Protein 6MRV (pdb70)

Secondary structure (DSSP, 8-state):
--EEEEEE--S-EETT-S--EEEEEEEE-SS--EEEEEEEEE-TT--GGGEEEEEEEE-----GGGTTS--S-SS-SS-SSSTT--SS--TTT-EEEEEEES--SEEEEEEEEEPPSSEEEEEEEEEE-TT--TT-EE-EEEEEEEETTEEPEEEE-SPSS--EEEEEEEE-TTGGG-SEEEEEEEEE-TTS-EEEEEEEESS-SPPSSSSEEEEEEEESSTTSS-PPPEEEE--TTGGGS-GGGS-EEEEEEEE-TTT--EEEEEEE----TTS-HHHH--SSSSTTTS-EEEEEEESSTTSS-PPPEE-HHHH--TT-SEEEEPSEE-EE-TTS-EEEEEEEE-TTS-EEEEEEEESSTTSS-EE---SEESEEEEEEEEEETTEEEEEEEETT-EE-EEEEESSTTSS-EE-TTTTTSSEESS---EEEEE-GGGSTT-S-EEEEEEE-SSSSSEEEEEEEESSTTS---TTSEEEEEEEE----EEEEEEETTEEEEEE--SS-SEEEEEEEHHHH--/--EEEEEE--S-EETT-S--EEEEEEEE-SS--EEEEEEEEE-TT--GGGEEEEEEEE-----GGGTTS--S-SS-SS-SSSTT--SS--TTT-EEEEEEES--SEEEEEEEEEPPSSEEEEEEEEEE-TT--TT-EE-EEEEEEEETTEEPEEEE-SPSS--EEEEEEEE-TTGGG-SEEEEEEEEE-TT--EEEEEEEESSSSPPSSSSEEEEEEEESSTTSS-PPPEEEE--TTGGGS-GGGS-EEEEEEEE-TTT--EEEEEEE----TTS-HHHH--SSSSTTTS-EEEEEEESSTTSS-PSPEE-HHHH--TT-SEEEEPSEE-EE-TTS-EEEEEEEE-TTS-EEEEEEEESSTTS--EE---SEESEEEEEEEEEETTEEEEEEEETT-SB-EEEEESSTTSS-EE-TTTTTTSB-SS---EEEEE-GGGSTT-S-EEEEEEE-SSSSS--EEEEEESSTTS---GGGEEEEE-S-----EEEEEEETTEEEEEE--SS-SEEEEEEEHHHH--

Foldseek 3Di:
DKAKEKEAFFAAAAQQAPWDFGMKIKIFPQPFWWWFKWKKAKDPPAPLQFWFKKWKKWQAFEDPVCPPVPDRARDDFADQQDAPGRRYGDCVRIPTQFMDGSDDRMDMGTRRDTHDNTMIMMTMITHTHLPHDQAGWIGMDTDFIATPNHTHHYDYPYDPPRTHGHWHQPFGQNPPQARFWAFWAWEAFPLLKIKIKTWRQRPYDDAPQFLIFIKIWIDPPLRSDTDDIDTQGAQACPPNHHNSQFHKGLKAKEAQNVQRKIKIKIWTAHHQPNDHLLPRFAAAQDNVHHIWIWMWIDNPNPPDIDYIDTQRVQEPDRLWRYKGFQHYYWYQAPLRKTKTKIWIQGNVRWIFIFIWIDPPNPPGIYAAAGADTRWGHWYWECLDHLKIKIWTQHPVFFAIWIWIDNPRHNDIGGDPPGPPAATALRAAKEKYWDALVWAPNSATKIWMWWQRDRHAAAQIKIWMDRPSNPHTDPQQMDGHTRDGWRIHKYWYASGRFKIWMWRTHSSHRTIIHIDGNVVRVD/DKEKEKEAFFAAAEQQAPWDFGMKIKIFPQPFFWWWKWKKAKDPPADLLFWFKKWKKWQAFEDPVCPPVPDRARDDQAAQQDAPGRRYGDCVRIPTQAMDGSDDRMDIGTHRDGHDNTMIMMTMITHTHLQDDLAGWIGMDTPFIATPNHTHHYHYPYDPPRTHGHWHQPFGQNPPQARFWAFWAWEAFPLLKIKIKIWRHRPYDDAPQFLIFIKIWIDPPLRSDTDDIDTQGAQACPPNRHNSQWHKGQKAKEAQRVQRKIKIKTKTAHHQPNDHLLPRQAAAQDNVHHIWIWMWIDNPNPPDIDYIDTQSVQEPDRLWRYKTFQHYYWYQAPLRKTKTKIWTQGNVRWIFIFIKIDPPNPPGIYTAAGADIRWGHWYWECLDHQKIKIWTQHPVFFFIWIWIDNPRGNDIGTDPPGPPAATALRAAKEKYWAALVFADNSAIKMKMWWQRDRHAQAQIKIWMDRPSPPHTDPQLMDRRARDGWRIHKYWYASGRFKIWMWRCHSSHRTIIHIDGNVNRVD

Radius of gyration: 32.29 Å; Cα contacts (8 Å, |Δi|>4): 3304; chains: 2; bounding box: 74×82×86 Å

Nearest PDB structures (foldseek):
  6myv-assembly2_B  TM=1.001E+00  e=0.000E+00  bacterium
  4q6k-assembly1_A  TM=1.001E+00  e=0.000E+00  Bacteroides caccae ATCC 43185
  4bbw-assembly1_A  TM=9.927E-01  e=1.266E-97  Bacteroides thetaiotaomicron
  7qyp-assembly1_A  TM=9.904E-01  e=1.173E-89  Tannerella forsythia
  4fj6-assembly2_C  TM=9.882E-01  e=6.069E-89  Parabacteroides distasonis ATCC 8503

CATH classification: 2.60.40.1290 (+1 more: 2.120.10.10)

Structure (mmCIF, N/CA/C/O backbone):
data_6MRV
#
_entry.id   6MRV
#
_cell.length_a   92.040
_cell.length_b   116.700
_cell.length_c   113.636
_cell.angle_alpha   90.000
_cell.angle_beta   106.338
_cell.angle_gamma   90.000
#
_symmetry.space_group_name_H-M   'I 1 2 1'
#
loop_
_entity.id
_entity.type
_entity.pdbx_description
1 polymer Sialidase26
2 non-polymer '2-DEOXY-2,3-DEHYDRO-N-ACETYL-NEURAMINIC ACID'
3 water water
#
loop_
_atom_site.group_PDB
_atom_site.id
_atom_site.type_symbol
_atom_site.label_atom_id
_atom_site.label_alt_id
_atom_site.label_comp_id
_atom_site.label_asym_id
_atom_site.label_entity_id
_atom_site.label_seq_id
_atom_site.pdbx_PDB_ins_code
_atom_site.Cartn_x
_atom_site.Cartn_y
_atom_site.Cartn_z
_atom_site.occupancy
_atom_site.B_iso_or_equiv
_atom_site.auth_seq_id
_atom_site.auth_comp_id
_atom_site.auth_asym_id
_atom_site.auth_atom_id
_atom_site.pdbx_PDB_model_num
ATOM 1 N N . SER A 1 22 ? -53.32831 -21.92853 -5.75108 1.000 44.62560 22 SER B N 1
ATOM 2 C CA . SER A 1 22 ? -52.26446 -22.27895 -6.68427 1.000 45.31318 22 SER B CA 1
ATOM 3 C C . SER A 1 22 ? -52.06536 -21.15981 -7.70975 1.000 37.85363 22 SER B C 1
ATOM 4 O O . SER A 1 22 ? -53.01195 -20.45794 -8.06971 1.000 35.09579 22 SER B O 1
ATOM 11 N N . ASP A 1 23 ? -50.82672 -21.00485 -8.17424 1.000 33.22092 23 ASP B N 1
ATOM 12 C CA . ASP A 1 23 ? -50.49040 -19.93744 -9.10610 1.000 30.92278 23 ASP B CA 1
ATOM 13 C C . ASP A 1 23 ? -51.00887 -20.25346 -10.50481 1.000 28.54001 23 ASP B C 1
ATOM 14 O O . ASP A 1 23 ? -51.11502 -21.41444 -10.90690 1.000 30.05246 23 ASP B O 1
ATOM 23 N N . THR A 1 24 ? -51.32632 -19.19677 -11.25236 1.000 25.08568 24 THR B N 1
ATOM 24 C CA . THR A 1 24 ? -51.80680 -19.31508 -12.62204 1.000 23.44623 24 THR B CA 1
ATOM 25 C C . THR A 1 24 ? -50.97654 -18.42471 -13.53397 1.000 21.37083 24 THR B C 1
ATOM 26 O O . THR A 1 24 ? -50.69541 -17.27160 -13.19491 1.000 19.91554 24 THR B O 1
ATOM 37 N N . VAL A 1 25 ? -50.58997 -18.96026 -14.68926 1.000 20.44903 25 VAL B N 1
ATOM 38 C CA . VAL A 1 25 ? -49.89716 -18.18323 -15.71129 1.000 20.24473 25 VAL B CA 1
ATOM 39 C C . VAL A 1 25 ? -50.94124 -17.58971 -16.64704 1.000 20.10359 25 VAL B C 1
ATOM 40 O O . VAL A 1 25 ? -51.64623 -18.32314 -17.34888 1.000 21.55871 25 VAL B O 1
ATOM 53 N N . PHE A 1 26 ? -51.03693 -16.26754 -16.67122 1.000 17.39909 26 PHE B N 1
ATOM 54 C CA . PHE A 1 26 ? -51.93833 -15.59423 -17.59077 1.000 18.08182 26 PHE B CA 1
ATOM 55 C C . PHE A 1 26 ? -51.21644 -15.27704 -18.89057 1.000 18.05090 26 PHE B C 1
ATOM 56 O O . PHE A 1 26 ? -50.04553 -14.88751 -18.88823 1.000 16.77886 26 PHE B O 1
ATOM 73 N N . VAL A 1 27 ? -51.92937 -15.45016 -20.00132 1.000 18.59015 27 VAL B N 1
ATOM 74 C CA . VAL A 1 27 ? -51.36132 -15.34335 -21.33879 1.000 18.30105 27 VAL B CA 1
ATOM 75 C C . VAL A 1 27 ? -52.15850 -14.31713 -22.12833 1.000 19.80707 27 VAL B C 1
ATOM 76 O O . VAL A 1 27 ? -53.39525 -14.35584 -22.13628 1.000 18.83451 27 VAL B O 1
ATOM 89 N N . ARG A 1 28 ? -51.44863 -13.40539 -22.79303 1.000 16.45126 28 ARG B N 1
ATOM 90 C CA . ARG A 1 28 ? -52.06009 -12.45737 -23.71779 1.000 15.71677 28 ARG B CA 1
ATOM 91 C C . ARG A 1 28 ? -51.34110 -12.56770 -25.05577 1.000 16.39358 28 ARG B C 1
ATOM 92 O O . ARG A 1 28 ? -50.15508 -12.23917 -25.15913 1.000 16.75263 28 ARG B O 1
ATOM 113 N N . GLU A 1 29 ? -52.05570 -13.04502 -26.06786 1.000 16.76547 29 GLU B N 1
ATOM 114 C CA . GLU A 1 29 ? -51.53849 -13.09814 -27.42687 1.000 16.95598 29 GLU B CA 1
ATOM 115 C C . GLU A 1 29 ? -51.63280 -11.71859 -28.06450 1.000 16.44378 29 GLU B C 1
ATOM 116 O O . GLU A 1 29 ? -52.62346 -11.00544 -27.88032 1.000 18.20119 29 GLU B O 1
ATOM 128 N N . THR A 1 30 ? -50.59261 -11.34017 -28.80929 1.000 16.30753 30 THR B N 1
ATOM 129 C CA . THR A 1 30 ? -50.56541 -10.03666 -29.45356 1.000 16.61892 30 THR B CA 1
ATOM 130 C C . THR A 1 30 ? -51.30154 -10.07328 -30.78864 1.000 16.99069 30 THR B C 1
ATOM 131 O O . THR A 1 30 ? -51.49608 -11.12942 -31.39617 1.000 17.29279 30 THR B O 1
ATOM 142 N N . GLN A 1 31 ? -51.68871 -8.88560 -31.25540 1.000 16.65413 31 GLN B N 1
ATOM 143 C CA . GLN A 1 31 ? -52.27193 -8.70254 -32.58736 1.000 17.92858 31 GLN B CA 1
ATOM 144 C C . GLN A 1 31 ? -51.56547 -7.50448 -33.22277 1.000 17.90140 31 GLN B C 1
ATOM 145 O O . GLN A 1 31 ? -52.10859 -6.39888 -33.28586 1.000 17.25325 31 GLN B O 1
ATOM 159 N N . ILE A 1 32 ? -50.33704 -7.73448 -33.67486 1.000 17.66436 32 ILE B N 1
ATOM 160 C CA . ILE A 1 32 ? -49.52481 -6.70748 -34.32519 1.000 17.50086 32 ILE B CA 1
ATOM 161 C C . ILE A 1 32 ? -48.75960 -7.35149 -35.46871 1.000 17.72399 32 ILE B C 1
ATOM 162 O O . ILE A 1 32 ? -48.59408 -8.57808 -35.51324 1.000 18.47424 32 ILE B O 1
ATOM 178 N N . PRO A 1 33 ? -48.28187 -6.54736 -36.41590 1.000 18.40903 33 PRO B N 1
ATOM 179 C CA . PRO A 1 33 ? -47.58719 -7.12935 -37.56933 1.000 16.38552 33 PRO B CA 1
ATOM 180 C C . PRO A 1 33 ? -46.28926 -7.80541 -37.15671 1.000 17.70714 33 PRO B C 1
ATOM 181 O O . PRO A 1 33 ? -45.53655 -7.29446 -36.32202 1.000 18.13645 33 PRO B O 1
ATOM 192 N N . VAL A 1 34 ? -46.04031 -8.96541 -37.76341 1.000 17.33742 34 VAL B N 1
ATOM 193 C CA . VAL A 1 34 ? -44.77918 -9.68952 -37.63178 1.000 16.23832 34 VAL B CA 1
ATOM 194 C C . VAL A 1 34 ? -43.87891 -9.24072 -38.78061 1.000 17.76084 34 VAL B C 1
ATOM 195 O O . VAL A 1 34 ? -44.03718 -9.68623 -39.91823 1.000 16.59757 34 VAL B O 1
ATOM 208 N N . LEU A 1 35 ? -42.92100 -8.36354 -38.48983 1.000 16.87751 35 LEU B N 1
ATOM 209 C CA . LEU A 1 35 ? -42.05415 -7.85204 -39.54480 1.000 17.92345 35 LEU B CA 1
ATOM 210 C C . LEU A 1 35 ? -41.05370 -8.91958 -39.97039 1.000 18.08035 35 LEU B C 1
ATOM 211 O O . LEU A 1 35 ? -40.34995 -9.50041 -39.13772 1.000 17.83972 35 LEU B O 1
ATOM 227 N N . ILE A 1 36 ? -40.98325 -9.16101 -41.28038 1.000 17.68018 36 ILE B N 1
ATOM 228 C CA . ILE A 1 36 ? -40.16519 -10.25079 -41.80316 1.000 18.25187 36 ILE B CA 1
ATOM 229 C C . ILE A 1 36 ? -38.68614 -10.00726 -41.51817 1.000 17.01379 36 ILE B C 1
ATOM 230 O O . ILE A 1 36 ? -37.95077 -10.93798 -41.16711 1.000 18.22626 36 ILE B O 1
ATOM 246 N N . GLU A 1 37 ? -38.23072 -8.75800 -41.63188 1.000 17.08367 37 GLU B N 1
ATOM 247 C CA . GLU A 1 37 ? -36.81786 -8.43330 -41.45131 1.000 17.16601 37 GLU B CA 1
ATOM 248 C C . GLU A 1 37 ? -36.41725 -8.23280 -39.99244 1.000 17.75123 37 GLU B C 1
ATOM 249 O O . GLU A 1 37 ? -35.22845 -8.02905 -39.71704 1.000 18.46499 37 GLU B O 1
ATOM 261 N N . ARG A 1 38 ? -37.36272 -8.27306 -39.05925 1.000 16.89179 38 ARG B N 1
ATOM 262 C CA . ARG A 1 38 ? -37.02799 -8.13069 -37.65088 1.000 16.91864 38 ARG B CA 1
ATOM 263 C C . ARG A 1 38 ? -36.36404 -9.39185 -37.10605 1.000 16.99892 38 ARG B C 1
ATOM 264 O O . ARG A 1 38 ? -36.64617 -10.51494 -37.53168 1.000 17.16607 38 ARG B O 1
ATOM 285 N N . GLN A 1 39 ? -35.45887 -9.18996 -36.15289 1.000 16.22147 39 GLN B N 1
ATOM 286 C CA . GLN A 1 39 ? -34.88163 -10.30772 -35.42478 1.000 17.13346 39 GLN B CA 1
ATOM 287 C C . GLN A 1 39 ? -35.80174 -10.80432 -34.32010 1.000 15.58970 39 GLN B C 1
ATOM 288 O O . GLN A 1 39 ? -35.63997 -11.94028 -33.86654 1.000 16.35452 39 GLN B O 1
ATOM 302 N N . ASP A 1 40 ? -36.74840 -9.97636 -33.87512 1.000 15.54496 40 ASP B N 1
ATOM 303 C CA . ASP A 1 40 ? -37.72397 -10.35541 -32.86251 1.000 14.96754 40 ASP B CA 1
ATOM 304 C C . ASP A 1 40 ? -39.08496 -9.76874 -33.21134 1.000 15.03181 40 ASP B C 1
ATOM 305 O O . ASP A 1 40 ? -39.17945 -8.69988 -33.81773 1.000 15.70252 40 ASP B O 1
ATOM 314 N N . ASN A 1 41 ? -40.13950 -10.48860 -32.82654 1.000 14.32440 41 ASN B N 1
ATOM 315 C CA . ASN A 1 41 ? -41.51128 -9.99497 -32.89411 1.000 14.37753 41 ASN B CA 1
ATOM 316 C C . ASN A 1 41 ? -42.25978 -10.57836 -31.70279 1.000 14.23934 41 ASN B C 1
ATOM 317 O O . ASN A 1 41 ? -42.18441 -11.78535 -31.46265 1.000 14.14618 41 ASN B O 1
ATOM 328 N N . VAL A 1 42 ? -42.97067 -9.73147 -30.95681 1.000 13.60191 42 VAL B N 1
ATOM 329 C CA . VAL A 1 42 ? -43.67997 -10.20833 -29.77329 1.000 14.81280 42 VAL B CA 1
ATOM 330 C C . VAL A 1 42 ? -44.91720 -10.97623 -30.21708 1.000 13.51539 42 VAL B C 1
ATOM 331 O O . VAL A 1 42 ? -45.82628 -10.40821 -30.83395 1.000 14.07154 42 VAL B O 1
ATOM 344 N N . LEU A 1 43 ? -44.97278 -12.26674 -29.88199 1.000 14.80415 43 LEU B N 1
ATOM 345 C CA . LEU A 1 43 ? -46.08965 -13.14391 -30.21636 1.000 15.03338 43 LEU B CA 1
ATOM 346 C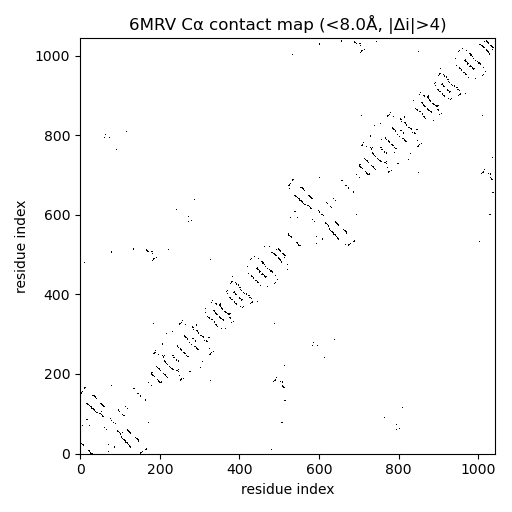 C . LEU A 1 43 ? -47.03050 -13.37243 -29.03710 1.000 15.62849 43 LEU B C 1
ATOM 347 O O . LEU A 1 43 ? -48.24946 -13.22135 -29.17613 1.000 15.71888 43 LEU B O 1
ATOM 363 N N . PHE A 1 44 ? -46.48361 -13.74332 -27.87669 1.000 16.70170 44 PHE B N 1
ATOM 364 C CA . PHE A 1 44 ? -47.24834 -13.91985 -26.65134 1.000 15.65402 44 PHE B CA 1
ATOM 365 C C . PHE A 1 44 ? -46.56317 -13.18827 -25.50304 1.000 15.32707 44 PHE B C 1
ATOM 366 O O . PHE A 1 44 ? -45.33413 -13.08019 -25.46044 1.000 14.74715 44 PHE B O 1
ATOM 383 N N . MET A 1 45 ? -47.36648 -12.70956 -24.55726 1.000 15.06094 45 MET B N 1
ATOM 384 C CA . MET A 1 45 ? -46.87480 -12.23516 -23.27195 1.000 14.84689 45 MET B CA 1
ATOM 385 C C . MET A 1 45 ? -47.44720 -13.11850 -22.17078 1.000 15.37418 45 MET B C 1
ATOM 386 O O . MET A 1 45 ? -48.59633 -13.56534 -22.25663 1.000 15.96793 45 MET B O 1
ATOM 400 N N . LEU A 1 46 ? -46.63334 -13.38017 -21.14677 1.000 15.92416 46 LEU B N 1
ATOM 401 C CA . LEU A 1 46 ? -47.00814 -14.23646 -20.02967 1.000 15.78331 46 LEU B CA 1
ATOM 402 C C . LEU A 1 46 ? -46.76086 -13.50353 -18.71957 1.000 16.01907 46 LEU B C 1
ATOM 403 O O . LEU A 1 46 ? -45.70442 -12.89367 -18.53934 1.000 15.59274 46 LEU B O 1
ATOM 419 N N . ARG A 1 47 ? -47.72401 -13.58765 -17.80151 1.000 16.89876 47 ARG B N 1
ATOM 420 C CA . ARG A 1 47 ? -47.60718 -13.01643 -16.46518 1.000 16.50177 47 ARG B CA 1
ATOM 421 C C . ARG A 1 47 ? -47.85893 -14.10084 -15.42511 1.000 17.55989 47 ARG B C 1
ATOM 422 O O . ARG A 1 47 ? -48.89698 -14.76772 -15.45889 1.000 17.20302 47 ARG B O 1
ATOM 443 N N . LEU A 1 48 ? -46.91663 -14.26981 -14.49957 1.000 17.71625 48 LEU B N 1
ATOM 444 C CA . LEU A 1 48 ? -47.04251 -15.24004 -13.41495 1.000 19.28459 48 LEU B CA 1
ATOM 445 C C . LEU A 1 48 ? -46.73523 -14.53447 -12.10318 1.000 18.94811 48 LEU B C 1
ATOM 446 O O . LEU A 1 48 ? -45.59114 -14.13310 -11.87131 1.000 16.88710 48 LEU B O 1
ATOM 462 N N . ASN A 1 49 ? -47.74477 -14.37961 -11.24863 1.000 17.87535 49 ASN B N 1
ATOM 463 C CA . ASN A 1 49 ? -47.51760 -13.89539 -9.89011 1.000 19.38437 49 ASN B CA 1
ATOM 464 C C . ASN A 1 49 ? -47.13052 -15.09373 -9.03187 1.000 20.63156 49 ASN B C 1
ATOM 465 O O . ASN A 1 49 ? -47.97658 -15.93484 -8.70874 1.000 21.81356 49 ASN B O 1
ATOM 476 N N . ALA A 1 50 ? -45.85071 -15.17385 -8.66534 1.000 19.35729 50 ALA B N 1
ATOM 477 C CA . ALA A 1 50 ? -45.29176 -16.37667 -8.04993 1.000 22.41406 50 ALA B CA 1
ATOM 478 C C . ALA A 1 50 ? -45.43540 -16.29596 -6.53306 1.000 23.64378 50 ALA B C 1
ATOM 479 O O . ALA A 1 50 ? -44.48286 -16.04731 -5.79130 1.000 24.04439 50 ALA B O 1
ATOM 486 N N . LYS A 1 51 ? -46.66342 -16.53337 -6.06680 1.000 24.15264 51 LYS B N 1
ATOM 487 C CA . LYS A 1 51 ? -46.89967 -16.65472 -4.63258 1.000 27.81815 51 LYS B CA 1
ATOM 488 C C . LYS A 1 51 ? -46.33295 -17.95718 -4.08034 1.000 28.42914 51 LYS B C 1
ATOM 489 O O . LYS A 1 51 ? -45.89760 -18.00092 -2.92435 1.000 29.59927 51 LYS B O 1
ATOM 508 N N . GLU A 1 52 ? -46.32856 -19.02013 -4.88474 1.000 28.84472 52 GLU B N 1
ATOM 509 C CA . GLU A 1 52 ? -45.78757 -20.30970 -4.47205 1.000 32.51938 52 GLU B CA 1
ATOM 510 C C . GLU A 1 52 ? -44.75254 -20.88040 -5.42838 1.000 30.24307 52 GLU B C 1
ATOM 511 O O . GLU A 1 52 ? -43.97093 -21.74534 -5.01409 1.000 31.73920 52 GLU B O 1
ATOM 523 N N . SER A 1 53 ? -44.70798 -20.42443 -6.67364 1.000 28.17755 53 SER B N 1
ATOM 524 C CA . SER A 1 53 ? -43.81338 -20.98249 -7.67289 1.000 26.40483 53 SER B CA 1
ATOM 525 C C . SER A 1 53 ? -42.38520 -20.50403 -7.45476 1.000 26.51324 53 SER B C 1
ATOM 526 O O . SER A 1 53 ? -42.14628 -19.38049 -7.00684 1.000 26.82774 53 SER B O 1
ATOM 534 N N . HIS A 1 54 ? -41.43147 -21.36420 -7.79610 1.000 26.26274 54 HIS B N 1
ATOM 535 C CA . HIS A 1 54 ? -40.01773 -21.03237 -7.66987 1.000 25.93164 54 HIS B CA 1
ATOM 536 C C . HIS A 1 54 ? -39.29134 -20.97341 -9.00146 1.000 24.85607 54 HIS B C 1
ATOM 537 O O . HIS A 1 54 ? -38.44121 -20.09950 -9.19246 1.000 22.31088 54 HIS B O 1
ATOM 551 N N . THR A 1 55 ? -39.60506 -21.87366 -9.93161 1.000 24.98904 55 THR B N 1
ATOM 552 C CA . THR A 1 55 ? -38.87346 -21.96839 -11.18714 1.000 23.91359 55 THR B CA 1
ATOM 553 C C . THR A 1 55 ? -39.83412 -22.26284 -12.32736 1.000 25.29045 55 THR B C 1
ATOM 554 O O . THR A 1 55 ? -40.70654 -23.12596 -12.19947 1.000 24.24846 55 THR B O 1
ATOM 565 N N . LEU A 1 56 ? -39.67540 -21.54282 -13.43434 1.000 23.41546 56 LEU B N 1
ATOM 566 C CA . LEU A 1 56 ? -40.37556 -21.85167 -14.67456 1.000 24.62720 56 LEU B CA 1
ATOM 567 C C . LEU A 1 56 ? -39.43623 -22.68057 -15.54166 1.000 25.59109 56 LEU B C 1
ATOM 568 O O . LEU A 1 56 ? -38.34475 -22.22024 -15.89407 1.000 26.86223 56 LEU B O 1
ATOM 584 N N . ASP A 1 57 ? -39.85369 -23.90333 -15.86702 1.000 25.84433 57 ASP B N 1
ATOM 585 C CA . ASP A 1 57 ? -39.01372 -24.87460 -16.55008 1.000 26.36943 57 ASP B CA 1
ATOM 586 C C . ASP A 1 57 ? -39.12924 -24.78217 -18.06529 1.000 27.16887 57 ASP B C 1
ATOM 587 O O . ASP A 1 57 ? -38.11192 -24.78203 -18.76467 1.000 29.64792 57 ASP B O 1
ATOM 596 N N . GLU A 1 58 ? -40.34662 -24.71837 -18.59605 1.000 25.23050 58 GLU B N 1
ATOM 597 C CA . GLU A 1 58 ? -40.47565 -24.71749 -20.04338 1.000 25.51345 58 GLU B CA 1
ATOM 598 C C . GLU A 1 58 ? -41.84146 -24.20468 -20.46190 1.000 23.46295 58 GLU B C 1
ATOM 599 O O . GLU A 1 58 ? -42.78792 -24.15633 -19.67157 1.000 23.19045 58 GLU B O 1
ATOM 611 N N . VAL A 1 59 ? -41.91097 -23.81992 -21.73262 1.000 23.32632 59 VAL B N 1
ATOM 612 C CA . VAL A 1 59 ? -43.15228 -23.47095 -22.40980 1.000 21.98225 59 VAL B CA 1
ATOM 613 C C . VAL A 1 59 ? -43.22940 -24.29800 -23.68513 1.000 24.49494 59 VAL B C 1
ATOM 614 O O . VAL A 1 59 ? -42.25543 -24.36833 -24.44229 1.000 22.01841 59 VAL B O 1
ATOM 627 N N . VAL A 1 60 ? -44.37756 -24.92631 -23.92184 1.000 24.39096 60 VAL B N 1
ATOM 628 C CA . VAL A 1 60 ? -44.60428 -25.71992 -25.12485 1.000 24.02295 60 VAL B CA 1
ATOM 629 C C . VAL A 1 60 ? -45.57841 -24.96781 -26.02028 1.000 24.06520 60 VAL B C 1
ATOM 630 O O . VAL A 1 60 ? -46.62646 -24.50000 -25.56058 1.000 24.78572 60 VAL B O 1
ATOM 643 N N . LEU A 1 61 ? -45.22883 -24.85958 -27.29626 1.000 25.31655 61 LEU B N 1
ATOM 644 C CA . LEU A 1 61 ? -45.95703 -24.08248 -28.28741 1.000 26.36956 61 LEU B CA 1
ATOM 645 C C . LEU A 1 61 ? -46.29242 -24.99871 -29.45417 1.000 25.24444 61 LEU B C 1
ATOM 646 O O . LEU A 1 61 ? -45.47657 -25.83559 -29.84100 1.000 26.82085 61 LEU B O 1
ATOM 662 N N . ASN A 1 62 ? -47.49828 -24.86685 -29.99964 1.000 26.82747 62 ASN B N 1
ATOM 663 C CA . ASN A 1 62 ? -47.87357 -25.55761 -31.22864 1.000 24.79651 62 ASN B CA 1
ATOM 664 C C . ASN A 1 62 ? -48.34348 -24.52369 -32.23869 1.000 23.14100 62 ASN B C 1
ATOM 665 O O . ASN A 1 62 ? -49.30493 -23.79416 -31.97770 1.000 21.02820 62 ASN B O 1
ATOM 676 N N . PHE A 1 63 ? -47.67516 -24.46189 -33.38425 1.000 22.15489 63 PHE B N 1
ATOM 677 C CA . PHE A 1 63 ? -48.18626 -23.66217 -34.48593 1.000 21.65317 63 PHE B CA 1
ATOM 678 C C . PHE A 1 63 ? -49.36772 -24.37686 -35.13108 1.000 21.61487 63 PHE B C 1
ATOM 679 O O . PHE A 1 63 ? -49.49135 -25.60195 -35.06125 1.000 21.90298 63 PHE B O 1
ATOM 696 N N . GLY A 1 64 ? -50.25793 -23.59321 -35.73732 1.000 19.73042 64 GLY B N 1
ATOM 697 C CA . GLY A 1 64 ? -51.41213 -24.16604 -36.40109 1.000 22.76728 64 GLY B CA 1
ATOM 698 C C . GLY A 1 64 ? -51.01813 -25.05860 -37.56175 1.000 21.92987 64 GLY B C 1
ATOM 699 O O . GLY A 1 64 ? -49.92199 -24.96087 -38.11926 1.000 20.78800 64 GLY B O 1
ATOM 703 N N . LYS A 1 65 ? -51.94442 -25.94939 -37.93264 1.000 20.73325 65 LYS B N 1
ATOM 704 C CA . LYS A 1 65 ? -51.63157 -26.96864 -38.93038 1.000 23.25179 65 LYS B CA 1
ATOM 705 C C . LYS A 1 65 ? -51.27976 -26.36117 -40.28645 1.000 22.50909 65 LYS B C 1
ATOM 706 O O . LYS A 1 65 ? -50.52891 -26.97082 -41.05544 1.000 22.06954 65 LYS B O 1
ATOM 725 N N . ASP A 1 66 ? -51.79469 -25.17364 -40.60214 1.000 22.33951 66 ASP B N 1
ATOM 726 C CA . ASP A 1 66 ? -51.55074 -24.56439 -41.90641 1.000 21.00426 66 ASP B CA 1
ATOM 727 C C . ASP A 1 66 ? -50.33995 -23.63593 -41.93348 1.000 21.33449 66 ASP B C 1
ATOM 728 O O . ASP A 1 66 ? -50.01145 -23.10124 -42.99747 1.000 22.02820 66 ASP B O 1
ATOM 737 N N . VAL A 1 67 ? -49.66211 -23.43244 -40.80718 1.000 21.18921 67 VAL B N 1
ATOM 738 C CA . VAL A 1 67 ? -48.49613 -22.55768 -40.79106 1.000 22.72099 67 VAL B CA 1
ATOM 739 C C . VAL A 1 67 ? -47.39220 -23.15845 -41.65104 1.000 21.69954 67 VAL B C 1
ATOM 740 O O . VAL A 1 67 ? -47.07733 -24.35030 -41.54363 1.000 22.18538 67 VAL B O 1
ATOM 753 N N . ASN A 1 68 ? -46.78834 -22.33198 -42.50283 1.000 21.77727 68 ASN B N 1
ATOM 754 C CA . ASN A 1 68 ? -45.63359 -22.75412 -43.29495 1.000 22.89542 68 ASN B CA 1
ATOM 755 C C . ASN A 1 68 ? -44.39132 -22.62577 -42.42244 1.000 22.84886 68 ASN B C 1
ATOM 756 O O . ASN A 1 68 ? -43.81679 -21.54176 -42.29288 1.000 22.57615 68 ASN B O 1
ATOM 767 N N . MET A 1 69 ? -43.96790 -23.74416 -41.82496 1.000 22.61000 69 MET B N 1
ATOM 768 C CA . MET A 1 69 ? -42.84871 -23.70968 -40.89174 1.000 22.34564 69 MET B CA 1
ATOM 769 C C . MET A 1 69 ? -41.53796 -23.36471 -41.58435 1.000 23.63762 69 MET B C 1
ATOM 770 O O . MET A 1 69 ? -40.62968 -22.82196 -40.94532 1.000 22.04331 69 MET B O 1
ATOM 784 N N . SER A 1 70 ? -41.40443 -23.68951 -42.87145 1.000 22.23025 70 SER B N 1
ATOM 785 C CA . SER A 1 70 ? -40.15914 -23.40320 -43.57228 1.000 24.57263 70 SER B CA 1
ATOM 786 C C . SER A 1 70 ? -39.91034 -21.90896 -43.73061 1.000 21.98936 70 SER B C 1
ATOM 787 O O . SER A 1 70 ? -38.79972 -21.52247 -44.11056 1.000 21.88888 70 SER B O 1
ATOM 795 N N . ASP A 1 71 ? -40.90825 -21.06923 -43.45443 1.000 22.50292 71 ASP B N 1
ATOM 796 C CA . ASP A 1 71 ? -40.76041 -19.62202 -43.50099 1.000 22.50120 71 ASP B CA 1
ATOM 797 C C . ASP A 1 71 ? -40.43211 -19.01675 -42.13985 1.000 23.69123 71 ASP B C 1
ATOM 798 O O . ASP A 1 71 ? -40.36600 -17.78874 -42.02412 1.000 22.19419 71 ASP B O 1
ATOM 807 N N . ILE A 1 72 ? -40.22013 -19.84312 -41.11754 1.000 21.47909 72 ILE B N 1
ATOM 808 C CA . ILE A 1 72 ? -39.96870 -19.37787 -39.75748 1.000 20.55888 72 ILE B CA 1
ATOM 809 C C . ILE A 1 72 ? -38.51979 -19.68187 -39.41544 1.000 22.28710 72 ILE B C 1
ATOM 810 O O . ILE A 1 72 ? -38.06416 -20.82228 -39.56898 1.000 22.33961 72 ILE B O 1
ATOM 826 N N . GLN A 1 73 ? -37.79823 -18.65963 -38.95807 1.000 21.01581 73 GLN B N 1
ATOM 827 C CA . GLN A 1 73 ? -36.38198 -18.79461 -38.65545 1.000 21.93257 73 GLN B CA 1
ATOM 828 C C . GLN A 1 73 ? -36.14648 -19.23900 -37.21881 1.000 23.26864 73 GLN B C 1
ATOM 829 O O . GLN A 1 73 ? -35.31651 -20.11866 -36.97723 1.000 22.70273 73 GLN B O 1
ATOM 843 N N . SER A 1 74 ? -36.84521 -18.63220 -36.25813 1.000 20.71708 74 SER B N 1
ATOM 844 C CA . SER A 1 74 ? -36.63384 -19.03376 -34.87336 1.000 20.65935 74 SER B CA 1
ATOM 845 C C . SER A 1 74 ? -37.81179 -18.63596 -33.99755 1.000 18.76198 74 SER B C 1
ATOM 846 O O . SER A 1 74 ? -38.61603 -17.76170 -34.33797 1.000 19.15931 74 SER B O 1
ATOM 854 N N . VAL A 1 75 ? -37.89229 -19.31676 -32.85915 1.000 20.46534 75 VAL B N 1
ATOM 855 C CA . VAL A 1 75 ? -38.82529 -18.99548 -31.78749 1.000 20.42052 75 VAL B CA 1
ATOM 856 C C . VAL A 1 75 ? -38.01771 -18.87358 -30.50407 1.000 20.50750 75 VAL B C 1
ATOM 857 O O . VAL A 1 75 ? -37.13064 -19.69361 -30.23958 1.000 20.05328 75 VAL B O 1
ATOM 870 N N . LYS A 1 76 ? -38.31898 -17.85614 -29.70438 1.000 18.64614 76 LYS B N 1
ATOM 871 C CA . LYS A 1 76 ? -37.50168 -17.55321 -28.53989 1.000 18.57995 76 LYS B CA 1
ATOM 872 C C . LYS A 1 76 ? -38.37689 -17.29269 -27.32697 1.000 18.02431 76 LYS B C 1
ATOM 873 O O . LYS A 1 76 ? -39.46755 -16.73886 -27.43877 1.000 17.53455 76 LYS B O 1
ATOM 892 N N . LEU A 1 77 ? -37.87822 -17.68394 -26.16374 1.000 16.97125 77 LEU B N 1
ATOM 893 C CA . LEU A 1 77 ? -38.50650 -17.36432 -24.89070 1.000 17.10985 77 LEU B CA 1
ATOM 894 C C . LEU A 1 77 ? -37.60205 -16.40241 -24.13275 1.000 16.62223 77 LEU B C 1
ATOM 895 O O . LEU A 1 77 ? -36.42681 -16.72021 -23.87880 1.000 16.64030 77 LEU B O 1
ATOM 911 N N . TYR A 1 78 ? -38.16617 -15.23759 -23.78976 1.000 15.92090 78 TYR B N 1
ATOM 912 C CA . TYR A 1 78 ? -37.52731 -14.16055 -23.05397 1.000 15.66051 78 TYR B CA 1
ATOM 913 C C . TYR A 1 78 ? -38.14316 -14.02683 -21.66482 1.000 15.23087 78 TYR B C 1
ATOM 914 O O . TYR A 1 78 ? -39.35425 -14.20113 -21.48555 1.000 15.24387 78 TYR B O 1
ATOM 932 N N . TYR A 1 79 ? -37.30059 -13.66795 -20.69792 1.000 15.77204 79 TYR B N 1
ATOM 933 C CA . TYR A 1 79 ? -37.72286 -13.26696 -19.36154 1.000 15.95994 79 TYR B CA 1
ATOM 934 C C . TYR A 1 79 ? -37.44008 -11.78076 -19.19233 1.000 14.94967 79 TYR B C 1
ATOM 935 O O . TYR A 1 79 ? -36.33519 -11.31909 -19.49891 1.000 14.61020 79 TYR B O 1
ATOM 953 N N . SER A 1 80 ? -38.43251 -11.03544 -18.70339 1.000 13.70808 80 SER B N 1
ATOM 954 C CA . SER A 1 80 ? -38.33306 -9.58206 -18.62603 1.000 13.73577 80 SER B CA 1
ATOM 955 C C . SER A 1 80 ? -38.55274 -9.06293 -17.21172 1.000 13.40817 80 SER B C 1
ATOM 956 O O . SER A 1 80 ? -38.84562 -7.87827 -17.02820 1.000 14.20916 80 SER B O 1
ATOM 964 N N . GLY A 1 81 ? -38.41129 -9.92746 -16.21128 1.000 13.85301 81 GLY B N 1
ATOM 965 C CA . GLY A 1 81 ? -38.32729 -9.49609 -14.83216 1.000 14.28969 81 GLY B CA 1
ATOM 966 C C . GLY A 1 81 ? -39.66013 -9.30996 -14.14394 1.000 13.89247 81 GLY B C 1
ATOM 967 O O . GLY A 1 81 ? -40.61654 -10.05025 -14.39445 1.000 13.44571 81 GLY B O 1
ATOM 971 N N . THR A 1 82 ? -39.73177 -8.30558 -13.27413 1.000 12.94308 82 THR B N 1
ATOM 972 C CA . THR A 1 82 ? -40.90628 -8.11424 -12.43751 1.000 13.03843 82 THR B CA 1
ATOM 973 C C . THR A 1 82 ? -41.56208 -6.76478 -12.70689 1.000 13.47976 82 THR B C 1
ATOM 974 O O . THR A 1 82 ? -41.29271 -6.12175 -13.72652 1.000 12.63788 82 THR B O 1
ATOM 985 N N . GLU A 1 83 ? -42.43628 -6.34521 -11.79746 1.000 14.16552 83 GLU B N 1
ATOM 986 C CA . GLU A 1 83 ? -43.26767 -5.16033 -11.95144 1.000 13.45455 83 GLU B CA 1
ATOM 987 C C . GLU A 1 83 ? -43.12485 -4.30511 -10.70257 1.000 14.62743 83 GLU B C 1
ATOM 988 O O . GLU A 1 83 ? -42.79150 -4.80589 -9.62697 1.000 15.11489 83 GLU B O 1
ATOM 1000 N N . ALA A 1 84 ? -43.38760 -3.00835 -10.83715 1.000 14.21287 84 ALA B N 1
ATOM 1001 C CA . ALA A 1 84 ? -43.44252 -2.15953 -9.65411 1.000 14.06999 84 ALA B CA 1
ATOM 1002 C C . ALA A 1 84 ? -44.63258 -2.57003 -8.79190 1.000 14.66521 84 ALA B C 1
ATOM 1003 O O . ALA A 1 84 ? -45.71145 -2.88734 -9.30160 1.000 15.59626 84 ALA B O 1
ATOM 1010 N N . ARG A 1 85 ? -44.42711 -2.57507 -7.47336 1.000 15.45002 85 ARG B N 1
ATOM 1011 C CA . ARG A 1 85 ? -45.43911 -3.11312 -6.56975 1.000 16.49719 85 ARG B CA 1
ATOM 1012 C C . ARG A 1 85 ? -46.75262 -2.34957 -6.65825 1.000 15.94567 85 ARG B C 1
ATOM 1013 O O . ARG A 1 85 ? -47.82218 -2.95018 -6.50637 1.000 17.29107 85 ARG B O 1
ATOM 1034 N N . GLN A 1 86 ? -46.70739 -1.04419 -6.93361 1.000 14.49339 86 GLN B N 1
ATOM 1035 C CA . GLN A 1 86 ? -47.94909 -0.28972 -7.05180 1.000 15.49541 86 GLN B CA 1
ATOM 1036 C C . GLN A 1 86 ? -48.77757 -0.71752 -8.25843 1.000 17.44285 86 GLN B C 1
ATOM 1037 O O . GLN A 1 86 ? -49.96287 -0.37760 -8.32769 1.000 18.77769 86 GLN B O 1
ATOM 1051 N N . ASN A 1 87 ? -48.18759 -1.44361 -9.20753 1.000 16.40673 87 ASN B N 1
ATOM 1052 C CA . ASN A 1 87 ? -48.88621 -1.85076 -10.41819 1.000 18.65608 87 ASN B CA 1
ATOM 1053 C C . ASN A 1 87 ? -49.38532 -3.28450 -10.35516 1.000 19.34103 87 ASN B C 1
ATOM 1054 O O . ASN A 1 87 ? -49.90486 -3.79339 -11.35277 1.000 19.92635 87 ASN B O 1
ATOM 1065 N N . TYR A 1 88 ? -49.23801 -3.94947 -9.21566 1.000 18.98505 88 TYR B N 1
ATOM 1066 C CA . TYR A 1 88 ? -49.85749 -5.25331 -9.04885 1.000 22.02275 88 TYR B CA 1
ATOM 1067 C C . TYR A 1 88 ? -51.37116 -5.09194 -9.11602 1.000 23.35772 88 TYR B C 1
ATOM 1068 O O . TYR A 1 88 ? -51.94722 -4.21785 -8.45880 1.000 24.52842 88 TYR B O 1
ATOM 1086 N N . GLY A 1 89 ? -52.01360 -5.92075 -9.92900 1.000 27.62286 89 GLY B N 1
ATOM 1087 C CA . GLY A 1 89 ? -53.45167 -5.89191 -10.05445 1.000 22.93174 89 GLY B CA 1
ATOM 1088 C C . GLY A 1 89 ? -53.97890 -5.06655 -11.20440 1.000 22.80481 89 GLY B C 1
ATOM 1089 O O . GLY A 1 89 ? -55.19925 -5.02431 -11.39961 1.000 21.34150 89 GLY B O 1
ATOM 1093 N N . LYS A 1 90 ? -53.11039 -4.40891 -11.96934 1.000 22.60771 90 LYS B N 1
ATOM 1094 C CA . LYS A 1 90 ? -53.55222 -3.63285 -13.11999 1.000 21.70004 90 LYS B CA 1
ATOM 1095 C C . LYS A 1 90 ? -53.60836 -4.45597 -14.39965 1.000 21.55341 90 LYS B C 1
ATOM 1096 O O . LYS A 1 90 ? -53.95046 -3.91403 -15.45458 1.000 22.53656 90 LYS B O 1
ATOM 1115 N N . ASN A 1 91 ? -53.29820 -5.74894 -14.33086 1.000 22.77905 91 ASN B N 1
ATOM 1116 C CA . ASN A 1 91 ? -53.44630 -6.65751 -15.46405 1.000 24.46285 91 ASN B CA 1
ATOM 1117 C C . ASN A 1 91 ? -52.49744 -6.30724 -16.60579 1.000 21.39264 91 ASN B C 1
ATOM 1118 O O . ASN A 1 91 ? -52.80785 -6.55173 -17.77353 1.000 20.27647 91 ASN B O 1
ATOM 1129 N N . PHE A 1 92 ? -51.33761 -5.73353 -16.29173 1.000 18.96309 92 PHE B N 1
ATOM 1130 C CA . PHE A 1 92 ? -50.32330 -5.53439 -17.31533 1.000 17.20907 92 PHE B CA 1
ATOM 1131 C C . PHE A 1 92 ? -49.67211 -6.87049 -17.65340 1.000 15.60004 92 PHE B C 1
ATOM 1132 O O . PHE A 1 92 ? -49.62344 -7.78674 -16.83062 1.000 16.28928 92 PHE B O 1
ATOM 1149 N N . PHE A 1 93 ? -49.16539 -6.97608 -18.87846 1.000 15.56647 93 PHE B N 1
ATOM 1150 C CA . PHE A 1 93 ? -48.51937 -8.19659 -19.34154 1.000 15.64775 93 PHE B CA 1
ATOM 1151 C C . PHE A 1 93 ? -47.05187 -7.99645 -19.68684 1.000 14.57554 93 PHE B C 1
ATOM 1152 O O . PHE A 1 93 ? -46.38221 -8.95776 -20.08518 1.000 14.51691 93 PHE B O 1
ATOM 1169 N N . ALA A 1 94 ? -46.53021 -6.78669 -19.51891 1.000 14.87325 94 ALA B N 1
ATOM 1170 C CA . ALA A 1 94 ? -45.12325 -6.48275 -19.72333 1.000 14.63765 94 ALA B CA 1
ATOM 1171 C C . ALA A 1 94 ? -44.78970 -5.27130 -18.87026 1.000 14.20897 94 ALA B C 1
ATOM 1172 O O . ALA A 1 94 ? -45.67792 -4.46162 -18.57723 1.000 14.24482 94 ALA B O 1
ATOM 1179 N N . PRO A 1 95 ? -43.53224 -5.11866 -18.45126 1.000 13.16443 95 PRO B N 1
ATOM 1180 C CA . PRO A 1 95 ? -43.16329 -3.94507 -17.65050 1.000 12.71928 95 PRO B CA 1
ATOM 1181 C C . PRO A 1 95 ? -42.79729 -2.74256 -18.50790 1.000 13.70584 95 PRO B C 1
ATOM 1182 O O . PRO A 1 95 ? -42.76467 -1.61280 -18.01222 1.000 13.71470 95 PRO B O 1
ATOM 1193 N N . VAL A 1 96 ? -42.51892 -2.99206 -19.78905 1.000 12.49275 96 VAL B N 1
ATOM 1194 C CA . VAL A 1 96 ? -41.96562 -1.98479 -20.69548 1.000 13.96618 96 VAL B CA 1
ATOM 1195 C C . VAL A 1 96 ? -42.19732 -2.48651 -22.11463 1.000 14.74827 96 VAL B C 1
ATOM 1196 O O . VAL A 1 96 ? -42.49417 -3.65427 -22.33537 1.000 15.14942 96 VAL B O 1
ATOM 1209 N N . SER A 1 97 ? -42.05378 -1.58933 -23.08875 1.000 15.79611 97 SER B N 1
ATOM 1210 C CA . SER A 1 97 ? -42.09504 -2.01051 -24.48540 1.000 18.23473 97 SER B CA 1
ATOM 1211 C C . SER A 1 97 ? -40.79196 -2.72469 -24.83565 1.000 17.69362 97 SER B C 1
ATOM 1212 O O . SER A 1 97 ? -39.70070 -2.24490 -24.51258 1.000 17.36475 97 SER B O 1
ATOM 1220 N N . TYR A 1 98 ? -40.90776 -3.88414 -25.48667 1.000 16.24648 98 TYR B N 1
ATOM 1221 C CA . TYR A 1 98 ? -39.77377 -4.78720 -25.64307 1.000 15.28500 98 TYR B CA 1
ATOM 1222 C C . TYR A 1 98 ? -38.90354 -4.49224 -26.85711 1.000 16.02934 98 TYR B C 1
ATOM 1223 O O . TYR A 1 98 ? -37.68792 -4.71093 -26.79812 1.000 17.00707 98 TYR B O 1
ATOM 1241 N N . ILE A 1 99 ? -39.48830 -4.03076 -27.95793 1.000 16.44867 99 ILE B N 1
ATOM 1242 C CA . ILE A 1 99 ? -38.76471 -3.81663 -29.20640 1.000 16.88025 99 ILE B CA 1
ATOM 1243 C C . ILE A 1 99 ? -39.07687 -2.39904 -29.65695 1.000 17.83580 99 ILE B C 1
ATOM 1244 O O . ILE A 1 99 ? -40.22614 -2.09082 -29.99476 1.000 19.45630 99 ILE B O 1
ATOM 1260 N N . SER A 1 100 ? -38.06475 -1.54019 -29.66522 1.000 18.04778 100 SER B N 1
ATOM 1261 C CA . SER A 1 100 ? -38.27017 -0.15201 -30.04266 1.000 20.49696 100 SER B CA 1
ATOM 1262 C C . SER A 1 100 ? -38.57176 -0.02555 -31.52937 1.000 20.53107 100 SER B C 1
ATOM 1263 O O . SER A 1 100 ? -37.94490 -0.68034 -32.36552 1.000 18.94252 100 SER B O 1
ATOM 1271 N N . SER A 1 101 ? -39.54546 0.82394 -31.85369 1.000 20.57955 101 SER B N 1
ATOM 1272 C CA . SER A 1 101 ? -39.74025 1.30504 -33.21446 1.000 21.71538 101 SER B CA 1
ATOM 1273 C C . SER A 1 101 ? -39.28550 2.75022 -33.37120 1.000 23.04556 101 SER B C 1
ATOM 1274 O O . SER A 1 101 ? -39.54480 3.36260 -34.41262 1.000 21.94135 101 SER B O 1
ATOM 1282 N N A HIS A 1 102 ? -38.61173 3.30268 -32.36156 0.500 22.89183 102 HIS B N 1
ATOM 1283 N N B HIS A 1 102 ? -38.60680 3.31226 -32.37190 0.500 22.93194 102 HIS B N 1
ATOM 1284 C CA A HIS A 1 102 ? -38.30185 4.72366 -32.29802 0.500 23.12138 102 HIS B CA 1
ATOM 1285 C CA B HIS A 1 102 ? -38.28313 4.73296 -32.38587 0.500 23.12739 102 HIS B CA 1
ATOM 1286 C C A HIS A 1 102 ? -36.81507 5.03106 -32.23346 0.500 23.27842 102 HIS B C 1
ATOM 1287 C C B HIS A 1 102 ? -36.80877 5.05034 -32.20795 0.500 23.24285 102 HIS B C 1
ATOM 1288 O O A HIS A 1 102 ? -36.40273 6.08708 -32.71659 0.500 23.31775 102 HIS B O 1
ATOM 1289 O O B HIS A 1 102 ? -36.39480 6.15057 -32.59123 0.500 23.38207 102 HIS B O 1
ATOM 1316 N N . THR A 1 103 ? -36.00536 4.14215 -31.66750 1.000 23.22795 103 THR B N 1
ATOM 1317 C CA . THR A 1 103 ? -34.58345 4.41252 -31.46570 1.000 23.69061 103 THR B CA 1
ATOM 1318 C C . THR A 1 103 ? -33.81860 4.20447 -32.76721 1.000 25.21969 103 THR B C 1
ATOM 1319 O O . THR A 1 103 ? -33.82701 3.09097 -33.30443 1.000 23.90915 103 THR B O 1
ATOM 1331 N N . PRO A 1 104 ? -33.15386 5.22927 -33.30586 1.000 24.95990 104 PRO B N 1
ATOM 1332 C CA . PRO A 1 104 ? -32.47395 5.06063 -34.59707 1.000 24.42079 104 PRO B CA 1
ATOM 1333 C C . PRO A 1 104 ? -31.44501 3.94276 -34.56472 1.000 24.67540 104 PRO B C 1
ATOM 1334 O O . PRO A 1 104 ? -30.56941 3.89971 -33.69781 1.000 25.44418 104 PRO B O 1
ATOM 1345 N N . GLY A 1 105 ? -31.56353 3.03212 -35.52761 1.000 26.08141 105 GLY B N 1
ATOM 1346 C CA . GLY A 1 105 ? -30.62450 1.94694 -35.68240 1.000 23.30397 105 GLY B CA 1
ATOM 1347 C C . GLY A 1 105 ? -30.82596 0.77527 -34.75134 1.000 23.64374 105 GLY B C 1
ATOM 1348 O O . GLY A 1 105 ? -30.06359 -0.19482 -34.83892 1.000 25.02546 105 GLY B O 1
ATOM 1352 N N . LYS A 1 106 ? -31.82262 0.82149 -33.87114 1.000 23.62336 106 LYS B N 1
ATOM 1353 C CA . LYS A 1 106 ? -32.02861 -0.22991 -32.88051 1.000 23.68180 106 LYS B CA 1
ATOM 1354 C C . LYS A 1 106 ? -33.50731 -0.59676 -32.78522 1.000 24.09754 106 LYS B C 1
ATOM 1355 O O . LYS A 1 106 ? -34.08695 -0.65514 -31.69954 1.000 23.22423 106 LYS B O 1
ATOM 1374 N N . THR A 1 107 ? -34.13942 -0.85454 -33.93329 1.000 21.94242 107 THR B N 1
ATOM 1375 C CA . THR A 1 107 ? -35.54348 -1.24936 -33.95556 1.000 21.17315 107 THR B CA 1
ATOM 1376 C C . THR A 1 107 ? -35.77323 -2.62832 -34.56354 1.000 19.95839 107 THR B C 1
ATOM 1377 O O . THR A 1 107 ? -36.93184 -2.99855 -34.79509 1.000 20.30513 107 THR B O 1
ATOM 1388 N N . LEU A 1 108 ? -34.71840 -3.40348 -34.82373 1.000 19.51160 108 LEU B N 1
ATOM 1389 C CA . LEU A 1 108 ? -34.90650 -4.73591 -35.38191 1.000 19.04142 108 LEU B CA 1
ATOM 1390 C C . LEU A 1 108 ? -34.85621 -5.84736 -34.34099 1.000 18.94821 108 LEU B C 1
ATOM 1391 O O . LEU A 1 108 ? -35.41514 -6.92234 -34.58923 1.000 17.75329 108 LEU B O 1
ATOM 1407 N N . ALA A 1 109 ? -34.22142 -5.62043 -33.18806 1.000 15.86054 109 ALA B N 1
ATOM 1408 C CA . ALA A 1 109 ? -34.04783 -6.66354 -32.18817 1.000 16.67964 109 ALA B CA 1
ATOM 1409 C C . ALA A 1 109 ? -34.49325 -6.18367 -30.81395 1.000 17.34309 109 ALA B C 1
ATOM 1410 O O . ALA A 1 109 ? -34.40839 -4.99609 -30.48562 1.000 17.50951 109 ALA B O 1
ATOM 1417 N N . ALA A 1 110 ? -34.96943 -7.13611 -30.01367 1.000 16.52943 110 ALA B N 1
ATOM 1418 C CA . ALA A 1 110 ? -35.35054 -6.85524 -28.63921 1.000 16.65852 110 ALA B CA 1
ATOM 1419 C C . ALA A 1 110 ? -34.19328 -6.21636 -27.88270 1.000 15.95380 110 ALA B C 1
ATOM 1420 O O . ALA A 1 110 ? -33.03834 -6.62970 -28.01000 1.000 15.71012 110 ALA B O 1
ATOM 1427 N N . ASN A 1 111 ? -34.51450 -5.19182 -27.10108 1.000 15.54651 111 ASN B N 1
ATOM 1428 C CA . ASN A 1 111 ? -33.54682 -4.50869 -26.24984 1.000 15.26677 111 ASN B CA 1
ATOM 1429 C C . ASN A 1 111 ? -33.05548 -5.48567 -25.18804 1.000 14.98027 111 ASN B C 1
ATOM 1430 O O . ASN A 1 111 ? -33.83759 -5.89930 -24.32344 1.000 14.29071 111 ASN B O 1
ATOM 1441 N N . PRO A 1 112 ? -31.78345 -5.89898 -25.22077 1.000 15.47507 112 PRO B N 1
ATOM 1442 C CA . PRO A 1 112 ? -31.34143 -6.93366 -24.27302 1.000 15.35295 112 PRO B CA 1
ATOM 1443 C C . PRO A 1 112 ? -31.35172 -6.48891 -22.82155 1.000 14.49365 112 PRO B C 1
ATOM 1444 O O . PRO A 1 112 ? -31.35807 -7.35388 -21.93814 1.000 15.53072 112 PRO B O 1
ATOM 1455 N N . SER A 1 113 ? -31.35620 -5.18362 -22.53752 1.000 13.32966 113 SER B N 1
ATOM 1456 C CA . SER A 1 113 ? -31.43336 -4.73570 -21.15186 1.000 13.95688 113 SER B CA 1
ATOM 1457 C C . SER A 1 113 ? -32.82549 -4.93377 -20.55980 1.000 12.98176 113 SER B C 1
ATOM 1458 O O . SER A 1 113 ? -32.95820 -4.96184 -19.33395 1.000 13.90455 113 SER B O 1
ATOM 1466 N N . TYR A 1 114 ? -33.85967 -5.08861 -21.39286 1.000 13.53149 114 TYR B N 1
ATOM 1467 C CA . TYR A 1 114 ? -35.20852 -5.34445 -20.90369 1.000 12.74765 114 TYR B CA 1
ATOM 1468 C C . TYR A 1 114 ? -35.60797 -6.81749 -20.94212 1.000 12.71638 114 TYR B C 1
ATOM 1469 O O . TYR A 1 114 ? -36.53815 -7.20453 -20.22669 1.000 13.31041 114 TYR B O 1
ATOM 1487 N N . SER A 1 115 ? -34.94597 -7.64254 -21.75561 1.000 13.06239 115 SER B N 1
ATOM 1488 C CA . SER A 1 115 ? -35.39382 -9.00935 -22.00119 1.000 14.41464 115 SER B CA 1
ATOM 1489 C C . SER A 1 115 ? -34.20003 -9.94897 -22.08456 1.000 15.44792 115 SER B C 1
ATOM 1490 O O . SER A 1 115 ? -33.27572 -9.71629 -22.86929 1.000 15.56576 115 SER B O 1
ATOM 1498 N N . ILE A 1 116 ? -34.22807 -11.00891 -21.28021 1.000 14.77231 116 ILE B N 1
ATOM 1499 C CA . ILE A 1 116 ? -33.15798 -11.99867 -21.23464 1.000 15.71009 116 ILE B CA 1
ATOM 1500 C C . ILE A 1 116 ? -33.58807 -13.19980 -22.06108 1.000 16.75289 116 ILE B C 1
ATOM 1501 O O . ILE A 1 116 ? -34.61402 -13.82545 -21.76815 1.000 16.98135 116 ILE B O 1
ATOM 1517 N N . ASN A 1 117 ? -32.80640 -13.52558 -23.08838 1.000 16.51896 117 ASN B N 1
ATOM 1518 C CA . ASN A 1 117 ? -33.07123 -14.70305 -23.90960 1.000 17.47720 117 ASN B CA 1
ATOM 1519 C C . ASN A 1 117 ? -32.82626 -15.95188 -23.07180 1.000 18.20478 117 ASN B C 1
ATOM 1520 O O . ASN A 1 117 ? -31.68188 -16.24925 -22.71103 1.000 18.31678 117 ASN B O 1
ATOM 1531 N N . LYS A 1 118 ? -33.89825 -16.67358 -22.74277 1.000 17.22571 118 LYS B N 1
ATOM 1532 C CA . LYS A 1 118 ? -33.77844 -17.91452 -21.98975 1.000 18.73372 118 LYS B CA 1
ATOM 1533 C C . LYS A 1 118 ? -33.79277 -19.14219 -22.87775 1.000 22.04214 118 LYS B C 1
ATOM 1534 O O . LYS A 1 118 ? -33.25650 -20.18489 -22.48934 1.000 22.26938 118 LYS B O 1
ATOM 1553 N N . SER A 1 119 ? -34.40362 -19.05274 -24.05481 1.000 20.20834 119 SER B N 1
ATOM 1554 C CA . SER A 1 119 ? -34.48257 -20.24586 -24.88351 1.000 23.16892 119 SER B CA 1
ATOM 1555 C C . SER A 1 119 ? -34.65263 -19.83960 -26.33078 1.000 22.04845 119 SER B C 1
ATOM 1556 O O . SER A 1 119 ? -35.36468 -18.88332 -26.62449 1.000 20.30005 119 SER B O 1
ATOM 1564 N N . GLN A 1 120 ? -34.02172 -20.58215 -27.22793 1.000 22.63312 120 GLN B N 1
ATOM 1565 C CA . GLN A 1 120 ? -34.16029 -20.29877 -28.64426 1.000 22.88180 120 GLN B CA 1
ATOM 1566 C C . GLN A 1 120 ? -34.14361 -21.59800 -29.42883 1.000 23.28138 120 GLN B C 1
ATOM 1567 O O . GLN A 1 120 ? -33.34705 -22.49697 -29.14670 1.000 21.60960 120 GLN B O 1
ATOM 1581 N N . VAL A 1 121 ? -35.04078 -21.69060 -30.40548 1.000 22.28814 121 VAL B N 1
ATOM 1582 C CA . VAL A 1 121 ? -35.11377 -22.83190 -31.30635 1.000 21.39324 121 VAL B CA 1
ATOM 1583 C C . VAL A 1 121 ? -35.09578 -22.29577 -32.72914 1.000 22.65028 121 VAL B C 1
ATOM 1584 O O . VAL A 1 121 ? -36.00600 -21.55890 -33.13178 1.000 23.20476 121 VAL B O 1
ATOM 1597 N N . ASN A 1 122 ? -34.04738 -22.63681 -33.47225 1.000 23.55222 122 ASN B N 1
ATOM 1598 C CA . ASN A 1 122 ? -33.91694 -22.24718 -34.86593 1.000 22.87441 122 ASN B CA 1
ATOM 1599 C C . ASN A 1 122 ? -34.47939 -23.33595 -35.76738 1.000 23.93376 122 ASN B C 1
ATOM 1600 O O . ASN A 1 122 ? -34.38691 -24.52890 -35.46601 1.000 24.70735 122 ASN B O 1
ATOM 1611 N N . ASN A 1 123 ? -35.06097 -22.91405 -36.88445 1.000 23.81179 123 ASN B N 1
ATOM 1612 C CA . ASN A 1 123 ? -35.69293 -23.82533 -37.82904 1.000 23.54379 123 ASN B CA 1
ATOM 1613 C C . ASN A 1 123 ? -36.64832 -24.76931 -37.08200 1.000 25.35200 123 ASN B C 1
ATOM 1614 O O . ASN A 1 123 ? -36.49738 -25.98079 -37.12943 1.000 25.62690 123 ASN B O 1
ATOM 1625 N N . PRO A 1 124 ? -37.64380 -24.21059 -36.39560 1.000 25.62343 124 PRO B N 1
ATOM 1626 C CA . PRO A 1 124 ? -38.48005 -25.02675 -35.51037 1.000 27.01838 124 PRO B CA 1
ATOM 1627 C C . PRO A 1 124 ? -39.40832 -25.95804 -36.27288 1.000 27.27921 124 PRO B C 1
ATOM 1628 O O . PRO A 1 124 ? -39.75699 -25.73511 -37.43395 1.000 25.08401 124 PRO B O 1
ATOM 1639 N N . LYS A 1 125 ? -39.81175 -27.02298 -35.58478 1.000 28.97142 125 LYS B N 1
ATOM 1640 C CA . LYS A 1 125 ? -40.93137 -27.83234 -36.03159 1.000 29.53481 125 LYS B CA 1
ATOM 1641 C C . LYS A 1 125 ? -42.23795 -27.19329 -35.56182 1.000 28.84248 125 LYS B C 1
ATOM 1642 O O . LYS A 1 125 ? -42.24762 -26.19165 -34.83754 1.000 24.60974 125 LYS B O 1
ATOM 1661 N N . ARG A 1 126 ? -43.35968 -27.79169 -35.97354 1.000 28.16893 126 ARG B N 1
ATOM 1662 C CA . ARG A 1 126 ? -44.66684 -27.25655 -35.60783 1.000 25.36469 126 ARG B CA 1
ATOM 1663 C C . ARG A 1 126 ? -44.82753 -27.19979 -34.09643 1.000 26.21386 126 ARG B C 1
ATOM 1664 O O . ARG A 1 126 ? -45.41265 -26.25174 -33.56032 1.000 26.55535 126 ARG B O 1
ATOM 1685 N N . LYS A 1 127 ? -44.32176 -28.21025 -33.39759 1.000 26.06700 127 LYS B N 1
ATOM 1686 C CA . LYS A 1 127 ? -44.28184 -28.23101 -31.94255 1.000 26.58313 127 LYS B CA 1
ATOM 1687 C C . LYS A 1 127 ? -42.90768 -27.76329 -31.47975 1.000 28.12437 127 LYS B C 1
ATOM 1688 O O . LYS A 1 127 ? -41.88282 -28.26634 -31.95229 1.000 27.68407 127 LYS B O 1
ATOM 1707 N N . VAL A 1 128 ? -42.89220 -26.79968 -30.56260 1.000 26.69487 128 VAL B N 1
ATOM 1708 C CA . VAL A 1 128 ? -41.66760 -26.17946 -30.07586 1.000 27.26488 128 VAL B CA 1
ATOM 1709 C C . VAL A 1 128 ? -41.65942 -26.25877 -28.55782 1.000 24.44855 128 VAL B C 1
ATOM 1710 O O . VAL A 1 128 ? -42.60162 -25.80187 -27.90442 1.000 25.49560 128 VAL B O 1
ATOM 1723 N N . ALA A 1 129 ? -40.60151 -26.82716 -27.99749 1.000 22.90732 129 ALA B N 1
ATOM 1724 C CA . ALA A 1 129 ? -40.37406 -26.78620 -26.56017 1.000 24.14926 129 ALA B CA 1
ATOM 1725 C C . ALA A 1 129 ? -39.28384 -25.76237 -26.27220 1.000 24.29076 129 ALA B C 1
ATOM 1726 O O . ALA A 1 129 ? -38.19968 -25.82495 -26.85943 1.000 23.58324 129 ALA B O 1
ATOM 1733 N N . LEU A 1 130 ? -39.58090 -24.81634 -25.38292 1.000 24.28015 130 LEU B N 1
ATOM 1734 C CA . LEU A 1 130 ? -38.68956 -23.71277 -25.04345 1.000 24.19606 130 LEU B CA 1
ATOM 1735 C C . LEU A 1 130 ? -38.33972 -23.84218 -23.56876 1.000 26.79921 130 LEU B C 1
ATOM 1736 O O . LEU A 1 130 ? -39.18431 -23.58580 -22.70371 1.000 26.60422 130 LEU B O 1
ATOM 1752 N N . LYS A 1 131 ? -37.10498 -24.23816 -23.28471 1.000 31.10787 131 LYS B N 1
ATOM 1753 C CA . LYS A 1 131 ? -36.66287 -24.48206 -21.91838 1.000 36.25564 131 LYS B CA 1
ATOM 1754 C C . LYS A 1 131 ? -36.19117 -23.17541 -21.29408 1.000 33.54331 131 LYS B C 1
ATOM 1755 O O . LYS A 1 131 ? -35.27859 -22.52869 -21.81614 1.000 34.81689 131 LYS B O 1
ATOM 1774 N N . ALA A 1 132 ? -36.80210 -22.79705 -20.17216 1.000 32.08400 132 ALA B N 1
ATOM 1775 C CA . ALA A 1 132 ? -36.47517 -21.55041 -19.49138 1.000 29.31631 132 ALA B CA 1
ATOM 1776 C C . ALA A 1 132 ? -35.54986 -21.75372 -18.29923 1.000 30.59935 132 ALA B C 1
ATOM 1777 O O . ALA A 1 132 ? -34.50890 -21.09603 -18.20171 1.000 29.77666 132 ALA B O 1
ATOM 1784 N N . ASN A 1 133 ? -35.91709 -22.64736 -17.38343 1.000 31.72397 133 ASN B N 1
ATOM 1785 C CA . ASN A 1 133 ? -35.19339 -22.81767 -16.12802 1.000 30.45165 133 ASN B CA 1
ATOM 1786 C C . ASN A 1 133 ? -34.91957 -21.46005 -15.48149 1.000 29.41273 133 ASN B C 1
ATOM 1787 O O . ASN A 1 133 ? -33.78899 -21.12519 -15.12211 1.000 30.80601 133 ASN B O 1
ATOM 1798 N N . GLN A 1 134 ? -35.97779 -20.66612 -15.34265 1.000 27.36165 134 GLN B N 1
ATOM 1799 C CA . GLN A 1 134 ? -35.87724 -19.30622 -14.82817 1.000 23.56538 134 GLN B CA 1
ATOM 1800 C C . GLN A 1 134 ? -36.35295 -19.26889 -13.38171 1.000 22.22179 134 GLN B C 1
ATOM 1801 O O . GLN A 1 134 ? -37.51299 -19.58643 -13.09768 1.000 20.99176 134 GLN B O 1
ATOM 1815 N N . LYS A 1 135 ? -35.45889 -18.87829 -12.47434 1.000 21.59837 135 LYS B N 1
ATOM 1816 C CA . LYS A 1 135 ? -35.85739 -18.62544 -11.09640 1.000 22.21571 135 LYS B CA 1
ATOM 1817 C C . LYS A 1 135 ? -36.81809 -17.44448 -11.05474 1.000 21.13596 135 LYS B C 1
ATOM 1818 O O . LYS A 1 135 ? -36.57072 -16.40602 -11.67404 1.000 21.31180 135 LYS B O 1
ATOM 1837 N N . LEU A 1 136 ? -37.90357 -17.59598 -10.30671 1.000 19.78477 136 LEU B N 1
ATOM 1838 C CA . LEU A 1 136 ? -38.99114 -16.62999 -10.31228 1.000 19.00327 136 LEU B CA 1
ATOM 1839 C C . LEU A 1 136 ? -38.85083 -15.61991 -9.18138 1.000 17.80618 136 LEU B C 1
ATOM 1840 O O . LEU A 1 136 ? -38.50711 -15.97038 -8.04922 1.000 16.87033 136 LEU B O 1
ATOM 1856 N N . PHE A 1 137 ? -39.11448 -14.36214 -9.50653 1.000 18.51573 137 PHE B N 1
ATOM 1857 C CA . PHE A 1 137 ? -39.19453 -13.31822 -8.49866 1.000 17.01050 137 PHE B CA 1
ATOM 1858 C C . PHE A 1 137 ? -40.37900 -13.59652 -7.57706 1.000 17.84531 137 PHE B C 1
ATOM 1859 O O . PHE A 1 137 ? -41.43603 -14.02679 -8.04333 1.000 18.25276 137 PHE B O 1
ATOM 1876 N N . PRO A 1 138 ? -40.23533 -13.37677 -6.26759 1.000 16.99042 138 PRO B N 1
ATOM 1877 C CA . PRO A 1 138 ? -41.36792 -13.61693 -5.35841 1.000 18.48744 138 PRO B CA 1
ATOM 1878 C C . PRO A 1 138 ? -42.43352 -12.53658 -5.49380 1.000 17.97003 138 PRO B C 1
ATOM 1879 O O . PRO A 1 138 ? -42.56353 -11.64193 -4.65160 1.000 18.39573 138 PRO B O 1
ATOM 1890 N N . GLY A 1 139 ? -43.20331 -12.63467 -6.56885 1.000 17.35153 139 GLY B N 1
ATOM 1891 C CA . GLY A 1 139 ? -44.12121 -11.59886 -7.01837 1.000 18.41521 139 GLY B CA 1
ATOM 1892 C C . GLY A 1 139 ? -44.38500 -11.77019 -8.50958 1.000 17.19545 139 GLY B C 1
ATOM 1893 O O . GLY A 1 139 ? -44.32562 -12.87972 -9.03629 1.000 17.02062 139 GLY B O 1
ATOM 1897 N N . ILE A 1 140 ? -44.64831 -10.65029 -9.18178 1.000 16.92668 140 ILE B N 1
ATOM 1898 C CA . ILE A 1 140 ? -44.97981 -10.70618 -10.60126 1.000 17.00251 140 ILE B CA 1
ATOM 1899 C C . ILE A 1 140 ? -43.74867 -11.09139 -11.41418 1.000 15.51339 140 ILE B C 1
ATOM 1900 O O . ILE A 1 140 ? -42.61934 -10.68870 -11.10499 1.000 14.07723 140 ILE B O 1
ATOM 1916 N N . ASN A 1 141 ? -43.96646 -11.89537 -12.45574 1.000 14.82131 141 ASN B N 1
ATOM 1917 C CA . ASN A 1 141 ? -42.92727 -12.27369 -13.40465 1.000 14.48167 141 ASN B CA 1
ATOM 1918 C C . ASN A 1 141 ? -43.48807 -12.17960 -14.81372 1.000 14.91224 141 ASN B C 1
ATOM 1919 O O . ASN A 1 141 ? -44.58427 -12.68191 -15.08303 1.000 15.46157 141 ASN B O 1
ATOM 1930 N N . TYR A 1 142 ? -42.71989 -11.57316 -15.71071 1.000 14.45266 142 TYR B N 1
ATOM 1931 C CA . TYR A 1 142 ? -43.11177 -11.40870 -17.10069 1.000 14.28790 142 TYR B CA 1
ATOM 1932 C C . TYR A 1 142 ? -42.20730 -12.24230 -17.99863 1.000 14.51487 142 TYR B C 1
ATOM 1933 O O . TYR A 1 142 ? -40.98121 -12.21578 -17.84976 1.000 15.00863 142 TYR B O 1
ATOM 1951 N N . PHE A 1 143 ? -42.81769 -12.95993 -18.93829 1.000 14.05475 143 PHE B N 1
ATOM 1952 C CA . PHE A 1 143 ? -42.11374 -13.66455 -19.99850 1.000 14.43875 143 PHE B CA 1
ATOM 1953 C C . PHE A 1 143 ? -42.76370 -13.28813 -21.32480 1.000 14.50862 143 PHE B C 1
ATOM 1954 O O . PHE A 1 143 ? -43.88722 -12.77962 -21.36210 1.000 14.48425 143 PHE B O 1
ATOM 1971 N N . TRP A 1 144 ? -42.05950 -13.54400 -22.42340 1.000 14.98989 144 TRP B N 1
ATOM 1972 C CA . TRP A 1 144 ? -42.70474 -13.39541 -23.72042 1.000 15.02137 144 TRP B CA 1
ATOM 1973 C C . TRP A 1 144 ? -42.03932 -14.28206 -24.75970 1.000 15.40671 144 TRP B C 1
ATOM 1974 O O . TRP A 1 144 ? -40.89110 -14.70845 -24.61595 1.000 14.16792 144 TRP B O 1
ATOM 1995 N N . ILE A 1 145 ? -42.81004 -14.58688 -25.79864 1.000 14.81034 145 ILE B N 1
ATOM 1996 C CA . ILE A 1 145 ? -42.37307 -15.44192 -26.89300 1.000 16.38949 145 ILE B CA 1
ATOM 1997 C C . ILE A 1 145 ? -42.12277 -14.55945 -28.10591 1.000 14.83928 145 ILE B C 1
ATOM 1998 O O . ILE A 1 145 ? -42.93884 -13.68921 -28.42890 1.000 15.43218 145 ILE B O 1
ATOM 2014 N N . SER A 1 146 ? -40.98913 -14.77423 -28.76062 1.000 16.31750 146 SER B N 1
ATOM 2015 C CA . SER A 1 146 ? -40.58718 -14.02203 -29.93623 1.000 16.31218 146 SER B CA 1
ATOM 2016 C C . SER A 1 146 ? -40.61252 -14.91929 -31.16489 1.000 16.81856 146 SER B C 1
ATOM 2017 O O . SER A 1 146 ? -40.12697 -16.05530 -31.12883 1.000 17.34106 146 SER B O 1
ATOM 2025 N N . LEU A 1 147 ? -41.16369 -14.38887 -32.24968 1.000 17.40974 147 LEU B N 1
ATOM 2026 C CA . LEU A 1 147 ? -41.21826 -15.06239 -33.53775 1.000 17.08776 147 LEU B CA 1
ATOM 2027 C C . LEU A 1 147 ? -40.31729 -14.32221 -34.51495 1.000 17.58026 147 LEU B C 1
ATOM 2028 O O . LEU A 1 147 ? -40.47676 -13.11134 -34.70876 1.000 16.51539 147 LEU B O 1
ATOM 2044 N N . GLN A 1 148 ? -39.38113 -15.04409 -35.13382 1.000 17.15782 148 GLN B N 1
ATOM 2045 C CA . GLN A 1 148 ? -38.54407 -14.49305 -36.19227 1.000 17.71364 148 GLN B CA 1
ATOM 2046 C C . GLN A 1 148 ? -38.75675 -15.28922 -37.47222 1.000 18.37797 148 GLN B C 1
ATOM 2047 O O . GLN A 1 148 ? -38.53411 -16.50710 -37.49144 1.000 18.80200 148 GLN B O 1
ATOM 2061 N N . MET A 1 149 ? -39.14264 -14.59034 -38.54044 1.000 19.41874 149 MET B N 1
ATOM 2062 C CA . MET A 1 149 ? -39.37486 -15.18889 -39.84392 1.000 19.69822 149 MET B CA 1
ATOM 2063 C C . MET A 1 149 ? -38.06631 -15.35550 -40.61227 1.000 21.87751 149 MET B C 1
ATOM 2064 O O . MET A 1 149 ? -37.03262 -14.77088 -40.27414 1.000 20.25345 149 MET B O 1
ATOM 2078 N N . LYS A 1 150 ? -38.12934 -16.16584 -41.66524 1.000 21.88587 150 LYS B N 1
ATOM 2079 C CA . LYS A 1 150 ? -37.05334 -16.20710 -42.64193 1.000 23.09113 150 LYS B CA 1
ATOM 2080 C C . LYS A 1 150 ? -37.01689 -14.88847 -43.41025 1.000 22.41821 150 LYS B C 1
ATOM 2081 O O . LYS A 1 150 ? -38.07072 -14.32212 -43.71508 1.000 22.72243 150 LYS B O 1
ATOM 2100 N N . PRO A 1 151 ? -35.83049 -14.37220 -43.73895 1.000 23.24329 151 PRO B N 1
ATOM 2101 C CA . PRO A 1 151 ? -35.78107 -13.17594 -44.59812 1.000 22.72336 151 PRO B CA 1
ATOM 2102 C C . PRO A 1 151 ? -36.55741 -13.36098 -45.88940 1.000 25.56756 151 PRO B C 1
ATOM 2103 O O . PRO A 1 151 ? -37.06879 -12.38731 -46.45829 1.000 24.75682 151 PRO B O 1
ATOM 2114 N N . ASP A 1 152 ? -36.69599 -14.60976 -46.33104 1.000 27.03872 152 ASP B N 1
ATOM 2115 C CA . ASP A 1 152 ? -37.30646 -15.01276 -47.59100 1.000 29.23010 152 ASP B CA 1
ATOM 2116 C C . ASP A 1 152 ? -38.82396 -15.15102 -47.51801 1.000 29.88817 152 ASP B C 1
ATOM 2117 O O . ASP A 1 152 ? -39.45565 -15.41478 -48.54845 1.000 29.13995 152 ASP B O 1
ATOM 2126 N N . ALA A 1 153 ? -39.42568 -14.95445 -46.34717 1.000 26.87968 153 ALA B N 1
ATOM 2127 C CA . ALA A 1 153 ? -40.81241 -15.34935 -46.13737 1.000 25.60893 153 ALA B CA 1
ATOM 2128 C C . ALA A 1 153 ? -41.76004 -14.55638 -47.03066 1.000 25.70789 153 ALA B C 1
ATOM 2129 O O . ALA A 1 153 ? -41.51096 -13.39785 -47.37023 1.000 25.39673 153 ALA B O 1
ATOM 2136 N N . SER A 1 154 ? -42.86898 -15.19369 -47.39803 1.000 24.47153 154 SER B N 1
ATOM 2137 C CA . SER A 1 154 ? -43.85025 -14.57705 -48.27694 1.000 24.27840 154 SER B CA 1
ATOM 2138 C C . SER A 1 154 ? -44.74861 -13.62304 -47.50097 1.000 24.14050 154 SER B C 1
ATOM 2139 O O . SER A 1 154 ? -45.07361 -13.85458 -46.33315 1.000 23.04773 154 SER B O 1
ATOM 2147 N N . LEU A 1 155 ? -45.17288 -12.54961 -48.17633 1.000 23.27290 155 LEU B N 1
ATOM 2148 C CA . LEU A 1 155 ? -45.99211 -11.53647 -47.52336 1.000 23.30719 155 LEU B CA 1
ATOM 2149 C C . LEU A 1 155 ? -47.38583 -12.03718 -47.16728 1.000 23.65375 155 LEU B C 1
ATOM 2150 O O . LEU A 1 155 ? -48.06777 -11.40339 -46.35348 1.000 22.05415 155 LEU B O 1
ATOM 2166 N N . LEU A 1 156 ? -47.83455 -13.13337 -47.76821 1.000 25.03877 156 LEU B N 1
ATOM 2167 C CA . LEU A 1 156 ? -49.16244 -13.65869 -47.49113 1.000 25.56623 156 LEU B CA 1
ATOM 2168 C C . LEU A 1 156 ? -49.16815 -14.66403 -46.35054 1.000 23.72993 156 LEU B C 1
ATOM 2169 O O . LEU A 1 156 ? -50.22734 -15.20992 -46.03304 1.000 23.19190 156 LEU B O 1
ATOM 2185 N N . ASP A 1 157 ? -48.02302 -14.91469 -45.72357 1.000 22.90461 157 ASP B N 1
ATOM 2186 C CA . ASP A 1 157 ? -47.97686 -15.85896 -44.61942 1.000 22.69437 157 ASP B CA 1
ATOM 2187 C C . ASP A 1 157 ? -48.91066 -15.42638 -43.49935 1.000 23.10595 157 ASP B C 1
ATOM 2188 O O . ASP A 1 157 ? -48.99003 -14.24600 -43.14468 1.000 22.97270 157 ASP B O 1
ATOM 2197 N N . LYS A 1 158 ? -49.63117 -16.39966 -42.95805 1.000 22.08493 158 LYS B N 1
ATOM 2198 C CA . LYS A 1 158 ? -50.44542 -16.22781 -41.76572 1.000 21.31728 158 LYS B CA 1
ATOM 2199 C C . LYS A 1 158 ? -49.94451 -17.21965 -40.73069 1.000 23.40375 158 LYS B C 1
ATOM 2200 O O . LYS A 1 158 ? -49.70217 -18.38749 -41.05353 1.000 23.64848 158 LYS B O 1
ATOM 2219 N N . VAL A 1 159 ? -49.74771 -16.74654 -39.50579 1.000 21.18587 159 VAL B N 1
ATOM 2220 C CA . VAL A 1 159 ? -49.19386 -17.56143 -38.43311 1.000 19.82571 159 VAL B CA 1
ATOM 2221 C C . VAL A 1 159 ? -50.22212 -17.63790 -37.31591 1.000 19.84634 159 VAL B C 1
ATOM 2222 O O . VAL A 1 159 ? -50.73403 -16.61087 -36.85654 1.000 20.12148 159 VAL B O 1
ATOM 2235 N N . ALA A 1 160 ? -50.55650 -18.85788 -36.92282 1.000 20.92188 160 ALA B N 1
ATOM 2236 C CA . ALA A 1 160 ? -51.40457 -19.12773 -35.77564 1.000 19.37330 160 ALA B CA 1
ATOM 2237 C C . ALA A 1 160 ? -50.62542 -20.02564 -34.82753 1.000 18.87435 160 ALA B C 1
ATOM 2238 O O . ALA A 1 160 ? -49.76570 -20.80181 -35.25545 1.000 18.29556 160 ALA B O 1
ATOM 2245 N N . ALA A 1 161 ? -50.90953 -19.90736 -33.53567 1.000 19.31323 161 ALA B N 1
ATOM 2246 C CA . ALA A 1 161 ? -50.19089 -20.71557 -32.56346 1.000 20.37358 161 ALA B CA 1
ATOM 2247 C C . ALA A 1 161 ? -50.96184 -20.74924 -31.25529 1.000 19.49949 161 ALA B C 1
ATOM 2248 O O . ALA A 1 161 ? -51.79576 -19.88641 -30.97292 1.000 20.05282 161 ALA B O 1
ATOM 2255 N N . LYS A 1 162 ? -50.66545 -21.77182 -30.46451 1.000 20.54664 162 LYS B N 1
ATOM 2256 C CA . LYS A 1 162 ? -51.27497 -21.96614 -29.16184 1.000 23.30688 162 LYS B CA 1
ATOM 2257 C C . LYS A 1 162 ? -50.20859 -22.41372 -28.18031 1.000 23.05624 162 LYS B C 1
ATOM 2258 O O . LYS A 1 162 ? -49.36553 -23.25116 -28.50850 1.000 25.33706 162 LYS B O 1
ATOM 2277 N N . ILE A 1 163 ? -50.26046 -21.87628 -26.97076 1.000 23.03783 163 ILE B N 1
ATOM 2278 C CA . ILE A 1 163 ? -49.42838 -22.38977 -25.89095 1.000 23.57495 163 ILE B CA 1
ATOM 2279 C C . ILE A 1 163 ? -50.09349 -23.64787 -25.35053 1.000 24.75947 163 ILE B C 1
ATOM 2280 O O . ILE A 1 163 ? -51.22715 -23.60369 -24.86215 1.000 23.91201 163 ILE B O 1
ATOM 2296 N N . ALA A 1 164 ? -49.39473 -24.77538 -25.45174 1.000 24.82734 164 ALA B N 1
ATOM 2297 C CA . ALA A 1 164 ? -49.96919 -26.05851 -25.07385 1.000 27.75247 164 ALA B CA 1
ATOM 2298 C C . ALA A 1 164 ? -49.78054 -26.36249 -23.59643 1.000 26.34705 164 ALA B C 1
ATOM 2299 O O . ALA A 1 164 ? -50.66133 -26.95853 -22.96869 1.000 26.19944 164 ALA B O 1
ATOM 2306 N N . ALA A 1 165 ? -48.64777 -25.96695 -23.02771 1.000 26.70436 165 ALA B N 1
ATOM 2307 C CA . ALA A 1 165 ? -48.35325 -26.30010 -21.64577 1.000 26.82678 165 ALA B CA 1
ATOM 2308 C C . ALA A 1 165 ? -47.21074 -25.43217 -21.15180 1.000 27.18034 165 ALA B C 1
ATOM 2309 O O . ALA A 1 165 ? -46.32296 -25.04562 -21.91652 1.000 23.72983 165 ALA B O 1
ATOM 2316 N N . ILE A 1 166 ? -47.25701 -25.13098 -19.86092 1.000 25.74587 166 ILE B N 1
ATOM 2317 C CA . ILE A 1 166 ? -46.19715 -24.41881 -19.16330 1.000 24.87476 166 ILE B CA 1
ATOM 2318 C C . ILE A 1 166 ? -45.84367 -25.25460 -17.94477 1.000 26.30395 166 ILE B C 1
ATOM 2319 O O . ILE A 1 166 ? -46.72849 -25.62200 -17.16400 1.000 27.55912 166 ILE B O 1
ATOM 2335 N N . LYS A 1 167 ? -44.56933 -25.59246 -17.80428 1.000 26.03486 167 LYS B N 1
ATOM 2336 C CA . LYS A 1 167 ? -44.11212 -26.40101 -16.68472 1.000 27.12482 167 LYS B CA 1
ATOM 2337 C C . LYS A 1 167 ? -43.46971 -25.49140 -15.64763 1.000 27.74802 167 LYS B C 1
ATOM 2338 O O . LYS A 1 167 ? -42.59498 -24.68528 -15.97684 1.000 25.90042 167 LYS B O 1
ATOM 2357 N N . VAL A 1 168 ? -43.92318 -25.61384 -14.40388 1.000 27.72547 168 VAL B N 1
ATOM 2358 C CA . VAL A 1 168 ? -43.42204 -24.82852 -13.28377 1.000 27.07407 168 VAL B CA 1
ATOM 2359 C C . VAL A 1 168 ? -43.13027 -25.78728 -12.14119 1.000 27.90630 168 VAL B C 1
ATOM 2360 O O . VAL A 1 168 ? -43.98747 -26.59838 -11.77393 1.000 28.36325 168 VAL B O 1
ATOM 2373 N N . ASP A 1 169 ? -41.92127 -25.70557 -11.59064 1.000 27.63439 169 ASP B N 1
ATOM 2374 C CA . ASP A 1 169 ? -41.51874 -26.58233 -10.49382 1.000 28.76557 169 ASP B CA 1
ATOM 2375 C C . ASP A 1 169 ? -41.81199 -28.04172 -10.83759 1.000 31.39008 169 ASP B C 1
ATOM 2376 O O . ASP A 1 169 ? -42.30943 -28.81516 -10.01602 1.000 31.08415 169 ASP B O 1
ATOM 2385 N N . ASN A 1 170 ? -41.50820 -28.41088 -12.08311 1.000 31.92494 170 ASN B N 1
ATOM 2386 C CA . ASN A 1 170 ? -41.64159 -29.77066 -12.59873 1.000 34.61388 170 ASN B CA 1
ATOM 2387 C C . ASN A 1 170 ? -43.08334 -30.26111 -12.65111 1.000 33.81662 170 ASN B C 1
ATOM 2388 O O . ASN A 1 170 ? -43.32360 -31.46457 -12.79618 1.000 34.46546 170 ASN B O 1
ATOM 2399 N N . LYS A 1 171 ? -44.05568 -29.36197 -12.55703 1.000 32.14715 171 LYS B N 1
ATOM 2400 C CA . LYS A 1 171 ? -45.45765 -29.73010 -12.66803 1.000 33.42112 171 LYS B CA 1
ATOM 2401 C C . LYS A 1 171 ? -46.12894 -28.88333 -13.73694 1.000 32.11012 171 LYS B C 1
ATOM 2402 O O . LYS A 1 171 ? -45.70030 -27.76528 -14.03309 1.000 29.19972 171 LYS B O 1
ATOM 2421 N N . GLU A 1 172 ? -47.18408 -29.43660 -14.32301 1.000 35.17662 172 GLU B N 1
ATOM 2422 C CA . GLU A 1 172 ? -48.00269 -28.67212 -15.25043 1.000 34.43161 172 GLU B CA 1
ATOM 2423 C C . GLU A 1 172 ? -48.65534 -27.51193 -14.51083 1.000 32.73674 172 GLU B C 1
ATOM 2424 O O . GLU A 1 172 ? -49.31362 -27.70407 -13.48382 1.000 32.77067 172 GLU B O 1
ATOM 2436 N N . ALA A 1 173 ? -48.45395 -26.30358 -15.02018 1.000 28.19341 173 ALA B N 1
ATOM 2437 C CA . ALA A 1 173 ? -48.99548 -25.11514 -14.38352 1.000 28.28005 173 ALA B CA 1
ATOM 2438 C C . ALA A 1 173 ? -50.37089 -24.78653 -14.94338 1.000 27.26598 173 ALA B C 1
ATOM 2439 O O . ALA A 1 173 ? -50.66538 -25.04032 -16.11319 1.000 26.55784 173 ALA B O 1
ATOM 2446 N N . LEU A 1 174 ? -51.21425 -24.21641 -14.08886 1.000 26.44159 174 LEU B N 1
ATOM 2447 C CA . LEU A 1 174 ? -52.48494 -23.67524 -14.54419 1.000 25.34969 174 LEU B CA 1
ATOM 2448 C C . LEU A 1 174 ? -52.24474 -22.50084 -15.48445 1.000 26.40343 174 LEU B C 1
ATOM 2449 O O . LEU A 1 174 ? -51.32846 -21.69815 -15.28055 1.000 24.23206 174 LEU B O 1
ATOM 2465 N N . MET A 1 175 ? -53.07960 -22.40628 -16.51996 1.000 23.89333 175 MET B N 1
ATOM 2466 C CA . MET A 1 175 ? -53.00309 -21.33323 -17.49684 1.000 23.68228 175 MET B CA 1
ATOM 2467 C C . MET A 1 175 ? -54.37078 -20.70430 -17.69983 1.000 23.15885 175 MET B C 1
ATOM 2468 O O . MET A 1 175 ? -55.40354 -21.37178 -17.59935 1.000 23.59682 175 MET B O 1
ATOM 2482 N N . HIS A 1 176 ? -54.36363 -19.41752 -18.02500 1.000 21.41083 176 HIS B N 1
ATOM 2483 C CA . HIS A 1 176 ? -55.57216 -18.73686 -18.45780 1.000 22.13667 176 HIS B CA 1
ATOM 2484 C C . HIS A 1 176 ? -55.21220 -17.70589 -19.51519 1.000 22.20955 176 HIS B C 1
ATOM 2485 O O . HIS A 1 176 ? -54.36554 -16.83973 -19.27828 1.000 22.04601 176 HIS B O 1
ATOM 2499 N N . THR A 1 177 ? -55.86979 -17.79310 -20.66757 1.000 24.73148 177 THR B N 1
ATOM 2500 C CA . THR A 1 177 ? -55.62485 -16.89749 -21.79128 1.000 22.06144 177 THR B CA 1
ATOM 2501 C C . THR A 1 177 ? -56.71428 -15.83243 -21.81383 1.000 21.03410 177 THR B C 1
ATOM 2502 O O . THR A 1 177 ? -57.90470 -16.16066 -21.86205 1.000 24.42411 177 THR B O 1
ATOM 2513 N N . VAL A 1 178 ? -56.30989 -14.56069 -21.76454 1.000 19.52409 178 VAL B N 1
ATOM 2514 C CA . VAL A 1 178 ? -57.28234 -13.47383 -21.77319 1.000 20.20028 178 VAL B CA 1
ATOM 2515 C C . VAL A 1 178 ? -57.58371 -12.97930 -23.18380 1.000 21.83205 178 VAL B C 1
ATOM 2516 O O . VAL A 1 178 ? -58.59799 -12.29614 -23.38618 1.000 20.28468 178 VAL B O 1
ATOM 2529 N N . SER A 1 179 ? -56.73569 -13.30547 -24.16151 1.000 20.25477 179 SER B N 1
ATOM 2530 C CA . SER A 1 179 ? -56.88622 -12.87176 -25.54046 1.000 20.25216 179 SER B CA 1
ATOM 2531 C C . SER A 1 179 ? -57.78596 -13.82784 -26.31061 1.000 20.71155 179 SER B C 1
ATOM 2532 O O . SER A 1 179 ? -57.89686 -15.00926 -25.96824 1.000 20.80343 179 SER B O 1
ATOM 2540 N N . PRO A 1 180 ? -58.42332 -13.35443 -27.37922 1.000 20.07879 180 PRO B N 1
ATOM 2541 C CA . PRO A 1 180 ? -59.40729 -14.18881 -28.07901 1.000 22.45091 180 PRO B CA 1
ATOM 2542 C C . PRO A 1 180 ? -58.76626 -15.34200 -28.83649 1.000 23.43582 180 PRO B C 1
ATOM 2543 O O . PRO A 1 180 ? -57.56179 -15.37369 -29.10317 1.000 22.87394 180 PRO B O 1
ATOM 2554 N N . GLU A 1 181 ? -59.61319 -16.30626 -29.18311 1.000 24.75284 181 GLU B N 1
ATOM 2555 C CA . GLU A 1 181 ? -59.18834 -17.47714 -29.92810 1.000 24.71700 181 GLU B CA 1
ATOM 2556 C C . GLU A 1 181 ? -59.08617 -17.15894 -31.41682 1.000 22.08417 181 GLU B C 1
ATOM 2557 O O . GLU A 1 181 ? -59.68366 -16.20522 -31.92016 1.000 25.09609 181 GLU B O 1
ATOM 2569 N N . ASN A 1 182 ? -58.28759 -17.96514 -32.11482 1.000 23.40016 182 ASN B N 1
ATOM 2570 C CA . ASN A 1 182 ? -58.18746 -17.91312 -33.57375 1.000 26.26702 182 ASN B CA 1
ATOM 2571 C C . ASN A 1 182 ? -57.62944 -16.57897 -34.06565 1.000 24.35664 182 ASN B C 1
ATOM 2572 O O . ASN A 1 182 ? -58.04747 -16.05233 -35.10007 1.000 23.10621 182 ASN B O 1
ATOM 2583 N N . ILE A 1 183 ? -56.65711 -16.03436 -33.33335 1.000 20.91612 183 ILE B N 1
ATOM 2584 C CA . ILE A 1 183 ? -55.93734 -14.86382 -33.81745 1.000 20.57567 183 ILE B CA 1
ATOM 2585 C C . ILE A 1 183 ? -55.12377 -15.25322 -35.04310 1.000 20.96603 183 ILE B C 1
ATOM 2586 O O . ILE A 1 183 ? -54.41857 -16.27058 -35.04594 1.000 19.48506 183 ILE B O 1
ATOM 2602 N N . VAL A 1 184 ? -55.21641 -14.44287 -36.08806 1.000 21.47908 184 VAL B N 1
ATOM 2603 C CA . VAL A 1 184 ? -54.41394 -14.60764 -37.29167 1.000 21.31170 184 VAL B CA 1
ATOM 2604 C C . VAL A 1 184 ? -53.27688 -13.59712 -37.21830 1.000 20.41497 184 VAL B C 1
ATOM 2605 O O . VAL A 1 184 ? -53.51473 -12.38515 -37.24519 1.000 21.22172 184 VAL B O 1
ATOM 2618 N N . HIS A 1 185 ? -52.04202 -14.08668 -37.11015 1.000 19.98283 185 HIS B N 1
ATOM 2619 C CA . HIS A 1 185 ? -50.86491 -13.22567 -37.12524 1.000 20.14065 185 HIS B CA 1
ATOM 2620 C C . HIS A 1 185 ? -50.40480 -13.04727 -38.56735 1.000 21.06684 185 HIS B C 1
ATOM 2621 O O . HIS A 1 185 ? -50.11419 -14.02873 -39.26199 1.000 21.67239 185 HIS B O 1
ATOM 2636 N N . ARG A 1 186 ? -50.33954 -11.79949 -39.00988 1.000 17.95099 186 ARG B N 1
ATOM 2637 C CA . ARG A 1 186 ? -49.92376 -11.46458 -40.35963 1.000 19.626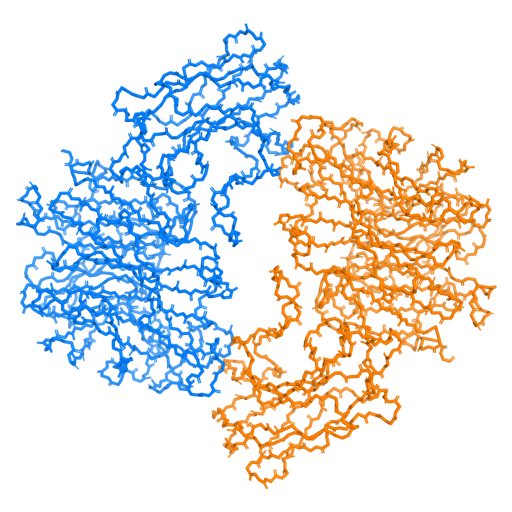41 186 ARG B CA 1
ATOM 2638 C C . ARG A 1 186 ? -48.52234 -10.87578 -40.33712 1.000 20.13014 186 ARG B C 1
ATOM 2639 O O . ARG A 1 186 ? -48.13666 -10.17910 -39.39414 1.000 18.38710 186 ARG B O 1
ATOM 2660 N N . VAL A 1 187 ? -47.76363 -11.16397 -41.38972 1.000 20.15776 187 VAL B N 1
ATOM 2661 C CA . VAL A 1 187 ? -46.42833 -10.60375 -41.53670 1.000 18.40722 187 VAL B CA 1
ATOM 2662 C C . VAL A 1 187 ? -46.52697 -9.25191 -42.22635 1.000 17.70933 187 VAL B C 1
ATOM 2663 O O . VAL A 1 187 ? -47.61004 -8.82353 -42.64085 1.000 18.31452 187 VAL B O 1
ATOM 2676 N N . GLY A 1 188 ? -45.39276 -8.57632 -42.34532 1.000 18.14451 188 GLY B N 1
ATOM 2677 C CA . GLY A 1 188 ? -45.32653 -7.28918 -43.00671 1.000 17.23351 188 GLY B CA 1
ATOM 2678 C C . GLY A 1 188 ? -43.87757 -6.96004 -43.27494 1.000 16.93039 188 GLY B C 1
ATOM 2679 O O . GLY A 1 188 ? -42.96988 -7.71617 -42.92005 1.000 16.76461 188 GLY B O 1
ATOM 2683 N N . VAL A 1 189 ? -43.66910 -5.81974 -43.92252 1.000 16.96989 189 VAL B N 1
ATOM 2684 C CA . VAL A 1 189 ? -42.33474 -5.33201 -44.23803 1.000 17.57584 189 VAL B CA 1
ATOM 2685 C C . VAL A 1 189 ? -42.16605 -3.96353 -43.60311 1.000 15.17097 189 VAL B C 1
ATOM 2686 O O . VAL A 1 189 ? -42.99188 -3.06871 -43.81330 1.000 14.43707 189 VAL B O 1
ATOM 2699 N N . GLY A 1 190 ? -41.11003 -3.80741 -42.82038 1.000 16.54108 190 GLY B N 1
ATOM 2700 C CA . GLY A 1 190 ? -40.72602 -2.49028 -42.37211 1.000 16.25045 190 GLY B CA 1
ATOM 2701 C C . GLY A 1 190 ? -39.99100 -1.77389 -43.48233 1.000 15.61524 190 GLY B C 1
ATOM 2702 O O . GLY A 1 190 ? -38.76010 -1.82427 -43.55897 1.000 18.46541 190 GLY B O 1
ATOM 2706 N N . VAL A 1 191 ? -40.74829 -1.10481 -44.35269 1.000 15.51300 191 VAL B N 1
ATOM 2707 C CA . VAL A 1 191 ? -40.15738 -0.42098 -45.49688 1.000 16.02558 191 VAL B CA 1
ATOM 2708 C C . VAL A 1 191 ? -39.18460 0.65761 -45.03451 1.000 16.33237 191 VAL B C 1
ATOM 2709 O O . VAL A 1 191 ? -38.12973 0.86262 -45.64618 1.000 15.26572 191 VAL B O 1
ATOM 2722 N N . ARG A 1 192 ? -39.53543 1.38487 -43.97302 1.000 15.54165 192 ARG B N 1
ATOM 2723 C CA . ARG A 1 192 ? -38.64462 2.36793 -43.36703 1.000 16.89085 192 ARG B CA 1
ATOM 2724 C C . ARG A 1 192 ? -38.64528 2.17012 -41.85923 1.000 17.77592 192 ARG B C 1
ATOM 2725 O O . ARG A 1 192 ? -39.70954 2.00715 -41.24992 1.000 16.42371 192 ARG B O 1
ATOM 2746 N N . HIS A 1 193 ? -37.45537 2.18580 -41.26930 1.000 18.45080 193 HIS B N 1
ATOM 2747 C CA . HIS A 1 193 ? -37.27765 2.13892 -39.82865 1.000 18.72951 193 HIS B CA 1
ATOM 2748 C C . HIS A 1 193 ? -36.62990 3.43041 -39.35608 1.000 18.51324 193 HIS B C 1
ATOM 2749 O O . HIS A 1 193 ? -35.91367 4.09350 -40.11236 1.000 17.85348 193 HIS B O 1
ATOM 2763 N N . ALA A 1 194 ? -36.89032 3.78006 -38.09869 1.000 18.33590 194 ALA B N 1
ATOM 2764 C CA . ALA A 1 194 ? -36.20805 4.90306 -37.47459 1.000 19.18077 194 ALA B CA 1
ATOM 2765 C C . ALA A 1 194 ? -34.70418 4.76844 -37.67206 1.000 18.84413 194 ALA B C 1
ATOM 2766 O O . ALA A 1 194 ? -34.11912 3.72135 -37.38602 1.000 20.75361 194 ALA B O 1
ATOM 2773 N N . GLY A 1 195 ? -34.08473 5.82842 -38.18229 1.000 18.69825 195 GLY B N 1
ATOM 2774 C CA . GLY A 1 195 ? -32.65993 5.86568 -38.40689 1.000 19.33714 195 GLY B CA 1
ATOM 2775 C C . GLY A 1 195 ? -32.23335 5.50562 -39.81369 1.000 17.80132 195 GLY B C 1
ATOM 2776 O O . GLY A 1 195 ? -31.10480 5.82065 -40.20138 1.000 17.82876 195 GLY B O 1
ATOM 2780 N N . ASP A 1 196 ? -33.10503 4.87222 -40.59180 1.000 17.21143 196 ASP B N 1
ATOM 2781 C CA . ASP A 1 196 ? -32.70666 4.39656 -41.90828 1.000 18.13550 196 ASP B CA 1
ATOM 2782 C C . ASP A 1 196 ? -32.22023 5.55170 -42.77366 1.000 18.11505 196 ASP B C 1
ATOM 2783 O O . ASP A 1 196 ? -32.82626 6.62767 -42.80941 1.000 16.74253 196 ASP B O 1
ATOM 2792 N N . ASP A 1 197 ? -31.10948 5.31679 -43.47235 1.000 19.66087 197 ASP B N 1
ATOM 2793 C CA . ASP A 1 197 ? -30.54834 6.29106 -44.40506 1.000 19.08515 197 ASP B CA 1
ATOM 2794 C C . ASP A 1 197 ? -30.31803 7.63809 -43.72478 1.000 19.15135 197 ASP B C 1
ATOM 2795 O O . ASP A 1 197 ? -30.50298 8.69996 -44.32223 1.000 19.82556 197 ASP B O 1
ATOM 2804 N N . GLY A 1 198 ? -29.91927 7.59416 -42.45447 1.000 19.95733 198 GLY B N 1
ATOM 2805 C CA . GLY A 1 198 ? -29.57629 8.80139 -41.72932 1.000 18.66608 198 GLY B CA 1
ATOM 2806 C C . GLY A 1 198 ? -30.73216 9.68108 -41.30326 1.000 20.54694 198 GLY B C 1
ATOM 2807 O O . GLY A 1 198 ? -30.49834 10.81982 -40.88853 1.000 21.16124 198 GLY B O 1
ATOM 2811 N N . SER A 1 199 ? -31.97115 9.20790 -41.38415 1.000 19.62918 199 SER B N 1
ATOM 2812 C CA . SER A 1 199 ? -33.12921 10.01120 -41.01283 1.000 17.02913 199 SER B CA 1
ATOM 2813 C C . SER A 1 199 ? -33.71852 9.50872 -39.70164 1.000 16.56762 199 SER B C 1
ATOM 2814 O O . SER A 1 199 ? -33.96873 8.30808 -39.54110 1.000 16.09850 199 SER B O 1
ATOM 2822 N N . ALA A 1 200 ? -33.95741 10.43948 -38.77623 1.000 15.11759 200 ALA B N 1
ATOM 2823 C CA . ALA A 1 200 ? -34.54981 10.08040 -37.49495 1.000 15.74757 200 ALA B CA 1
ATOM 2824 C C . ALA A 1 200 ? -35.91716 9.43286 -37.66996 1.000 16.83209 200 ALA B C 1
ATOM 2825 O O . ALA A 1 200 ? -36.24067 8.46090 -36.97570 1.000 16.60047 200 ALA B O 1
ATOM 2832 N N . SER A 1 201 ? -36.74568 9.95646 -38.57380 1.000 16.57804 201 SER B N 1
ATOM 2833 C CA . SER A 1 201 ? -38.09365 9.41668 -38.65936 1.000 16.21874 201 SER B CA 1
ATOM 2834 C C . SER A 1 201 ? -38.63475 9.49409 -40.07746 1.000 16.32936 201 SER B C 1
ATOM 2835 O O . SER A 1 201 ? -38.10724 10.19654 -40.94423 1.000 14.27501 201 SER B O 1
ATOM 2843 N N . PHE A 1 202 ? -39.69906 8.73371 -40.29491 1.000 15.37052 202 PHE B N 1
ATOM 2844 C CA . PHE A 1 202 ? -40.46333 8.75663 -41.53031 1.000 15.40149 202 PHE B CA 1
ATOM 2845 C C . PHE A 1 202 ? -41.93609 8.80236 -41.16604 1.000 15.70887 202 PHE B C 1
ATOM 2846 O O . PHE A 1 202 ? -42.36490 8.14216 -40.21355 1.000 16.05784 202 PHE B O 1
ATOM 2863 N N . ARG A 1 203 ? -42.70528 9.59272 -41.91175 1.000 14.15681 203 ARG B N 1
ATOM 2864 C CA . ARG A 1 203 ? -44.12380 9.73632 -41.59379 1.000 15.35867 203 ARG B CA 1
ATOM 2865 C C . ARG A 1 203 ? -44.92047 10.02066 -42.86002 1.000 15.29763 203 ARG B C 1
ATOM 2866 O O . ARG A 1 203 ? -44.36145 10.28501 -43.91712 1.000 15.18368 203 ARG B O 1
ATOM 2887 N N . ILE A 1 204 ? -46.24399 9.94907 -42.73749 1.000 15.17696 204 ILE B N 1
ATOM 2888 C CA . ILE A 1 204 ? -47.19307 10.39155 -43.76196 1.000 15.07362 204 ILE B CA 1
ATOM 2889 C C . ILE A 1 204 ? -47.10577 9.53298 -45.02219 1.000 15.57661 204 ILE B C 1
ATOM 2890 O O . ILE A 1 204 ? -46.53994 9.96540 -46.03599 1.000 15.74957 204 ILE B O 1
ATOM 2906 N N . PRO A 1 205 ? -47.70245 8.34387 -45.02190 1.000 15.55496 205 PRO B N 1
ATOM 2907 C CA . PRO A 1 205 ? -47.59983 7.44806 -46.17751 1.000 15.45326 205 PRO B CA 1
ATOM 2908 C C . PRO A 1 205 ? -48.59075 7.76330 -47.28735 1.000 13.61356 205 PRO B C 1
ATOM 2909 O O . PRO A 1 205 ? -49.71844 8.20014 -47.05181 1.000 14.63741 205 PRO B O 1
ATOM 2920 N N . GLY A 1 206 ? -48.14234 7.52615 -48.51141 1.000 15.92208 206 GLY B N 1
ATOM 2921 C CA . GLY A 1 206 ? -49.03259 7.45031 -49.65601 1.000 15.45770 206 GLY B CA 1
ATOM 2922 C C . GLY A 1 206 ? -48.63088 6.25542 -50.49247 1.000 16.57168 206 GLY B C 1
ATOM 2923 O O . GLY A 1 206 ? -47.45950 5.88638 -50.54627 1.000 16.07228 206 GLY B O 1
ATOM 2927 N N . LEU A 1 207 ? -49.61543 5.63605 -51.13874 1.000 17.42550 207 LEU B N 1
ATOM 2928 C CA . LEU A 1 207 ? -49.36171 4.36150 -51.80083 1.000 16.40065 207 LEU B CA 1
ATOM 2929 C C . LEU A 1 207 ? -50.22402 4.23408 -53.04296 1.000 17.77594 207 LEU B C 1
ATOM 2930 O O . LEU A 1 207 ? -51.42550 4.50710 -52.98896 1.000 18.42331 207 LEU B O 1
ATOM 2946 N N . VAL A 1 208 ? -49.60727 3.81754 -54.15469 1.000 17.73505 208 VAL B N 1
ATOM 2947 C CA . VAL A 1 208 ? -50.33684 3.54065 -55.38664 1.000 18.09393 208 VAL B CA 1
ATOM 2948 C C . VAL A 1 208 ? -49.75454 2.31557 -56.07957 1.000 18.21630 208 VAL B C 1
ATOM 2949 O O . VAL A 1 208 ? -48.63043 1.88360 -55.80573 1.000 17.47427 208 VAL B O 1
ATOM 2962 N N . THR A 1 209 ? -50.54994 1.76917 -56.99921 1.000 18.94347 209 THR B N 1
ATOM 2963 C CA . THR A 1 209 ? -50.13430 0.71204 -57.90882 1.000 20.48572 209 THR B CA 1
ATOM 2964 C C . THR A 1 209 ? -50.17668 1.25093 -59.33151 1.000 20.94160 209 THR B C 1
ATOM 2965 O O . THR A 1 209 ? -51.20825 1.77405 -59.76588 1.000 17.83760 209 THR B O 1
ATOM 2976 N N . THR A 1 210 ? -49.07221 1.11707 -60.05775 1.000 20.52700 210 THR B N 1
ATOM 2977 C CA . THR A 1 210 ? -49.03435 1.63701 -61.41408 1.000 22.14818 210 THR B CA 1
ATOM 2978 C C . THR A 1 210 ? -49.75216 0.67804 -62.36575 1.000 23.18535 210 THR B C 1
ATOM 2979 O O . THR A 1 210 ? -50.10298 -0.45099 -62.01027 1.000 20.10729 210 THR B O 1
ATOM 2990 N N . ASN A 1 211 ? -49.97108 1.14191 -63.60007 1.000 23.96364 211 ASN B N 1
ATOM 2991 C CA . ASN A 1 211 ? -50.56190 0.27983 -64.61833 1.000 25.63268 211 ASN B CA 1
ATOM 2992 C C . ASN A 1 211 ? -49.70992 -0.95386 -64.87664 1.000 24.81928 211 ASN B C 1
ATOM 2993 O O . ASN A 1 211 ? -50.21555 -1.94049 -65.42257 1.000 26.25329 211 ASN B O 1
ATOM 3004 N N . LYS A 1 212 ? -48.43505 -0.91824 -64.49439 1.000 26.88513 212 LYS B N 1
ATOM 3005 C CA . LYS A 1 212 ? -47.53976 -2.05955 -64.60625 1.000 25.49907 212 LYS B CA 1
ATOM 3006 C C . LYS A 1 212 ? -47.46730 -2.87106 -63.31945 1.000 24.30222 212 LYS B C 1
ATOM 3007 O O . LYS A 1 212 ? -46.60433 -3.74610 -63.19865 1.000 24.52595 212 LYS B O 1
ATOM 3026 N N . GLY A 1 213 ? -48.35322 -2.60646 -62.36297 1.000 23.62081 213 GLY B N 1
ATOM 3027 C CA . GLY A 1 213 ? -48.36998 -3.34444 -61.12113 1.000 22.59934 213 GLY B CA 1
ATOM 3028 C C . GLY A 1 213 ? -47.30388 -2.93501 -60.13558 1.000 23.41676 213 GLY B C 1
ATOM 3029 O O . GLY A 1 213 ? -47.24545 -3.50423 -59.03725 1.000 23.90390 213 GLY B O 1
ATOM 3033 N N . THR A 1 214 ? -46.45599 -1.97677 -60.49700 1.000 22.93066 214 THR B N 1
ATOM 3034 C CA . THR A 1 214 ? -45.43106 -1.48118 -59.59225 1.000 21.67852 214 THR B CA 1
ATOM 3035 C C . THR A 1 214 ? -46.07398 -0.75806 -58.41902 1.000 20.83193 214 THR B C 1
ATOM 3036 O O . THR A 1 214 ? -46.98864 0.04834 -58.59430 1.000 20.87649 214 THR B O 1
ATOM 3047 N N . LEU A 1 215 ? -45.58480 -1.04589 -57.21669 1.000 20.68164 215 LEU B N 1
ATOM 3048 C CA . LEU A 1 215 ? -46.01697 -0.33892 -56.02157 1.000 19.63603 215 LEU B CA 1
ATOM 3049 C C . LEU A 1 215 ? -45.10147 0.85150 -55.77814 1.000 19.11124 215 LEU B C 1
ATOM 3050 O O . LEU A 1 215 ? -43.87229 0.71902 -55.82934 1.000 17.69854 215 LEU B O 1
ATOM 3066 N N . LEU A 1 216 ? -45.70553 2.00966 -55.51979 1.000 18.63650 216 LEU B N 1
ATOM 3067 C CA . LEU A 1 216 ? -44.96661 3.22494 -55.20148 1.000 17.03002 216 LEU B CA 1
ATOM 3068 C C . LEU A 1 216 ? -45.49569 3.76470 -53.88289 1.000 17.06625 216 LEU B C 1
ATOM 3069 O O . LEU A 1 216 ? -46.67614 4.12288 -53.78300 1.000 17.54235 216 LEU B O 1
ATOM 3085 N N . GLY A 1 217 ? -44.62228 3.79815 -52.87053 1.000 17.55854 217 GLY B N 1
ATOM 3086 C CA . GLY A 1 217 ? -44.94725 4.35276 -51.57576 1.000 17.17697 217 GLY B CA 1
ATOM 3087 C C . GLY A 1 217 ? -44.10441 5.57002 -51.28530 1.000 16.17864 217 GLY B C 1
ATOM 3088 O O . GLY A 1 217 ? -42.87707 5.53581 -51.40736 1.000 16.92832 217 GLY B O 1
ATOM 3092 N N . VAL A 1 218 ? -44.75259 6.66291 -50.90021 1.000 16.15017 218 VAL B N 1
ATOM 3093 C CA . VAL A 1 218 ? -44.09211 7.92852 -50.62905 1.000 16.61554 218 VAL B CA 1
ATOM 3094 C C . VAL A 1 218 ? -44.33418 8.31174 -49.17519 1.000 16.02658 218 VAL B C 1
ATOM 3095 O O . VAL A 1 218 ? -45.25498 7.81339 -48.51906 1.000 15.21386 218 VAL B O 1
ATOM 3108 N N . TYR A 1 219 ? -43.48487 9.21225 -48.67681 1.000 15.36513 219 TYR B N 1
ATOM 3109 C CA . TYR A 1 219 ? -43.53476 9.60619 -47.26929 1.000 15.43678 219 TYR B CA 1
ATOM 3110 C C . TYR A 1 219 ? -42.61518 10.79726 -47.01647 1.000 14.92256 219 TYR B C 1
ATOM 3111 O O . TYR A 1 219 ? -41.73648 11.10698 -47.82207 1.000 14.60653 219 TYR B O 1
ATOM 3129 N N . ASP A 1 220 ? -42.87188 11.49086 -45.90176 1.000 14.23193 220 ASP B N 1
ATOM 3130 C CA . ASP A 1 220 ? -41.89849 12.38666 -45.29415 1.000 14.39967 220 ASP B CA 1
ATOM 3131 C C . ASP A 1 220 ? -40.67906 11.61564 -44.80958 1.000 14.27299 220 ASP B C 1
ATOM 3132 O O . ASP A 1 220 ? -40.81499 10.62765 -44.07281 1.000 14.66315 220 ASP B O 1
ATOM 3141 N N . VAL A 1 221 ? -39.50141 12.11957 -45.17636 1.000 14.32781 221 VAL B N 1
ATOM 3142 C CA . VAL A 1 221 ? -38.22385 11.78269 -44.55946 1.000 14.60350 221 VAL B CA 1
ATOM 3143 C C . VAL A 1 221 ? -37.90915 12.95711 -43.63756 1.000 14.01356 221 VAL B C 1
ATOM 3144 O O . VAL A 1 221 ? -37.50768 14.03481 -44.10698 1.000 13.76682 221 VAL B O 1
ATOM 3157 N N . ARG A 1 222 ? -38.15126 12.76827 -42.33164 1.000 14.21451 222 ARG B N 1
ATOM 3158 C CA . ARG A 1 222 ? -37.98295 13.80833 -41.31673 1.000 15.06357 222 ARG B CA 1
ATOM 3159 C C . ARG A 1 222 ? -36.65384 13.54062 -40.61606 1.000 13.55636 222 ARG B C 1
ATOM 3160 O O . ARG A 1 222 ? -36.57519 12.72478 -39.68944 1.000 14.81347 222 ARG B O 1
ATOM 3181 N N . TYR A 1 223 ? -35.61073 14.24768 -41.06219 1.000 13.60296 223 TYR B N 1
ATOM 3182 C CA . TYR A 1 223 ? -34.24154 13.87523 -40.72455 1.000 14.20468 223 TYR B CA 1
ATOM 3183 C C . TYR A 1 223 ? -33.91703 14.12173 -39.25628 1.000 14.20259 223 TYR B C 1
ATOM 3184 O O . TYR A 1 223 ? -33.25512 13.29481 -38.62138 1.000 15.19964 223 TYR B O 1
ATOM 3202 N N . ASN A 1 224 ? -34.34191 15.25347 -38.70124 1.000 13.51755 224 ASN B N 1
ATOM 3203 C CA . ASN A 1 224 ? -33.85330 15.64502 -37.38310 1.000 14.27413 224 ASN B CA 1
ATOM 3204 C C . ASN A 1 224 ? -34.65702 15.04334 -36.24161 1.000 15.27312 224 ASN B C 1
ATOM 3205 O O . ASN A 1 224 ? -34.08876 14.74891 -35.18250 1.000 15.57596 224 ASN B O 1
ATOM 3216 N N . ASN A 1 225 ? -35.95116 14.85058 -36.43902 1.000 14.77276 225 ASN B N 1
ATOM 3217 C CA . ASN A 1 225 ? -36.86831 14.33511 -35.42605 1.000 16.33122 225 ASN B CA 1
ATOM 3218 C C . ASN A 1 225 ? -38.21380 14.15879 -36.12442 1.000 16.60959 225 ASN B C 1
ATOM 3219 O O . ASN A 1 225 ? -38.30474 14.28139 -37.35143 1.000 15.89670 225 ASN B O 1
ATOM 3230 N N . SER A 1 226 ? -39.26663 13.87850 -35.36354 1.000 16.81222 226 SER B N 1
ATOM 3231 C CA . SER A 1 226 ? -40.56287 13.59255 -35.97104 1.000 16.50314 226 SER B CA 1
ATOM 3232 C C . SER A 1 226 ? -41.46362 14.82381 -36.09785 1.000 17.07113 226 SER B C 1
ATOM 3233 O O . SER A 1 226 ? -42.65098 14.67754 -36.41403 1.000 17.10737 226 SER B O 1
ATOM 3241 N N . ALA A 1 227 ? -40.92902 16.02577 -35.89613 1.000 15.52698 227 ALA B N 1
ATOM 3242 C CA . ALA A 1 227 ? -41.75273 17.22596 -35.95181 1.000 16.48832 227 ALA B CA 1
ATOM 3243 C C . ALA A 1 227 ? -42.30323 17.45775 -37.35424 1.000 16.71323 227 ALA B C 1
ATOM 3244 O O . ALA A 1 227 ? -41.64024 17.17561 -38.35843 1.000 15.74921 227 ALA B O 1
ATOM 3251 N N . ASP A 1 228 ? -43.52754 17.98275 -37.41282 1.000 15.98288 228 ASP B N 1
ATOM 3252 C CA . ASP A 1 228 ? -44.11174 18.40960 -38.67192 1.000 17.08232 228 ASP B CA 1
ATOM 3253 C C . ASP A 1 228 ? -43.30718 19.57633 -39.25210 1.000 15.31458 228 ASP B C 1
ATOM 3254 O O . ASP A 1 228 ? -42.48292 20.19779 -38.57541 1.000 17.06692 228 ASP B O 1
ATOM 3263 N N . LEU A 1 229 ? -43.55913 19.87474 -40.52779 1.000 14.88125 229 LEU B N 1
ATOM 3264 C CA . LEU A 1 229 ? -43.06736 21.11732 -41.11224 1.000 15.29043 229 LEU B CA 1
ATOM 3265 C C . LEU A 1 229 ? -43.40420 22.27718 -40.17917 1.000 15.60029 229 LEU B C 1
ATOM 3266 O O . LEU A 1 229 ? -44.43613 22.26177 -39.50336 1.000 17.26152 229 LEU B O 1
ATOM 3282 N N . GLN A 1 230 ? -42.54086 23.29501 -40.11527 1.000 15.18529 230 GLN B N 1
ATOM 3283 C CA . GLN A 1 230 ? -41.28520 23.40831 -40.84872 1.000 15.44993 230 GLN B CA 1
ATOM 3284 C C . GLN A 1 230 ? -40.13928 22.63903 -40.19369 1.000 17.06639 230 GLN B C 1
ATOM 3285 O O . GLN A 1 230 ? -40.02391 22.60250 -38.96804 1.000 14.76415 230 GLN B O 1
ATOM 3299 N N . GLU A 1 231 ? -39.28196 22.05139 -41.03349 1.000 14.91502 231 GLU B N 1
ATOM 3300 C CA . GLU A 1 231 ? -38.11115 21.29931 -40.59323 1.000 14.64236 231 GLU B CA 1
ATOM 3301 C C . GLU A 1 231 ? -37.38512 20.74487 -41.81684 1.000 15.11163 231 GLU B C 1
ATOM 3302 O O . GLU A 1 231 ? -37.83499 20.93832 -42.95149 1.000 15.17629 231 GLU B O 1
ATOM 3314 N N . HIS A 1 232 ? -36.27136 20.04958 -41.59698 1.000 14.53031 232 HIS B N 1
ATOM 3315 C CA . HIS A 1 232 ? -35.52438 19.38481 -42.66646 1.000 15.24792 232 HIS B CA 1
ATOM 3316 C C . HIS A 1 232 ? -36.29497 18.13355 -43.07373 1.000 14.30059 232 HIS B C 1
ATOM 3317 O O . HIS A 1 232 ? -36.18357 17.08434 -42.43550 1.000 13.03337 232 HIS B O 1
ATOM 3331 N N . VAL A 1 233 ? -37.09048 18.24417 -44.13798 1.000 14.79482 233 VAL B N 1
ATOM 3332 C CA . VAL A 1 233 ? -37.97617 17.16752 -44.57053 1.000 14.38590 233 VAL B CA 1
ATOM 3333 C C . VAL A 1 233 ? -37.90194 17.05437 -46.08562 1.000 14.66454 233 VAL B C 1
ATOM 3334 O O . VAL A 1 233 ? -37.99224 18.06285 -46.79510 1.000 14.62208 233 VAL B O 1
ATOM 3347 N N . ASP A 1 234 ? -37.73216 15.82993 -46.57560 1.000 15.06594 234 ASP B N 1
ATOM 3348 C CA . ASP A 1 234 ? -37.82734 15.54320 -48.00389 1.000 14.76621 234 ASP B CA 1
ATOM 3349 C C . ASP A 1 234 ? -38.99786 14.59926 -48.24649 1.000 15.49363 234 ASP B C 1
ATOM 3350 O O . ASP A 1 234 ? -39.54565 14.01125 -47.31380 1.000 15.03523 234 ASP B O 1
ATOM 3359 N N . ILE A 1 235 ? -39.38643 14.44815 -49.50924 1.000 15.05325 235 ILE B N 1
ATOM 3360 C CA . ILE A 1 235 ? -40.30250 13.38147 -49.89466 1.000 14.06795 235 ILE B CA 1
ATOM 3361 C C . ILE A 1 235 ? -39.46943 12.20267 -50.37677 1.000 15.01412 235 ILE B C 1
ATOM 3362 O O . ILE A 1 235 ? -38.70438 12.32432 -51.33949 1.000 15.43217 235 ILE B O 1
ATOM 3378 N N . GLY A 1 236 ? -39.61175 11.07017 -49.70098 1.000 15.74459 236 GLY B N 1
ATOM 3379 C CA . GLY A 1 236 ? -38.97419 9.84163 -50.10227 1.000 15.52352 236 GLY B CA 1
ATOM 3380 C C . GLY A 1 236 ? -39.97212 8.91310 -50.75953 1.000 15.12344 236 GLY B C 1
ATOM 3381 O O . GLY A 1 236 ? -41.18513 9.05734 -50.58646 1.000 15.34095 236 GLY B O 1
ATOM 3385 N N . LEU A 1 237 ? -39.42995 7.94577 -51.50092 1.000 15.89031 237 LEU B N 1
ATOM 3386 C CA . LEU A 1 237 ? -40.22659 7.02351 -52.29586 1.000 16.19917 237 LEU B CA 1
ATOM 3387 C C . LEU A 1 237 ? -39.53943 5.66735 -52.34524 1.000 16.10330 237 LEU B C 1
ATOM 3388 O O . LEU A 1 237 ? -38.35508 5.57152 -52.67955 1.000 16.26050 237 LEU B O 1
ATOM 3404 N N . SER A 1 238 ? -40.29767 4.63212 -52.00370 1.000 16.50968 238 SER B N 1
ATOM 3405 C CA . SER A 1 238 ? -39.87511 3.24219 -52.07338 1.000 16.13423 238 SER B CA 1
ATOM 3406 C C . SER A 1 238 ? -40.68694 2.55161 -53.16301 1.000 16.55777 238 SER B C 1
ATOM 3407 O O . SER A 1 238 ? -41.91896 2.67344 -53.20112 1.000 15.64449 238 SER B O 1
ATOM 3415 N N . ARG A 1 239 ? -39.99243 1.83281 -54.04225 1.000 17.52627 239 ARG B N 1
ATOM 3416 C CA . ARG A 1 239 ? -40.56717 1.25604 -55.25134 1.000 17.27127 239 ARG B CA 1
ATOM 3417 C C . ARG A 1 239 ? -40.40494 -0.25532 -55.21278 1.000 18.69017 239 ARG B C 1
ATOM 3418 O O . ARG A 1 239 ? -39.29795 -0.75615 -54.98331 1.000 17.86195 239 ARG B O 1
ATOM 3439 N N . SER A 1 240 ? -41.50346 -0.97878 -55.43404 1.000 17.69214 240 SER B N 1
ATOM 3440 C CA . SER A 1 240 ? -41.48525 -2.43698 -55.42927 1.000 20.09500 240 SER B CA 1
ATOM 3441 C C . SER A 1 240 ? -42.04589 -2.97534 -56.73807 1.000 20.42996 240 SER B C 1
ATOM 3442 O O . SER A 1 240 ? -43.12707 -2.56510 -57.17404 1.000 20.84489 240 SER B O 1
ATOM 3450 N N . VAL A 1 241 ? -41.31415 -3.90611 -57.34865 1.000 21.87859 241 VAL B N 1
ATOM 3451 C CA . VAL A 1 241 ? -41.74539 -4.57956 -58.56572 1.000 24.07049 241 VAL B CA 1
ATOM 3452 C C . VAL A 1 241 ? -42.19413 -6.00764 -58.29059 1.000 25.97066 241 VAL B C 1
ATOM 3453 O O . VAL A 1 241 ? -42.42409 -6.77153 -59.23497 1.000 24.79481 241 VAL B O 1
ATOM 3466 N N . ASP A 1 242 ? -42.31004 -6.39671 -57.02232 1.000 23.30218 242 ASP B N 1
ATOM 3467 C CA . ASP A 1 242 ? -42.65848 -7.76730 -56.66767 1.000 24.88852 242 ASP B CA 1
ATOM 3468 C C . ASP A 1 242 ? -43.75142 -7.79280 -55.61168 1.000 23.13784 242 ASP B C 1
ATOM 3469 O O . ASP A 1 242 ? -43.73527 -8.61375 -54.69090 1.000 25.72587 242 ASP B O 1
ATOM 3478 N N . GLY A 1 243 ? -44.72698 -6.89649 -55.73870 1.000 22.71337 243 GLY B N 1
ATOM 3479 C CA . GLY A 1 243 ? -45.89810 -6.93808 -54.89091 1.000 23.23406 243 GLY B CA 1
ATOM 3480 C C . GLY A 1 243 ? -45.67281 -6.49303 -53.46892 1.000 24.47873 243 GLY B C 1
ATOM 3481 O O . GLY A 1 243 ? -46.52724 -6.74447 -52.61282 1.000 22.26904 243 GLY B O 1
ATOM 3485 N N . GLY A 1 244 ? -44.54918 -5.83849 -53.19030 1.000 23.80799 244 GLY B N 1
ATOM 3486 C CA . GLY A 1 244 ? -44.24154 -5.35616 -51.86365 1.000 22.13803 244 GLY B CA 1
ATOM 3487 C C . GLY A 1 244 ? -43.29801 -6.23047 -51.07190 1.000 21.89168 244 GLY B C 1
ATOM 3488 O O . GLY A 1 244 ? -42.99882 -5.89675 -49.92000 1.000 21.78779 244 GLY B O 1
ATOM 3492 N N . LYS A 1 245 ? -42.83016 -7.34339 -51.64436 1.000 23.34418 245 LYS B N 1
ATOM 3493 C CA . LYS A 1 245 ? -41.89765 -8.22001 -50.93972 1.000 25.05215 245 LYS B CA 1
ATOM 3494 C C . LYS A 1 245 ? -40.55883 -7.52817 -50.71301 1.000 24.97625 245 LYS B C 1
ATOM 3495 O O . LYS A 1 245 ? -40.00819 -7.56084 -49.60574 1.000 23.73182 245 LYS B O 1
ATOM 3514 N N . THR A 1 246 ? -40.01409 -6.91104 -51.75638 1.000 23.18405 246 THR B N 1
ATOM 3515 C CA . THR A 1 246 ? -38.73926 -6.21669 -51.68413 1.000 23.36050 246 THR B CA 1
ATOM 3516 C C . THR A 1 246 ? -38.90530 -4.81630 -52.25531 1.000 23.30800 246 THR B C 1
ATOM 3517 O O . THR A 1 246 ? -39.74938 -4.57733 -53.12447 1.000 21.70540 246 THR B O 1
ATOM 3528 N N . TRP A 1 247 ? -38.08840 -3.89177 -51.76020 1.000 22.42961 247 TRP B N 1
ATOM 3529 C CA . TRP A 1 247 ? -38.23104 -2.47738 -52.07723 1.000 20.73024 247 TRP B CA 1
ATOM 3530 C C . TRP A 1 247 ? -36.88482 -1.91595 -52.50147 1.000 19.34438 247 TRP B C 1
ATOM 3531 O O . TRP A 1 247 ? -35.86899 -2.16095 -51.84438 1.000 19.41676 247 TRP B O 1
ATOM 3552 N N . GLU A 1 248 ? -36.88225 -1.17456 -53.60501 1.000 18.79453 248 GLU B N 1
ATOM 3553 C CA . GLU A 1 248 ? -35.66164 -0.57035 -54.11396 1.000 21.85656 248 GLU B CA 1
ATOM 3554 C C . GLU A 1 248 ? -35.18939 0.52734 -53.16674 1.000 20.40440 248 GLU B C 1
ATOM 3555 O O . GLU A 1 248 ? -35.94722 1.03450 -52.33628 1.000 18.18230 248 GLU B O 1
ATOM 3567 N N . LYS A 1 249 ? -33.91094 0.88134 -53.28826 1.000 22.79280 249 LYS B N 1
ATOM 3568 C CA . LYS A 1 249 ? -33.33563 1.89492 -52.41471 1.000 21.98671 249 LYS B CA 1
ATOM 3569 C C . LYS A 1 249 ? -34.13772 3.18631 -52.51363 1.000 19.80772 249 LYS B C 1
ATOM 3570 O O . LYS A 1 249 ? -34.69185 3.52548 -53.56426 1.000 17.59115 249 LYS B O 1
ATOM 3589 N N . MET A 1 250 ? -34.20987 3.90038 -51.39374 1.000 18.25304 250 MET B N 1
ATOM 3590 C CA . MET A 1 250 ? -35.06084 5.07692 -51.31211 1.000 16.84826 250 MET B CA 1
ATOM 3591 C C . MET A 1 250 ? -34.67470 6.11673 -52.35648 1.000 17.61484 250 MET B C 1
ATOM 3592 O O . MET A 1 250 ? -33.49413 6.41315 -52.56143 1.000 16.02728 250 MET B O 1
ATOM 3606 N N . ARG A 1 251 ? -35.68757 6.67223 -53.01505 1.000 17.64801 251 ARG B N 1
ATOM 3607 C CA . ARG A 1 251 ? -35.52926 7.81636 -53.89677 1.000 17.14248 251 ARG B CA 1
ATOM 3608 C C . ARG A 1 251 ? -36.09703 9.05402 -53.21483 1.000 17.83297 251 ARG B C 1
ATOM 3609 O O . ARG A 1 251 ? -36.87527 8.96120 -52.26221 1.000 17.66708 251 ARG B O 1
ATOM 3630 N N . LEU A 1 252 ? -35.70382 10.22359 -53.72131 1.000 18.03007 252 LEU B N 1
ATOM 3631 C CA . LEU A 1 252 ? -36.13866 11.51080 -53.18356 1.000 18.36970 252 LEU B CA 1
ATOM 3632 C C . LEU A 1 252 ? -36.77153 12.33147 -54.30174 1.000 18.36131 252 LEU B C 1
ATOM 3633 O O . LEU A 1 252 ? -36.12419 13.22378 -54.87088 1.000 20.44961 252 LEU B O 1
ATOM 3649 N N . PRO A 1 253 ? -38.03908 12.06817 -54.63641 1.000 18.08012 253 PRO B N 1
ATOM 3650 C CA . PRO A 1 253 ? -38.68614 12.85408 -55.70240 1.000 19.27107 253 PRO B CA 1
ATOM 3651 C C . PRO A 1 253 ? -38.66840 14.35352 -55.46157 1.000 20.35169 253 PRO B C 1
ATOM 3652 O O . PRO A 1 253 ? -38.59560 15.12183 -56.42976 1.000 18.80794 253 PRO B O 1
ATOM 3663 N N . LEU A 1 254 ? -38.75274 14.79404 -54.20604 1.000 18.15481 254 LEU B N 1
ATOM 3664 C CA . LEU A 1 254 ? -38.79592 16.21361 -53.87990 1.000 16.88844 254 LEU B CA 1
ATOM 3665 C C . LEU A 1 254 ? -37.89329 16.48540 -52.68699 1.000 17.82786 254 LEU B C 1
ATOM 3666 O O . LEU A 1 254 ? -38.03305 15.85795 -51.63171 1.000 16.46502 254 LEU B O 1
ATOM 3682 N N . ALA A 1 255 ? -36.97503 17.42929 -52.87048 1.000 17.90748 255 ALA B N 1
ATOM 3683 C CA . ALA A 1 255 ? -35.99753 17.80795 -51.86046 1.000 17.39432 255 ALA B CA 1
ATOM 3684 C C . ALA A 1 255 ? -35.45624 19.16298 -52.27801 1.000 19.20040 255 ALA B C 1
ATOM 3685 O O . ALA A 1 255 ? -34.99389 19.31483 -53.41322 1.000 20.67949 255 ALA B O 1
ATOM 3692 N N . PHE A 1 256 ? -35.53131 20.14508 -51.38564 1.000 17.06340 256 PHE B N 1
ATOM 3693 C CA . PHE A 1 256 ? -35.19001 21.50851 -51.75682 1.000 17.22463 256 PHE B CA 1
ATOM 3694 C C . PHE A 1 256 ? -33.89581 22.00958 -51.14061 1.000 17.19661 256 PHE B C 1
ATOM 3695 O O . PHE A 1 256 ? -33.42452 23.08297 -51.53376 1.000 17.13147 256 PHE B O 1
ATOM 3712 N N . GLY A 1 257 ? -33.30335 21.26490 -50.21372 1.000 16.32210 257 GLY B N 1
ATOM 3713 C CA . GLY A 1 257 ? -31.98879 21.62588 -49.71446 1.000 16.03805 257 GLY B CA 1
ATOM 3714 C C . GLY A 1 257 ? -31.92350 23.09141 -49.34998 1.000 17.52994 257 GLY B C 1
ATOM 3715 O O . GLY A 1 257 ? -32.76894 23.60931 -48.61288 1.000 16.58436 257 GLY B O 1
ATOM 3719 N N . GLU A 1 258 ? -30.92322 23.78875 -49.88772 1.000 17.26767 258 GLU B N 1
ATOM 3720 C CA . GLU A 1 258 ? -30.69158 25.19198 -49.56360 1.000 18.38953 258 GLU B CA 1
ATOM 3721 C C . GLU A 1 258 ? -31.23227 26.13655 -50.63613 1.000 18.83770 258 GLU B C 1
ATOM 3722 O O . GLU A 1 258 ? -30.66290 27.20906 -50.86601 1.000 19.50154 258 GLU B O 1
ATOM 3734 N N . THR A 1 259 ? -32.35294 25.76972 -51.26220 1.000 18.73205 259 THR B N 1
ATOM 3735 C CA . THR A 1 259 ? -33.00267 26.62301 -52.25053 1.000 19.89766 259 THR B CA 1
ATOM 3736 C C . THR A 1 259 ? -33.30762 28.00195 -51.67730 1.000 20.72654 259 THR B C 1
ATOM 3737 O O . THR A 1 259 ? -33.69527 28.14411 -50.51284 1.000 19.99195 259 THR B O 1
ATOM 3748 N N . GLY A 1 260 ? -33.15183 29.02288 -52.51595 1.000 21.09558 260 GLY B N 1
ATOM 3749 C CA . GLY A 1 260 ? -33.48916 30.36925 -52.10737 1.000 23.06969 260 GLY B CA 1
ATOM 3750 C C . GLY A 1 260 ? -32.63718 30.89715 -50.98362 1.000 23.96249 260 GLY B C 1
ATOM 3751 O O . GLY A 1 260 ? -33.06475 31.80464 -50.26334 1.000 25.08272 260 GLY B O 1
ATOM 3755 N N . ASP A 1 261 ? -31.45199 30.32066 -50.78897 1.000 22.25857 261 ASP B N 1
ATOM 3756 C CA . ASP A 1 261 ? -30.40901 30.81697 -49.89947 1.000 26.94742 261 ASP B CA 1
ATOM 3757 C C . ASP A 1 261 ? -30.68682 30.54842 -48.42500 1.000 24.33439 261 ASP B C 1
ATOM 3758 O O . ASP A 1 261 ? -29.95183 31.07707 -47.56896 1.000 24.37127 261 ASP B O 1
ATOM 3767 N N . LEU A 1 262 ? -31.69471 29.72989 -48.08541 1.000 21.32964 262 LEU B N 1
ATOM 3768 C CA . LEU A 1 262 ? -31.99735 29.41966 -46.69328 1.000 19.41253 262 LEU B CA 1
ATOM 3769 C C . LEU A 1 262 ? -31.50466 28.02826 -46.31473 1.000 18.77853 262 LEU B C 1
ATOM 3770 O O . LEU A 1 262 ? -31.28148 27.17514 -47.17838 1.000 18.81282 262 LEU B O 1
ATOM 3786 N N . PRO A 1 263 ? -31.33099 27.76030 -45.01905 1.000 16.56032 263 PRO B N 1
ATOM 3787 C CA . PRO A 1 263 ? -30.96122 26.40775 -44.59034 1.000 16.69326 263 PRO B CA 1
ATOM 3788 C C . PRO A 1 263 ? -31.98524 25.36827 -45.01853 1.000 16.10772 263 PRO B C 1
ATOM 3789 O O . PRO A 1 263 ? -33.16356 25.65879 -45.23612 1.000 15.39163 263 PRO B O 1
ATOM 3800 N N . ALA A 1 264 ? -31.51484 24.12354 -45.11698 1.000 16.18005 264 ALA B N 1
ATOM 3801 C CA . ALA A 1 264 ? -32.38974 23.03822 -45.54446 1.000 15.60848 264 ALA B CA 1
ATOM 3802 C C . ALA A 1 264 ? -33.56933 22.86100 -44.59282 1.000 16.01198 264 ALA B C 1
ATOM 3803 O O . ALA A 1 264 ? -34.67645 22.52632 -45.02972 1.000 14.68718 264 ALA B O 1
ATOM 3810 N N . ALA A 1 265 ? -33.36095 23.07690 -43.28956 1.000 14.96622 265 ALA B N 1
ATOM 3811 C CA . ALA A 1 265 ? -34.45945 22.90414 -42.34277 1.000 15.85418 265 ALA B CA 1
ATOM 3812 C C . ALA A 1 265 ? -35.48929 24.02648 -42.42011 1.000 16.22820 265 ALA B C 1
ATOM 3813 O O . ALA A 1 265 ? -36.52232 23.93878 -41.74811 1.000 15.71257 265 ALA B O 1
ATOM 3820 N N . GLN A 1 266 ? -35.23842 25.07112 -43.21028 1.000 15.56150 266 GLN B N 1
ATOM 3821 C CA . GLN A 1 266 ? -36.25667 26.05632 -43.56185 1.000 15.37245 266 GLN B CA 1
ATOM 3822 C C . GLN A 1 266 ? -36.66989 25.90598 -45.02303 1.000 15.27781 266 GLN B C 1
ATOM 3823 O O . GLN A 1 266 ? -36.98265 26.88744 -45.70370 1.000 15.96795 266 GLN B O 1
ATOM 3837 N N . ASN A 1 267 ? -36.66436 24.65596 -45.50704 1.000 15.50167 267 ASN B N 1
ATOM 3838 C CA . ASN A 1 267 ? -37.02096 24.32756 -46.88234 1.000 14.45148 267 ASN B CA 1
ATOM 3839 C C . ASN A 1 267 ? -37.66654 22.94842 -46.95313 1.000 14.75859 267 ASN B C 1
ATOM 3840 O O . ASN A 1 267 ? -37.58030 22.27072 -47.98388 1.000 15.12455 267 ASN B O 1
ATOM 3851 N N . GLY A 1 268 ? -38.29582 22.51363 -45.86648 1.000 14.84009 268 GLY B N 1
ATOM 3852 C CA . GLY A 1 268 ? -38.91646 21.20713 -45.86164 1.000 13.77644 268 GLY B CA 1
ATOM 3853 C C . GLY A 1 268 ? -40.02364 21.11041 -46.89102 1.000 14.48404 268 GLY B C 1
ATOM 3854 O O . GLY A 1 268 ? -40.66505 22.09964 -47.24974 1.000 15.06214 268 GLY B O 1
ATOM 3858 N N . VAL A 1 269 ? -40.23304 19.89665 -47.38450 1.000 14.84107 269 VAL B N 1
ATOM 3859 C CA . VAL A 1 269 ? -41.37671 19.58189 -48.23139 1.000 13.89641 269 VAL B CA 1
ATOM 3860 C C . VAL A 1 269 ? -42.01085 18.30920 -47.68453 1.000 14.64901 269 VAL B C 1
ATOM 3861 O O . VAL A 1 269 ? -41.31228 17.31946 -47.44029 1.000 14.14718 269 VAL B O 1
ATOM 3874 N N . GLY A 1 270 ? -43.32817 18.34255 -47.46818 1.000 14.10784 270 GLY B N 1
ATOM 3875 C CA . GLY A 1 270 ? -43.98940 17.25748 -46.76748 1.000 14.96265 270 GLY B CA 1
ATOM 3876 C C . GLY A 1 270 ? -45.44702 16.99065 -47.09523 1.000 15.48148 270 GLY B C 1
ATOM 3877 O O . GLY A 1 270 ? -46.02722 17.59330 -48.00645 1.000 14.89151 270 GLY B O 1
ATOM 3881 N N . ASP A 1 271 ? -46.02935 16.06400 -46.33430 1.000 17.06419 271 ASP B N 1
ATOM 3882 C CA . ASP A 1 271 ? -47.41046 15.62088 -46.49625 1.000 17.31343 271 ASP B CA 1
ATOM 3883 C C . ASP A 1 271 ? -47.71905 15.18279 -47.93026 1.000 16.40238 271 ASP B C 1
ATOM 3884 O O . ASP A 1 271 ? -48.66996 15.67571 -48.54713 1.000 16.63133 271 ASP B O 1
ATOM 3893 N N . PRO A 1 272 ? -46.97179 14.22320 -48.46633 1.000 16.75725 272 PRO B N 1
ATOM 3894 C CA . PRO A 1 272 ? -47.12778 13.88187 -49.88174 1.000 15.90811 272 PRO B CA 1
ATOM 3895 C C . PRO A 1 272 ? -48.46282 13.22261 -50.18393 1.000 17.66655 272 PRO B C 1
ATOM 3896 O O . PRO A 1 272 ? -49.06725 12.54968 -49.34463 1.000 15.70344 272 PRO B O 1
ATOM 3907 N N . SER A 1 273 ? -48.92064 13.43711 -51.41200 1.000 17.62757 273 SER B N 1
ATOM 3908 C CA . SER A 1 273 ? -50.01129 12.67185 -51.99610 1.000 17.36517 273 SER B CA 1
ATOM 3909 C C . SER A 1 273 ? -49.55658 12.21205 -53.37198 1.000 17.78403 273 SER B C 1
ATOM 3910 O O . SER A 1 273 ? -48.90723 12.96574 -54.09976 1.000 18.17199 273 SER B O 1
ATOM 3918 N N . ILE A 1 274 ? -49.87630 10.97388 -53.72341 1.000 17.10558 274 ILE B N 1
ATOM 3919 C CA . ILE A 1 274 ? -49.39959 10.37850 -54.96478 1.000 18.68017 274 ILE B CA 1
ATOM 3920 C C . ILE A 1 274 ? -50.58491 9.80874 -55.73117 1.000 18.88007 274 ILE B C 1
ATOM 3921 O O . ILE A 1 274 ? -51.52835 9.27939 -55.13399 1.000 18.67270 274 ILE B O 1
ATOM 3937 N N . LEU A 1 275 ? -50.54462 9.93163 -57.05705 1.000 19.81995 275 LEU B N 1
ATOM 3938 C CA . LEU A 1 275 ? -51.56746 9.33466 -57.90236 1.000 18.72620 275 LEU B CA 1
ATOM 3939 C C . LEU A 1 275 ? -50.94116 8.84013 -59.19546 1.000 20.69898 275 LEU B C 1
ATOM 3940 O O . LEU A 1 275 ? -49.91159 9.35101 -59.64834 1.000 19.24297 275 LEU B O 1
ATOM 3956 N N . VAL A 1 276 ? -51.57626 7.82594 -59.77534 1.000 20.58576 276 VAL B N 1
ATOM 3957 C CA . VAL A 1 276 ? -51.22412 7.31737 -61.09265 1.000 22.36947 276 VAL B CA 1
ATOM 3958 C C . VAL A 1 276 ? -52.27157 7.79698 -62.08523 1.000 22.72561 276 VAL B C 1
ATOM 3959 O O . VAL A 1 276 ? -53.47674 7.64489 -61.84857 1.000 20.49710 276 VAL B O 1
ATOM 3972 N N . ASP A 1 277 ? -51.81565 8.38810 -63.18577 1.000 21.69854 277 ASP B N 1
ATOM 3973 C CA . ASP A 1 277 ? -52.67920 8.70534 -64.32272 1.000 24.05260 277 ASP B CA 1
ATOM 3974 C C . ASP A 1 277 ? -52.88775 7.41702 -65.11074 1.000 24.19176 277 ASP B C 1
ATOM 3975 O O . ASP A 1 277 ? -52.06067 7.04677 -65.94640 1.000 25.34600 277 ASP B O 1
ATOM 3984 N N . THR A 1 278 ? -53.99713 6.72067 -64.83998 1.000 22.82770 278 THR B N 1
ATOM 3985 C CA . THR A 1 278 ? -54.24585 5.43082 -65.47512 1.000 26.57331 278 THR B CA 1
ATOM 3986 C C . THR A 1 278 ? -54.34263 5.52760 -66.99356 1.000 27.33638 278 THR B C 1
ATOM 3987 O O . THR A 1 278 ? -54.21089 4.50465 -67.67341 1.000 26.71294 278 THR B O 1
ATOM 3998 N N . LYS A 1 279 ? -54.56687 6.72213 -67.54574 1.000 27.36076 279 LYS B N 1
ATOM 3999 C CA . LYS A 1 279 ? -54.64572 6.86400 -68.99515 1.000 29.97122 279 LYS B CA 1
ATOM 4000 C C . LYS A 1 279 ? -53.27733 6.84244 -69.66620 1.000 30.06226 279 LYS B C 1
ATOM 4001 O O . LYS A 1 279 ? -53.19330 6.54723 -70.86299 1.000 29.09968 279 LYS B O 1
ATOM 4020 N N . THR A 1 280 ? -52.21000 7.14169 -68.92740 1.000 26.44112 280 THR B N 1
ATOM 4021 C CA . THR A 1 280 ? -50.87537 7.24385 -69.50538 1.000 27.21257 280 THR B CA 1
ATOM 4022 C C . THR A 1 280 ? -49.80643 6.55626 -68.67405 1.000 24.19419 280 THR B C 1
ATOM 4023 O O . THR A 1 280 ? -48.68767 6.38262 -69.16613 1.000 21.87887 280 THR B O 1
ATOM 4034 N N . ASN A 1 281 ? -50.11107 6.16074 -67.44144 1.000 23.72227 281 ASN B N 1
ATOM 4035 C CA . ASN A 1 281 ? -49.19424 5.60968 -66.45405 1.000 24.62895 281 ASN B CA 1
ATOM 4036 C C . ASN A 1 281 ? -48.18844 6.63043 -65.93610 1.000 23.36357 281 ASN B C 1
ATOM 4037 O O . ASN A 1 281 ? -47.30559 6.26075 -65.15169 1.000 22.97314 281 ASN B O 1
ATOM 4048 N N . THR A 1 282 ? -48.28250 7.89520 -66.33329 1.000 24.29919 282 THR B N 1
ATOM 4049 C CA . THR A 1 282 ? -47.49887 8.92211 -65.66152 1.000 23.83908 282 THR B CA 1
ATOM 4050 C C . THR A 1 282 ? -47.91435 8.99025 -64.19576 1.000 23.18229 282 THR B C 1
ATOM 4051 O O . THR A 1 282 ? -49.09974 8.88116 -63.86441 1.000 22.02000 282 THR B O 1
ATOM 4062 N N . VAL A 1 283 ? -46.93051 9.15521 -63.31402 1.000 21.13999 283 VAL B N 1
ATOM 4063 C CA . VAL A 1 283 ? -47.16135 9.19410 -61.87413 1.000 21.56979 283 VAL B CA 1
ATOM 4064 C C . VAL A 1 283 ? -46.88965 10.60492 -61.37804 1.000 19.89949 283 VAL B C 1
ATOM 4065 O O . VAL A 1 283 ? -45.89447 11.22631 -61.76877 1.000 19.75654 283 VAL B O 1
ATOM 4078 N N . TRP A 1 284 ? -47.76804 11.10289 -60.51026 1.000 18.59093 284 TRP B N 1
ATOM 4079 C CA . TRP A 1 284 ? -47.67126 12.45184 -59.97441 1.000 19.98288 284 TRP B CA 1
ATOM 4080 C C . TRP A 1 284 ? -47.58083 12.39849 -58.45792 1.000 18.35393 284 TRP B C 1
ATOM 4081 O O . TRP A 1 284 ? -48.36885 11.70130 -57.81022 1.000 17.90485 284 TRP B O 1
ATOM 4102 N N . VAL A 1 285 ? -46.62911 13.14287 -57.89834 1.000 19.28586 285 VAL B N 1
ATOM 4103 C CA . VAL A 1 285 ? -46.52981 13.36864 -56.46230 1.000 17.10871 285 VAL B CA 1
ATOM 4104 C C . VAL A 1 285 ? -46.69390 14.86143 -56.21652 1.000 18.55584 285 VAL B C 1
ATOM 4105 O O . VAL A 1 285 ? -46.00479 15.67368 -56.84152 1.000 19.15612 285 VAL B O 1
ATOM 4118 N N . VAL A 1 286 ? -47.60750 15.22031 -55.32024 1.000 17.71159 286 VAL B N 1
ATOM 4119 C CA . VAL A 1 286 ? -47.80701 16.60214 -54.90051 1.000 17.59635 286 VAL B CA 1
ATOM 4120 C C . VAL A 1 286 ? -47.43791 16.70549 -53.42847 1.000 16.54863 286 VAL B C 1
ATOM 4121 O O . VAL A 1 286 ? -47.69673 15.78101 -52.64811 1.000 17.09691 286 VAL B O 1
ATOM 4134 N N . ALA A 1 287 ? -46.82263 17.82562 -53.05496 1.000 16.98373 287 ALA B N 1
ATOM 4135 C CA . ALA A 1 287 ? -46.42340 18.04884 -51.67295 1.000 16.24514 287 ALA B CA 1
ATOM 4136 C C . ALA A 1 287 ? -46.39059 19.54431 -51.38853 1.000 17.48210 287 ALA B C 1
ATOM 4137 O O . ALA A 1 287 ? -46.48951 20.38341 -52.29546 1.000 17.51641 287 ALA B O 1
ATOM 4144 N N . ALA A 1 288 ? -46.25225 19.86348 -50.09840 1.000 15.07099 288 ALA B N 1
ATOM 4145 C CA . ALA A 1 288 ? -46.21901 21.23876 -49.61499 1.000 15.62447 288 ALA B CA 1
ATOM 4146 C C . ALA A 1 288 ? -44.77609 21.60901 -49.28706 1.000 16.23559 288 ALA B C 1
ATOM 4147 O O . ALA A 1 288 ? -44.17764 21.05204 -48.36171 1.000 15.71510 288 ALA B O 1
ATOM 4154 N N . TRP A 1 289 ? -44.22504 22.54794 -50.05166 1.000 15.76910 289 TRP B N 1
ATOM 4155 C CA . TRP A 1 289 ? -42.87831 23.06390 -49.82816 1.000 16.14098 289 TRP B CA 1
ATOM 4156 C C . TRP A 1 289 ? -42.98427 24.32895 -48.98773 1.000 16.89214 289 TRP B C 1
ATOM 4157 O O . TRP A 1 289 ? -43.53682 25.33771 -49.43596 1.000 17.54444 289 TRP B O 1
ATOM 4178 N N . THR A 1 290 ? -42.44837 24.28348 -47.77430 1.000 16.03669 290 THR B N 1
ATOM 4179 C CA . THR A 1 290 ? -42.46649 25.42348 -46.87131 1.000 16.71363 290 THR B CA 1
ATOM 4180 C C . THR A 1 290 ? -41.07790 26.04158 -46.81552 1.000 16.83916 290 THR B C 1
ATOM 4181 O O . THR A 1 290 ? -40.09027 25.35120 -46.54090 1.000 15.55258 290 THR B O 1
ATOM 4192 N N . HIS A 1 291 ? -41.01521 27.34040 -47.08416 1.000 18.89693 291 HIS B N 1
ATOM 4193 C CA . HIS A 1 291 ? -39.77195 28.09482 -47.16742 1.000 17.77117 291 HIS B CA 1
ATOM 4194 C C . HIS A 1 291 ? -39.78459 29.15019 -46.07354 1.000 18.33543 291 HIS B C 1
ATOM 4195 O O . HIS A 1 291 ? -40.76404 29.89122 -45.93441 1.000 20.28095 291 HIS B O 1
ATOM 4209 N N . GLY A 1 292 ? -38.70678 29.20423 -45.29239 1.000 17.17750 292 GLY B N 1
ATOM 4210 C CA . GLY A 1 292 ? -38.61816 30.11808 -44.16996 1.000 17.43377 292 GLY B CA 1
ATOM 4211 C C . GLY A 1 292 ? -39.25657 29.57123 -42.90789 1.000 17.17824 292 GLY B C 1
ATOM 4212 O O . GLY A 1 292 ? -39.05217 28.40737 -42.55048 1.000 16.10808 292 GLY B O 1
ATOM 4216 N N . MET A 1 293 ? -40.01205 30.41815 -42.20972 1.000 16.97882 293 MET B N 1
ATOM 4217 C CA . MET A 1 293 ? -40.83494 30.02926 -41.06832 1.000 17.85227 293 MET B CA 1
ATOM 4218 C C . MET A 1 293 ? -40.03018 29.60883 -39.84258 1.000 17.99442 293 MET B C 1
ATOM 4219 O O . MET A 1 293 ? -40.57603 28.96347 -38.94403 1.000 18.35725 293 MET B O 1
ATOM 4233 N N . GLY A 1 294 ? -38.75080 29.96014 -39.76198 1.000 17.37602 294 GLY B N 1
ATOM 4234 C CA . GLY A 1 294 ? -37.96803 29.55650 -38.60413 1.000 17.59268 294 GLY B CA 1
ATOM 4235 C C . GLY A 1 294 ? -38.02518 28.05868 -38.38914 1.000 16.65631 294 GLY B C 1
ATOM 4236 O O . GLY A 1 294 ? -37.95340 27.26919 -39.33696 1.000 16.43931 294 GLY B O 1
ATOM 4240 N N . ASN A 1 295 ? -38.17238 27.65566 -37.12547 1.000 16.35670 295 ASN B N 1
ATOM 4241 C CA . ASN A 1 295 ? -38.32047 26.25359 -36.75208 1.000 16.91499 295 ASN B CA 1
ATOM 4242 C C . ASN A 1 295 ? -39.71140 25.96526 -36.18863 1.000 17.99313 295 ASN B C 1
ATOM 4243 O O . ASN A 1 295 ? -39.89108 25.04096 -35.38929 1.000 16.54826 295 ASN B O 1
ATOM 4254 N N . GLN A 1 296 ? -40.70051 26.75043 -36.59934 1.000 15.89882 296 GLN B N 1
ATOM 4255 C CA . GLN A 1 296 ? -42.05634 26.64142 -36.08684 1.000 17.41569 296 GLN B CA 1
ATOM 4256 C C . GLN A 1 296 ? -42.92604 25.85354 -37.05951 1.000 17.55963 296 GLN B C 1
ATOM 4257 O O . GLN A 1 296 ? -42.53547 25.56211 -38.19173 1.000 16.59625 296 GLN B O 1
ATOM 4271 N N . ARG A 1 297 ? -44.12530 25.51052 -36.60027 1.000 16.09436 297 ARG B N 1
ATOM 4272 C CA . ARG A 1 297 ? -45.00554 24.63749 -37.36310 1.000 16.40467 297 ARG B CA 1
ATOM 4273 C C . ARG A 1 297 ? -45.65724 25.40821 -38.50632 1.000 17.80329 297 ARG B C 1
ATOM 4274 O O . ARG A 1 297 ? -46.22859 26.48589 -38.30399 1.000 16.76458 297 ARG B O 1
ATOM 4295 N N . ALA A 1 298 ? -45.56046 24.84755 -39.71474 1.000 16.55160 298 ALA B N 1
ATOM 4296 C CA . ALA A 1 298 ? -46.07771 25.52227 -40.89930 1.000 17.78650 298 ALA B CA 1
ATOM 4297 C C . ALA A 1 298 ? -47.57441 25.77490 -40.79664 1.000 18.82099 298 ALA B C 1
ATOM 4298 O O . ALA A 1 298 ? -48.08503 26.72566 -41.39774 1.000 19.31749 298 ALA B O 1
ATOM 4305 N N . TRP A 1 299 ? -48.29418 24.94003 -40.04610 1.000 20.45213 299 TRP B N 1
ATOM 4306 C CA . TRP A 1 299 ? -49.72408 25.15990 -39.85702 1.000 21.65710 299 TRP B CA 1
ATOM 4307 C C . TRP A 1 299 ? -49.99800 26.56864 -39.34527 1.000 20.85201 299 TRP B C 1
ATOM 4308 O O . TRP A 1 299 ? -50.97818 27.20758 -39.74563 1.000 20.43210 299 TRP B O 1
ATOM 4329 N N . TRP A 1 300 ? -49.12829 27.07416 -38.47338 1.000 20.07669 300 TRP B N 1
ATOM 4330 C CA . TRP A 1 300 ? -49.28301 28.38952 -37.87215 1.000 22.70303 300 TRP B CA 1
ATOM 4331 C C . TRP A 1 300 ? -48.30712 29.42033 -38.42408 1.000 21.53351 300 TRP B C 1
ATOM 4332 O O . TRP A 1 300 ? -48.33356 30.57388 -37.98219 1.000 22.08081 300 TRP B O 1
ATOM 4353 N N . SER A 1 301 ? -47.44871 29.04156 -39.37332 1.000 20.13487 301 SER B N 1
ATOM 4354 C CA . SER A 1 301 ? -46.40860 29.92590 -39.87954 1.000 20.46030 301 SER B CA 1
ATOM 4355 C C . SER A 1 301 ? -46.55103 30.25839 -41.35744 1.000 20.41179 301 SER B C 1
ATOM 4356 O O . SER A 1 301 ? -45.77095 31.07308 -41.86453 1.000 20.50276 301 SER B O 1
ATOM 4364 N N . SER A 1 302 ? -47.50295 29.64799 -42.05973 1.000 19.07149 302 SER B N 1
ATOM 4365 C CA . SER A 1 302 ? -47.82140 30.00629 -43.43556 1.000 20.52866 302 SER B CA 1
ATOM 4366 C C . SER A 1 302 ? -48.90932 31.07135 -43.42410 1.000 20.32163 302 SER B C 1
ATOM 4367 O O . SER A 1 302 ? -49.87863 30.96909 -42.66767 1.000 21.33373 302 SER B O 1
ATOM 4375 N N . TYR A 1 303 ? -48.74653 32.09202 -44.25445 1.000 21.18637 303 TYR B N 1
ATOM 4376 C CA . TYR A 1 303 ? -49.59932 33.27142 -44.23109 1.000 22.86174 303 TYR B CA 1
ATOM 4377 C C . TYR A 1 303 ? -50.12800 33.62378 -45.60693 1.000 22.71391 303 TYR B C 1
ATOM 4378 O O . TYR A 1 303 ? -49.71990 33.04085 -46.61629 1.000 21.53481 303 TYR B O 1
ATOM 4396 N N . PRO A 1 304 ? -51.07295 34.56409 -45.67830 1.000 20.99292 304 PRO B N 1
ATOM 4397 C CA . PRO A 1 304 ? -51.59501 34.98891 -46.98200 1.000 22.71851 304 PRO B CA 1
ATOM 4398 C C . PRO A 1 304 ? -50.49153 35.52170 -47.87957 1.000 22.60815 304 PRO B C 1
ATOM 4399 O O . PRO A 1 304 ? -49.46140 36.01478 -47.41661 1.000 23.30144 304 PRO B O 1
ATOM 4410 N N . GLY A 1 305 ? -50.72973 35.43062 -49.17739 1.000 23.61651 305 GLY B N 1
ATOM 4411 C CA . GLY A 1 305 ? -49.75159 35.76400 -50.18368 1.000 25.12900 305 GLY B CA 1
ATOM 4412 C C . GLY A 1 305 ? -49.64286 34.64370 -51.18458 1.000 24.93217 305 GLY B C 1
ATOM 4413 O O . GLY A 1 305 ? -50.49435 33.75008 -51.25029 1.000 22.08483 305 GLY B O 1
ATOM 4417 N N . MET A 1 306 ? -48.57157 34.68144 -51.98225 1.000 23.63616 306 MET B N 1
ATOM 4418 C CA . MET A 1 306 ? -48.40263 33.71442 -53.06313 1.000 21.94440 306 MET B CA 1
ATOM 4419 C C . MET A 1 306 ? -46.97315 33.23347 -53.26931 1.000 23.19890 306 MET B C 1
ATOM 4420 O O . MET A 1 306 ? -46.79929 32.12177 -53.77906 1.000 21.56526 306 MET B O 1
ATOM 4434 N N . ASP A 1 307 ? -45.94920 33.99916 -52.89888 1.000 23.80980 307 ASP B N 1
ATOM 4435 C CA . ASP A 1 307 ? -44.57954 33.57936 -53.15474 1.000 24.77695 307 ASP B CA 1
ATOM 4436 C C . ASP A 1 307 ? -44.01180 32.81448 -51.95745 1.000 23.51737 307 ASP B C 1
ATOM 4437 O O . ASP A 1 307 ? -44.59954 32.76628 -50.87259 1.000 22.41929 307 ASP B O 1
ATOM 4446 N N . MET A 1 308 ? -42.84243 32.20440 -52.17902 1.000 20.93455 308 MET B N 1
ATOM 4447 C CA . MET A 1 308 ? -42.23177 31.33203 -51.18351 1.000 22.49555 308 MET B CA 1
ATOM 4448 C C . MET A 1 308 ? -41.86846 32.05893 -49.89550 1.000 22.83296 308 MET B C 1
ATOM 4449 O O . MET A 1 308 ? -41.67935 31.40482 -48.86354 1.000 21.80000 308 MET B O 1
ATOM 4463 N N . ASN A 1 309 ? -41.73083 33.38269 -49.92780 1.000 21.38819 309 ASN B N 1
ATOM 4464 C CA . ASN A 1 309 ? -41.39737 34.10184 -48.70726 1.000 23.27025 309 ASN B CA 1
ATOM 4465 C C . ASN A 1 309 ? -42.60165 34.30633 -47.80069 1.000 23.59783 309 ASN B C 1
ATOM 4466 O O . ASN A 1 309 ? -42.41558 34.64750 -46.62816 1.000 24.09667 309 ASN B O 1
ATOM 4477 N N . HIS A 1 310 ? -43.81905 34.09135 -48.30377 1.000 23.04384 310 HIS B N 1
ATOM 4478 C CA . HIS A 1 310 ? -45.02929 34.33732 -47.53292 1.000 23.50281 310 HIS B CA 1
ATOM 4479 C C . HIS A 1 310 ? -45.86420 33.09638 -47.25205 1.000 22.12480 310 HIS B C 1
ATOM 4480 O O . HIS A 1 310 ? -46.51784 33.04122 -46.20679 1.000 21.90770 310 HIS B O 1
ATOM 4494 N N . THR A 1 311 ? -45.87204 32.10316 -48.13646 1.000 20.60014 311 THR B N 1
ATOM 4495 C CA . THR A 1 311 ? -46.84444 31.03072 -47.99515 1.000 21.58981 311 THR B CA 1
ATOM 4496 C C . THR A 1 311 ? -46.28762 29.73069 -48.55332 1.000 19.55984 311 THR B C 1
ATOM 4497 O O . THR A 1 311 ? -45.38205 29.72257 -49.39066 1.000 18.74088 311 THR B O 1
ATOM 4508 N N . ALA A 1 312 ? -46.85761 28.62574 -48.07467 1.000 19.47899 312 ALA B N 1
ATOM 4509 C CA . ALA A 1 312 ? -46.45322 27.30426 -48.53001 1.000 18.49177 312 ALA B CA 1
ATOM 4510 C C . ALA A 1 312 ? -46.75490 27.12604 -50.01167 1.000 19.49265 312 ALA B C 1
ATOM 4511 O O . ALA A 1 312 ? -47.81938 27.51777 -50.49909 1.000 18.74417 312 ALA B O 1
ATOM 4518 N N . GLN A 1 313 ? -45.81660 26.50153 -50.71805 1.000 17.42095 313 GLN B N 1
ATOM 4519 C CA . GLN A 1 313 ? -45.90332 26.29406 -52.15551 1.000 18.99236 313 GLN B CA 1
ATOM 4520 C C . GLN A 1 313 ? -46.41101 24.89086 -52.45563 1.000 19.14089 313 GLN B C 1
ATOM 4521 O O . GLN A 1 313 ? -46.01335 23.91937 -51.81026 1.000 18.96719 313 GLN B O 1
ATOM 4535 N N . LEU A 1 314 ? -47.30398 24.79060 -53.42843 1.000 18.55732 314 LEU B N 1
ATOM 4536 C CA . LEU A 1 314 ? -47.81931 23.50108 -53.87111 1.000 18.43170 314 LEU B CA 1
ATOM 4537 C C . LEU A 1 314 ? -46.94785 23.03126 -55.02696 1.000 19.61031 314 LEU B C 1
ATOM 4538 O O . LEU A 1 314 ? -46.93666 23.65969 -56.09127 1.000 19.96260 314 LEU B O 1
ATOM 4554 N N . VAL A 1 315 ? -46.20883 21.93858 -54.82972 1.000 17.92738 315 VAL B N 1
ATOM 4555 C CA . VAL A 1 315 ? -45.27525 21.50312 -55.85925 1.000 19.09047 315 VAL B CA 1
ATOM 4556 C C . VAL A 1 315 ? -45.59644 20.08137 -56.29062 1.000 19.32535 315 VAL B C 1
ATOM 4557 O O . VAL A 1 315 ? -46.10269 19.26121 -55.51437 1.000 18.02877 315 VAL B O 1
ATOM 4570 N N . LEU A 1 316 ? -45.29662 19.80825 -57.56128 1.000 18.41561 316 LEU B N 1
ATOM 4571 C CA . LEU A 1 316 ? -45.44602 18.49709 -58.16355 1.000 18.57844 316 LEU B CA 1
ATOM 4572 C C . LEU A 1 316 ? -44.09875 17.97721 -58.64466 1.000 18.54863 316 LEU B C 1
ATOM 4573 O O . LEU A 1 316 ? -43.20201 18.74619 -59.00739 1.000 19.53609 316 LEU B O 1
ATOM 4589 N N . SER A 1 317 ? -43.97798 16.65865 -58.64234 1.000 18.88148 317 SER B N 1
ATOM 4590 C CA . SER A 1 317 ? -42.94591 15.94718 -59.37948 1.000 19.39613 317 SER B CA 1
ATOM 4591 C C . SER A 1 317 ? -43.63129 14.82273 -60.13932 1.000 21.14057 317 SER B C 1
ATOM 4592 O O . SER A 1 317 ? -44.54839 14.18228 -59.61592 1.000 19.55222 317 SER B O 1
ATOM 4600 N N . LYS A 1 318 ? -43.21053 14.59473 -61.37723 1.000 21.06261 318 LYS B N 1
ATOM 4601 C CA . LYS A 1 318 ? -43.82416 13.56491 -62.19827 1.000 21.53941 318 LYS B CA 1
ATOM 4602 C C . LYS A 1 318 ? -42.77849 12.56993 -62.67565 1.000 21.04681 318 LYS B C 1
ATOM 4603 O O . LYS A 1 318 ? -41.59062 12.88921 -62.79811 1.000 20.62890 318 LYS B O 1
ATOM 4622 N N . SER A 1 319 ? -43.24548 11.35349 -62.93268 1.000 21.46956 319 SER B N 1
ATOM 4623 C CA . SER A 1 319 ? -42.41330 10.28451 -63.45864 1.000 20.35471 319 SER B CA 1
ATOM 4624 C C . SER A 1 319 ? -43.11511 9.66474 -64.65374 1.000 21.82219 319 SER B C 1
ATOM 4625 O O . SER A 1 319 ? -44.28548 9.27536 -64.56164 1.000 23.25625 319 SER B O 1
ATOM 4633 N N . THR A 1 320 ? -42.39695 9.58227 -65.76882 1.000 21.24166 320 THR B N 1
ATOM 4634 C CA . THR A 1 320 ? -42.89709 8.96228 -66.98418 1.000 22.45952 320 THR B CA 1
ATOM 4635 C C . THR A 1 320 ? -42.27092 7.59668 -67.23112 1.000 21.46196 320 THR B C 1
ATOM 4636 O O . THR A 1 320 ? -42.49902 7.00641 -68.29029 1.000 22.62924 320 THR B O 1
ATOM 4647 N N . ASP A 1 321 ? -41.48903 7.07873 -66.28550 1.000 21.06895 321 ASP B N 1
ATOM 4648 C CA . ASP A 1 321 ? -40.84054 5.78139 -66.43978 1.000 22.14156 321 ASP B CA 1
ATOM 4649 C C . ASP A 1 321 ? -41.18560 4.84933 -65.28200 1.000 20.85568 321 ASP B C 1
ATOM 4650 O O . ASP A 1 321 ? -40.34245 4.10151 -64.78394 1.000 20.91402 321 ASP B O 1
ATOM 4659 N N . ASP A 1 322 ? -42.44529 4.87982 -64.84829 1.000 21.06368 322 ASP B N 1
ATOM 4660 C CA . ASP A 1 322 ? -42.96795 3.93098 -63.86780 1.000 20.68077 322 ASP B CA 1
ATOM 4661 C C . ASP A 1 322 ? -42.36000 4.13794 -62.48350 1.000 20.50096 322 ASP B C 1
ATOM 4662 O O . ASP A 1 322 ? -42.26384 3.19561 -61.69569 1.000 19.23487 322 ASP B O 1
ATOM 4671 N N . GLY A 1 323 ? -41.95312 5.36623 -62.17554 1.000 19.44729 323 GLY B N 1
ATOM 4672 C CA . GLY A 1 323 ? -41.48808 5.71722 -60.85068 1.000 19.84187 323 GLY B CA 1
ATOM 4673 C C . GLY A 1 323 ? -39.99309 5.66373 -60.63904 1.000 19.96748 323 GLY B C 1
ATOM 4674 O O . GLY A 1 323 ? -39.54033 5.86514 -59.50395 1.000 18.94989 323 GLY B O 1
ATOM 4678 N N . LYS A 1 324 ? -39.20931 5.40972 -61.68842 1.000 20.04467 324 LYS B N 1
ATOM 4679 C CA . LYS A 1 324 ? -37.76973 5.26544 -61.51093 1.000 20.26754 324 LYS B CA 1
ATOM 4680 C C . LYS A 1 324 ? -37.07728 6.62073 -61.40455 1.000 20.43506 324 LYS B C 1
ATOM 4681 O O . LYS A 1 324 ? -36.17530 6.79268 -60.57567 1.000 17.99110 324 LYS B O 1
ATOM 4700 N N . THR A 1 325 ? -37.48141 7.59095 -62.22735 1.000 20.29014 325 THR B N 1
ATOM 4701 C CA . THR A 1 325 ? -36.90190 8.92661 -62.19685 1.000 19.60698 325 THR B CA 1
ATOM 4702 C C . THR A 1 325 ? -38.00815 9.96980 -62.11652 1.000 19.69382 325 THR B C 1
ATOM 4703 O O . THR A 1 325 ? -39.13571 9.75213 -62.57354 1.000 19.42914 325 THR B O 1
ATOM 4714 N N . TRP A 1 326 ? -37.66315 11.11372 -61.53494 1.000 19.02148 326 TRP B N 1
ATOM 4715 C CA . TRP A 1 326 ? -38.63474 12.12861 -61.16094 1.000 19.74534 326 TRP B CA 1
ATOM 4716 C C . TRP A 1 326 ? -38.16767 13.50026 -61.61051 1.000 20.27619 326 TRP B C 1
ATOM 4717 O O . TRP A 1 326 ? -36.98299 13.82776 -61.51272 1.000 18.69701 326 TRP B O 1
ATOM 4738 N N . SER A 1 327 ? -39.11060 14.29616 -62.10600 1.000 20.65340 327 SER B N 1
ATOM 4739 C CA . SER A 1 327 ? -38.80884 15.63863 -62.56905 1.000 21.57191 327 SER B CA 1
ATOM 4740 C C . SER A 1 327 ? -38.36050 16.52787 -61.41127 1.000 21.77783 327 SER B C 1
ATOM 4741 O O . SER A 1 327 ? -38.60616 16.24168 -60.23601 1.000 19.87993 327 SER B O 1
ATOM 4749 N N . LYS A 1 328 ? -37.69050 17.62753 -61.75982 1.000 21.72195 328 LYS B N 1
ATOM 4750 C CA . LYS A 1 328 ? -37.52704 18.70972 -60.80758 1.000 21.11259 328 LYS B CA 1
ATOM 4751 C C . LYS A 1 328 ? -38.90316 19.23598 -60.40755 1.000 19.63816 328 LYS B C 1
ATOM 4752 O O . LYS A 1 328 ? -39.89804 18.98703 -61.09375 1.000 21.02880 328 LYS B O 1
ATOM 4771 N N . PRO A 1 329 ? -38.98515 19.97999 -59.30873 1.000 18.63895 329 PRO B N 1
ATOM 4772 C CA . PRO A 1 329 ? -40.30075 20.43080 -58.83706 1.000 19.78698 329 PRO B CA 1
ATOM 4773 C C . PRO A 1 329 ? -41.01598 21.31376 -59.85265 1.000 20.22184 329 PRO B C 1
ATOM 4774 O O . PRO A 1 329 ? -40.41181 22.16986 -60.50282 1.000 18.29287 329 PRO B O 1
ATOM 4785 N N . ILE A 1 330 ? -42.32412 21.09017 -59.97273 1.000 20.22247 330 ILE B N 1
ATOM 4786 C CA . ILE A 1 330 ? -43.22410 21.91827 -60.76988 1.000 20.45315 330 ILE B CA 1
ATOM 4787 C C . ILE A 1 330 ? -44.12089 22.67456 -59.79843 1.000 21.07702 330 ILE B C 1
ATOM 4788 O O . ILE A 1 330 ? -44.91569 22.06186 -59.07528 1.000 20.01126 330 ILE B O 1
ATOM 4804 N N . ASN A 1 331 ? -44.00079 23.99744 -59.77991 1.000 22.70671 331 ASN B N 1
ATOM 4805 C CA . ASN A 1 331 ? -44.77281 24.83667 -58.86951 1.000 22.89017 331 ASN B CA 1
ATOM 4806 C C . ASN A 1 331 ? -46.11483 25.17456 -59.51020 1.000 23.45715 331 ASN B C 1
ATOM 4807 O O . ASN A 1 331 ? -46.15548 25.75600 -60.59949 1.000 24.20147 331 ASN B O 1
ATOM 4818 N N . ILE A 1 332 ? -47.21221 24.81287 -58.84128 1.000 21.48657 332 ILE B N 1
ATOM 4819 C CA . ILE A 1 332 ? -48.54346 25.11851 -59.34795 1.000 22.63577 332 ILE B CA 1
ATOM 4820 C C . ILE A 1 332 ? -49.32306 26.03094 -58.40793 1.000 22.58956 332 ILE B C 1
ATOM 4821 O O . ILE A 1 332 ? -50.52701 26.22151 -58.59244 1.000 24.67117 332 ILE B O 1
ATOM 4837 N N . THR A 1 333 ? -48.65332 26.61988 -57.41473 1.000 21.51746 333 THR B N 1
ATOM 4838 C CA . THR A 1 333 ? -49.33345 27.47594 -56.44811 1.000 21.80493 333 THR B CA 1
ATOM 4839 C C . THR A 1 333 ? -50.24188 28.49073 -57.13533 1.000 23.48898 333 THR B C 1
ATOM 4840 O O . THR A 1 333 ? -51.42202 28.62231 -56.79056 1.000 24.06143 333 THR B O 1
ATOM 4851 N N . GLU A 1 334 ? -49.70823 29.22144 -58.11508 1.000 24.52293 334 GLU B N 1
ATOM 4852 C CA . GLU A 1 334 ? -50.47535 30.30684 -58.71064 1.000 28.05102 334 GLU B CA 1
ATOM 4853 C C . GLU A 1 334 ? -51.69823 29.81084 -59.47085 1.000 27.37740 334 GLU B C 1
ATOM 4854 O O . GLU A 1 334 ? -52.63414 30.58905 -59.68107 1.000 28.24570 334 GLU B O 1
ATOM 4866 N N . GLN A 1 335 ? -51.72139 28.54151 -59.88283 1.000 24.55786 335 GLN B N 1
ATOM 4867 C CA . GLN A 1 335 ? -52.90527 28.02044 -60.55480 1.000 25.65591 335 GLN B CA 1
ATOM 4868 C C . GLN A 1 335 ? -54.10118 27.95532 -59.61221 1.000 26.50497 335 GLN B C 1
ATOM 4869 O O . GLN A 1 335 ? -55.23338 28.23758 -60.02297 1.000 25.07847 335 GLN B O 1
ATOM 4883 N N . VAL A 1 336 ? -53.87747 27.57966 -58.34991 1.000 24.35640 336 VAL B N 1
ATOM 4884 C CA . VAL A 1 336 ? -54.97980 27.09455 -57.52930 1.000 22.50896 336 VAL B CA 1
ATOM 4885 C C . VAL A 1 336 ? -55.11104 27.78369 -56.17898 1.000 24.85559 336 VAL B C 1
ATOM 4886 O O . VAL A 1 336 ? -56.12938 27.61541 -55.49898 1.000 24.52964 336 VAL B O 1
ATOM 4899 N N . LYS A 1 337 ? -54.11632 28.56352 -55.76720 1.000 23.03606 337 LYS B N 1
ATOM 4900 C CA . LYS A 1 337 ? -54.16001 29.15486 -54.43630 1.000 24.43440 337 LYS B CA 1
ATOM 4901 C C . LYS A 1 337 ? -54.82126 30.52971 -54.47646 1.000 25.59281 337 LYS B C 1
ATOM 4902 O O . LYS A 1 337 ? -54.35588 31.43260 -55.18290 1.000 25.22792 337 LYS B O 1
ATOM 4921 N N . ASP A 1 338 ? -55.88019 30.68787 -53.69197 1.000 23.68467 338 ASP B N 1
ATOM 4922 C CA . ASP A 1 338 ? -56.45525 32.00033 -53.42770 1.000 24.89416 338 ASP B CA 1
ATOM 4923 C C . ASP A 1 338 ? -55.48185 32.79717 -52.56988 1.000 26.04555 338 ASP B C 1
ATOM 4924 O O . ASP A 1 338 ? -55.08730 32.31891 -51.49718 1.000 25.83791 338 ASP B O 1
ATOM 4933 N N . PRO A 1 339 ? -55.06634 33.99776 -52.98841 1.000 25.30845 339 PRO B N 1
ATOM 4934 C CA . PRO A 1 339 ? -54.08409 34.74670 -52.18516 1.000 25.49702 339 PRO B CA 1
ATOM 4935 C C . PRO A 1 339 ? -54.51971 34.99517 -50.75035 1.000 24.81283 339 PRO B C 1
ATOM 4936 O O . PRO A 1 339 ? -53.65974 35.15195 -49.87384 1.000 23.36194 339 PRO B O 1
ATOM 4947 N N . SER A 1 340 ? -55.82795 35.02362 -50.47863 1.000 25.93950 340 SER B N 1
ATOM 4948 C CA . SER A 1 340 ? -56.31288 35.31384 -49.13348 1.000 26.56558 340 SER B CA 1
ATOM 4949 C C . SER A 1 340 ? -56.12501 34.14171 -48.17652 1.000 26.08532 340 SER B C 1
ATOM 4950 O O . SER A 1 340 ? -56.23480 34.32738 -46.95887 1.000 25.63802 340 SER B O 1
ATOM 4958 N N . TRP A 1 341 ? -55.85392 32.94726 -48.69588 1.000 24.37935 341 TRP B N 1
ATOM 4959 C CA . TRP A 1 341 ? -55.66617 31.77671 -47.85125 1.000 25.32772 341 TRP B CA 1
ATOM 4960 C C . TRP A 1 341 ? -54.31699 31.82465 -47.14257 1.000 23.49669 341 TRP B C 1
ATOM 4961 O O . TRP A 1 341 ? -53.31884 32.28826 -47.70141 1.000 22.45550 341 TRP B O 1
ATOM 4982 N N . TYR A 1 342 ? -54.29408 31.33252 -45.89935 1.000 23.17919 342 TYR B N 1
ATOM 4983 C CA . TYR A 1 342 ? -53.03934 31.20349 -45.16567 1.000 21.66937 342 TYR B CA 1
ATOM 4984 C C . TYR A 1 342 ? -52.17797 30.07759 -45.72589 1.000 21.04190 342 TYR B C 1
ATOM 4985 O O . TYR A 1 342 ? -50.94684 30.18693 -45.76381 1.000 20.61836 342 TYR B O 1
ATOM 5003 N N . PHE A 1 343 ? -52.80642 28.98630 -46.15621 1.000 20.90092 343 PHE B N 1
ATOM 5004 C CA . PHE A 1 343 ? -52.09670 27.72764 -46.37660 1.000 20.84851 343 PHE B CA 1
ATOM 5005 C C . PHE A 1 343 ? -52.95776 26.85537 -47.27124 1.000 20.15854 343 PHE B C 1
ATOM 5006 O O . PHE A 1 343 ? -54.07307 26.49773 -46.88591 1.000 20.21131 343 PHE B O 1
ATOM 5023 N N . LEU A 1 344 ? -52.45959 26.53212 -48.46034 1.000 19.05020 344 LEU B N 1
ATOM 5024 C CA . LEU A 1 344 ? -53.07500 25.53763 -49.32898 1.000 20.00433 344 LEU B CA 1
ATOM 5025 C C . LEU A 1 344 ? -52.14154 24.34374 -49.42870 1.000 20.58979 344 LEU B C 1
ATOM 5026 O O . LEU A 1 344 ? -50.96208 24.50976 -49.76047 1.000 20.16133 344 LEU B O 1
ATOM 5042 N N . LEU A 1 345 ? -52.65765 23.14791 -49.14851 1.000 19.95182 345 LEU B N 1
ATOM 5043 C CA . LEU A 1 345 ? -51.85761 21.96055 -49.40516 1.000 18.85971 345 LEU B CA 1
ATOM 5044 C C . LEU A 1 345 ? -52.76062 20.78011 -49.71711 1.000 19.18427 345 LEU B C 1
ATOM 5045 O O . LEU A 1 345 ? -53.95754 20.77755 -49.41874 1.000 20.14474 345 LEU B O 1
ATOM 5061 N N . GLN A 1 346 ? -52.14184 19.76979 -50.31598 1.000 18.37034 346 GLN B N 1
ATOM 5062 C CA . GLN A 1 346 ? -52.80231 18.50844 -50.59780 1.000 18.16768 346 GLN B CA 1
ATOM 5063 C C . GLN A 1 346 ? -53.27391 17.81905 -49.32238 1.000 19.43332 346 GLN B C 1
ATOM 5064 O O . GLN A 1 346 ? -52.73287 18.02708 -48.23153 1.000 19.04557 346 GLN B O 1
ATOM 5078 N N . GLY A 1 347 ? -54.29173 16.97817 -49.47467 1.000 18.29153 347 GLY B N 1
ATOM 5079 C CA . GLY A 1 347 ? -54.60338 15.97658 -48.48471 1.000 18.87166 347 GLY B CA 1
ATOM 5080 C C . GLY A 1 347 ? -53.63335 14.82167 -48.63740 1.000 17.93285 347 GLY B C 1
ATOM 5081 O O . GLY A 1 347 ? -53.51700 14.22985 -49.71468 1.000 17.93146 347 GLY B O 1
ATOM 5085 N N . PRO A 1 348 ? -52.88926 14.49346 -47.58210 1.000 16.86172 348 PRO B N 1
ATOM 5086 C CA . PRO A 1 348 ? -51.83350 13.48710 -47.73140 1.000 16.45030 348 PRO B CA 1
ATOM 5087 C C . PRO A 1 348 ? -52.40539 12.11251 -48.02852 1.000 16.77555 348 PRO B C 1
ATOM 5088 O O . PRO A 1 348 ? -53.50715 11.76243 -47.59825 1.000 17.35210 348 PRO B O 1
ATOM 5099 N N . GLY A 1 349 ? -51.63193 11.32796 -48.77382 1.000 16.20074 349 GLY B N 1
ATOM 5100 C CA . GLY A 1 349 ? -52.03130 9.97899 -49.11594 1.000 16.74379 349 GLY B CA 1
ATOM 5101 C C . GLY A 1 349 ? -51.99570 9.72827 -50.60863 1.000 18.32508 349 GLY B C 1
ATOM 5102 O O . GLY A 1 349 ? -50.91617 9.54333 -51.17770 1.000 16.46622 349 GLY B O 1
ATOM 5106 N N . ARG A 1 350 ? -53.15571 9.71036 -51.26437 1.000 18.27960 350 ARG B N 1
ATOM 5107 C CA . ARG A 1 350 ? -53.16673 9.45339 -52.69623 1.000 17.49032 350 ARG B CA 1
ATOM 5108 C C . ARG A 1 350 ? -54.28248 10.22498 -53.38184 1.000 18.28076 350 ARG B C 1
ATOM 5109 O O . ARG A 1 350 ? -55.21782 10.71554 -52.74593 1.000 18.63966 350 ARG B O 1
ATOM 5130 N N . GLY A 1 351 ? -54.14297 10.33581 -54.70411 1.000 19.08113 351 GLY B N 1
ATOM 5131 C CA . GLY A 1 351 ? -55.18772 10.81554 -55.57354 1.000 20.17748 351 GLY B CA 1
ATOM 5132 C C . GLY A 1 351 ? -55.70780 9.71344 -56.47898 1.000 20.84954 351 GLY B C 1
ATOM 5133 O O . GLY A 1 351 ? -55.39271 8.53219 -56.31802 1.000 19.62379 351 GLY B O 1
ATOM 5137 N N . ILE A 1 352 ? -56.51695 10.12359 -57.45839 1.000 21.05379 352 ILE B N 1
ATOM 5138 C CA . ILE A 1 352 ? -57.19794 9.18237 -58.33618 1.000 22.59709 352 ILE B CA 1
ATOM 5139 C C . ILE A 1 352 ? -57.25578 9.73441 -59.75363 1.000 22.88508 352 ILE B C 1
ATOM 5140 O O . ILE A 1 352 ? -57.15051 10.94146 -59.98374 1.000 21.21807 352 ILE B O 1
ATOM 5156 N N . THR A 1 353 ? -57.42181 8.81816 -60.70592 1.000 24.36040 353 THR B N 1
ATOM 5157 C CA . THR A 1 353 ? -57.89148 9.14006 -62.04677 1.000 26.61031 353 THR B CA 1
ATOM 5158 C C . THR A 1 353 ? -59.36806 8.76877 -62.12762 1.000 25.31774 353 THR B C 1
ATOM 5159 O O . THR A 1 353 ? -59.73391 7.61731 -61.86592 1.000 25.43848 353 THR B O 1
ATOM 5170 N N . MET A 1 354 ? -60.20985 9.73272 -62.48438 1.000 27.27514 354 MET B N 1
ATOM 5171 C CA . MET A 1 354 ? -61.61625 9.43036 -62.69035 1.000 28.36711 354 MET B CA 1
ATOM 5172 C C . MET A 1 354 ? -61.80410 8.60258 -63.95930 1.000 29.21150 354 MET B C 1
ATOM 5173 O O . MET A 1 354 ? -60.95111 8.56637 -64.85092 1.000 28.79200 354 MET B O 1
ATOM 5187 N N . GLN A 1 355 ? -62.94644 7.91899 -64.02447 1.000 31.03775 355 GLN B N 1
ATOM 5188 C CA . GLN A 1 355 ? -63.26650 7.11355 -65.19746 1.000 33.50043 355 GLN B CA 1
ATOM 5189 C C . GLN A 1 355 ? -63.12476 7.92761 -66.47837 1.000 30.94544 355 GLN B C 1
ATOM 5190 O O . GLN A 1 355 ? -62.59602 7.43509 -67.48228 1.000 30.64563 355 GLN B O 1
ATOM 5204 N N . ASP A 1 356 ? -63.55827 9.18619 -66.45458 1.000 30.00843 356 ASP B N 1
ATOM 5205 C CA . ASP A 1 356 ? -63.48833 10.04180 -67.63234 1.000 29.35811 356 ASP B CA 1
ATOM 5206 C C . ASP A 1 356 ? -62.10665 10.65727 -67.84521 1.000 29.44798 356 ASP B C 1
ATOM 5207 O O . ASP A 1 356 ? -61.97557 11.56620 -68.67220 1.000 27.94898 356 ASP B O 1
ATOM 5216 N N . GLY A 1 357 ? -61.08500 10.19707 -67.12198 1.000 31.76185 357 GLY B N 1
ATOM 5217 C CA . GLY A 1 357 ? -59.73369 10.68797 -67.29629 1.000 31.24331 357 GLY B CA 1
ATOM 5218 C C . GLY A 1 357 ? -59.35410 11.88471 -66.44935 1.000 30.20595 357 GLY B C 1
ATOM 5219 O O . GLY A 1 357 ? -58.21056 12.35055 -66.54577 1.000 27.04219 357 GLY B O 1
ATOM 5223 N N . THR A 1 358 ? -60.26482 12.39920 -65.62634 1.000 28.36266 358 THR B N 1
ATOM 5224 C CA . THR A 1 358 ? -59.95067 13.54262 -64.77931 1.000 29.29168 358 THR B CA 1
ATOM 5225 C C . THR A 1 358 ? -59.03261 13.11658 -63.63936 1.000 27.83258 358 THR B C 1
ATOM 5226 O O . THR A 1 358 ? -59.27737 12.09843 -62.98537 1.000 26.08204 358 THR B O 1
ATOM 5237 N N . LEU A 1 359 ? -57.97367 13.89205 -63.40064 1.000 26.33479 359 LEU B N 1
ATOM 5238 C CA . LEU A 1 359 ? -57.08114 13.64279 -62.27200 1.000 23.85083 359 LEU B CA 1
ATOM 5239 C C . LEU A 1 359 ? -57.56210 14.45735 -61.07915 1.000 24.74561 359 LEU B C 1
ATOM 5240 O O . LEU A 1 359 ? -57.88147 15.63768 -61.22896 1.000 26.84855 359 LEU B O 1
ATOM 5256 N N . VAL A 1 360 ? -57.61636 13.83634 -59.90237 1.000 22.17958 360 VAL B N 1
ATOM 5257 C CA . VAL A 1 360 ? -58.12578 14.50111 -58.70872 1.000 23.00796 360 VAL B CA 1
ATOM 5258 C C . VAL A 1 360 ? -57.17870 14.25162 -57.54509 1.000 23.39565 360 VAL B C 1
ATOM 5259 O O . VAL A 1 360 ? -56.83720 13.10102 -57.24837 1.000 19.77901 360 VAL B O 1
ATOM 5272 N N . PHE A 1 361 ? -56.76629 15.33250 -56.88673 1.000 22.17414 361 PHE B N 1
ATOM 5273 C CA . PHE A 1 361 ? -56.08582 15.28740 -55.60753 1.000 22.09857 361 PHE B CA 1
ATOM 5274 C C . PHE A 1 361 ? -56.96914 15.92968 -54.55104 1.000 22.01916 361 PHE B C 1
ATOM 5275 O O . PHE A 1 361 ? -57.41948 17.06574 -54.75069 1.000 22.67630 361 PHE B O 1
ATOM 5292 N N . PRO A 1 362 ? -57.22791 15.27880 -53.41970 1.000 20.56789 362 PRO B N 1
ATOM 5293 C CA . PRO A 1 362 ? -57.82429 16.00775 -52.29569 1.000 21.43130 362 PRO B CA 1
ATOM 5294 C C . PRO A 1 362 ? -56.91828 17.15637 -51.88660 1.000 20.92651 362 PRO B C 1
ATOM 5295 O O . PRO A 1 362 ? -55.69707 17.10182 -52.04918 1.000 21.24019 362 PRO B O 1
ATOM 5306 N N . ILE A 1 363 ? -57.52732 18.20746 -51.35134 1.000 20.21493 363 ILE B N 1
ATOM 5307 C CA . ILE A 1 363 ? -56.76295 19.35268 -50.88094 1.000 20.77199 363 ILE B CA 1
ATOM 5308 C C . ILE A 1 363 ? -57.44994 19.93329 -49.65521 1.000 21.15309 363 ILE B C 1
ATOM 5309 O O . ILE A 1 363 ? -58.53537 19.49250 -49.25828 1.000 21.22371 363 ILE B O 1
ATOM 5325 N N . GLN A 1 364 ? -56.81488 20.93005 -49.05605 1.000 20.07314 364 GLN B N 1
ATOM 5326 C CA . GLN A 1 364 ? -57.32143 21.58511 -47.86306 1.000 19.04298 364 GLN B CA 1
ATOM 5327 C C . GLN A 1 364 ? -56.67564 22.96008 -47.82086 1.000 20.03671 364 GLN B C 1
ATOM 5328 O O . GLN A 1 364 ? -55.49649 23.11751 -48.17178 1.000 20.50123 364 GLN B O 1
ATOM 5342 N N . PHE A 1 365 ? -57.45771 23.95636 -47.42864 1.000 22.34083 365 PHE B N 1
ATOM 5343 C CA . PHE A 1 365 ? -56.91378 25.29585 -47.29586 1.000 20.50045 365 PHE B CA 1
ATOM 5344 C C . PHE A 1 365 ? -57.44438 25.95986 -46.04001 1.000 22.10371 365 PHE B C 1
ATOM 5345 O O . PHE A 1 365 ? -58.61158 25.79905 -45.67108 1.000 22.52962 365 PHE B O 1
ATOM 5362 N N . ILE A 1 366 ? -56.54394 26.66946 -45.37671 1.000 21.38913 366 ILE B N 1
ATOM 5363 C CA . ILE A 1 366 ? -56.88083 27.55122 -44.26974 1.000 22.25557 366 ILE B CA 1
ATOM 5364 C C . ILE A 1 366 ? -57.22898 28.90432 -44.87614 1.000 23.43545 366 ILE B C 1
ATOM 5365 O O . ILE A 1 366 ? -56.39277 29.52335 -45.54416 1.000 23.21349 366 ILE B O 1
ATOM 5381 N N . ASP A 1 367 ? -58.46314 29.35909 -44.66237 1.000 22.28611 367 ASP B N 1
ATOM 5382 C CA . ASP A 1 367 ? -58.96349 30.52611 -45.37308 1.000 23.37307 367 ASP B CA 1
ATOM 5383 C C . ASP A 1 367 ? -58.59264 31.80077 -44.61363 1.000 24.52438 367 ASP B C 1
ATOM 5384 O O . ASP A 1 367 ? -57.84929 31.77358 -43.62963 1.000 22.30376 367 ASP B O 1
ATOM 5393 N N . SER A 1 368 ? -59.11268 32.94152 -45.07274 1.000 24.01751 368 SER B N 1
ATOM 5394 C CA . SER A 1 368 ? -58.71075 34.22579 -44.51294 1.000 25.12254 368 SER B CA 1
ATOM 5395 C C . SER A 1 368 ? -59.09409 34.37717 -43.04588 1.000 24.59708 368 SER B C 1
ATOM 5396 O O . SER A 1 368 ? -58.52924 35.23728 -42.36199 1.000 24.74022 368 SER B O 1
ATOM 5404 N N . THR A 1 369 ? -60.03960 33.58174 -42.54618 1.000 23.76188 369 THR B N 1
ATOM 5405 C CA . THR A 1 369 ? -60.37986 33.60451 -41.12734 1.000 25.27088 369 THR B CA 1
ATOM 5406 C C . THR A 1 369 ? -59.57194 32.59576 -40.32452 1.000 25.35834 369 THR B C 1
ATOM 5407 O O . THR A 1 369 ? -59.79978 32.45482 -39.11852 1.000 23.65045 369 THR B O 1
ATOM 5418 N N . ARG A 1 370 ? -58.64144 31.89746 -40.97510 1.000 25.52614 370 ARG B N 1
ATOM 5419 C CA . ARG A 1 370 ? -57.76171 30.91888 -40.34375 1.000 24.56025 370 ARG B CA 1
ATOM 5420 C C . ARG A 1 370 ? -58.51130 29.65415 -39.93028 1.000 24.38561 370 ARG B C 1
ATOM 5421 O O . ARG A 1 370 ? -58.13144 28.98665 -38.96513 1.000 23.39722 370 ARG B O 1
ATOM 5442 N N . VAL A 1 371 ? -59.55553 29.30995 -40.66982 1.000 22.33540 371 VAL B N 1
ATOM 5443 C CA . VAL A 1 371 ? -60.32056 28.07734 -40.47596 1.000 22.59053 371 VAL B CA 1
ATOM 5444 C C . VAL A 1 371 ? -59.99650 27.13348 -41.62791 1.000 23.67726 371 VAL B C 1
ATOM 5445 O O . VAL A 1 371 ? -60.07593 27.54726 -42.79006 1.000 21.59770 371 VAL B O 1
ATOM 5458 N N . PRO A 1 372 ? -59.64991 25.87428 -41.35981 1.000 23.21952 372 PRO B N 1
ATOM 5459 C CA . PRO A 1 372 ? -59.30760 24.94891 -42.44365 1.000 22.10814 372 PRO B CA 1
ATOM 5460 C C . PRO A 1 372 ? -60.53590 24.28864 -43.04607 1.000 22.72228 372 PRO B C 1
ATOM 5461 O O . PRO A 1 372 ? -61.53078 24.02879 -42.36427 1.000 23.55975 372 PRO B O 1
ATOM 5472 N N . ASN A 1 373 ? -60.44709 24.00279 -44.34313 1.000 22.44984 373 ASN B N 1
ATOM 5473 C CA . ASN A 1 373 ? -61.54604 23.37676 -45.06246 1.000 23.24397 373 ASN B CA 1
ATOM 5474 C C . ASN A 1 373 ? -60.99167 22.45409 -46.13644 1.000 20.40255 373 ASN B C 1
ATOM 5475 O O . ASN A 1 373 ? -60.07647 22.83001 -46.87376 1.000 21.25329 373 ASN B O 1
ATOM 5486 N N . ALA A 1 374 ? -61.58143 21.26681 -46.24009 1.000 20.53892 374 ALA B N 1
ATOM 5487 C CA . ALA A 1 374 ? -61.19714 20.27798 -47.23278 1.000 19.54396 374 ALA B CA 1
ATOM 5488 C C . ALA A 1 374 ? -61.97226 20.46843 -48.53700 1.000 24.38260 374 ALA B C 1
ATOM 5489 O O . ALA A 1 374 ? -63.06809 21.03485 -48.56249 1.000 24.06364 374 ALA B O 1
ATOM 5496 N N . GLY A 1 375 ? -61.37989 19.96606 -49.61418 1.000 22.85575 375 GLY B N 1
ATOM 5497 C CA . GLY A 1 375 ? -61.99947 19.98867 -50.92823 1.000 23.16814 375 GLY B CA 1
ATOM 5498 C C . GLY A 1 375 ? -61.17545 19.15156 -51.88941 1.000 23.69238 375 GLY B C 1
ATOM 5499 O O . GLY A 1 375 ? -60.42334 18.27598 -51.47469 1.000 23.19560 375 GLY B O 1
ATOM 5503 N N . ILE A 1 376 ? -61.28831 19.44990 -53.19046 1.000 24.64926 376 ILE B N 1
ATOM 5504 C CA . ILE A 1 376 ? -60.52348 18.72234 -54.19902 1.000 23.15086 376 ILE B CA 1
ATOM 5505 C C . ILE A 1 376 ? -59.99288 19.68149 -55.25479 1.000 25.16441 376 ILE B C 1
ATOM 5506 O O . ILE A 1 376 ? -60.52933 20.76830 -55.48107 1.000 23.76557 376 ILE B O 1
ATOM 5522 N N . MET A 1 377 ? -58.94040 19.23293 -55.92155 1.000 24.05529 377 MET B N 1
ATOM 5523 C CA . MET A 1 377 ? -58.27829 19.93910 -57.00560 1.000 24.98538 377 MET B CA 1
ATOM 5524 C C . MET A 1 377 ? -58.18989 18.95540 -58.15902 1.000 24.91044 377 MET B C 1
ATOM 5525 O O . MET A 1 377 ? -57.90358 17.77486 -57.94189 1.000 23.57834 377 MET B O 1
ATOM 5539 N N . TYR A 1 378 ? -58.47527 19.41069 -59.37783 1.000 25.63112 378 TYR B N 1
ATOM 5540 C CA . TYR A 1 378 ? -58.55966 18.47335 -60.48892 1.000 26.06343 378 TYR B CA 1
ATOM 5541 C C . TYR A 1 378 ? -57.89982 19.03678 -61.73735 1.000 24.43368 378 TYR B C 1
ATOM 5542 O O . TYR A 1 378 ? -57.78680 20.24978 -61.92303 1.000 25.59304 378 TYR B O 1
ATOM 5560 N N . SER A 1 379 ? -57.47476 18.11183 -62.59585 1.000 23.73152 379 SER B N 1
ATOM 5561 C CA . SER A 1 379 ? -56.87519 18.41706 -63.88589 1.000 26.67593 379 SER B CA 1
ATOM 5562 C C . SER A 1 379 ? -57.62638 17.67743 -64.98272 1.000 26.89969 379 SER B C 1
ATOM 5563 O O . SER A 1 379 ? -57.86299 16.46703 -64.87381 1.000 26.88330 379 SER B O 1
ATOM 5571 N N . LYS A 1 380 ? -57.99056 18.41026 -66.03554 1.000 29.86141 380 LYS B N 1
ATOM 5572 C CA . LYS A 1 380 ? -58.60478 17.84731 -67.22868 1.000 30.92644 380 LYS B CA 1
ATOM 5573 C C . LYS A 1 380 ? -57.63724 17.76078 -68.40563 1.000 31.36641 380 LYS B C 1
ATOM 5574 O O . LYS A 1 380 ? -58.06401 17.43510 -69.51805 1.000 30.81677 380 LYS B O 1
ATOM 5593 N N . ASP A 1 381 ? -56.35522 18.05743 -68.19745 1.000 29.03427 381 ASP B N 1
ATOM 5594 C CA . ASP A 1 381 ? -55.36964 18.04874 -69.27790 1.000 28.91548 381 ASP B CA 1
ATOM 5595 C C . ASP A 1 381 ? -54.11883 17.28182 -68.86380 1.000 28.39201 381 ASP B C 1
ATOM 5596 O O . ASP A 1 381 ? -52.98495 17.71155 -69.09006 1.000 24.59437 381 ASP B O 1
ATOM 5605 N N . ARG A 1 382 ? -54.32305 16.11424 -68.25504 1.000 27.22318 382 ARG B N 1
ATOM 5606 C CA . ARG A 1 382 ? -53.25106 15.17438 -67.92811 1.000 28.81097 382 ARG B CA 1
ATOM 5607 C C . ARG A 1 382 ? -52.22008 15.76406 -66.96748 1.000 26.04623 382 ARG B C 1
ATOM 5608 O O . ARG A 1 382 ? -51.07514 15.30332 -66.92653 1.000 23.79518 382 ARG B O 1
ATOM 5629 N N . GLY A 1 383 ? -52.59936 16.77740 -66.18898 1.000 26.47673 383 GLY B N 1
ATOM 5630 C CA . GLY A 1 383 ? -51.74326 17.31276 -65.14790 1.000 25.21452 383 GLY B CA 1
ATOM 5631 C C . GLY A 1 383 ? -51.09934 18.65339 -65.43769 1.000 26.42993 383 GLY B C 1
ATOM 5632 O O . GLY A 1 383 ? -50.37068 19.15877 -64.57517 1.000 22.47143 383 GLY B O 1
ATOM 5636 N N . GLU A 1 384 ? -51.33465 19.25493 -66.60872 1.000 26.17009 384 GLU B N 1
ATOM 5637 C CA . GLU A 1 384 ? -50.73039 20.55276 -66.90096 1.000 24.92208 384 GLU B CA 1
ATOM 5638 C C . GLU A 1 384 ? -51.33599 21.65462 -66.03971 1.000 25.53554 384 GLU B C 1
ATOM 5639 O O . GLU A 1 384 ? -50.61511 22.52385 -65.53346 1.000 23.43809 384 GLU B O 1
ATOM 5651 N N . THR A 1 385 ? -52.65647 21.64083 -65.87173 1.000 25.45603 385 THR B N 1
ATOM 5652 C CA . THR A 1 385 ? -53.36171 22.68736 -65.15137 1.000 25.42833 385 THR B CA 1
ATOM 5653 C C . THR A 1 385 ? -54.31578 22.06723 -64.14577 1.000 24.47610 385 THR B C 1
ATOM 5654 O O . THR A 1 385 ? -54.87038 20.98876 -64.37277 1.000 24.96021 385 THR B O 1
ATOM 5665 N N . TRP A 1 386 ? -54.51726 22.77802 -63.04254 1.000 25.83360 386 TRP B N 1
ATOM 5666 C CA . TRP A 1 386 ? -55.35690 22.31745 -61.94935 1.000 25.36116 386 TRP B CA 1
ATOM 5667 C C . TRP A 1 386 ? -56.28140 23.44845 -61.52148 1.000 25.96761 386 TRP B C 1
ATOM 5668 O O . TRP A 1 386 ? -56.00892 24.62720 -61.76331 1.000 24.88646 386 TRP B O 1
ATOM 5689 N N . LYS A 1 387 ? -57.39338 23.07728 -60.88927 1.000 26.57027 387 LYS B N 1
ATOM 5690 C CA . LYS A 1 387 ? -58.36450 24.06207 -60.43681 1.000 29.33721 387 LYS B CA 1
ATOM 5691 C C . LYS A 1 387 ? -59.07964 23.54685 -59.19684 1.000 26.53084 387 LYS B C 1
ATOM 5692 O O . LYS A 1 387 ? -59.28246 22.34205 -59.02949 1.000 24.78199 387 LYS B O 1
ATOM 5711 N N . ILE A 1 388 ? -59.45207 24.48379 -58.32952 1.000 27.03454 388 ILE B N 1
ATOM 5712 C CA . ILE A 1 388 ? -60.23712 24.21517 -57.13340 1.000 26.60318 388 ILE B CA 1
ATOM 5713 C C . ILE A 1 388 ? -61.49264 25.06974 -57.19696 1.000 28.78585 388 ILE B C 1
ATOM 5714 O O . ILE A 1 388 ? -61.43225 26.25003 -57.56026 1.000 28.07452 388 ILE B O 1
ATOM 5730 N N . HIS A 1 389 ? -62.62700 24.47780 -56.83793 1.000 28.67099 389 HIS B N 1
ATOM 5731 C CA . HIS A 1 389 ? -63.87738 25.22553 -56.80923 1.000 30.30766 389 HIS B CA 1
ATOM 5732 C C . HIS A 1 389 ? -64.17864 25.65239 -55.37768 1.000 29.28603 389 HIS B C 1
ATOM 5733 O O . HIS A 1 389 ? -63.62562 26.65142 -54.90869 1.000 28.00463 389 HIS B O 1
ATOM 5747 N N . ASN A 1 390 ? -65.02540 24.91510 -54.66702 1.000 28.90282 390 ASN B N 1
ATOM 5748 C CA . ASN A 1 390 ? -65.42507 25.29898 -53.32161 1.000 29.84984 390 ASN B CA 1
ATOM 5749 C C . ASN A 1 390 ? -65.10500 24.18393 -52.33696 1.000 27.41231 390 ASN B C 1
ATOM 5750 O O . ASN A 1 390 ? -65.00407 23.00893 -52.70208 1.000 25.60116 390 ASN B O 1
ATOM 5761 N N . TYR A 1 391 ? -64.95763 24.56385 -51.07193 1.000 26.37583 391 TYR B N 1
ATOM 5762 C CA . TYR A 1 391 ? -64.68053 23.56927 -50.05183 1.000 26.64767 391 TYR B CA 1
ATOM 5763 C C . TYR A 1 391 ? -65.92083 22.71753 -49.79923 1.000 28.61317 391 TYR B C 1
ATOM 5764 O O . TYR A 1 391 ? -67.05306 23.10927 -50.09961 1.000 25.96968 391 TYR B O 1
ATOM 5782 N N . ALA A 1 392 ? -65.69019 21.52445 -49.24806 1.000 26.43019 392 ALA B N 1
ATOM 5783 C CA . ALA A 1 392 ? -66.79162 20.61541 -48.96285 1.000 27.30339 392 ALA B CA 1
ATOM 5784 C C . ALA A 1 392 ? -67.44623 20.90098 -47.61782 1.000 28.07539 392 ALA B C 1
ATOM 5785 O O . ALA A 1 392 ? -68.66219 20.73353 -47.47985 1.000 25.71792 392 ALA B O 1
ATOM 5792 N N . ARG A 1 393 ? -66.67570 21.33841 -46.62679 1.000 28.62486 393 ARG B N 1
ATOM 5793 C CA . ARG A 1 393 ? -67.18266 21.40698 -45.26376 1.000 27.62077 393 ARG B CA 1
ATOM 5794 C C . ARG A 1 393 ? -66.19675 22.18921 -44.41462 1.000 26.53787 393 ARG B C 1
ATOM 5795 O O . ARG A 1 393 ? -64.98464 22.00417 -44.54040 1.000 25.28111 393 ARG B O 1
ATOM 5816 N N . THR A 1 394 ? -66.72399 23.05212 -43.55100 1.000 25.26204 394 THR B N 1
ATOM 5817 C CA . THR A 1 394 ? -65.88410 23.91565 -42.73756 1.000 26.76249 394 THR B CA 1
ATOM 5818 C C . THR A 1 394 ? -65.23060 23.13618 -41.60313 1.000 25.72133 394 THR B C 1
ATOM 5819 O O . THR A 1 394 ? -65.75567 22.12889 -41.11962 1.000 25.03233 394 THR B O 1
ATOM 5830 N N . ASN A 1 395 ? -64.06773 23.62399 -41.17929 1.000 24.77578 395 ASN B N 1
ATOM 5831 C CA . ASN A 1 395 ? -63.34660 23.05896 -40.04316 1.000 25.80107 395 ASN B CA 1
ATOM 5832 C C . ASN A 1 395 ? -63.02338 21.58414 -40.28097 1.000 24.82283 395 ASN B C 1
ATOM 5833 O O . ASN A 1 395 ? -63.22569 20.72851 -39.41527 1.000 23.37319 395 ASN B O 1
ATOM 5844 N N . THR A 1 396 ? -62.51698 21.29525 -41.48044 1.000 22.56628 396 THR B N 1
ATOM 5845 C CA . THR A 1 396 ? -62.00674 19.97930 -41.83857 1.000 21.83291 396 THR B CA 1
ATOM 5846 C C . THR A 1 396 ? -60.64428 20.14803 -42.50157 1.000 21.01125 396 THR B C 1
ATOM 5847 O O . THR A 1 396 ? -60.31857 21.20989 -43.03948 1.000 18.85106 396 THR B O 1
ATOM 5858 N N . THR A 1 397 ? -59.84101 19.08750 -42.44999 1.000 18.91716 397 THR B N 1
ATOM 5859 C CA . THR A 1 397 ? -58.46575 19.17121 -42.92318 1.000 18.93769 397 THR B CA 1
ATOM 5860 C C . THR A 1 397 ? -58.15963 18.05797 -43.91606 1.000 19.90983 397 THR B C 1
ATOM 5861 O O . THR A 1 397 ? -58.54070 18.14307 -45.08808 1.000 19.00457 397 THR B O 1
ATOM 5872 N N . GLU A 1 398 ? -57.48485 17.00948 -43.45214 1.000 19.31981 398 GLU B N 1
ATOM 5873 C CA . GLU A 1 398 ? -57.03998 15.94389 -44.33860 1.000 18.72966 398 GLU B CA 1
ATOM 5874 C C . GLU A 1 398 ? -58.22465 15.13232 -44.84196 1.000 18.05824 398 GLU B C 1
ATOM 5875 O O . GLU A 1 398 ? -59.12231 14.77054 -44.07655 1.000 19.79884 398 GLU B O 1
ATOM 5887 N N . ALA A 1 399 ? -58.21147 14.82629 -46.13631 1.000 18.36875 399 ALA B N 1
ATOM 5888 C CA . ALA A 1 399 ? -59.30260 14.08613 -46.74700 1.000 19.82571 399 ALA B CA 1
ATOM 5889 C C . ALA A 1 399 ? -58.76620 13.22501 -47.87847 1.000 18.51964 399 ALA B C 1
ATOM 5890 O O . ALA A 1 399 ? -57.71379 13.50567 -48.45767 1.000 19.70233 399 ALA B O 1
ATOM 5897 N N . GLN A 1 400 ? -59.51176 12.16616 -48.18421 1.000 17.93515 400 GLN B N 1
ATOM 5898 C CA . GLN A 1 400 ? -59.24665 11.32006 -49.33730 1.000 18.20176 400 GLN B CA 1
ATOM 5899 C C . GLN A 1 400 ? -60.53129 11.19084 -50.14287 1.000 21.29119 400 GLN B C 1
ATOM 5900 O O . GLN A 1 400 ? -61.63717 11.27857 -49.60101 1.000 19.44132 400 GLN B O 1
ATOM 5914 N N . VAL A 1 401 ? -60.37165 10.99043 -51.44640 1.000 21.10583 401 VAL B N 1
ATOM 5915 C CA . VAL A 1 401 ? -61.47866 11.03434 -52.39245 1.000 22.08465 401 VAL B CA 1
ATOM 5916 C C . VAL A 1 401 ? -61.50536 9.73767 -53.18794 1.000 22.42133 401 VAL B C 1
ATOM 5917 O O . VAL A 1 401 ? -60.45553 9.17425 -53.51673 1.000 22.60975 401 VAL B O 1
ATOM 5930 N N . ALA A 1 402 ? -62.70879 9.26960 -53.50647 1.000 25.09153 402 ALA B N 1
ATOM 5931 C CA . ALA A 1 402 ? -62.87706 8.07195 -54.31419 1.000 24.90642 402 ALA B CA 1
ATOM 5932 C C . ALA A 1 402 ? -64.09681 8.23676 -55.20609 1.000 26.32824 402 ALA B C 1
ATOM 5933 O O . ALA A 1 402 ? -65.10074 8.82954 -54.79892 1.000 23.36129 402 ALA B O 1
ATOM 5940 N N . GLU A 1 403 ? -64.00019 7.71824 -56.42711 1.000 27.52144 403 GLU B N 1
ATOM 5941 C CA . GLU A 1 403 ? -65.12919 7.73654 -57.35426 1.000 30.27631 403 GLU B CA 1
ATOM 5942 C C . GLU A 1 403 ? -66.02160 6.55221 -57.00754 1.000 30.64889 403 GLU B C 1
ATOM 5943 O O . GLU A 1 403 ? -65.82917 5.43362 -57.48769 1.000 33.10602 403 GLU B O 1
ATOM 5955 N N . VAL A 1 404 ? -67.01078 6.80272 -56.14768 1.000 29.58409 404 VAL B N 1
ATOM 5956 C CA . VAL A 1 404 ? -67.86508 5.72266 -55.66485 1.000 31.13744 404 VAL B CA 1
ATOM 5957 C C . VAL A 1 404 ? -68.76255 5.21036 -56.78824 1.000 34.27814 404 VAL B C 1
ATOM 5958 O O . VAL A 1 404 ? -68.91098 3.99600 -56.97363 1.000 34.20065 404 VAL B O 1
ATOM 5971 N N . GLU A 1 405 ? -69.35414 6.11033 -57.55857 1.000 32.99578 405 GLU B N 1
ATOM 5972 C CA . GLU A 1 405 ? -70.03471 5.78922 -58.80482 1.000 37.20956 405 GLU B CA 1
ATOM 5973 C C . GLU A 1 405 ? -69.46451 6.70299 -59.87486 1.000 33.93878 405 GLU B C 1
ATOM 5974 O O . GLU A 1 405 ? -68.92902 7.76941 -59.56091 1.000 32.38946 405 GLU B O 1
ATOM 5986 N N . PRO A 1 406 ? -69.53894 6.31680 -61.14889 1.000 37.14424 406 PRO B N 1
ATOM 5987 C CA . PRO A 1 406 ? -69.00909 7.19303 -62.20364 1.000 36.63975 406 PRO B CA 1
ATOM 5988 C C . PRO A 1 406 ? -69.58733 8.59779 -62.10307 1.000 35.79862 406 PRO B C 1
ATOM 5989 O O . PRO A 1 406 ? -70.80544 8.78678 -62.03814 1.000 32.40674 406 PRO B O 1
ATOM 6000 N N . GLY A 1 407 ? -68.69453 9.58907 -62.07078 1.000 33.61642 407 GLY B N 1
ATOM 6001 C CA . GLY A 1 407 ? -69.07550 10.98112 -61.95620 1.000 32.70460 407 GLY B CA 1
ATOM 6002 C C . GLY A 1 407 ? -69.41593 11.44758 -60.55817 1.000 30.36454 407 GLY B C 1
ATOM 6003 O O . GLY A 1 407 ? -69.71025 12.63458 -60.37441 1.000 30.88270 407 GLY B O 1
ATOM 6007 N N . VAL A 1 408 ? -69.38926 10.56154 -59.57187 1.000 29.01058 408 VAL B N 1
ATOM 6008 C CA . VAL A 1 408 ? -69.72186 10.88804 -58.19084 1.000 31.59861 408 VAL B CA 1
ATOM 6009 C C . VAL A 1 408 ? -68.45291 10.73500 -57.36382 1.000 29.01968 408 VAL B C 1
ATOM 6010 O O . VAL A 1 408 ? -67.98285 9.61372 -57.13300 1.000 29.57580 408 VAL B O 1
ATOM 6023 N N . LEU A 1 409 ? -67.88974 11.85699 -56.92061 1.000 29.98031 409 LEU B N 1
ATOM 6024 C CA . LEU A 1 409 ? -66.72411 11.84181 -56.04903 1.000 25.87991 409 LEU B CA 1
ATOM 6025 C C . LEU A 1 409 ? -67.18381 11.89321 -54.59812 1.000 25.07698 409 LEU B C 1
ATOM 6026 O O . LEU A 1 409 ? -67.99191 12.75184 -54.22976 1.000 25.31641 409 LEU B O 1
ATOM 6042 N N . MET A 1 410 ? -66.67260 10.97035 -53.78636 1.000 25.33318 410 MET B N 1
ATOM 6043 C CA . MET A 1 410 ? -66.94094 10.92107 -52.35338 1.000 23.09028 410 MET B CA 1
ATOM 6044 C C . MET A 1 410 ? -65.69473 11.37378 -51.59947 1.000 22.75525 410 MET B C 1
ATOM 6045 O O . MET A 1 410 ? -64.64311 10.73411 -51.69995 1.000 20.92728 410 MET B O 1
ATOM 6059 N N . LEU A 1 411 ? -65.81939 12.46497 -50.84335 1.000 21.71265 411 LEU B N 1
ATOM 6060 C CA . LEU A 1 411 ? -64.73804 13.01271 -50.03469 1.000 21.04944 411 LEU B CA 1
ATOM 6061 C C . LEU A 1 411 ? -64.96223 12.65861 -48.56692 1.000 23.23156 411 LEU B C 1
ATOM 6062 O O . LEU A 1 411 ? -66.02305 12.96383 -47.99840 1.000 22.04107 411 LEU B O 1
ATOM 6078 N N . ASN A 1 412 ? -63.94541 12.02954 -47.96603 1.000 22.45408 412 ASN B N 1
ATOM 6079 C CA . ASN A 1 412 ? -63.96886 11.49241 -46.60650 1.000 20.17641 412 ASN B CA 1
ATOM 6080 C C . ASN A 1 412 ? -62.92812 12.25140 -45.79510 1.000 20.06636 412 ASN B C 1
ATOM 6081 O O . ASN A 1 412 ? -61.72948 12.15229 -46.07751 1.000 19.39476 412 ASN B O 1
ATOM 6092 N N . MET A 1 413 ? -63.38536 12.98132 -44.77687 1.000 19.99173 413 MET B N 1
ATOM 6093 C CA . MET A 1 413 ? -62.65624 14.09642 -44.19922 1.000 19.03974 413 MET B CA 1
ATOM 6094 C C . MET A 1 413 ? -62.40072 13.91792 -42.71131 1.000 21.31630 413 MET B C 1
ATOM 6095 O O . MET A 1 413 ? -63.29503 13.52607 -41.94531 1.000 21.93253 413 MET B O 1
ATOM 6109 N N . ARG A 1 414 ? -61.17512 14.25590 -42.32341 1.000 19.24266 414 ARG B N 1
ATOM 6110 C CA . ARG A 1 414 ? -60.81906 14.49168 -40.93247 1.000 18.55541 414 ARG B CA 1
ATOM 6111 C C . ARG A 1 414 ? -61.53564 15.74178 -40.43325 1.000 20.62536 414 ARG B C 1
ATOM 6112 O O . ARG A 1 414 ? -61.40617 16.81669 -41.02690 1.000 20.64442 414 ARG B O 1
ATOM 6133 N N . ASP A 1 415 ? -62.30221 15.60359 -39.35245 1.000 21.44779 415 ASP B N 1
ATOM 6134 C CA . ASP A 1 415 ? -63.18056 16.66498 -38.86867 1.000 22.72646 415 ASP B CA 1
ATOM 6135 C C . ASP A 1 415 ? -62.71738 17.11011 -37.48941 1.000 22.97007 415 ASP B C 1
ATOM 6136 O O . ASP A 1 415 ? -62.66539 16.30067 -36.55824 1.000 23.56640 415 ASP B O 1
ATOM 6145 N N . ASN A 1 416 ? -62.39801 18.39920 -37.35518 1.000 23.07318 416 ASN B N 1
ATOM 6146 C CA . ASN A 1 416 ? -61.94514 18.93014 -36.07547 1.000 23.62760 416 ASN B CA 1
ATOM 6147 C C . ASN A 1 416 ? -63.03919 18.94466 -35.01522 1.000 23.87977 416 ASN B C 1
ATOM 6148 O O . ASN A 1 416 ? -62.72977 19.17042 -33.84038 1.000 22.53877 416 ASN B O 1
ATOM 6159 N N . ARG A 1 417 ? -64.30139 18.71771 -35.38960 1.000 25.26186 417 ARG B N 1
ATOM 6160 C CA . ARG A 1 417 ? -65.35059 18.58167 -34.38576 1.000 24.61124 417 ARG B CA 1
ATOM 6161 C C . ARG A 1 417 ? -65.12864 17.35818 -33.51010 1.000 24.94932 417 ARG B C 1
ATOM 6162 O O . ARG A 1 417 ? -65.68137 17.28850 -32.40605 1.000 23.91572 417 ARG B O 1
ATOM 6183 N N . GLY A 1 418 ? -64.33735 16.40160 -33.97786 1.000 25.04950 418 GLY B N 1
ATOM 6184 C CA . GLY A 1 418 ? -63.95625 15.23753 -33.19551 1.000 25.26437 418 GLY B CA 1
ATOM 6185 C C . GLY A 1 418 ? -64.89167 14.06211 -33.39284 1.000 25.41141 418 GLY B C 1
ATOM 6186 O O . GLY A 1 418 ? -66.09151 14.20900 -33.62382 1.000 24.11285 418 GLY B O 1
ATOM 6190 N N . GLY A 1 419 ? -64.31358 12.86105 -33.32238 1.000 24.07453 419 GLY B N 1
ATOM 6191 C CA . GLY A 1 419 ? -65.06906 11.65406 -33.08082 1.000 25.31309 419 GLY B CA 1
ATOM 6192 C C . GLY A 1 419 ? -65.51534 10.87662 -34.30248 1.000 23.79457 419 GLY B C 1
ATOM 6193 O O . GLY A 1 419 ? -65.78301 9.67574 -34.17930 1.000 22.14592 419 GLY B O 1
ATOM 6197 N N . SER A 1 420 ? -65.62962 11.51036 -35.46894 1.000 22.18714 420 SER B N 1
ATOM 6198 C CA . SER A 1 420 ? -66.10944 10.79120 -36.64198 1.000 22.14596 420 SER B CA 1
ATOM 6199 C C . SER A 1 420 ? -65.73684 11.53836 -37.91334 1.000 23.60709 420 SER B C 1
ATOM 6200 O O . SER A 1 420 ? -65.69211 12.77127 -37.93985 1.000 24.67547 420 SER B O 1
ATOM 6208 N N . ARG A 1 421 ? -65.49360 10.76657 -38.97006 1.000 22.30182 421 ARG B N 1
ATOM 6209 C CA . ARG A 1 421 ? -65.21330 11.32986 -40.28194 1.000 23.79231 421 ARG B CA 1
ATOM 6210 C C . ARG A 1 421 ? -66.44610 12.01964 -40.84829 1.000 24.34884 421 ARG B C 1
ATOM 6211 O O . ARG A 1 421 ? -67.57527 11.56073 -40.65269 1.000 24.75626 421 ARG B O 1
ATOM 6232 N N . ALA A 1 422 ? -66.22475 13.11723 -41.57091 1.000 22.83878 422 ALA B N 1
ATOM 6233 C CA . ALA A 1 422 ? -67.28299 13.73114 -42.36681 1.000 23.17173 422 ALA B CA 1
ATOM 6234 C C . ALA A 1 422 ? -67.21878 13.18386 -43.78819 1.000 24.22268 422 ALA B C 1
ATOM 6235 O O . ALA A 1 422 ? -66.13791 12.91005 -44.30693 1.000 21.76693 422 ALA B O 1
ATOM 6242 N N . ILE A 1 423 ? -68.37501 12.99810 -44.41733 1.000 23.79727 423 ILE B N 1
ATOM 6243 C CA . ILE A 1 423 ? -68.39985 12.45001 -45.77014 1.000 24.36213 423 ILE B CA 1
ATOM 6244 C C . ILE A 1 423 ? -69.39582 13.23187 -46.61166 1.000 27.71223 423 ILE B C 1
ATOM 6245 O O . ILE A 1 423 ? -70.55076 13.41467 -46.21145 1.000 25.22951 423 ILE B O 1
ATOM 6261 N N . SER A 1 424 ? -68.95144 13.67923 -47.78406 1.000 24.57744 424 SER B N 1
ATOM 6262 C CA . SER A 1 424 ? -69.83765 14.36020 -48.71986 1.000 23.33721 424 SER B CA 1
ATOM 6263 C C . SER A 1 424 ? -69.51312 13.90318 -50.13296 1.000 25.51968 424 SER B C 1
ATOM 6264 O O . SER A 1 424 ? -68.47184 13.29684 -50.38081 1.000 22.60234 424 SER B O 1
ATOM 6272 N N . THR A 1 425 ? -70.43074 14.17768 -51.06019 1.000 26.34694 425 THR B N 1
ATOM 6273 C CA . THR A 1 425 ? -70.24268 13.81171 -52.45622 1.000 23.96684 425 THR B CA 1
ATOM 6274 C C . THR A 1 425 ? -70.46188 15.02258 -53.35358 1.000 24.36324 425 THR B C 1
ATOM 6275 O O . THR A 1 425 ? -71.10454 16.00626 -52.97414 1.000 24.72699 425 THR B O 1
ATOM 6286 N N . THR A 1 426 ? -69.90906 14.92560 -54.56016 1.000 24.84473 426 THR B N 1
ATOM 6287 C CA . THR A 1 426 ? -70.03433 15.97447 -55.56246 1.000 26.86559 426 THR B CA 1
ATOM 6288 C C . THR A 1 426 ? -70.02957 15.34232 -56.94861 1.000 26.99756 426 THR B C 1
ATOM 6289 O O . THR A 1 426 ? -69.28121 14.39541 -57.20615 1.000 25.65362 426 THR B O 1
ATOM 6300 N N . LYS A 1 427 ? -70.88025 15.85991 -57.83389 1.000 27.44604 427 LYS B N 1
ATOM 6301 C CA . LYS A 1 427 ? -70.90854 15.42767 -59.22610 1.000 28.28015 427 LYS B CA 1
ATOM 6302 C C . LYS A 1 427 ? -70.49153 16.54713 -60.17212 1.000 28.23154 427 LYS B C 1
ATOM 6303 O O . LYS A 1 427 ? -70.56568 16.37736 -61.39324 1.000 28.13319 427 LYS B O 1
ATOM 6322 N N . ASP A 1 428 ? -70.04098 17.68372 -59.63506 1.000 27.51534 428 ASP B N 1
ATOM 6323 C CA . ASP A 1 428 ? -69.57609 18.80327 -60.44518 1.000 28.46737 428 ASP B CA 1
ATOM 6324 C C . ASP A 1 428 ? -68.17603 19.24449 -60.02382 1.000 28.91739 428 ASP B C 1
ATOM 6325 O O . ASP A 1 428 ? -67.81609 20.41497 -60.16596 1.000 27.89134 428 ASP B O 1
ATOM 6334 N N . LEU A 1 429 ? -67.37430 18.31362 -59.50438 1.000 28.26578 429 LEU B N 1
ATOM 6335 C CA . LEU A 1 429 ? -65.95184 18.54643 -59.24691 1.000 28.82231 429 LEU B CA 1
ATOM 6336 C C . LEU A 1 429 ? -65.71956 19.64550 -58.21350 1.000 28.83164 429 LEU B C 1
ATOM 6337 O O . LEU A 1 429 ? -64.74789 20.40215 -58.30203 1.000 29.06331 429 LEU B O 1
ATOM 6353 N N . GLY A 1 430 ? -66.60361 19.73891 -57.22251 1.000 26.78212 430 GLY B N 1
ATOM 6354 C CA . GLY A 1 430 ? -66.39252 20.60933 -56.08636 1.000 27.81928 430 GLY B CA 1
ATOM 6355 C C . GLY A 1 430 ? -67.13130 21.92955 -56.10698 1.000 30.53435 430 GLY B C 1
ATOM 6356 O O . GLY A 1 430 ? -66.92092 22.74322 -55.19690 1.000 30.09271 430 GLY B O 1
ATOM 6360 N N . LYS A 1 431 ? -67.98212 22.18109 -57.10455 1.000 29.90831 431 LYS B N 1
ATOM 6361 C CA . LYS A 1 431 ? -68.79518 23.39223 -57.07022 1.000 30.31452 431 LYS B CA 1
ATOM 6362 C C . LYS A 1 431 ? -69.83004 23.30093 -55.95786 1.000 28.91692 431 LYS B C 1
ATOM 6363 O O . LYS A 1 431 ? -70.01428 24.24595 -55.18240 1.000 29.95563 431 LYS B O 1
ATOM 6382 N N . THR A 1 432 ? -70.50510 22.15882 -55.86210 1.000 27.47324 432 THR B N 1
ATOM 6383 C CA . THR A 1 432 ? -71.55085 21.93178 -54.87990 1.000 27.90182 432 THR B CA 1
ATOM 6384 C C . THR A 1 432 ? -71.31919 20.58389 -54.21688 1.000 27.68114 432 THR B C 1
ATOM 6385 O O . THR A 1 432 ? -70.83844 19.63630 -54.84683 1.000 27.21228 432 THR B O 1
ATOM 6396 N N . TRP A 1 433 ? -71.66574 20.51055 -52.93734 1.000 24.24629 433 TRP B N 1
ATOM 6397 C CA . TRP A 1 433 ? -71.42431 19.32635 -52.13153 1.000 26.69345 433 TRP B CA 1
ATOM 6398 C C . TRP A 1 433 ? -72.70301 18.91916 -51.42631 1.000 25.17825 433 TRP B C 1
ATOM 6399 O O . TRP A 1 433 ? -73.45018 19.77204 -50.93743 1.000 25.33945 433 TRP B O 1
ATOM 6420 N N . THR A 1 434 ? -72.93483 17.61028 -51.36652 1.000 25.51159 434 THR B N 1
ATOM 6421 C CA . THR A 1 434 ? -74.10385 17.03643 -50.71454 1.000 26.00668 434 THR B CA 1
ATOM 6422 C C . THR A 1 434 ? -73.64493 16.14518 -49.57028 1.000 25.05522 434 THR B C 1
ATOM 6423 O O . THR A 1 434 ? -72.91800 15.17063 -49.79103 1.000 24.99155 434 THR B O 1
ATOM 6434 N N . GLU A 1 435 ? -74.07623 16.47168 -48.35527 1.000 26.81221 435 GLU B N 1
ATOM 6435 C CA . GLU A 1 435 ? -73.74033 15.64588 -47.20517 1.000 26.31400 435 GLU B CA 1
ATOM 6436 C C . GLU A 1 435 ? -74.27183 14.23046 -47.39891 1.000 28.71803 435 GLU B C 1
ATOM 6437 O O . GLU A 1 435 ? -75.39221 14.02526 -47.87476 1.000 26.00797 435 GLU B O 1
ATOM 6449 N N . HIS A 1 436 ? -73.45480 13.25235 -47.02618 1.000 26.80865 436 HIS B N 1
ATOM 6450 C CA . HIS A 1 436 ? -73.76823 11.84238 -47.20159 1.000 26.78790 436 HIS B CA 1
ATOM 6451 C C . HIS A 1 436 ? -74.33165 11.27073 -45.90660 1.000 26.14791 436 HIS B C 1
ATOM 6452 O O . HIS A 1 436 ? -74.02938 11.75393 -44.81285 1.000 27.67176 436 HIS B O 1
ATOM 6466 N N . SER A 1 437 ? -75.15585 10.22638 -46.04150 1.000 26.33140 437 SER B N 1
ATOM 6467 C CA . SER A 1 437 ? -75.83049 9.65220 -44.87972 1.000 26.82943 437 SER B CA 1
ATOM 6468 C C . SER A 1 437 ? -74.83961 9.12231 -43.84875 1.000 28.55439 437 SER B C 1
ATOM 6469 O O . SER A 1 437 ? -75.11565 9.15747 -42.64218 1.000 27.67208 437 SER B O 1
ATOM 6477 N N . SER A 1 438 ? -73.68720 8.62521 -44.30051 1.000 26.64453 438 SER B N 1
ATOM 6478 C CA . SER A 1 438 ? -72.66460 8.11319 -43.39657 1.000 28.36481 438 SER B CA 1
ATOM 6479 C C . SER A 1 438 ? -71.93780 9.21109 -42.63212 1.000 27.77215 438 SER B C 1
ATOM 6480 O O . SER A 1 438 ? -71.20387 8.90233 -41.68532 1.000 27.91655 438 SER B O 1
ATOM 6488 N N . SER A 1 439 ? -72.11434 10.47107 -43.01778 1.000 25.45881 439 SER B N 1
ATOM 6489 C CA . SER A 1 439 ? -71.28192 11.53605 -42.48158 1.000 25.97201 439 SER B CA 1
ATOM 6490 C C . SER A 1 439 ? -71.50199 11.69142 -40.98474 1.000 29.21635 439 SER B C 1
ATOM 6491 O O . SER A 1 439 ? -72.63967 11.75363 -40.50892 1.000 28.68221 439 SER B O 1
ATOM 6499 N N . ARG A 1 440 ? -70.39946 11.74205 -40.24260 1.000 25.95125 440 ARG B N 1
ATOM 6500 C CA . ARG A 1 440 ? -70.44012 12.03675 -38.81521 1.000 26.80190 440 ARG B CA 1
ATOM 6501 C C . ARG A 1 440 ? -71.25480 10.99013 -38.06407 1.000 28.46865 440 ARG B C 1
ATOM 6502 O O . ARG A 1 440 ? -71.99573 11.30701 -37.13252 1.000 28.84060 440 ARG B O 1
ATOM 6523 N N . LYS A 1 441 ? -71.11525 9.72881 -38.47228 1.000 29.21866 441 LYS B N 1
ATOM 6524 C CA . LYS A 1 441 ? -71.86775 8.65298 -37.84463 1.000 31.17800 441 LYS B CA 1
ATOM 6525 C C . LYS A 1 441 ? -71.22080 7.28762 -38.03506 1.000 27.25855 441 LYS B C 1
ATOM 6526 O O . LYS A 1 441 ? -71.01847 6.55755 -37.06101 1.000 30.20668 441 LYS B O 1
ATOM 6545 N N . ALA A 1 442 ? -70.90628 6.92275 -39.28017 1.000 26.89397 442 ALA B N 1
ATOM 6546 C CA . ALA A 1 442 ? -70.53230 5.54352 -39.57701 1.000 25.90392 442 ALA B CA 1
ATOM 6547 C C . ALA A 1 442 ? -69.07506 5.22917 -39.25052 1.000 26.31819 442 ALA B C 1
ATOM 6548 O O . ALA A 1 442 ? -68.76697 4.10028 -38.85032 1.000 25.47909 442 ALA B O 1
ATOM 6555 N N . LEU A 1 443 ? -68.16890 6.18698 -39.41831 1.000 23.00745 443 LEU B N 1
ATOM 6556 C CA . LEU A 1 443 ? -66.73238 5.92787 -39.32877 1.000 24.08783 443 LEU B CA 1
ATOM 6557 C C . LEU A 1 443 ? -66.12590 6.78332 -38.22224 1.000 22.17721 443 LEU B C 1
ATOM 6558 O O . LEU A 1 443 ? -65.83034 7.96451 -38.42960 1.000 21.93284 443 LEU B O 1
ATOM 6574 N N . GLN A 1 444 ? -65.93465 6.18387 -37.05006 1.000 21.40112 444 GLN B N 1
ATOM 6575 C CA . GLN A 1 444 ? -65.34187 6.90036 -35.93121 1.000 23.02189 444 GLN B CA 1
ATOM 6576 C C . GLN A 1 444 ? -63.86467 7.15433 -36.20241 1.000 21.90066 444 GLN B C 1
ATOM 6577 O O . GLN A 1 444 ? -63.21843 6.41988 -36.95423 1.000 21.90761 444 GLN B O 1
ATOM 6591 N N . GLU A 1 445 ? -63.32809 8.20175 -35.58298 1.000 22.31802 445 GLU B N 1
ATOM 6592 C CA . GLU A 1 445 ? -61.91068 8.50817 -35.71480 1.000 22.76845 445 GLU B CA 1
ATOM 6593 C C . GLU A 1 445 ? -61.44514 9.27151 -34.48599 1.000 24.52813 445 GLU B C 1
ATOM 6594 O O . GLU A 1 445 ? -62.26265 9.85505 -33.76377 1.000 23.15839 445 GLU B O 1
ATOM 6606 N N . PRO A 1 446 ? -60.12683 9.28059 -34.21542 1.000 24.66777 446 PRO B N 1
ATOM 6607 C CA . PRO A 1 446 ? -59.57896 10.14928 -33.16302 1.000 23.56764 446 PRO B CA 1
ATOM 6608 C C . PRO A 1 446 ? -59.06542 11.47766 -33.70274 1.000 23.37478 446 PRO B C 1
ATOM 6609 O O . PRO A 1 446 ? -58.27889 12.15980 -33.03768 1.000 24.73546 446 PRO B O 1
ATOM 6620 N N . VAL A 1 447 ? -59.51340 11.84836 -34.90544 1.000 23.07243 447 VAL B N 1
ATOM 6621 C CA . VAL A 1 447 ? -59.03862 13.02640 -35.63206 1.000 21.63455 447 VAL B CA 1
ATOM 6622 C C . VAL A 1 447 ? -57.62716 12.73127 -36.12239 1.000 21.98749 447 VAL B C 1
ATOM 6623 O O . VAL A 1 447 ? -56.63508 12.97723 -35.42234 1.000 20.21568 447 VAL B O 1
ATOM 6636 N N . CYS A 1 448 ? -57.54482 12.21005 -37.34068 1.000 19.18935 448 CYS B N 1
ATOM 6637 C CA . CYS A 1 448 ? -56.34084 11.59460 -37.87407 1.000 19.22185 448 CYS B CA 1
ATOM 6638 C C . CYS A 1 448 ? -56.59061 11.31707 -39.34832 1.000 20.02668 448 CYS B C 1
ATOM 6639 O O . CYS A 1 448 ? -57.73969 11.22531 -39.79524 1.000 18.96499 448 CYS B O 1
ATOM 6647 N N . MET A 1 449 ? -55.50057 11.20484 -40.10076 1.000 18.13809 449 MET B N 1
ATOM 6648 C CA . MET A 1 449 ? -55.60144 10.83737 -41.50432 1.000 17.95600 449 MET B CA 1
ATOM 6649 C C . MET A 1 449 ? -56.31933 9.50217 -41.64861 1.000 18.29968 449 MET B C 1
ATOM 6650 O O . MET A 1 449 ? -56.27090 8.64390 -40.76459 1.000 16.92269 449 MET B O 1
ATOM 6664 N N . ALA A 1 450 ? -57.00824 9.33663 -42.77291 1.000 19.49416 450 ALA B N 1
ATOM 6665 C CA . ALA A 1 450 ? -57.65159 8.06879 -43.07750 1.000 18.59834 450 ALA B CA 1
ATOM 6666 C C . ALA A 1 450 ? -57.61932 7.86007 -44.58281 1.000 18.44201 450 ALA B C 1
ATOM 6667 O O . ALA A 1 450 ? -57.63410 8.82043 -45.35855 1.000 18.08250 450 ALA B O 1
ATOM 6674 N N . SER A 1 451 ? -57.57408 6.59506 -44.98574 1.000 18.15025 451 SER B N 1
ATOM 6675 C CA . SER A 1 451 ? -57.49438 6.23983 -46.39459 1.000 18.33903 451 SER B CA 1
ATOM 6676 C C . SER A 1 451 ? -58.83937 5.72742 -46.88429 1.000 19.23607 451 SER B C 1
ATOM 6677 O O . SER A 1 451 ? -59.52646 4.99550 -46.16983 1.000 20.42653 451 SER B O 1
ATOM 6685 N N . LEU A 1 452 ? -59.19737 6.10277 -48.11250 1.000 18.78008 452 LEU B N 1
ATOM 6686 C CA . LEU A 1 452 ? -60.40505 5.61515 -48.76940 1.000 20.38447 452 LEU B CA 1
ATOM 6687 C C . LEU A 1 452 ? -60.09630 5.37442 -50.23886 1.000 18.83004 452 LEU B C 1
ATOM 6688 O O . LEU A 1 452 ? -59.58311 6.27265 -50.91291 1.000 18.75537 452 LEU B O 1
ATOM 6704 N N . ILE A 1 453 ? -60.41516 4.17168 -50.73139 1.000 19.96040 453 ILE B N 1
ATOM 6705 C CA . ILE A 1 453 ? -60.30721 3.85556 -52.14957 1.000 20.96590 453 ILE B CA 1
ATOM 6706 C C . ILE A 1 453 ? -61.56510 3.13570 -52.62326 1.000 23.43625 453 ILE B C 1
ATOM 6707 O O . ILE A 1 453 ? -62.29694 2.51563 -51.84465 1.000 21.83804 453 ILE B O 1
ATOM 6723 N N . SER A 1 454 ? -61.78578 3.20579 -53.93327 1.000 23.54939 454 SER B N 1
ATOM 6724 C CA . SER A 1 454 ? -62.87734 2.51097 -54.59921 1.000 25.59875 454 SER B CA 1
ATOM 6725 C C . SER A 1 454 ? -62.30027 1.43327 -55.50319 1.000 26.80069 454 SER B C 1
ATOM 6726 O O . SER A 1 454 ? -61.38211 1.70461 -56.28495 1.000 24.20203 454 SER B O 1
ATOM 6734 N N . VAL A 1 455 ? -62.83510 0.21949 -55.39930 1.000 27.12924 455 VAL B N 1
ATOM 6735 C CA . VAL A 1 455 ? -62.44443 -0.88584 -56.26466 1.000 31.44706 455 VAL B CA 1
ATOM 6736 C C . VAL A 1 455 ? -63.68981 -1.32474 -57.02125 1.000 32.91176 455 VAL B C 1
ATOM 6737 O O . VAL A 1 455 ? -64.71027 -1.66883 -56.40658 1.000 32.04150 455 VAL B O 1
ATOM 6750 N N . LYS A 1 456 ? -63.60875 -1.29791 -58.34746 1.000 36.43726 456 LYS B N 1
ATOM 6751 C CA . LYS A 1 456 ? -64.74169 -1.60524 -59.20432 1.000 37.84739 456 LYS B CA 1
ATOM 6752 C C . LYS A 1 456 ? -64.84235 -3.10420 -59.45938 1.0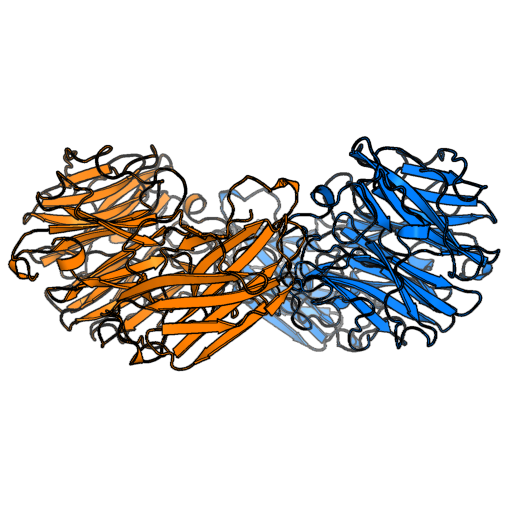00 38.43095 456 LYS B C 1
ATOM 6753 O O . LYS A 1 456 ? -63.84768 -3.83511 -59.42110 1.000 36.65324 456 LYS B O 1
ATOM 6772 N N . ALA A 1 457 ? -66.07212 -3.55411 -59.71964 1.000 38.21081 457 ALA B N 1
ATOM 6773 C CA . ALA A 1 457 ? -66.32501 -4.97632 -59.91467 1.000 39.80031 457 ALA B CA 1
ATOM 6774 C C . ALA A 1 457 ? -65.40863 -5.56353 -60.97960 1.000 39.85353 457 ALA B C 1
ATOM 6775 O O . ALA A 1 457 ? -64.92021 -6.69087 -60.83642 1.000 40.92248 457 ALA B O 1
ATOM 6782 N N . LYS A 1 458 ? -65.15024 -4.80536 -62.05090 1.000 40.60787 458 LYS B N 1
ATOM 6783 C CA . LYS A 1 458 ? -64.31377 -5.30888 -63.13390 1.000 43.51736 458 LYS B CA 1
ATOM 6784 C C . LYS A 1 458 ? -62.90630 -5.63208 -62.65338 1.000 42.42040 458 LYS B C 1
ATOM 6785 O O . LYS A 1 458 ? -62.22115 -6.47180 -63.24878 1.000 42.14185 458 LYS B O 1
ATOM 6804 N N . ASP A 1 459 ? -62.45485 -4.96627 -61.59321 1.000 42.76374 459 ASP B N 1
ATOM 6805 C CA . ASP A 1 459 ? -61.05173 -4.96506 -61.21545 1.000 42.54375 459 ASP B CA 1
ATOM 6806 C C . ASP A 1 459 ? -60.74189 -5.81262 -59.99206 1.000 40.81692 459 ASP B C 1
ATOM 6807 O O . ASP A 1 459 ? -59.58953 -5.82123 -59.54774 1.000 40.31143 459 ASP B O 1
ATOM 6816 N N . ASN A 1 460 ? -61.71686 -6.52310 -59.42965 1.000 39.89723 460 ASN B N 1
ATOM 6817 C CA . ASN A 1 460 ? -61.43961 -7.33681 -58.25525 1.000 40.66642 460 ASN B CA 1
ATOM 6818 C C . ASN A 1 460 ? -62.12646 -8.68864 -58.37664 1.000 40.87950 460 ASN B C 1
ATOM 6819 O O . ASN A 1 460 ? -63.06777 -8.87462 -59.15265 1.000 41.73660 460 ASN B O 1
ATOM 6830 N N . VAL A 1 461 ? -61.62987 -9.63351 -57.57406 1.000 38.49418 461 VAL B N 1
ATOM 6831 C CA . VAL A 1 461 ? -62.01956 -11.03408 -57.67499 1.000 41.77683 461 VAL B CA 1
ATOM 6832 C C . VAL A 1 461 ? -63.45319 -11.29824 -57.24701 1.000 40.84866 461 VAL B C 1
ATOM 6833 O O . VAL A 1 461 ? -63.96828 -12.39532 -57.49056 1.000 41.31174 461 VAL B O 1
ATOM 6846 N N . LEU A 1 462 ? -64.11049 -10.33147 -56.61274 1.000 40.79257 462 LEU B N 1
ATOM 6847 C CA . LEU A 1 462 ? -65.47595 -10.50760 -56.13806 1.000 40.90780 462 LEU B CA 1
ATOM 6848 C C . LEU A 1 462 ? -66.52129 -10.02493 -57.13348 1.000 41.83108 462 LEU B C 1
ATOM 6849 O O . LEU A 1 462 ? -67.71645 -10.24151 -56.90538 1.000 43.37724 462 LEU B O 1
ATOM 6865 N N . ASN A 1 463 ? -66.10569 -9.38375 -58.22266 1.000 40.94430 463 ASN B N 1
ATOM 6866 C CA . ASN A 1 463 ? -67.03337 -8.78667 -59.17861 1.000 41.42077 463 ASN B CA 1
ATOM 6867 C C . ASN A 1 463 ? -68.12451 -8.00483 -58.44737 1.000 42.08939 463 ASN B C 1
ATOM 6868 O O . ASN A 1 463 ? -69.31814 -8.13296 -58.72747 1.000 39.88682 463 ASN B O 1
ATOM 6879 N N . LYS A 1 464 ? -67.69387 -7.19037 -57.48459 1.000 40.99085 464 LYS B N 1
ATOM 6880 C CA . LYS A 1 464 ? -68.57138 -6.28236 -56.76358 1.000 39.19222 464 LYS B CA 1
ATOM 6881 C C . LYS A 1 464 ? -67.87240 -4.94207 -56.59366 1.000 39.46611 464 LYS B C 1
ATOM 6882 O O . LYS A 1 464 ? -66.65868 -4.89299 -56.37239 1.000 39.68503 464 LYS B O 1
ATOM 6901 N N . ASP A 1 465 ? -68.64061 -3.85978 -56.68895 1.000 38.03240 465 ASP B N 1
ATOM 6902 C CA . ASP A 1 465 ? -68.14423 -2.55550 -56.27104 1.000 36.31005 465 ASP B CA 1
ATOM 6903 C C . ASP A 1 465 ? -67.92088 -2.56512 -54.76345 1.000 35.52314 465 ASP B C 1
ATOM 6904 O O . ASP A 1 465 ? -68.80200 -2.97417 -54.00019 1.000 31.33411 465 ASP B O 1
ATOM 6913 N N . ILE A 1 466 ? -66.73911 -2.13017 -54.32669 1.000 33.39045 466 ILE B N 1
ATOM 6914 C CA . ILE A 1 466 ? -66.42410 -2.11248 -52.90422 1.000 32.86983 466 ILE B CA 1
ATOM 6915 C C . ILE A 1 466 ? -65.64759 -0.84729 -52.57591 1.000 29.70756 466 ILE B C 1
ATOM 6916 O O . ILE A 1 466 ? -64.87107 -0.33826 -53.38819 1.000 28.75971 466 ILE B O 1
ATOM 6932 N N . LEU A 1 467 ? -65.89022 -0.32196 -51.37784 1.000 28.86593 467 LEU B N 1
ATOM 6933 C CA . LEU A 1 467 ? -65.07521 0.74821 -50.82410 1.000 26.84693 467 LEU B CA 1
ATOM 6934 C C . LEU A 1 467 ? -64.19652 0.17281 -49.72624 1.000 25.66095 467 LEU B C 1
ATOM 6935 O O . LEU A 1 467 ? -64.66459 -0.62457 -48.90703 1.000 26.12546 467 LEU B O 1
ATOM 6951 N N . LEU A 1 468 ? -62.93288 0.58445 -49.70562 1.000 23.93625 468 LEU B N 1
ATOM 6952 C CA . LEU A 1 468 ? -62.01801 0.21365 -48.63583 1.000 23.64359 468 LEU B CA 1
ATOM 6953 C C . LEU A 1 468 ? -61.56175 1.46740 -47.90695 1.000 22.49271 468 LEU B C 1
ATOM 6954 O O . LEU A 1 468 ? -61.26123 2.49102 -48.52945 1.000 19.92280 468 LEU B O 1
ATOM 6970 N N . PHE A 1 469 ? -61.52632 1.37461 -46.58338 1.000 20.77122 469 PHE B N 1
ATOM 6971 C CA . PHE A 1 469 ? -61.22916 2.49711 -45.70714 1.000 19.80574 469 PHE B CA 1
ATOM 6972 C C . PHE A 1 469 ? -60.26741 1.98516 -44.65323 1.000 19.98341 469 PHE B C 1
ATOM 6973 O O . PHE A 1 469 ? -60.37727 0.83715 -44.23170 1.000 19.87864 469 PHE B O 1
ATOM 6990 N N . SER A 1 470 ? -59.29459 2.80176 -44.26711 1.000 19.11127 470 SER B N 1
ATOM 6991 C CA . SER A 1 470 ? -58.39253 2.39332 -43.19619 1.000 19.04535 470 SER B CA 1
ATOM 6992 C C . SER A 1 470 ? -58.09428 3.56421 -42.27505 1.000 18.71512 470 SER B C 1
ATOM 6993 O O . SER A 1 470 ? -57.88400 4.69712 -42.72837 1.000 18.80480 470 SER B O 1
ATOM 7001 N N . ASN A 1 471 ? -58.09266 3.27176 -40.97119 1.000 19.83526 471 ASN B N 1
ATOM 7002 C CA . ASN A 1 471 ? -57.75183 4.29465 -39.98285 1.000 18.64673 471 ASN B CA 1
ATOM 7003 C C . ASN A 1 471 ? -57.63382 3.68605 -38.59124 1.000 19.08746 471 ASN B C 1
ATOM 7004 O O . ASN A 1 471 ? -57.86320 2.48255 -38.41914 1.000 20.37102 471 ASN B O 1
ATOM 7015 N N . PRO A 1 472 ? -57.26347 4.46999 -37.57735 1.000 19.07557 472 PRO B N 1
ATOM 7016 C CA . PRO A 1 472 ? -57.34486 3.96956 -36.19516 1.000 20.22478 472 PRO B CA 1
ATOM 7017 C C . PRO A 1 472 ? -58.80234 3.90788 -35.75660 1.000 20.31599 472 PRO B C 1
ATOM 7018 O O . PRO A 1 472 ? -59.49373 4.92805 -35.71515 1.000 20.54081 472 PRO B O 1
ATOM 7029 N N . ASN A 1 473 ? -59.26877 2.70159 -35.42682 1.000 22.08741 473 ASN B N 1
ATOM 7030 C CA . ASN A 1 473 ? -60.69135 2.45796 -35.17369 1.000 22.77144 473 ASN B CA 1
ATOM 7031 C C . ASN A 1 473 ? -61.02663 2.82535 -33.72782 1.000 22.39241 473 ASN B C 1
ATOM 7032 O O . ASN A 1 473 ? -61.31283 1.97896 -32.87803 1.000 22.24074 473 ASN B O 1
ATOM 7043 N N . THR A 1 474 ? -60.97902 4.12920 -33.45708 1.000 23.11618 474 THR B N 1
ATOM 7044 C CA . THR A 1 474 ? -61.14722 4.64113 -32.10735 1.000 24.86159 474 THR B CA 1
ATOM 7045 C C . THR A 1 474 ? -61.71178 6.05314 -32.16738 1.000 24.66056 474 THR B C 1
ATOM 7046 O O . THR A 1 474 ? -61.82222 6.66127 -33.23474 1.000 24.52382 474 THR B O 1
ATOM 7057 N N . VAL A 1 475 ? -62.04920 6.57617 -30.99171 1.000 25.24028 475 VAL B N 1
ATOM 7058 C CA . VAL A 1 475 ? -62.31411 7.99967 -30.82230 1.000 25.80801 475 VAL B CA 1
ATOM 7059 C C . VAL A 1 475 ? -61.23349 8.68793 -30.00957 1.000 27.06457 475 VAL B C 1
ATOM 7060 O O . VAL A 1 475 ? -61.28029 9.92033 -29.86559 1.000 28.33661 475 VAL B O 1
ATOM 7073 N N . LYS A 1 476 ? -60.26955 7.94133 -29.47255 1.000 27.33891 476 LYS B N 1
ATOM 7074 C CA . LYS A 1 476 ? -59.19663 8.50972 -28.66805 1.000 28.95265 476 LYS B CA 1
ATOM 7075 C C . LYS A 1 476 ? -57.94823 7.66140 -28.85242 1.000 26.59199 476 LYS B C 1
ATOM 7076 O O . LYS A 1 476 ? -58.00156 6.43714 -28.70165 1.000 24.24466 476 LYS B O 1
ATOM 7095 N N . GLY A 1 477 ? -56.83657 8.31163 -29.17176 1.000 27.17190 477 GLY B N 1
ATOM 7096 C CA . GLY A 1 477 ? -55.58547 7.62200 -29.39732 1.000 27.91682 477 GLY B CA 1
ATOM 7097 C C . GLY A 1 477 ? -55.51839 6.98894 -30.77609 1.000 24.03974 477 GLY B C 1
ATOM 7098 O O . GLY A 1 477 ? -56.52850 6.72054 -31.42453 1.000 24.51825 477 GLY B O 1
ATOM 7102 N N . ARG A 1 478 ? -54.29087 6.75019 -31.22970 1.000 23.03489 478 ARG B N 1
ATOM 7103 C CA . ARG A 1 478 ? -54.04051 6.20675 -32.56492 1.000 21.22913 478 ARG B CA 1
ATOM 7104 C C . ARG A 1 478 ? -53.51805 4.78374 -32.39775 1.000 21.31655 478 ARG B C 1
ATOM 7105 O O . ARG A 1 478 ? -52.31137 4.54321 -32.32986 1.000 20.84019 478 ARG B O 1
ATOM 7126 N N . HIS A 1 479 ? -54.45563 3.84381 -32.32783 1.000 20.29628 479 HIS B N 1
ATOM 7127 C CA . HIS A 1 479 ? -54.16399 2.42546 -32.20717 1.000 21.44947 479 HIS B CA 1
ATOM 7128 C C . HIS A 1 479 ? -55.29005 1.65829 -32.89293 1.000 20.08459 479 HIS B C 1
ATOM 7129 O O . HIS A 1 479 ? -56.24714 2.24637 -33.40559 1.000 19.95693 479 HIS B O 1
ATOM 7143 N N . HIS A 1 480 ? -55.16639 0.33420 -32.90007 1.000 18.76944 480 HIS B N 1
ATOM 7144 C CA . HIS A 1 480 ? -56.10170 -0.55646 -33.58747 1.000 19.92527 480 HIS B CA 1
ATOM 7145 C C . HIS A 1 480 ? -56.35230 -0.09905 -35.02322 1.000 19.57678 480 HIS B C 1
ATOM 7146 O O . HIS A 1 480 ? -57.47688 0.19135 -35.43345 1.000 19.38752 480 HIS B O 1
ATOM 7160 N N . ILE A 1 481 ? -55.26537 -0.05328 -35.79734 1.000 18.59649 481 ILE B N 1
ATOM 7161 C CA . ILE A 1 481 ? -55.38550 0.28948 -37.20774 1.000 18.15926 481 ILE B CA 1
ATOM 7162 C C . ILE A 1 481 ? -56.22097 -0.77859 -37.89041 1.000 18.05939 481 ILE B C 1
ATOM 7163 O O . ILE A 1 481 ? -55.94194 -1.97781 -37.76517 1.000 19.04520 481 ILE B O 1
ATOM 7179 N N . THR A 1 482 ? -57.24231 -0.35215 -38.62818 1.000 19.70975 482 THR B N 1
ATOM 7180 C CA . THR A 1 482 ? -58.20195 -1.28602 -39.19351 1.000 19.72474 482 THR B CA 1
ATOM 7181 C C . THR A 1 482 ? -58.54910 -0.90468 -40.62301 1.000 18.78974 482 THR B C 1
ATOM 7182 O O . THR A 1 482 ? -58.73399 0.28091 -40.93486 1.000 19.71761 482 THR B O 1
ATOM 7193 N N . ILE A 1 483 ? -58.58858 -1.93247 -41.48617 1.000 20.27282 483 ILE B N 1
ATOM 7194 C CA . ILE A 1 483 ? -59.20859 -1.85709 -42.80576 1.000 22.60434 483 ILE B CA 1
ATOM 7195 C C . ILE A 1 483 ? -60.66682 -2.28977 -42.67560 1.000 22.56343 483 ILE B C 1
ATOM 7196 O O . ILE A 1 483 ? -60.96075 -3.35408 -42.11728 1.000 24.14519 483 ILE B O 1
ATOM 7212 N N . LYS A 1 484 ? -61.57472 -1.46668 -43.19921 1.000 23.63582 484 LYS B N 1
ATOM 7213 C CA . LYS A 1 484 ? -63.00664 -1.72315 -43.23900 1.000 23.18878 484 LYS B CA 1
ATOM 7214 C C . LYS A 1 484 ? -63.47509 -1.69960 -44.68873 1.000 24.86578 484 LYS B C 1
ATOM 7215 O O . LYS A 1 484 ? -62.96474 -0.93149 -45.50976 1.000 22.46152 484 LYS B O 1
ATOM 7234 N N . ALA A 1 485 ? -64.45201 -2.54478 -45.00421 1.000 24.67192 485 ALA B N 1
ATOM 7235 C CA . ALA A 1 485 ? -64.98498 -2.63827 -46.35552 1.000 25.93830 485 ALA B CA 1
ATOM 7236 C C . ALA A 1 485 ? -66.47224 -2.31946 -46.34513 1.000 26.59933 485 ALA B C 1
ATOM 7237 O O . ALA A 1 485 ? -67.18580 -2.67363 -45.40144 1.000 25.50894 485 ALA B O 1
ATOM 7244 N N . SER A 1 486 ? -66.92623 -1.63934 -47.39643 1.000 26.21443 486 SER B N 1
ATOM 7245 C CA . SER A 1 486 ? -68.33765 -1.34291 -47.60283 1.000 28.55548 486 SER B CA 1
ATOM 7246 C C . SER A 1 486 ? -68.77827 -1.91446 -48.94186 1.000 28.95676 486 SER B C 1
ATOM 7247 O O . SER A 1 486 ? -68.08647 -1.74539 -49.95602 1.000 28.74994 486 SER B O 1
ATOM 7255 N N . LEU A 1 487 ? -69.93456 -2.57923 -48.93299 1.000 32.23644 487 LEU B N 1
ATOM 7256 C CA . LEU A 1 487 ? -70.50752 -3.20514 -50.11266 1.000 32.37464 487 LEU B CA 1
ATOM 7257 C C . LEU A 1 487 ? -71.68425 -2.43479 -50.68926 1.000 30.60820 487 LEU B C 1
ATOM 7258 O O . LEU A 1 487 ? -72.17303 -2.80067 -51.76359 1.000 32.49943 487 LEU B O 1
ATOM 7274 N N . ASP A 1 488 ? -72.14855 -1.38970 -50.01071 1.000 32.09003 488 ASP B N 1
ATOM 7275 C CA . ASP A 1 488 ? -73.26927 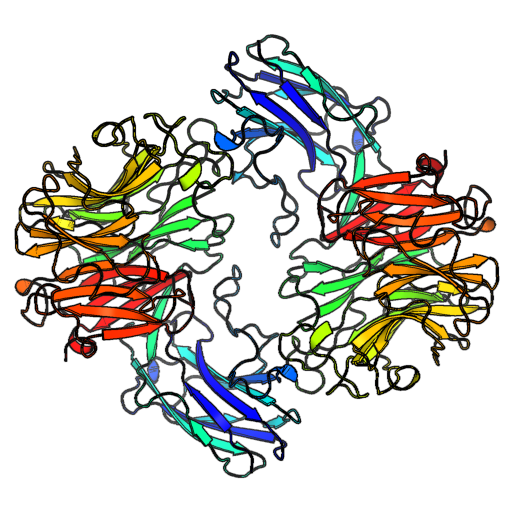-0.57634 -50.46245 1.000 32.21766 488 ASP B CA 1
ATOM 7276 C C . ASP A 1 488 ? -72.83756 0.87178 -50.66375 1.000 31.51279 488 ASP B C 1
ATOM 7277 O O . ASP A 1 488 ? -73.53837 1.81063 -50.27873 1.000 31.85758 488 ASP B O 1
ATOM 7286 N N . GLY A 1 489 ? -71.66446 1.06412 -51.26290 1.000 33.30562 489 GLY B N 1
ATOM 7287 C CA . GLY A 1 489 ? -71.20588 2.39822 -51.60799 1.000 30.26394 489 GLY B CA 1
ATOM 7288 C C . GLY A 1 489 ? -70.95074 3.29754 -50.42177 1.000 29.60506 489 GLY B C 1
ATOM 7289 O O . GLY A 1 489 ? -71.10886 4.51863 -50.53294 1.000 28.10288 489 GLY B O 1
ATOM 7293 N N . GLY A 1 490 ? -70.56213 2.73360 -49.28368 1.000 27.74776 490 GLY B N 1
ATOM 7294 C CA . GLY A 1 490 ? -70.25074 3.53558 -48.12065 1.000 29.68709 490 GLY B CA 1
ATOM 7295 C C . GLY A 1 490 ? -71.43756 3.90766 -47.26330 1.000 29.98722 490 GLY B C 1
ATOM 7296 O O . GLY A 1 490 ? -71.31972 4.81789 -46.43306 1.000 26.43272 490 GLY B O 1
ATOM 7300 N N . VAL A 1 491 ? -72.58031 3.25054 -47.44348 1.000 29.74696 491 VAL B N 1
ATOM 7301 C CA . VAL A 1 491 ? -73.70373 3.48115 -46.54555 1.000 30.66325 491 VAL B CA 1
ATOM 7302 C C . VAL A 1 491 ? -73.56076 2.62812 -45.29653 1.000 30.74613 491 VAL B C 1
ATOM 7303 O O . VAL A 1 491 ? -73.93867 3.05454 -44.19943 1.000 33.82974 491 VAL B O 1
ATOM 7316 N N . THR A 1 492 ? -72.99812 1.43209 -45.43671 1.000 31.12225 492 THR B N 1
ATOM 7317 C CA . THR A 1 492 ? -72.87194 0.48353 -44.34225 1.000 32.60479 492 THR B CA 1
ATOM 7318 C C . THR A 1 492 ? -71.45291 -0.06141 -44.30532 1.000 30.51060 492 THR B C 1
ATOM 7319 O O . THR A 1 492 ? -70.90514 -0.45105 -45.34173 1.000 28.76252 492 THR B O 1
ATOM 7330 N N . TRP A 1 493 ? -70.86440 -0.08232 -43.11192 1.000 30.52046 493 TRP B N 1
ATOM 7331 C CA . TRP A 1 493 ? -69.54759 -0.66939 -42.86817 1.000 29.82961 493 TRP B CA 1
ATOM 7332 C C . TRP A 1 493 ? -69.74994 -1.75152 -41.81183 1.000 30.89820 493 TRP B C 1
ATOM 7333 O O . TRP A 1 493 ? -69.72978 -1.47096 -40.61077 1.000 31.94825 493 TRP B O 1
ATOM 7354 N N . LEU A 1 494 ? -69.94350 -2.97920 -42.25412 1.000 30.36537 494 LEU B N 1
ATOM 7355 C CA . LEU A 1 494 ? -70.30640 -4.04218 -41.32394 1.000 32.02908 494 LEU B CA 1
ATOM 7356 C C . LEU A 1 494 ? -69.08488 -4.47813 -40.52430 1.000 31.79010 494 LEU B C 1
ATOM 7357 O O . LEU A 1 494 ? -68.03360 -4.75081 -41.11238 1.000 31.77008 494 LEU B O 1
ATOM 7373 N N . PRO A 1 495 ? -69.18105 -4.55368 -39.19185 1.000 31.25702 495 PRO B N 1
ATOM 7374 C CA . PRO A 1 495 ? -68.04880 -5.07802 -38.40748 1.000 30.92502 495 PRO B CA 1
ATOM 7375 C C . PRO A 1 495 ? -67.54071 -6.41381 -38.91482 1.000 32.22145 495 PRO B C 1
ATOM 7376 O O . PRO A 1 495 ? -66.37046 -6.75797 -38.70684 1.000 31.38876 495 PRO B O 1
ATOM 7387 N N . GLU A 1 496 ? -68.40045 -7.17742 -39.58469 1.000 33.82517 496 GLU B N 1
ATOM 7388 C CA . GLU A 1 496 ? -67.99748 -8.44783 -40.17231 1.000 34.54261 496 GLU B CA 1
ATOM 7389 C C . GLU A 1 496 ? -66.89597 -8.27249 -41.20905 1.000 33.71052 496 GLU B C 1
ATOM 7390 O O . GLU A 1 496 ? -66.04259 -9.15411 -41.36508 1.000 31.37850 496 GLU B O 1
ATOM 7402 N N . HIS A 1 497 ? -66.88957 -7.14883 -41.92011 1.000 29.31338 497 HIS B N 1
ATOM 7403 C CA . HIS A 1 497 ? -65.97488 -6.96300 -43.03991 1.000 33.37488 497 HIS B CA 1
ATOM 7404 C C . HIS A 1 497 ? -64.84870 -6.01152 -42.66722 1.000 31.13002 497 HIS B C 1
ATOM 7405 O O . HIS A 1 497 ? -64.68872 -4.94993 -43.27829 1.000 28.06663 497 HIS B O 1
ATOM 7419 N N . GLN A 1 498 ? -64.06314 -6.39519 -41.66280 1.000 28.64078 498 GLN B N 1
ATOM 7420 C CA . GLN A 1 498 ? -63.01623 -5.54329 -41.11934 1.000 26.65958 498 GLN B CA 1
ATOM 7421 C C . GLN A 1 498 ? -61.85419 -6.42004 -40.68125 1.000 27.40461 498 GLN B C 1
ATOM 7422 O O . GLN A 1 498 ? -62.06231 -7.53738 -40.20297 1.000 24.93619 498 GLN B O 1
ATOM 7436 N N . VAL A 1 499 ? -60.63418 -5.91533 -40.85968 1.000 24.53352 499 VAL B N 1
ATOM 7437 C CA . VAL A 1 499 ? -59.42404 -6.61346 -40.43574 1.000 23.21303 499 VAL B CA 1
ATOM 7438 C C . VAL A 1 499 ? -58.61387 -5.66733 -39.55738 1.000 22.48467 499 VAL B C 1
ATOM 7439 O O . VAL A 1 499 ? -58.23830 -4.57397 -39.99763 1.000 20.31142 499 VAL B O 1
ATOM 7452 N N . MET A 1 500 ? -58.34983 -6.08367 -38.32021 1.000 20.77033 500 MET B N 1
ATOM 7453 C CA . MET A 1 500 ? -57.58217 -5.28395 -37.36876 1.000 21.58018 500 MET B CA 1
ATOM 7454 C C . MET A 1 500 ? -56.12031 -5.70590 -37.46950 1.000 21.57307 500 MET B C 1
ATOM 7455 O O . MET A 1 500 ? -55.76737 -6.83537 -37.11325 1.000 21.58204 500 MET B O 1
ATOM 7469 N N . LEU A 1 501 ? -55.27004 -4.79508 -37.94699 1.000 20.08937 501 LEU B N 1
ATOM 7470 C CA . LEU A 1 501 ? -53.88361 -5.12257 -38.25160 1.000 19.23079 501 LEU B CA 1
ATOM 7471 C C . LEU A 1 501 ? -52.90345 -4.80659 -37.12566 1.000 17.81391 501 LEU B C 1
ATOM 7472 O O . LEU A 1 501 ? -51.85829 -5.46116 -37.03252 1.000 17.96599 501 LEU B O 1
ATOM 7488 N N . ASP A 1 502 ? -53.18656 -3.81654 -36.27711 1.000 16.80318 502 ASP B N 1
ATOM 7489 C CA . ASP A 1 502 ? -52.18226 -3.34496 -35.31931 1.000 17.04353 502 ASP B CA 1
ATOM 7490 C C . ASP A 1 502 ? -52.90126 -2.75570 -34.10864 1.000 17.30360 502 ASP B C 1
ATOM 7491 O O . ASP A 1 502 ? -53.39720 -1.62570 -34.16821 1.000 18.04798 502 ASP B O 1
ATOM 7500 N N . GLU A 1 503 ? -52.94970 -3.52739 -33.01690 1.000 18.69132 503 GLU B N 1
ATOM 7501 C CA . GLU A 1 503 ? -53.55032 -3.07386 -31.76771 1.000 18.40714 503 GLU B CA 1
ATOM 7502 C C . GLU A 1 503 ? -52.66588 -2.09064 -31.00838 1.000 17.67587 503 GLU B C 1
ATOM 7503 O O . GLU A 1 503 ? -53.13677 -1.47378 -30.04837 1.000 16.34160 503 GLU B O 1
ATOM 7515 N N . GLY A 1 504 ? -51.40057 -1.93472 -31.40115 1.000 18.99051 504 GLY B N 1
ATOM 7516 C CA . GLY A 1 504 ? -50.50419 -1.04320 -30.69649 1.000 18.36332 504 GLY B CA 1
ATOM 7517 C C . GLY A 1 504 ? -50.69913 0.41309 -31.07535 1.000 18.00063 504 GLY B C 1
ATOM 7518 O O . GLY A 1 504 ? -51.42894 0.75511 -32.00307 1.000 18.97518 504 GLY B O 1
ATOM 7522 N N . GLU A 1 505 ? -50.02839 1.28582 -30.32834 1.000 20.63855 505 GLU B N 1
ATOM 7523 C CA . GLU A 1 505 ? -50.10996 2.72154 -30.55771 1.000 21.02148 505 GLU B CA 1
ATOM 7524 C C . GLU A 1 505 ? -49.06782 3.13501 -31.58836 1.000 20.63778 505 GLU B C 1
ATOM 7525 O O . GLU A 1 505 ? -47.98204 2.55644 -31.66828 1.000 19.27056 505 GLU B O 1
ATOM 7537 N N . GLY A 1 506 ? -49.41356 4.13577 -32.37891 1.000 19.81520 506 GLY B N 1
ATOM 7538 C CA . GLY A 1 506 ? -48.51176 4.67859 -33.36545 1.000 19.36309 506 GLY B CA 1
ATOM 7539 C C . GLY A 1 506 ? -48.99005 6.03882 -33.81808 1.000 20.13036 506 GLY B C 1
ATOM 7540 O O . GLY A 1 506 ? -49.84835 6.65494 -33.18441 1.000 19.69491 506 GLY B O 1
ATOM 7544 N N . TRP A 1 507 ? -48.42852 6.50253 -34.94055 1.000 17.67819 507 TRP B N 1
ATOM 7545 C CA . TRP A 1 507 ? -48.77150 7.82413 -35.45478 1.000 17.86522 507 TRP B CA 1
ATOM 7546 C C . TRP A 1 507 ? -50.04295 7.81019 -36.30050 1.000 17.82153 507 TRP B C 1
ATOM 7547 O O . TRP A 1 507 ? -50.59414 8.87941 -36.57760 1.000 17.98675 507 TRP B O 1
ATOM 7568 N N . GLY A 1 508 ? -50.50343 6.63860 -36.74019 1.000 17.79402 508 GLY B N 1
ATOM 7569 C CA . GLY A 1 508 ? -51.88543 6.45413 -37.12548 1.000 17.98251 508 GLY B CA 1
ATOM 7570 C C . GLY A 1 508 ? -52.21928 6.61483 -38.59666 1.000 17.07373 508 GLY B C 1
ATOM 7571 O O . GLY A 1 508 ? -53.30640 6.19564 -39.00734 1.000 17.64080 508 GLY B O 1
ATOM 7575 N N . TYR A 1 509 ? -51.34283 7.20887 -39.40362 1.000 16.39942 509 TYR B N 1
ATOM 7576 C CA . TYR A 1 509 ? -51.66563 7.45108 -40.80669 1.000 17.01757 509 TYR B CA 1
ATOM 7577 C C . TYR A 1 509 ? -51.52917 6.17150 -41.63025 1.000 16.47889 509 TYR B C 1
ATOM 7578 O O . TYR A 1 509 ? -50.76019 5.27023 -41.29103 1.000 15.78570 509 TYR B O 1
ATOM 7596 N N . SER A 1 510 ? -52.26473 6.11039 -42.74105 1.000 16.28217 510 SER B N 1
ATOM 7597 C CA . SER A 1 510 ? -52.29589 4.90488 -43.56096 1.000 16.03155 510 SER B CA 1
ATOM 7598 C C . SER A 1 510 ? -52.76992 5.24586 -44.96663 1.000 15.89597 510 SER B C 1
ATOM 7599 O O . SER A 1 510 ? -53.50385 6.21604 -45.16417 1.000 17.13647 510 SER B O 1
ATOM 7607 N N . CYS A 1 511 ? -52.35775 4.42865 -45.93934 1.000 15.88933 511 CYS B N 1
ATOM 7608 C CA . CYS A 1 511 ? -52.83907 4.58185 -47.30754 1.000 16.05212 511 CYS B CA 1
ATOM 7609 C C . CYS A 1 511 ? -52.97195 3.21761 -47.97473 1.000 17.28102 511 CYS B C 1
ATOM 7610 O O . CYS A 1 511 ? -52.07617 2.37217 -47.87169 1.000 16.52374 511 CYS B O 1
ATOM 7618 N N . LEU A 1 512 ? -54.09029 3.03039 -48.67912 1.000 17.49542 512 LEU B N 1
ATOM 7619 C CA . LEU A 1 512 ? -54.44948 1.76675 -49.30223 1.000 18.71638 512 LEU B CA 1
ATOM 7620 C C . LEU A 1 512 ? -54.21628 1.78395 -50.80722 1.000 18.78376 512 LEU B C 1
ATOM 7621 O O . LEU A 1 512 ? -54.24571 2.83266 -51.45549 1.000 18.52588 512 LEU B O 1
ATOM 7637 N N . THR A 1 513 ? -54.01490 0.59094 -51.35648 1.000 18.01923 513 THR B N 1
ATOM 7638 C CA . THR A 1 513 ? -54.05838 0.36972 -52.79206 1.000 20.80019 513 THR B CA 1
ATOM 7639 C C . THR A 1 513 ? -54.47572 -1.07743 -53.01248 1.000 21.54515 513 THR B C 1
ATOM 7640 O O . THR A 1 513 ? -54.46677 -1.89233 -52.08664 1.000 22.59691 513 THR B O 1
ATOM 7651 N N . MET A 1 514 ? -54.86665 -1.39342 -54.24143 1.000 22.36399 514 MET B N 1
ATOM 7652 C CA . MET A 1 514 ? -55.00664 -2.78516 -54.64761 1.000 23.27823 514 MET B CA 1
ATOM 7653 C C . MET A 1 514 ? -53.69450 -3.22310 -55.28917 1.000 23.99991 514 MET B C 1
ATOM 7654 O O . MET A 1 514 ? -53.27368 -2.65751 -56.30564 1.000 23.65890 514 MET B O 1
ATOM 7668 N N . ILE A 1 515 ? -53.03861 -4.21006 -54.67798 1.000 22.13225 515 ILE B N 1
ATOM 7669 C CA . ILE A 1 515 ? -51.86722 -4.82081 -55.29657 1.000 24.21747 515 ILE B CA 1
ATOM 7670 C C . ILE A 1 515 ? -52.26699 -5.49357 -56.60062 1.000 26.35080 515 ILE B C 1
ATOM 7671 O O . ILE A 1 515 ? -51.61374 -5.32838 -57.63801 1.000 24.03993 515 ILE B O 1
ATOM 7687 N N . ASP A 1 516 ? -53.34762 -6.26635 -56.55925 1.000 25.75222 516 ASP B N 1
ATOM 7688 C CA . ASP A 1 516 ? -53.90439 -6.91668 -57.73628 1.000 29.30554 516 ASP B CA 1
ATOM 7689 C C . ASP A 1 516 ? -55.35279 -7.27669 -57.42680 1.000 29.40640 516 ASP B C 1
ATOM 7690 O O . ASP A 1 516 ? -55.85879 -7.02045 -56.32906 1.000 28.74164 516 ASP B O 1
ATOM 7699 N N . LYS A 1 517 ? -56.00382 -7.92296 -58.39442 1.000 32.62355 517 LYS B N 1
ATOM 7700 C CA . LYS A 1 517 ? -57.44895 -8.09717 -58.35546 1.000 33.96446 517 LYS B CA 1
ATOM 7701 C C . LYS A 1 517 ? -57.94901 -8.80742 -57.10481 1.000 35.93460 517 LYS B C 1
ATOM 7702 O O . LYS A 1 517 ? -59.16214 -8.80718 -56.86527 1.000 36.07237 517 LYS B O 1
ATOM 7721 N N . GLU A 1 518 ? -57.06900 -9.41259 -56.30455 1.000 32.15657 518 GLU B N 1
ATOM 7722 C CA . GLU A 1 518 ? -57.51745 -10.10467 -55.10505 1.000 34.81105 518 GLU B CA 1
ATOM 7723 C C . GLU A 1 518 ? -56.75638 -9.71987 -53.84273 1.000 32.50031 518 GLU B C 1
ATOM 7724 O O . GLU A 1 518 ? -56.97298 -10.34948 -52.80054 1.000 30.72015 518 GLU B O 1
ATOM 7736 N N . THR A 1 519 ? -55.89489 -8.70313 -53.88588 1.000 30.31586 519 THR B N 1
ATOM 7737 C CA . THR A 1 519 ? -55.03105 -8.42791 -52.74200 1.000 29.50707 519 THR B CA 1
ATOM 7738 C C . THR A 1 519 ? -54.92836 -6.93322 -52.48662 1.000 27.09230 519 THR B C 1
ATOM 7739 O O . THR A 1 519 ? -54.59702 -6.16411 -53.39277 1.000 26.94093 519 THR B O 1
ATOM 7750 N N . ILE A 1 520 ? -55.20369 -6.53183 -51.24847 1.000 26.25772 520 ILE B N 1
ATOM 7751 C CA . ILE A 1 520 ? -55.05707 -5.15483 -50.80281 1.000 24.33347 520 ILE B CA 1
ATOM 7752 C C . ILE A 1 520 ? -53.63276 -4.96103 -50.31065 1.000 23.16839 520 ILE B C 1
ATOM 7753 O O . ILE A 1 520 ? -53.07200 -5.83500 -49.64383 1.000 22.45649 520 ILE B O 1
ATOM 7769 N N . GLY A 1 521 ? -53.04410 -3.81882 -50.63451 1.000 20.80795 521 GLY B N 1
ATOM 7770 C CA . GLY A 1 521 ? -51.78651 -3.38858 -50.03987 1.000 20.85351 521 GLY B CA 1
ATOM 7771 C C . GLY A 1 521 ? -52.04725 -2.18738 -49.14841 1.000 19.27205 521 GLY B C 1
ATOM 7772 O O . GLY A 1 521 ? -52.86301 -1.32563 -49.48456 1.000 18.72796 521 GLY B O 1
ATOM 7776 N N . ILE A 1 522 ? -51.37075 -2.14063 -48.00496 1.000 18.25275 522 ILE B N 1
ATOM 7777 C CA . ILE A 1 522 ? -51.49287 -0.99904 -47.10652 1.000 17.08602 522 ILE B CA 1
ATOM 7778 C C . ILE A 1 522 ? -50.09895 -0.61396 -46.64077 1.000 16.40595 522 ILE B C 1
ATOM 7779 O O . ILE A 1 522 ? -49.29882 -1.47985 -46.26945 1.000 17.01398 522 ILE B O 1
ATOM 7795 N N . LEU A 1 523 ? -49.80618 0.68190 -46.70558 1.000 16.47615 523 LEU B N 1
ATOM 7796 C CA . LEU A 1 523 ? -48.60535 1.28851 -46.14691 1.000 15.47657 523 LEU B CA 1
ATOM 7797 C C . LEU A 1 523 ? -49.05114 2.23677 -45.04445 1.000 15.09421 523 LEU B C 1
ATOM 7798 O O . LEU A 1 523 ? -49.85221 3.14478 -45.29270 1.000 15.88648 523 LEU B O 1
ATOM 7814 N N . TYR A 1 524 ? -48.54791 2.03363 -43.83208 1.000 14.86129 524 TYR B N 1
ATOM 7815 C CA . TYR A 1 524 ? -49.06551 2.81835 -42.72500 1.000 14.32894 524 TYR B CA 1
ATOM 7816 C C . TYR A 1 524 ? -48.03320 2.96602 -41.62129 1.000 13.56630 524 TYR B C 1
ATOM 7817 O O . TYR A 1 524 ? -47.06129 2.21402 -41.53542 1.000 13.85502 524 TYR B O 1
ATOM 7835 N N . GLU A 1 525 ? -48.25941 3.98425 -40.79402 1.000 13.93974 525 GLU B N 1
ATOM 7836 C CA . GLU A 1 525 ? -47.48289 4.22850 -39.58390 1.000 13.87769 525 GLU B CA 1
ATOM 7837 C C . GLU A 1 525 ? -47.97153 3.25471 -38.51788 1.000 15.13236 525 GLU B C 1
ATOM 7838 O O . GLU A 1 525 ? -49.12487 3.33165 -38.08393 1.000 14.87905 525 GLU B O 1
ATOM 7850 N N . SER A 1 526 ? -47.11502 2.32869 -38.10714 1.000 15.66098 526 SER B N 1
ATOM 7851 C CA . SER A 1 526 ? -47.51276 1.24707 -37.21500 1.000 15.58261 526 SER B CA 1
ATOM 7852 C C . SER A 1 526 ? -46.74235 1.33089 -35.90109 1.000 17.41321 526 SER B C 1
ATOM 7853 O O . SER A 1 526 ? -45.85772 2.17106 -35.72442 1.000 17.21569 526 SER B O 1
ATOM 7861 N N . SER A 1 527 ? -47.09470 0.43674 -34.97454 1.000 16.16567 527 SER B N 1
ATOM 7862 C CA . SER A 1 527 ? -46.40209 0.31538 -33.69903 1.000 18.09844 527 SER B CA 1
ATOM 7863 C C . SER A 1 527 ? -45.08586 -0.44306 -33.80849 1.000 17.57142 527 SER B C 1
ATOM 7864 O O . SER A 1 527 ? -44.40372 -0.61339 -32.78988 1.000 16.23446 527 SER B O 1
ATOM 7872 N N . VAL A 1 528 ? -44.71197 -0.89876 -35.00574 1.000 17.06906 528 VAL B N 1
ATOM 7873 C CA . VAL A 1 528 ? -43.52688 -1.73307 -35.15659 1.000 16.28544 528 VAL B CA 1
ATOM 7874 C C . VAL A 1 528 ? -42.57277 -1.18445 -36.21397 1.000 16.89121 528 VAL B C 1
ATOM 7875 O O . VAL A 1 528 ? -41.41468 -1.60941 -36.28291 1.000 17.20565 528 VAL B O 1
ATOM 7888 N N . ALA A 1 529 ? -43.02965 -0.24150 -37.03915 1.000 15.82784 529 ALA B N 1
ATOM 7889 C CA . ALA A 1 529 ? -42.13381 0.39285 -38.00078 1.000 15.95820 529 ALA B CA 1
ATOM 7890 C C . ALA A 1 529 ? -42.76523 1.67211 -38.52728 1.000 17.26817 529 ALA B C 1
ATOM 7891 O O . ALA A 1 529 ? -43.97973 1.73216 -38.73359 1.000 16.34122 529 ALA B O 1
ATOM 7898 N N . HIS A 1 530 ? -41.92473 2.68274 -38.76678 1.000 16.65570 530 HIS B N 1
ATOM 7899 C CA . HIS A 1 530 ? -42.43104 3.97345 -39.22237 1.000 16.12125 530 HIS B CA 1
ATOM 7900 C C . HIS A 1 530 ? -43.23158 3.83437 -40.50916 1.000 14.36210 530 HIS B C 1
ATOM 7901 O O . HIS A 1 530 ? -44.27038 4.48319 -40.67483 1.000 13.83983 530 HIS B O 1
ATOM 7915 N N . MET A 1 531 ? -42.74855 3.02292 -41.44348 1.000 15.41066 531 MET B N 1
ATOM 7916 C CA . MET A 1 531 ? -43.48882 2.68298 -42.65425 1.000 13.50028 531 MET B CA 1
ATOM 7917 C C . MET A 1 531 ? -43.60307 1.16812 -42.69431 1.000 14.44645 531 MET B C 1
ATOM 7918 O O . MET A 1 531 ? -42.60217 0.47169 -42.89027 1.000 15.43114 531 MET B O 1
ATOM 7932 N N . THR A 1 532 ? -44.81437 0.66772 -42.48829 1.000 13.84044 532 THR B N 1
ATOM 7933 C CA . THR A 1 532 ? -45.10387 -0.75358 -42.46837 1.000 13.23064 532 THR B CA 1
ATOM 7934 C C . THR A 1 532 ? -46.00550 -1.07707 -43.64553 1.000 14.69785 532 THR B C 1
ATOM 7935 O O . THR A 1 532 ? -47.02442 -0.40837 -43.85116 1.000 13.98679 532 THR B O 1
ATOM 7946 N N . PHE A 1 533 ? -45.63634 -2.09609 -44.40661 1.000 14.43778 533 PHE B N 1
ATOM 7947 C CA . PHE A 1 533 ? -46.42702 -2.53993 -45.54147 1.000 15.61588 533 PHE B CA 1
ATOM 7948 C C . PHE A 1 533 ? -46.95913 -3.93711 -45.27125 1.000 15.23453 533 PHE B C 1
ATOM 7949 O O . PHE A 1 533 ? -46.21734 -4.81336 -44.81565 1.000 15.69345 533 PHE B O 1
ATOM 7966 N N . GLN A 1 534 ? -48.23976 -4.13594 -45.56274 1.000 16.33355 534 GLN B N 1
ATOM 7967 C CA . GLN A 1 534 ? -48.87065 -5.43839 -45.42658 1.000 16.67610 534 GLN B CA 1
ATOM 7968 C C . GLN A 1 534 ? -49.77573 -5.69830 -46.62179 1.000 17.68189 534 GLN B C 1
ATOM 7969 O O . GLN A 1 534 ? -50.36021 -4.77546 -47.20100 1.000 16.98296 534 GLN B O 1
ATOM 7983 N N . ALA A 1 535 ? -49.87048 -6.97366 -46.98706 1.000 18.70053 535 ALA B N 1
ATOM 7984 C CA . ALA A 1 535 ? -50.78861 -7.45248 -48.01149 1.000 21.18399 535 ALA B CA 1
ATOM 7985 C C . ALA A 1 535 ? -51.90147 -8.24462 -47.33886 1.000 23.17034 535 ALA B C 1
ATOM 7986 O O . ALA A 1 535 ? -51.63101 -9.10646 -46.49536 1.000 22.77774 535 ALA B O 1
ATOM 7993 N N . VAL A 1 536 ? -53.14558 -7.94444 -47.70513 1.000 22.92876 536 VAL B N 1
ATOM 7994 C CA . VAL A 1 536 ? -54.32223 -8.55131 -47.09170 1.000 26.03780 536 VAL B CA 1
ATOM 7995 C C . VAL A 1 536 ? -55.23750 -9.04193 -48.20303 1.000 27.25264 536 VAL B C 1
ATOM 7996 O O . VAL A 1 536 ? -55.70098 -8.24630 -49.02677 1.000 25.53158 536 VAL B O 1
ATOM 8009 N N . GLN A 1 537 ? -55.50864 -10.34004 -48.22293 1.000 30.39058 537 GLN B N 1
ATOM 8010 C CA . GLN A 1 537 ? -56.34878 -10.89481 -49.27189 1.000 31.78921 537 GLN B CA 1
ATOM 8011 C C . GLN A 1 537 ? -57.76292 -10.34344 -49.16817 1.000 32.55482 537 GLN B C 1
ATOM 8012 O O . GLN A 1 537 ? -58.33313 -10.23700 -48.07864 1.000 33.79468 537 GLN B O 1
ATOM 8026 N N . LEU A 1 538 ? -58.31882 -9.96992 -50.32063 1.000 32.17644 538 LEU B N 1
ATOM 8027 C CA . LEU A 1 538 ? -59.66251 -9.40663 -50.35325 1.000 34.36107 538 LEU B CA 1
ATOM 8028 C C . LEU A 1 538 ? -60.68779 -10.38425 -49.79357 1.000 37.25919 538 LEU B C 1
ATOM 8029 O O . LEU A 1 538 ? -61.70139 -9.96094 -49.22417 1.000 38.14865 538 LEU B O 1
ATOM 8045 N N . ARG A 1 539 ? -60.43611 -11.69143 -49.92479 1.000 38.63118 539 ARG B N 1
ATOM 8046 C CA . ARG A 1 539 ? -61.34288 -12.68878 -49.36779 1.000 41.38776 539 ARG B CA 1
ATOM 8047 C C . ARG A 1 539 ? -61.26513 -12.75735 -47.84798 1.000 41.23177 539 ARG B C 1
ATOM 8048 O O . ARG A 1 539 ? -62.23145 -13.18877 -47.21041 1.000 42.76076 539 ARG B O 1
ATOM 8069 N N . ASP A 1 540 ? -60.13738 -12.35805 -47.25420 1.000 37.91460 540 ASP B N 1
ATOM 8070 C CA . ASP A 1 540 ? -60.04238 -12.33689 -45.79932 1.000 39.51283 540 ASP B CA 1
ATOM 8071 C C . ASP A 1 540 ? -61.00587 -11.32497 -45.19569 1.000 39.12133 540 ASP B C 1
ATOM 8072 O O . ASP A 1 540 ? -61.54282 -11.55284 -44.10569 1.000 39.97031 540 ASP B O 1
ATOM 8081 N N . ILE A 1 541 ? -61.24552 -10.21024 -45.88261 1.000 37.58845 541 ILE B N 1
ATOM 8082 C CA . ILE A 1 541 ? -62.10430 -9.15966 -45.34911 1.000 40.33939 541 ILE B CA 1
ATOM 8083 C C . ILE A 1 541 ? -63.54688 -9.26874 -45.83718 1.000 40.53783 541 ILE B C 1
ATOM 8084 O O . ILE A 1 541 ? -64.44626 -8.69340 -45.20185 1.000 39.54819 541 ILE B O 1
ATOM 8100 N N . ILE A 1 542 ? -63.79577 -9.98375 -46.92940 1.000 41.71133 542 ILE B N 1
ATOM 8101 C CA . ILE A 1 542 ? -65.14693 -10.21066 -47.44454 1.000 43.54822 542 ILE B CA 1
ATOM 8102 C C . ILE A 1 542 ? -65.22733 -11.69919 -47.77419 1.000 44.80079 542 ILE B C 1
ATOM 8103 O O . ILE A 1 542 ? -64.88106 -12.12724 -48.88063 1.000 42.91474 542 ILE B O 1
ATOM 8119 N N . LYS A 1 543 ? -65.68130 -12.49768 -46.81076 1.000 46.36250 543 LYS B N 1
ATOM 8120 C CA . LYS A 1 543 ? -65.65231 -13.95191 -46.93381 1.000 46.49221 543 LYS B CA 1
ATOM 8121 C C . LYS A 1 543 ? -66.87699 -14.47690 -47.67507 1.000 46.81174 543 LYS B C 1
ATOM 8122 O O . LYS A 1 543 ? -67.44835 -13.78434 -48.51543 1.000 46.60486 543 LYS B O 1
ATOM 8141 N N . SER B 1 22 ? -33.76111 52.76263 -41.51962 1.000 55.25180 22 SER A N 1
ATOM 8142 C CA . SER B 1 22 ? -32.47390 52.10588 -41.72535 1.000 51.21934 22 SER A CA 1
ATOM 8143 C C . SER B 1 22 ? -32.31483 50.94381 -40.74879 1.000 45.90600 22 SER A C 1
ATOM 8144 O O . SER B 1 22 ? -32.80678 50.99728 -39.62117 1.000 41.61997 22 SER A O 1
ATOM 8151 N N . ASP B 1 23 ? -31.62032 49.89782 -41.18546 1.000 43.43963 23 ASP A N 1
ATOM 8152 C CA . ASP B 1 23 ? -31.58593 48.64434 -40.44922 1.000 39.22648 23 ASP A CA 1
ATOM 8153 C C . ASP B 1 23 ? -30.41892 48.59633 -39.47125 1.000 36.13069 23 ASP A C 1
ATOM 8154 O O . ASP B 1 23 ? -29.33688 49.13611 -39.72027 1.000 35.45151 23 ASP A O 1
ATOM 8163 N N . THR B 1 24 ? -30.66126 47.93308 -38.34672 1.000 31.42020 24 THR A N 1
ATOM 8164 C CA . THR B 1 24 ? -29.66691 47.71547 -37.31014 1.000 31.73230 24 THR A CA 1
ATOM 8165 C C . THR B 1 24 ? -29.44386 46.22015 -37.15240 1.000 29.23897 24 THR A C 1
ATOM 8166 O O . THR B 1 24 ? -30.40032 45.43968 -37.14660 1.000 28.94315 24 THR A O 1
ATOM 8177 N N . VAL B 1 25 ? -28.18339 45.82375 -37.04327 1.000 28.64274 25 VAL A N 1
ATOM 8178 C CA . VAL B 1 25 ? -27.82627 44.45277 -36.71235 1.000 27.95536 25 VAL A CA 1
ATOM 8179 C C . VAL B 1 25 ? -27.68337 44.36644 -35.20000 1.000 25.45908 25 VAL A C 1
ATOM 8180 O O . VAL B 1 25 ? -26.83634 45.04665 -34.60540 1.000 27.68719 25 VAL A O 1
ATOM 8193 N N . PHE B 1 26 ? -28.52677 43.55096 -34.57590 1.000 25.32359 26 PHE A N 1
ATOM 8194 C CA . PHE B 1 26 ? -28.45530 43.32877 -33.14156 1.000 26.92401 26 PHE A CA 1
ATOM 8195 C C . PHE B 1 26 ? -27.59089 42.10892 -32.86611 1.000 25.79687 26 PHE A C 1
ATOM 8196 O O . PHE B 1 26 ? -27.68385 41.09297 -33.56334 1.000 24.17637 26 PHE A O 1
ATOM 8213 N N . VAL B 1 27 ? -26.74921 42.22254 -31.84439 1.000 23.61576 27 VAL A N 1
ATOM 8214 C CA . VAL B 1 27 ? -25.73420 41.22592 -31.53204 1.000 25.15580 27 VAL A CA 1
ATOM 8215 C C . VAL B 1 27 ? -25.94830 40.74653 -30.10544 1.000 24.47027 27 VAL A C 1
ATOM 8216 O O . VAL B 1 27 ? -26.13060 41.56114 -29.19409 1.000 26.58973 27 VAL A O 1
ATOM 8229 N N . ARG B 1 28 ? -25.92842 39.42917 -29.91240 1.000 22.20069 28 ARG A N 1
ATOM 8230 C CA . ARG B 1 28 ? -25.94462 38.84110 -28.57608 1.000 21.96321 28 ARG A CA 1
ATOM 8231 C C . ARG B 1 28 ? -24.75903 37.89237 -28.46407 1.000 21.21087 28 ARG A C 1
ATOM 8232 O O . ARG B 1 28 ? -24.73837 36.83540 -29.10599 1.000 20.54288 28 ARG A O 1
ATOM 8253 N N . GLU B 1 29 ? -23.76385 38.28958 -27.67742 1.000 19.52409 29 GLU A N 1
ATOM 8254 C CA . GLU B 1 29 ? -22.62784 37.43508 -27.36574 1.000 19.36227 29 GLU A CA 1
ATOM 8255 C C . GLU B 1 29 ? -23.05297 36.36830 -26.36098 1.000 18.59689 29 GLU A C 1
ATOM 8256 O O . GLU B 1 29 ? -23.80419 36.64524 -25.42406 1.000 19.16611 29 GLU A O 1
ATOM 8268 N N . THR B 1 30 ? -22.57235 35.14417 -26.55990 1.000 18.89889 30 THR A N 1
ATOM 8269 C CA . THR B 1 30 ? -22.97162 34.04032 -25.70072 1.000 19.47477 30 THR A CA 1
ATOM 8270 C C . THR B 1 30 ? -22.11018 33.98626 -24.44014 1.000 19.36953 30 THR A C 1
ATOM 8271 O O . THR B 1 30 ? -21.03417 34.58701 -24.35720 1.000 18.44418 30 THR A O 1
ATOM 8282 N N . GLN B 1 31 ? -22.60320 33.22915 -23.44601 1.000 18.88068 31 GLN A N 1
ATOM 8283 C CA . GLN B 1 31 ? -21.88430 32.97369 -22.20322 1.000 18.16870 31 GLN A CA 1
ATOM 8284 C C . GLN B 1 31 ? -22.05106 31.48956 -21.86596 1.000 17.61724 31 GLN A C 1
ATOM 8285 O O . GLN B 1 31 ? -22.72306 31.09916 -20.91255 1.000 16.96397 31 GLN A O 1
ATOM 8299 N N . ILE B 1 32 ? -21.42675 30.64873 -22.68324 1.000 18.76251 32 ILE A N 1
ATOM 8300 C CA . ILE B 1 32 ? -21.46303 29.19745 -22.51244 1.000 18.58846 32 ILE A CA 1
ATOM 8301 C C . ILE B 1 32 ? -20.05747 28.65713 -22.70783 1.000 16.62034 32 ILE A C 1
ATOM 8302 O O . ILE B 1 32 ? -19.21185 29.30358 -23.34056 1.000 16.87077 32 ILE A O 1
ATOM 8318 N N . PRO B 1 33 ? -19.77756 27.46625 -22.17737 1.000 15.79011 33 PRO A N 1
ATOM 8319 C CA . PRO B 1 33 ? -18.42527 26.91132 -22.31538 1.000 16.23770 33 PRO A CA 1
ATOM 8320 C C . PRO B 1 33 ? -18.06977 26.62265 -23.76736 1.000 16.91713 33 PRO A C 1
ATOM 8321 O O . PRO B 1 33 ? -18.89174 26.13951 -24.54986 1.000 15.82455 33 PRO A O 1
ATOM 8332 N N . VAL B 1 34 ? -16.82249 26.93185 -24.11544 1.000 16.02347 34 VAL A N 1
ATOM 8333 C CA . VAL B 1 34 ? -16.26146 26.62821 -25.42762 1.000 15.12160 34 VAL A CA 1
ATOM 8334 C C . VAL B 1 34 ? -15.57053 25.27166 -25.31747 1.000 16.00870 34 VAL A C 1
ATOM 8335 O O . VAL B 1 34 ? -14.47878 25.16112 -24.75938 1.000 15.66570 34 VAL A O 1
ATOM 8348 N N . LEU B 1 35 ? -16.19869 24.23021 -25.85676 1.000 15.24562 35 LEU A N 1
ATOM 8349 C CA . LEU B 1 35 ? -15.65492 22.88569 -25.70941 1.000 15.33565 35 LEU A CA 1
ATOM 8350 C C . LEU B 1 35 ? -14.46774 22.69576 -26.64944 1.000 15.65947 35 LEU A C 1
ATOM 8351 O O . LEU B 1 35 ? -14.56804 22.93260 -27.85775 1.000 15.65495 35 LEU A O 1
ATOM 8367 N N . ILE B 1 36 ? -13.34126 22.25504 -26.08935 1.000 16.58661 36 ILE A N 1
ATOM 8368 C CA . ILE B 1 36 ? -12.11249 22.17321 -26.87070 1.000 16.12647 36 ILE A CA 1
ATOM 8369 C C . ILE B 1 36 ? -12.23894 21.14230 -27.98690 1.000 17.63724 36 ILE A C 1
ATOM 8370 O O . ILE B 1 36 ? -11.68595 21.33432 -29.07810 1.000 17.26326 36 ILE A O 1
ATOM 8386 N N . GLU B 1 37 ? -12.98153 20.05946 -27.76249 1.000 17.39493 37 GLU A N 1
ATOM 8387 C CA . GLU B 1 37 ? -13.11788 19.01142 -28.76701 1.000 17.10958 37 GLU A CA 1
ATOM 8388 C C . GLU B 1 37 ? -14.27048 19.24222 -29.74377 1.000 17.51878 37 GLU A C 1
ATOM 8389 O O . GLU B 1 37 ? -14.41316 18.46692 -30.69553 1.000 17.17996 37 GLU A O 1
ATOM 8401 N N . ARG B 1 38 ? -15.08337 20.27918 -29.55119 1.000 16.56378 38 ARG A N 1
ATOM 8402 C CA . ARG B 1 38 ? -16.15045 20.57147 -30.49994 1.000 16.95578 38 ARG A CA 1
ATOM 8403 C C . ARG B 1 38 ? -15.59231 21.16754 -31.79083 1.000 16.59443 38 ARG A C 1
ATOM 8404 O O . ARG B 1 38 ? -14.57289 21.86165 -31.79374 1.000 16.10798 38 ARG A O 1
ATOM 8425 N N . GLN B 1 39 ? -16.27432 20.87660 -32.90413 1.000 15.10213 39 GLN A N 1
ATOM 8426 C CA . GLN B 1 39 ? -15.94253 21.49429 -34.18271 1.000 16.25608 39 GLN A CA 1
ATOM 8427 C C . GLN B 1 39 ? -16.54902 22.88331 -34.32022 1.000 15.96369 39 GLN A C 1
ATOM 8428 O O . GLN B 1 39 ? -16.10525 23.65778 -35.17555 1.000 16.01139 39 GLN A O 1
ATOM 8442 N N . ASP B 1 40 ? -17.54951 23.19970 -33.49549 1.000 15.26095 40 ASP A N 1
ATOM 8443 C CA . ASP B 1 40 ? -18.24546 24.47653 -33.49909 1.000 15.06660 40 ASP A CA 1
ATOM 8444 C C . ASP B 1 40 ? -18.60318 24.84586 -32.06750 1.000 15.44425 40 ASP A C 1
ATOM 8445 O O . ASP B 1 40 ? -18.92863 23.97252 -31.25688 1.000 15.70085 40 ASP A O 1
ATOM 8454 N N . ASN B 1 41 ? -18.55222 26.14245 -31.77027 1.000 15.21852 41 ASN A N 1
ATOM 8455 C CA . ASN B 1 41 ? -19.08414 26.69342 -30.52896 1.000 15.99783 41 ASN A CA 1
ATOM 8456 C C . ASN B 1 41 ? -19.71126 28.04440 -30.84556 1.000 15.31662 41 ASN A C 1
ATOM 8457 O O . ASN B 1 41 ? -19.10920 28.85601 -31.55507 1.000 15.98374 41 ASN A O 1
ATOM 8468 N N . VAL B 1 42 ? -20.90367 28.29394 -30.31794 1.000 16.51971 42 VAL A N 1
ATOM 8469 C CA . VAL B 1 42 ? -21.61357 29.53643 -30.60520 1.000 16.87314 42 VAL A CA 1
ATOM 8470 C C . VAL B 1 42 ? -20.98505 30.66772 -29.80011 1.000 17.75257 42 VAL A C 1
ATOM 8471 O O . VAL B 1 42 ? -21.04481 30.66540 -28.56596 1.000 16.62246 42 VAL A O 1
ATOM 8484 N N . LEU B 1 43 ? -20.40990 31.65348 -30.49594 1.000 17.96049 43 LEU A N 1
ATOM 8485 C CA . LEU B 1 43 ? -19.77241 32.80100 -29.85874 1.000 17.99510 43 LEU A CA 1
ATOM 8486 C C . LEU B 1 43 ? -20.63270 34.05949 -29.91880 1.000 18.86233 43 LEU A C 1
ATOM 8487 O O . LEU B 1 43 ? -20.81072 34.73400 -28.90115 1.000 17.74567 43 LEU A O 1
ATOM 8503 N N . PHE B 1 44 ? -21.16254 34.39460 -31.09663 1.000 18.12381 44 PHE A N 1
ATOM 8504 C CA . PHE B 1 44 ? -22.04408 35.53893 -31.27834 1.000 18.40979 44 PHE A CA 1
ATOM 8505 C C . PHE B 1 44 ? -23.25414 35.11701 -32.09861 1.000 18.81730 44 PHE A C 1
ATOM 8506 O O . PHE B 1 44 ? -23.12241 34.34352 -33.05269 1.000 18.99183 44 PHE A O 1
ATOM 8523 N N . MET B 1 45 ? -24.42107 35.64789 -31.74482 1.000 19.39446 45 MET A N 1
ATOM 8524 C CA . MET B 1 45 ? -25.61406 35.55503 -32.57214 1.000 19.27567 45 MET A CA 1
ATOM 8525 C C . MET B 1 45 ? -25.94868 36.93638 -33.11566 1.000 21.84471 45 MET A C 1
ATOM 8526 O O . MET B 1 45 ? -25.81035 37.94039 -32.40790 1.000 23.45727 45 MET A O 1
ATOM 8540 N N . LEU B 1 46 ? -26.38895 36.98244 -34.37094 1.000 21.25131 46 LEU A N 1
ATOM 8541 C CA . LEU B 1 46 ? -26.71609 38.23471 -35.03411 1.000 21.53682 46 LEU A CA 1
ATOM 8542 C C . LEU B 1 46 ? -28.10915 38.15629 -35.63548 1.000 21.11323 46 LEU A C 1
ATOM 8543 O O . LEU B 1 46 ? -28.48540 37.14325 -36.23317 1.000 19.72213 46 LEU A O 1
ATOM 8559 N N . ARG B 1 47 ? -28.86714 39.23521 -35.47284 1.000 22.24228 47 ARG A N 1
ATOM 8560 C CA . ARG B 1 47 ? -30.20921 39.33859 -36.02267 1.000 21.95327 47 ARG A CA 1
ATOM 8561 C C . ARG B 1 47 ? -30.30703 40.62785 -36.81848 1.000 24.20987 47 ARG A C 1
ATOM 8562 O O . ARG B 1 47 ? -29.97829 41.70450 -36.30814 1.000 25.73672 47 ARG A O 1
ATOM 8583 N N . LEU B 1 48 ? -30.75768 40.51383 -38.06335 1.000 24.55104 48 LEU A N 1
ATOM 8584 C CA . LEU B 1 48 ? -30.92755 41.66064 -38.94744 1.000 25.83022 48 LEU A CA 1
ATOM 8585 C C . LEU B 1 48 ? -32.31196 41.57125 -39.56925 1.000 26.58215 48 LEU A C 1
ATOM 8586 O O . LEU B 1 48 ? -32.57071 40.68485 -40.39098 1.000 24.68600 48 LEU A O 1
ATOM 8602 N N . ASN B 1 49 ? -33.20347 42.47071 -39.16198 1.000 25.93405 49 ASN A N 1
ATOM 8603 C CA . ASN B 1 49 ? -34.49597 42.61325 -39.81962 1.000 26.95991 49 ASN A CA 1
ATOM 8604 C C . ASN B 1 49 ? -34.29174 43.49258 -41.04506 1.000 28.35752 49 ASN A C 1
ATOM 8605 O O . ASN B 1 49 ? -34.10931 44.70923 -40.92135 1.000 26.94376 49 ASN A O 1
ATOM 8616 N N . ALA B 1 50 ? -34.31359 42.87473 -42.22741 1.000 28.83255 50 ALA A N 1
ATOM 8617 C CA . ALA B 1 50 ? -33.87186 43.52750 -43.45965 1.000 29.16235 50 ALA A CA 1
ATOM 8618 C C . ALA B 1 50 ? -35.05799 44.19619 -44.14326 1.000 31.15987 50 ALA A C 1
ATOM 8619 O O . ALA B 1 50 ? -35.59363 43.72876 -45.15415 1.000 31.02478 50 ALA A O 1
ATOM 8626 N N . LYS B 1 51 ? -35.47434 45.32645 -43.57546 1.000 32.63458 51 LYS A N 1
ATOM 8627 C CA . LYS B 1 51 ? -36.49041 46.14466 -44.21997 1.000 31.16279 51 LYS A CA 1
ATOM 8628 C C . LYS B 1 51 ? -35.91084 46.92317 -45.39267 1.000 31.62918 51 LYS A C 1
ATOM 8629 O O . LYS B 1 51 ? -36.62193 47.18835 -46.36760 1.000 32.10646 51 LYS A O 1
ATOM 8648 N N . GLU B 1 52 ? -34.62941 47.28120 -45.31984 1.000 33.62749 52 GLU A N 1
ATOM 8649 C CA . GLU B 1 52 ? -33.93319 47.96315 -46.40010 1.000 36.26274 52 GLU A CA 1
ATOM 8650 C C . GLU B 1 52 ? -32.80494 47.14749 -47.00822 1.000 35.05578 52 GLU A C 1
ATOM 8651 O O . GLU B 1 52 ? -32.51868 47.30601 -48.19586 1.000 37.24554 52 GLU A O 1
ATOM 8663 N N . SER B 1 53 ? -32.16420 46.28162 -46.23046 1.000 34.76664 53 SER A N 1
ATOM 8664 C CA . SER B 1 53 ? -30.92511 45.64525 -46.64560 1.000 32.49520 53 SER A CA 1
ATOM 8665 C C . SER B 1 53 ? -31.18658 44.49075 -47.60151 1.000 29.17612 53 SER A C 1
ATOM 8666 O O . SER B 1 53 ? -32.20340 43.79849 -47.51344 1.000 28.72185 53 SER A O 1
ATOM 8674 N N . HIS B 1 54 ? -30.23651 44.27073 -48.50409 1.000 29.22296 54 HIS A N 1
ATOM 8675 C CA . HIS B 1 54 ? -30.34823 43.21562 -49.49884 1.000 29.00701 54 HIS A CA 1
ATOM 8676 C C . HIS B 1 54 ? -29.26019 42.16203 -49.39948 1.000 27.19335 54 HIS A C 1
ATOM 8677 O O . HIS B 1 54 ? -29.53876 40.99042 -49.66729 1.000 25.52046 54 HIS A O 1
ATOM 8691 N N . THR B 1 55 ? -28.04255 42.53828 -49.01046 1.000 26.93868 55 THR A N 1
ATOM 8692 C CA . THR B 1 55 ? -26.92452 41.61144 -48.92068 1.000 26.19346 55 THR A CA 1
ATOM 8693 C C . THR B 1 55 ? -26.09605 41.93376 -47.68635 1.000 27.58059 55 THR A C 1
ATOM 8694 O O . THR B 1 55 ? -25.84436 43.10485 -47.39345 1.000 29.43657 55 THR A O 1
ATOM 8705 N N . LEU B 1 56 ? -25.68331 40.89765 -46.95765 1.000 26.17592 56 LEU A N 1
ATOM 8706 C CA . LEU B 1 56 ? -24.68966 41.03848 -45.89752 1.000 25.88582 56 LEU A CA 1
ATOM 8707 C C . LEU B 1 56 ? -23.34884 40.57361 -46.45354 1.000 27.86230 56 LEU A C 1
ATOM 8708 O O . LEU B 1 56 ? -23.19992 39.40379 -46.82731 1.000 26.85662 56 LEU A O 1
ATOM 8724 N N . ASP B 1 57 ? -22.38256 41.48901 -46.51828 1.000 26.92004 57 ASP A N 1
ATOM 8725 C CA . ASP B 1 57 ? -21.11607 41.21533 -47.18112 1.000 27.02020 57 ASP A CA 1
ATOM 8726 C C . ASP B 1 57 ? -20.11876 40.51915 -46.26017 1.000 26.34974 57 ASP A C 1
ATOM 8727 O O . ASP B 1 57 ? -19.53385 39.50138 -46.64321 1.000 27.29323 57 ASP A O 1
ATOM 8736 N N . GLU B 1 58 ? -19.90673 41.04329 -45.05335 1.000 25.64148 58 GLU A N 1
ATOM 8737 C CA . GLU B 1 58 ? -18.88928 40.47567 -44.17916 1.000 28.06483 58 GLU A CA 1
ATOM 8738 C C . GLU B 1 58 ? -19.10329 40.93706 -42.74551 1.000 26.48165 58 GLU A C 1
ATOM 8739 O O . GLU B 1 58 ? -19.80057 41.91945 -42.48188 1.000 26.32930 58 GLU A O 1
ATOM 8751 N N . VAL B 1 59 ? -18.48244 40.20047 -41.82471 1.000 25.16247 59 VAL A N 1
ATOM 8752 C CA . VAL B 1 59 ? -18.39349 40.56912 -40.41532 1.000 27.28029 59 VAL A CA 1
ATOM 8753 C C . VAL B 1 59 ? -16.91989 40.55690 -40.03029 1.000 28.04672 59 VAL A C 1
ATOM 8754 O O . VAL B 1 59 ? -16.20849 39.59013 -40.32252 1.000 26.86577 59 VAL A O 1
ATOM 8767 N N . VAL B 1 60 ? -16.45911 41.61859 -39.37610 1.000 27.07329 60 VAL A N 1
ATOM 8768 C CA . VAL B 1 60 ? -15.06516 41.72669 -38.96312 1.000 28.68314 60 VAL A CA 1
ATOM 8769 C C . VAL B 1 60 ? -14.98389 41.53159 -37.45764 1.000 26.97602 60 VAL A C 1
ATOM 8770 O O . VAL B 1 60 ? -15.66311 42.22525 -36.69168 1.000 26.99647 60 VAL A O 1
ATOM 8783 N N . LEU B 1 61 ? -14.13477 40.60176 -37.04438 1.000 27.76567 61 LEU A N 1
ATOM 8784 C CA . LEU B 1 61 ? -13.97533 40.18515 -35.66222 1.000 28.23362 61 LEU A CA 1
ATOM 8785 C C . LEU B 1 61 ? -12.59601 40.61258 -35.18589 1.000 27.61291 61 LEU A C 1
ATOM 8786 O O . LEU B 1 61 ? -11.62301 40.53985 -35.94141 1.000 27.14375 61 LEU A O 1
ATOM 8802 N N . ASN B 1 62 ? -12.51932 41.08101 -33.94203 1.000 27.39880 62 ASN A N 1
ATOM 8803 C CA . ASN B 1 62 ? -11.25412 41.43350 -33.30610 1.000 27.70690 62 ASN A CA 1
ATOM 8804 C C . ASN B 1 62 ? -11.17330 40.70124 -31.97784 1.000 25.27208 62 ASN A C 1
ATOM 8805 O O . ASN B 1 62 ? -11.94408 40.99499 -31.05967 1.000 24.34044 62 ASN A O 1
ATOM 8816 N N . PHE B 1 63 ? -10.24699 39.75869 -31.87228 1.000 25.56073 63 PHE A N 1
ATOM 8817 C CA . PHE B 1 63 ? -9.99116 39.12189 -30.59219 1.000 25.62999 63 PHE A CA 1
ATOM 8818 C C . PHE B 1 63 ? -9.22671 40.07408 -29.68045 1.000 28.14470 63 PHE A C 1
ATOM 8819 O O . PHE B 1 63 ? -8.44330 40.91322 -30.13444 1.000 26.95998 63 PHE A O 1
ATOM 8836 N N . GLY B 1 64 ? -9.48389 39.95545 -28.38391 1.000 24.69089 64 GLY A N 1
ATOM 8837 C CA . GLY B 1 64 ? -8.78003 40.76132 -27.40652 1.000 27.20505 64 GLY A CA 1
ATOM 8838 C C . GLY B 1 64 ? -7.27919 40.54659 -27.47225 1.000 26.23552 64 GLY A C 1
ATOM 8839 O O . GLY B 1 64 ? -6.76924 39.58932 -28.05407 1.000 25.88003 64 GLY A O 1
ATOM 8843 N N . LYS B 1 65 ? -6.55514 41.46866 -26.83169 1.000 29.19212 65 LYS A N 1
ATOM 8844 C CA . LYS B 1 65 ? -5.10383 41.49992 -26.97149 1.000 29.38830 65 LYS A CA 1
ATOM 8845 C C . LYS B 1 65 ? -4.42841 40.32221 -26.28012 1.000 29.32797 65 LYS A C 1
ATOM 8846 O O . LYS B 1 65 ? -3.33231 39.91912 -26.68555 1.000 27.95465 65 LYS A O 1
ATOM 8865 N N . ASP B 1 66 ? -5.04894 39.76092 -25.24548 1.000 28.84922 66 ASP A N 1
ATOM 8866 C CA . ASP B 1 66 ? -4.43120 38.69608 -24.46568 1.000 28.45614 66 ASP A CA 1
ATOM 8867 C C . ASP B 1 66 ? -4.87453 37.29906 -24.88592 1.000 27.15488 66 ASP A C 1
ATOM 8868 O O . ASP B 1 66 ? -4.40198 36.31471 -24.30877 1.000 25.32225 66 ASP A O 1
ATOM 8877 N N . VAL B 1 67 ? -5.75464 37.18321 -25.88201 1.000 24.62798 67 VAL A N 1
ATOM 8878 C CA . VAL B 1 67 ? -6.09993 35.87289 -26.41345 1.000 23.94711 67 VAL A CA 1
ATOM 8879 C C . VAL B 1 67 ? -4.86471 35.21649 -27.00871 1.000 24.19181 67 VAL A C 1
ATOM 8880 O O . VAL B 1 67 ? -4.06726 35.85902 -27.70414 1.000 24.47363 67 VAL A O 1
ATOM 8893 N N . ASN B 1 68 ? -4.70538 33.92262 -26.74682 1.000 21.85372 68 ASN A N 1
ATOM 8894 C CA . ASN B 1 68 ? -3.66128 33.13132 -27.39284 1.000 22.26140 68 ASN A CA 1
ATOM 8895 C C . ASN B 1 68 ? -4.23730 32.60881 -28.70336 1.000 25.01529 68 ASN A C 1
ATOM 8896 O O . ASN B 1 68 ? -5.01985 31.65332 -28.71776 1.000 24.95430 68 ASN A O 1
ATOM 8907 N N . MET B 1 69 ? -3.86095 33.24984 -29.81189 1.000 24.01955 69 MET A N 1
ATOM 8908 C CA . MET B 1 69 ? -4.39761 32.85672 -31.10694 1.000 24.80256 69 MET A CA 1
ATOM 8909 C C . MET B 1 69 ? -3.90292 31.48511 -31.53501 1.000 24.14030 69 MET A C 1
ATOM 8910 O O . MET B 1 69 ? -4.56230 30.83426 -32.35187 1.000 24.28048 69 MET A O 1
ATOM 8924 N N . SER B 1 70 ? -2.76037 31.03828 -31.00184 1.000 23.38036 70 SER A N 1
ATOM 8925 C CA . SER B 1 70 ? -2.21400 29.73336 -31.35175 1.000 24.64871 70 SER A CA 1
ATOM 8926 C C . SER B 1 70 ? -3.12669 28.58837 -30.93916 1.000 25.71090 70 SER A C 1
ATOM 8927 O O . SER B 1 70 ? -3.01486 27.49059 -31.49770 1.000 25.74087 70 SER A O 1
ATOM 8935 N N . ASP B 1 71 ? -4.00508 28.80827 -29.96370 1.000 24.49295 71 ASP A N 1
ATOM 8936 C CA . ASP B 1 71 ? -4.93596 27.78213 -29.51762 1.000 24.18536 71 ASP A CA 1
ATOM 8937 C C . ASP B 1 71 ? -6.26621 27.83011 -30.25690 1.000 22.64633 71 ASP A C 1
ATOM 8938 O O . ASP B 1 71 ? -7.14856 27.01734 -29.96375 1.000 21.48545 71 ASP A O 1
ATOM 8947 N N . ILE B 1 72 ? -6.43385 28.75218 -31.19892 1.000 21.42929 72 ILE A N 1
ATOM 8948 C CA . ILE B 1 72 ? -7.67728 28.89039 -31.94697 1.000 22.19655 72 ILE A CA 1
ATOM 8949 C C . ILE B 1 72 ? -7.47962 28.26988 -33.32270 1.000 22.35358 72 ILE A C 1
ATOM 8950 O O . ILE B 1 72 ? -6.59120 28.67807 -34.08046 1.000 21.69018 72 ILE A O 1
ATOM 8966 N N . GLN B 1 73 ? -8.31080 27.27836 -33.64104 1.000 21.00848 73 GLN A N 1
ATOM 8967 C CA . GLN B 1 73 ? -8.20159 26.54773 -34.89482 1.000 21.41738 73 GLN A CA 1
ATOM 8968 C C . GLN B 1 73 ? -8.95430 27.22704 -36.02673 1.000 20.57195 73 GLN A C 1
ATOM 8969 O O . GLN B 1 73 ? -8.46777 27.26016 -37.16166 1.000 19.77169 73 GLN A O 1
ATOM 8983 N N . SER B 1 74 ? -10.14345 27.75260 -35.75652 1.000 19.71561 74 SER A N 1
ATOM 8984 C CA . SER B 1 74 ? -10.84893 28.45467 -36.81622 1.000 18.80521 74 SER A CA 1
ATOM 8985 C C . SER B 1 74 ? -11.97875 29.28556 -36.23924 1.000 18.33266 74 SER A C 1
ATOM 8986 O O . SER B 1 74 ? -12.44755 29.05958 -35.12031 1.000 18.67009 74 SER A O 1
ATOM 8994 N N . VAL B 1 75 ? -12.39515 30.26141 -37.03222 1.000 17.91537 75 VAL A N 1
ATOM 8995 C CA . VAL B 1 75 ? -13.64000 30.98091 -36.80931 1.000 17.56011 75 VAL A CA 1
ATOM 8996 C C . VAL B 1 75 ? -14.47201 30.85088 -38.07681 1.000 18.86548 75 VAL A C 1
ATOM 8997 O O . VAL B 1 75 ? -13.93832 30.75412 -39.18778 1.000 18.85141 75 VAL A O 1
ATOM 9010 N N . LYS B 1 76 ? -15.79039 30.81664 -37.89961 1.000 17.74736 76 LYS A N 1
ATOM 9011 C CA . LYS B 1 76 ? -16.70957 30.59445 -39.00652 1.000 16.85221 76 LYS A CA 1
ATOM 9012 C C . LYS B 1 76 ? -17.88388 31.55297 -38.89856 1.000 16.80126 76 LYS A C 1
ATOM 9013 O O . LYS B 1 76 ? -18.29632 31.93016 -37.80122 1.000 17.28922 76 LYS A O 1
ATOM 9032 N N . LEU B 1 77 ? -18.42070 31.93255 -40.05282 1.000 17.11936 77 LEU A N 1
ATOM 9033 C CA . LEU B 1 77 ? -19.66615 32.68279 -40.14495 1.000 17.51236 77 LEU A CA 1
ATOM 9034 C C . LEU B 1 77 ? -20.71719 31.79985 -40.80493 1.000 16.81070 77 LEU A C 1
ATOM 9035 O O . LEU B 1 77 ? -20.53065 31.36559 -41.95924 1.000 18.10591 77 LEU A O 1
ATOM 9051 N N . TYR B 1 78 ? -21.80002 31.54057 -40.05487 1.000 16.33069 78 TYR A N 1
ATOM 9052 C CA . TYR B 1 78 ? -22.95178 30.75873 -40.47620 1.000 15.13873 78 TYR A CA 1
ATOM 9053 C C . TYR B 1 78 ? -24.15917 31.65891 -40.71158 1.000 16.18844 78 TYR A C 1
ATOM 9054 O O . TYR B 1 78 ? -24.38280 32.62372 -39.96713 1.000 15.65784 78 TYR A O 1
ATOM 9072 N N . TYR B 1 79 ? -24.96347 31.29772 -41.70856 1.000 16.64920 79 TYR A N 1
ATOM 9073 C CA . TYR B 1 79 ? -26.28434 31.87437 -41.91946 1.000 16.18903 79 TYR A CA 1
ATOM 9074 C C . TYR B 1 79 ? -27.32604 30.83012 -41.54546 1.000 16.70838 79 TYR A C 1
ATOM 9075 O O . TYR B 1 79 ? -27.20876 29.66546 -41.94397 1.000 16.37207 79 TYR A O 1
ATOM 9093 N N . SER B 1 80 ? -28.33877 31.24506 -40.77776 1.000 15.14182 80 SER A N 1
ATOM 9094 C CA . SER B 1 80 ? -29.33949 30.31594 -40.26439 1.000 16.09627 80 SER A CA 1
ATOM 9095 C C . SER B 1 80 ? -30.75875 30.73508 -40.62760 1.000 16.27237 80 SER A C 1
ATOM 9096 O O . SER B 1 80 ? -31.71906 30.25683 -40.01344 1.000 15.75520 80 SER A O 1
ATOM 9104 N N . GLY B 1 81 ? -30.91343 31.60547 -41.61898 1.000 16.27501 81 GLY A N 1
ATOM 9105 C CA . GLY B 1 81 ? -32.21639 31.84422 -42.20112 1.000 16.29153 81 GLY A CA 1
ATOM 9106 C C . GLY B 1 81 ? -33.06734 32.84183 -41.45011 1.000 17.48201 81 GLY A C 1
ATOM 9107 O O . GLY B 1 81 ? -32.55744 33.82088 -40.89420 1.000 18.09708 81 GLY A O 1
ATOM 9111 N N . THR B 1 82 ? -34.37535 32.58950 -41.42161 1.000 17.35059 82 THR A N 1
ATOM 9112 C CA . THR B 1 82 ? -35.32591 33.57473 -40.92600 1.000 17.92202 82 THR A CA 1
ATOM 9113 C C . THR B 1 82 ? -36.12982 33.04763 -39.74197 1.000 18.21514 82 THR A C 1
ATOM 9114 O O . THR B 1 82 ? -35.75427 32.05127 -39.11622 1.000 17.14610 82 THR A O 1
ATOM 9125 N N . GLU B 1 83 ? -37.23053 33.72337 -39.42360 1.000 19.53257 83 GLU A N 1
ATOM 9126 C CA . GLU B 1 83 ? -38.03708 33.43196 -38.24793 1.000 18.51131 83 GLU A CA 1
ATOM 9127 C C . GLU B 1 83 ? -39.50270 33.35190 -38.64748 1.000 18.82178 83 GLU A C 1
ATOM 9128 O O . GLU B 1 83 ? -39.93303 34.00137 -39.60227 1.000 19.72654 83 GLU A O 1
ATOM 9140 N N . ALA B 1 84 ? -40.27369 32.55302 -37.91216 1.000 17.35616 84 ALA A N 1
ATOM 9141 C CA . ALA B 1 84 ? -41.71645 32.54067 -38.12210 1.000 20.09694 84 ALA A CA 1
ATOM 9142 C C . ALA B 1 84 ? -42.28866 33.91969 -37.80838 1.000 19.48949 84 ALA A C 1
ATOM 9143 O O . ALA B 1 84 ? -41.90441 34.56125 -36.82707 1.000 20.84982 84 ALA A O 1
ATOM 9150 N N . ARG B 1 85 ? -43.20351 34.38832 -38.65939 1.000 21.69991 85 ARG A N 1
ATOM 9151 C CA . ARG B 1 85 ? -43.64943 35.77519 -38.55693 1.000 23.11908 85 ARG A CA 1
ATOM 9152 C C . ARG B 1 85 ? -44.30729 36.05293 -37.21026 1.000 22.72229 85 ARG A C 1
ATOM 9153 O O . ARG B 1 85 ? -44.13792 37.14076 -36.64762 1.000 23.42129 85 ARG A O 1
ATOM 9174 N N . GLN B 1 86 ? -45.02675 35.07395 -36.65409 1.000 21.18476 86 GLN A N 1
ATOM 9175 C CA . GLN B 1 86 ? -45.65049 35.27199 -35.34932 1.000 22.55598 86 GLN A CA 1
ATOM 9176 C C . GLN B 1 86 ? -44.63335 35.42935 -34.22283 1.000 25.56575 86 GLN A C 1
ATOM 9177 O O . GLN B 1 86 ? -45.03118 35.76458 -33.10138 1.000 26.08152 86 GLN A O 1
ATOM 9191 N N . ASN B 1 87 ? -43.34355 35.21121 -34.48958 1.000 21.87717 87 ASN A N 1
ATOM 9192 C CA . ASN B 1 87 ? -42.30202 35.37656 -33.48461 1.000 23.73887 87 ASN A CA 1
ATOM 9193 C C . ASN B 1 87 ? -41.47115 36.63820 -33.68471 1.000 24.76212 87 ASN A C 1
ATOM 9194 O O . ASN B 1 87 ? -40.47168 36.82001 -32.98425 1.000 24.89098 87 ASN A O 1
ATOM 9205 N N . TYR B 1 88 ? -41.83963 37.50943 -34.61895 1.000 24.70561 88 TYR A N 1
ATOM 9206 C CA . TYR B 1 88 ? -41.14524 38.78473 -34.71532 1.000 24.93535 88 TYR A CA 1
ATOM 9207 C C . TYR B 1 88 ? -41.38539 39.59264 -33.44300 1.000 26.92128 88 TYR A C 1
ATOM 9208 O O . TYR B 1 88 ? -42.44742 39.51045 -32.81885 1.000 26.57926 88 TYR A O 1
ATOM 9226 N N . GLY B 1 89 ? -40.38153 40.37142 -33.05094 1.000 27.98530 89 GLY A N 1
ATOM 9227 C CA . GLY B 1 89 ? -40.51976 41.24600 -31.90560 1.000 27.78132 89 GLY A CA 1
ATOM 9228 C C . GLY B 1 89 ? -40.43638 40.57042 -30.55728 1.000 27.11036 89 GLY A C 1
ATOM 9229 O O . GLY B 1 89 ? -40.69228 41.22293 -29.53849 1.000 26.69251 89 GLY A O 1
ATOM 9233 N N . LYS B 1 90 ? -40.09115 39.28878 -30.51049 1.000 26.81022 90 LYS A N 1
ATOM 9234 C CA . LYS B 1 90 ? -39.85746 38.60202 -29.24829 1.000 26.19720 90 LYS A CA 1
ATOM 9235 C C . LYS B 1 90 ? -38.38856 38.60795 -28.84984 1.000 28.01794 90 LYS A C 1
ATOM 9236 O O . LYS B 1 90 ? -38.02134 37.96233 -27.86332 1.000 26.91263 90 LYS A O 1
ATOM 9255 N N . ASN B 1 91 ? -37.55045 39.33837 -29.58237 1.000 29.04009 91 ASN A N 1
ATOM 9256 C CA . ASN B 1 91 ? -36.13835 39.50856 -29.25612 1.000 27.75472 91 ASN A CA 1
ATOM 9257 C C . ASN B 1 91 ? -35.36841 38.19248 -29.31077 1.000 27.47023 91 ASN A C 1
ATOM 9258 O O . ASN B 1 91 ? -34.33250 38.04826 -28.65720 1.000 26.39793 91 ASN A O 1
ATOM 9269 N N . PHE B 1 92 ? -35.85426 37.21758 -30.07331 1.000 25.07282 92 PHE A N 1
ATOM 9270 C CA . PHE B 1 92 ? -35.07723 36.01189 -30.31490 1.000 24.50363 92 PHE A CA 1
ATOM 9271 C C . PHE B 1 92 ? -33.83829 36.35263 -31.13657 1.000 22.09779 92 PHE A C 1
ATOM 9272 O O . PHE B 1 92 ? -33.85003 37.26919 -31.96232 1.000 22.01524 92 PHE A O 1
ATOM 9289 N N . PHE B 1 93 ? -32.76357 35.59382 -30.91154 1.000 21.28430 93 PHE A N 1
ATOM 9290 C CA . PHE B 1 93 ? -31.52728 35.75536 -31.66686 1.000 21.31567 93 PHE A CA 1
ATOM 9291 C C . PHE B 1 93 ? -31.14484 34.52116 -32.47148 1.000 20.50539 93 PHE A C 1
ATOM 9292 O O . PHE B 1 93 ? -30.07251 34.50910 -33.09162 1.000 19.90259 93 PHE A O 1
ATOM 9309 N N . ALA B 1 94 ? -31.98719 33.49009 -32.48069 1.000 20.12762 94 ALA A N 1
ATOM 9310 C CA . ALA B 1 94 ? -31.77655 32.29664 -33.28825 1.000 18.64011 94 ALA A CA 1
ATOM 9311 C C . ALA B 1 94 ? -33.12790 31.63607 -33.50580 1.000 19.63455 94 ALA A C 1
ATOM 9312 O O . ALA B 1 94 ? -34.04226 31.82962 -32.69541 1.000 19.01810 94 ALA A O 1
ATOM 9319 N N . PRO B 1 95 ? -33.29843 30.86906 -34.58610 1.000 18.16847 95 PRO A N 1
ATOM 9320 C CA . PRO B 1 95 ? -34.56746 30.16467 -34.79248 1.000 18.04029 95 PRO A CA 1
ATOM 9321 C C . PRO B 1 95 ? -34.63800 28.80902 -34.11401 1.000 17.68126 95 PRO A C 1
ATOM 9322 O O . PRO B 1 95 ? -35.72702 28.22390 -34.05138 1.000 17.91641 95 PRO A O 1
ATOM 9333 N N . VAL B 1 96 ? -33.51479 28.31236 -33.59230 1.000 17.42974 96 VAL A N 1
ATOM 9334 C CA . VAL B 1 96 ? -33.39473 26.91832 -33.18280 1.000 17.74026 96 VAL A CA 1
ATOM 9335 C C . VAL B 1 96 ? -32.04601 26.76521 -32.49957 1.000 18.03144 96 VAL A C 1
ATOM 9336 O O . VAL B 1 96 ? -31.16736 27.62027 -32.64710 1.000 17.85045 96 VAL A O 1
ATOM 9349 N N . SER B 1 97 ? -31.87806 25.67890 -31.74593 1.000 18.68304 97 SER A N 1
ATOM 9350 C CA . SER B 1 97 ? -30.57788 25.37371 -31.15875 1.000 19.33910 97 SER A CA 1
ATOM 9351 C C . SER B 1 97 ? -29.61858 24.90546 -32.24478 1.000 17.82327 97 SER A C 1
ATOM 9352 O O . SER B 1 97 ? -29.92128 23.96857 -32.98870 1.000 16.45798 97 SER A O 1
ATOM 9360 N N . TYR B 1 98 ? -28.44369 25.53539 -32.31146 1.000 17.14187 98 TYR A N 1
ATOM 9361 C CA . TYR B 1 98 ? -27.53906 25.31127 -33.43446 1.000 16.00968 98 TYR A CA 1
ATOM 9362 C C . TYR B 1 98 ? -26.71383 24.03900 -33.27579 1.000 14.81825 98 TYR A C 1
ATOM 9363 O O . TYR B 1 98 ? -26.42784 23.35950 -34.26864 1.000 14.58687 98 TYR A O 1
ATOM 9381 N N . ILE B 1 99 ? -26.30913 23.71285 -32.05053 1.000 14.41951 99 ILE A N 1
ATOM 9382 C CA . ILE B 1 99 ? -25.45179 22.56524 -31.77922 1.000 14.92937 99 ILE A CA 1
ATOM 9383 C C . ILE B 1 99 ? -26.11404 21.73973 -30.68778 1.000 15.88927 99 ILE A C 1
ATOM 9384 O O . ILE B 1 99 ? -26.28931 22.22094 -29.56078 1.000 16.17360 99 ILE A O 1
ATOM 9400 N N . SER B 1 100 ? -26.46795 20.50187 -31.01380 1.000 16.69809 100 SER A N 1
ATOM 9401 C CA . SER B 1 100 ? -27.13973 19.64239 -30.05371 1.000 16.99063 100 SER A CA 1
ATOM 9402 C C . SER B 1 100 ? -26.16094 19.13624 -29.00361 1.000 16.59885 100 SER A C 1
ATOM 9403 O O . SER B 1 100 ? -24.99434 18.86332 -29.29647 1.000 16.61696 100 SER A O 1
ATOM 9411 N N . SER B 1 101 ? -26.64160 19.02114 -27.76787 1.000 16.21071 101 SER A N 1
ATOM 9412 C CA . SER B 1 101 ? -25.95234 18.25663 -26.73781 1.000 16.28967 101 SER A CA 1
ATOM 9413 C C . SER B 1 101 ? -26.70095 16.97423 -26.39812 1.000 17.70061 101 SER A C 1
ATOM 9414 O O . SER B 1 101 ? -26.32481 16.27263 -25.45217 1.000 17.22389 101 SER A O 1
ATOM 9422 N N . HIS B 1 102 ? -27.73964 16.64789 -27.16262 1.000 19.60442 102 HIS A N 1
ATOM 9423 C CA . HIS B 1 102 ? -28.66493 15.56473 -26.85257 1.000 21.42061 102 HIS A CA 1
ATOM 9424 C C . HIS B 1 102 ? -28.60756 14.41622 -27.84548 1.000 22.41093 102 HIS A C 1
ATOM 9425 O O . HIS B 1 102 ? -28.74309 13.25612 -27.44838 1.000 22.59616 102 HIS A O 1
ATOM 9439 N N . THR B 1 103 ? -28.39188 14.70312 -29.12187 1.000 20.77828 103 THR A N 1
ATOM 9440 C CA . THR B 1 103 ? -28.55494 13.69215 -30.15985 1.000 21.92132 103 THR A CA 1
ATOM 9441 C C . THR B 1 103 ? -27.35908 12.75032 -30.15791 1.000 19.71938 103 THR A C 1
ATOM 9442 O O . THR B 1 103 ? -26.23612 13.19623 -30.41797 1.000 19.91314 103 THR A O 1
ATOM 9453 N N . PRO B 1 104 ? -27.54592 11.46183 -29.86538 1.000 19.40095 104 PRO A N 1
ATOM 9454 C CA . PRO B 1 104 ? -26.39375 10.56166 -29.72764 1.000 19.70254 104 PRO A CA 1
ATOM 9455 C C . PRO B 1 104 ? -25.49234 10.58398 -30.95226 1.000 20.29949 104 PRO A C 1
ATOM 9456 O O . PRO B 1 104 ? -25.94353 10.40505 -32.08484 1.000 20.64209 104 PRO A O 1
ATOM 9467 N N . GLY B 1 105 ? -24.20166 10.80533 -30.71230 1.000 20.40482 105 GLY A N 1
ATOM 9468 C CA . GLY B 1 105 ? -23.20497 10.80619 -31.75823 1.000 20.16068 105 GLY A CA 1
ATOM 9469 C C . GLY B 1 105 ? -23.16059 12.04658 -32.62152 1.000 21.08693 105 GLY A C 1
ATOM 9470 O O . GLY B 1 105 ? -22.34998 12.09349 -33.55642 1.000 21.16687 105 GLY A O 1
ATOM 9474 N N . LYS B 1 106 ? -23.99184 13.05137 -32.34774 1.000 20.29453 106 LYS A N 1
ATOM 9475 C CA . LYS B 1 106 ? -24.03976 14.25840 -33.17006 1.000 20.21355 106 LYS A CA 1
ATOM 9476 C C . LYS B 1 106 ? -24.10160 15.51009 -32.29698 1.000 18.25979 106 LYS A C 1
ATOM 9477 O O . LYS B 1 106 ? -24.94692 16.38497 -32.48622 1.000 17.44426 106 LYS A O 1
ATOM 9496 N N . THR B 1 107 ? -23.19356 15.62021 -31.32602 1.000 16.60932 107 THR A N 1
ATOM 9497 C CA . THR B 1 107 ? -23.15517 16.79345 -30.46202 1.000 16.75072 107 THR A CA 1
ATOM 9498 C C . THR B 1 107 ? -21.87942 17.61258 -30.60966 1.000 17.27661 107 THR A C 1
ATOM 9499 O O . THR B 1 107 ? -21.70468 18.59018 -29.87472 1.000 17.68815 107 THR A O 1
ATOM 9510 N N . LEU B 1 108 ? -20.99679 17.26573 -31.54580 1.000 16.40821 108 LEU A N 1
ATOM 9511 C CA . LEU B 1 108 ? -19.72024 17.95590 -31.67371 1.000 15.88505 108 LEU A CA 1
ATOM 9512 C C . LEU B 1 108 ? -19.69909 19.02630 -32.75782 1.000 15.20863 108 LEU A C 1
ATOM 9513 O O . LEU B 1 108 ? -18.84480 19.91616 -32.69855 1.000 15.19534 108 LEU A O 1
ATOM 9529 N N . ALA B 1 109 ? -20.60813 18.97752 -33.73173 1.000 14.96436 109 ALA A N 1
ATOM 9530 C CA . ALA B 1 109 ? -20.59767 19.91026 -34.84948 1.000 14.98449 109 ALA A CA 1
ATOM 9531 C C . ALA B 1 109 ? -21.97534 20.52324 -35.05262 1.000 14.24216 109 ALA A C 1
ATOM 9532 O O . ALA B 1 109 ? -23.00117 19.91726 -34.73147 1.000 14.94937 109 ALA A O 1
ATOM 9539 N N . ALA B 1 110 ? -21.98801 21.73758 -35.59584 1.000 12.79560 110 ALA A N 1
ATOM 9540 C CA . ALA B 1 110 ? -23.24326 22.39648 -35.92427 1.000 14.31502 110 ALA A CA 1
ATOM 9541 C C . ALA B 1 110 ? -24.09057 21.51173 -36.82989 1.000 13.91981 110 ALA A C 1
ATOM 9542 O O . ALA B 1 110 ? -23.59112 20.92798 -37.79329 1.000 14.58493 110 ALA A O 1
ATOM 9549 N N . ASN B 1 111 ? -25.37033 21.41324 -36.51702 1.000 13.59588 111 ASN A N 1
ATOM 9550 C CA . ASN B 1 111 ? -26.30057 20.68417 -37.37325 1.000 15.10378 111 ASN A CA 1
ATOM 9551 C C . ASN B 1 111 ? -26.34821 21.36642 -38.73758 1.000 14.43058 111 ASN A C 1
ATOM 9552 O O . ASN B 1 111 ? -26.80137 22.51309 -38.84123 1.000 14.33188 111 ASN A O 1
ATOM 9563 N N . PRO B 1 112 ? -25.88509 20.71354 -39.80655 1.000 14.64812 112 PRO A N 1
ATOM 9564 C CA . PRO B 1 112 ? -25.80796 21.41468 -41.09767 1.000 15.80509 112 PRO A CA 1
ATOM 9565 C C . PRO B 1 112 ? -27.15808 21.83939 -41.64865 1.000 15.97824 112 PRO A C 1
ATOM 9566 O O . PRO B 1 112 ? -27.20458 22.78345 -42.44556 1.000 15.35633 112 PRO A O 1
ATOM 9577 N N . SER B 1 113 ? -28.25809 21.18359 -41.26305 1.000 14.64187 113 SER A N 1
ATOM 9578 C CA . SER B 1 113 ? -29.55493 21.57687 -41.80217 1.000 14.75701 113 SER A CA 1
ATOM 9579 C C . SER B 1 113 ? -30.04775 22.89371 -41.21274 1.000 15.27438 113 SER A C 1
ATOM 9580 O O . SER B 1 113 ? -30.91671 23.53115 -41.81420 1.000 14.72178 113 SER A O 1
ATOM 9588 N N . TYR B 1 114 ? -29.49966 23.33037 -40.07255 1.000 14.95357 114 TYR A N 1
ATOM 9589 C CA . TYR B 1 114 ? -29.90526 24.59083 -39.45933 1.000 16.11411 114 TYR A CA 1
ATOM 9590 C C . TYR B 1 114 ? -28.99127 25.76527 -39.80209 1.000 15.91685 114 TYR A C 1
ATOM 9591 O O . TYR B 1 114 ? -29.39878 26.91809 -39.61261 1.000 16.05396 114 TYR A O 1
ATOM 9609 N N . SER B 1 115 ? -27.78433 25.51167 -40.31112 1.000 15.39215 115 SER A N 1
ATOM 9610 C CA . SER B 1 115 ? -26.78241 26.56158 -40.45004 1.000 15.39547 115 SER A CA 1
ATOM 9611 C C . SER B 1 115 ? -25.92614 26.32030 -41.68201 1.000 16.11757 115 SER A C 1
ATOM 9612 O O . SER B 1 115 ? -25.32889 25.24845 -41.82208 1.000 14.71462 115 SER A O 1
ATOM 9620 N N . ILE B 1 116 ? -25.84684 27.32940 -42.54843 1.000 16.41308 116 ILE A N 1
ATOM 9621 C CA . ILE B 1 116 ? -25.02853 27.28001 -43.75494 1.000 17.14828 116 ILE A CA 1
ATOM 9622 C C . ILE B 1 116 ? -23.69916 27.95920 -43.46746 1.000 16.67698 116 ILE A C 1
ATOM 9623 O O . ILE B 1 116 ? -23.66672 29.14844 -43.13022 1.000 16.60321 116 ILE A O 1
ATOM 9639 N N . ASN B 1 117 ? -22.60417 27.21800 -43.63318 1.000 17.60763 117 ASN A N 1
ATOM 9640 C CA . ASN B 1 117 ? -21.26315 27.76745 -43.45198 1.000 17.80529 117 ASN A CA 1
ATOM 9641 C C . ASN B 1 117 ? -20.96670 28.71358 -44.60626 1.000 20.02670 117 ASN A C 1
ATOM 9642 O O . ASN B 1 117 ? -20.80001 28.27161 -45.74823 1.000 20.24538 117 ASN A O 1
ATOM 9653 N N . LYS B 1 118 ? -20.92389 30.01592 -44.31673 1.000 18.70831 118 LYS A N 1
ATOM 9654 C CA . LYS B 1 118 ? -20.70927 31.01507 -45.35462 1.000 20.61007 118 LYS A CA 1
ATOM 9655 C C . LYS B 1 118 ? -19.24181 31.37316 -45.49282 1.000 20.97827 118 LYS A C 1
ATOM 9656 O O . LYS B 1 118 ? -18.77578 31.63623 -46.60736 1.000 19.89360 118 LYS A O 1
ATOM 9675 N N . SER B 1 119 ? -18.50499 31.39694 -44.38248 1.000 20.20564 119 SER A N 1
ATOM 9676 C CA . SER B 1 119 ? -17.05915 31.55718 -44.50786 1.000 21.42564 119 SER A CA 1
ATOM 9677 C C . SER B 1 119 ? -16.35007 30.95833 -43.30466 1.000 19.46070 119 SER A C 1
ATOM 9678 O O . SER B 1 119 ? -16.92521 30.80770 -42.22726 1.000 19.13436 119 SER A O 1
ATOM 9686 N N . GLN B 1 120 ? -15.08001 30.62113 -43.51097 1.000 19.53020 120 GLN A N 1
ATOM 9687 C CA . GLN B 1 120 ? -14.25572 30.02318 -42.47273 1.000 20.58484 120 GLN A CA 1
ATOM 9688 C C . GLN B 1 120 ? -12.82492 30.51319 -42.63116 1.000 20.93513 120 GLN A C 1
ATOM 9689 O O . GLN B 1 120 ? -12.29696 30.55195 -43.74592 1.000 20.14404 120 GLN A O 1
ATOM 9703 N N . VAL B 1 121 ? -12.20678 30.88715 -41.51341 1.000 18.66120 121 VAL A N 1
ATOM 9704 C CA . VAL B 1 121 ? -10.79088 31.23729 -41.47918 1.000 21.87409 121 VAL A CA 1
ATOM 9705 C C . VAL B 1 121 ? -10.10782 30.33481 -40.46231 1.000 20.05619 121 VAL A C 1
ATOM 9706 O O . VAL B 1 121 ? -10.45872 30.34681 -39.27257 1.000 20.06687 121 VAL A O 1
ATOM 9719 N N . ASN B 1 122 ? -9.15399 29.53921 -40.93880 1.000 20.18702 122 ASN A N 1
ATOM 9720 C CA . ASN B 1 122 ? -8.34196 28.68491 -40.08887 1.000 20.91812 122 ASN A CA 1
ATOM 9721 C C . ASN B 1 122 ? -7.07106 29.42598 -39.68150 1.000 22.13197 122 ASN A C 1
ATOM 9722 O O . ASN B 1 122 ? -6.57409 30.28596 -40.41377 1.000 20.22425 122 ASN A O 1
ATOM 9733 N N . ASN B 1 123 ? -6.55449 29.06653 -38.50529 1.000 22.38619 123 ASN A N 1
ATOM 9734 C CA . ASN B 1 123 ? -5.38309 29.70524 -37.91739 1.000 22.28456 123 ASN A CA 1
ATOM 9735 C C . ASN B 1 123 ? -5.51245 31.21820 -38.03847 1.000 21.54217 123 ASN A C 1
ATOM 9736 O O . ASN B 1 123 ? -4.63979 31.88655 -38.61121 1.000 22.56766 123 ASN A O 1
ATOM 9747 N N . PRO B 1 124 ? -6.59537 31.80300 -37.52638 1.000 20.41548 124 PRO A N 1
ATOM 9748 C CA . PRO B 1 124 ? -6.87122 33.21408 -37.80125 1.000 21.10759 124 PRO A CA 1
ATOM 9749 C C . PRO B 1 124 ? -5.86775 34.13814 -37.13443 1.000 24.51170 124 PRO A C 1
ATOM 9750 O O . PRO B 1 124 ? -5.23341 33.79549 -36.13406 1.000 22.19952 124 PRO A O 1
ATOM 9761 N N . LYS B 1 125 ? -5.71580 35.32058 -37.72296 1.000 25.71875 125 LYS A N 1
ATOM 9762 C CA . LYS B 1 125 ? -5.03540 36.41405 -37.05237 1.000 27.96521 125 LYS A CA 1
ATOM 9763 C C . LYS B 1 125 ? -5.99967 37.08877 -36.07793 1.000 29.08383 125 LYS A C 1
ATOM 9764 O O . LYS B 1 125 ? -7.21942 36.90747 -36.14330 1.000 26.27996 125 LYS A O 1
ATOM 9783 N N . ARG B 1 126 ? -5.43411 37.87984 -35.16372 1.000 27.10673 126 ARG A N 1
ATOM 9784 C CA . ARG B 1 126 ? -6.23982 38.51481 -34.12522 1.000 26.70906 126 ARG A CA 1
ATOM 9785 C C . ARG B 1 126 ? -7.40963 39.30210 -34.70813 1.000 27.38093 126 ARG A C 1
ATOM 9786 O O . ARG B 1 126 ? -8.47997 39.37011 -34.09179 1.000 27.90238 126 ARG A O 1
ATOM 9807 N N . LYS B 1 127 ? -7.22961 39.90582 -35.88044 1.000 26.11750 127 LYS A N 1
ATOM 9808 C CA . LYS B 1 127 ? -8.31475 40.54384 -36.61790 1.000 30.53329 127 LYS A CA 1
ATOM 9809 C C . LYS B 1 127 ? -8.66075 39.67348 -37.81992 1.000 31.01499 127 LYS A C 1
ATOM 9810 O O . LYS B 1 127 ? -7.77373 39.32589 -38.60808 1.000 27.70393 127 LYS A O 1
ATOM 9829 N N . VAL B 1 128 ? -9.94594 39.33223 -37.95825 1.000 29.09886 128 VAL A N 1
ATOM 9830 C CA . VAL B 1 128 ? -10.41618 38.35899 -38.94014 1.000 30.07745 128 VAL A CA 1
ATOM 9831 C C . VAL B 1 128 ? -11.60447 38.93886 -39.69394 1.000 28.18525 128 VAL A C 1
ATOM 9832 O O . VAL B 1 128 ? -12.55987 39.41534 -39.07624 1.000 26.22648 128 VAL A O 1
ATOM 9845 N N . ALA B 1 129 ? -11.57825 38.84867 -41.01775 1.000 27.41569 129 ALA A N 1
ATOM 9846 C CA . ALA B 1 129 ? -12.73606 39.19313 -41.83395 1.000 27.62681 129 ALA A CA 1
ATOM 9847 C C . ALA B 1 129 ? -13.42017 37.90614 -42.27954 1.000 26.31447 129 ALA A C 1
ATOM 9848 O O . ALA B 1 129 ? -12.77870 37.03560 -42.87765 1.000 25.89120 129 ALA A O 1
ATOM 9855 N N . LEU B 1 130 ? -14.71553 37.78756 -41.98614 1.000 25.33543 130 LEU A N 1
ATOM 9856 C CA . LEU B 1 130 ? -15.52777 36.64114 -42.37666 1.000 25.83975 130 LEU A CA 1
ATOM 9857 C C . LEU B 1 130 ? -16.51897 37.10381 -43.43872 1.000 25.25634 130 LEU A C 1
ATOM 9858 O O . LEU B 1 130 ? -17.48117 37.81286 -43.12511 1.000 24.16502 130 LEU A O 1
ATOM 9874 N N . LYS B 1 131 ? -16.28986 36.69942 -44.68644 1.000 24.97076 131 LYS A N 1
ATOM 9875 C CA . LYS B 1 131 ? -17.18648 37.06502 -45.77195 1.000 27.65057 131 LYS A CA 1
ATOM 9876 C C . LYS B 1 131 ? -18.49015 36.27363 -45.68721 1.000 27.84606 131 LYS A C 1
ATOM 9877 O O . LYS B 1 131 ? -18.55029 35.17860 -45.12509 1.000 28.41242 131 LYS A O 1
ATOM 9896 N N . ALA B 1 132 ? -19.54655 36.84410 -46.26582 1.000 28.41543 132 ALA A N 1
ATOM 9897 C CA . ALA B 1 132 ? -20.80570 36.12403 -46.39875 1.000 28.93101 132 ALA A CA 1
ATOM 9898 C C . ALA B 1 132 ? -21.34621 36.23940 -47.81740 1.000 30.28377 132 ALA A C 1
ATOM 9899 O O . ALA B 1 132 ? -21.68188 35.22993 -48.44403 1.000 30.76778 132 ALA A O 1
ATOM 9906 N N . ASN B 1 133 ? -21.43018 37.46407 -48.33244 1.000 31.09468 133 ASN A N 1
ATOM 9907 C CA . ASN B 1 133 ? -22.17389 37.73672 -49.55824 1.000 31.11797 133 ASN A CA 1
ATOM 9908 C C . ASN B 1 133 ? -23.52542 37.02658 -49.51108 1.000 32.08161 133 ASN A C 1
ATOM 9909 O O . ASN B 1 133 ? -23.95336 36.36807 -50.46249 1.000 31.46670 133 ASN A O 1
ATOM 9920 N N . GLN B 1 134 ? -24.19377 37.15518 -48.36911 1.000 28.54516 134 GLN A N 1
ATOM 9921 C CA . GLN B 1 134 ? -25.44726 36.45844 -48.12052 1.000 26.14978 134 GLN A CA 1
ATOM 9922 C C . GLN B 1 134 ? -26.61125 37.32799 -48.57510 1.000 25.94004 134 GLN A C 1
ATOM 9923 O O . GLN B 1 134 ? -26.81297 38.42690 -48.04800 1.000 24.47360 134 GLN A O 1
ATOM 9937 N N . LYS B 1 135 ? -27.37555 36.83752 -49.54773 1.000 24.40797 135 LYS A N 1
ATOM 9938 C CA . LYS B 1 135 ? -28.63516 37.48220 -49.88398 1.000 25.86158 135 LYS A CA 1
ATOM 9939 C C . LYS B 1 135 ? -29.58110 37.38274 -48.69282 1.000 26.17514 135 LYS A C 1
ATOM 9940 O O . LYS B 1 135 ? -29.74872 36.30915 -48.10446 1.000 24.48100 135 LYS A O 1
ATOM 9959 N N . LEU B 1 136 ? -30.20406 38.50233 -48.34086 1.000 23.66012 136 LEU A N 1
ATOM 9960 C CA . LEU B 1 136 ? -31.01302 38.57761 -47.13374 1.000 22.48218 136 LEU A CA 1
ATOM 9961 C C . LEU B 1 136 ? -32.47638 38.26426 -47.41714 1.000 22.64817 136 LEU A C 1
ATOM 9962 O O . LEU B 1 136 ? -33.02584 38.65008 -48.45259 1.000 22.74485 136 LEU A O 1
ATOM 9978 N N . PHE B 1 137 ? -33.09746 37.55402 -46.48393 1.000 21.89390 137 PHE A N 1
ATOM 9979 C CA . PHE B 1 137 ? -34.53641 37.35089 -46.51922 1.000 20.87245 137 PHE A CA 1
ATOM 9980 C C . PHE B 1 137 ? -35.25301 38.66803 -46.22665 1.000 22.37716 137 PHE A C 1
ATOM 9981 O O . PHE B 1 137 ? -34.83251 39.42047 -45.34193 1.000 21.76999 137 PHE A O 1
ATOM 9998 N N . PRO B 1 138 ? -36.33288 38.98422 -46.95617 1.000 21.38260 138 PRO A N 1
ATOM 9999 C CA . PRO B 1 138 ? -37.08545 40.21130 -46.65116 1.000 24.12754 138 PRO A CA 1
ATOM 10000 C C . PRO B 1 138 ? -37.80362 40.10611 -45.31678 1.000 22.67012 138 PRO A C 1
ATOM 10001 O O . PRO B 1 138 ? -39.01214 39.85571 -45.26947 1.000 22.00336 138 PRO A O 1
ATOM 10012 N N . GLY B 1 139 ? -37.06526 40.29107 -44.23928 1.000 23.47351 139 GLY A N 1
ATOM 10013 C CA . GLY B 1 139 ? -37.54963 40.07215 -42.89068 1.000 24.68308 139 GLY A CA 1
ATOM 10014 C C . GLY B 1 139 ? -36.37890 39.76652 -41.96911 1.000 23.66599 139 GLY A C 1
ATOM 10015 O O . GLY B 1 139 ? -35.26750 40.24575 -42.18519 1.000 24.03808 139 GLY A O 1
ATOM 10019 N N . ILE B 1 140 ? -36.64488 38.94942 -40.95025 1.000 22.44493 140 ILE A N 1
ATOM 10020 C CA . ILE B 1 140 ? -35.60500 38.60783 -39.98834 1.000 23.71023 140 ILE A CA 1
ATOM 10021 C C . ILE B 1 140 ? -34.56643 37.70744 -40.64478 1.000 21.56540 140 ILE A C 1
ATOM 10022 O O . ILE B 1 140 ? -34.89432 36.81385 -41.43778 1.000 20.41399 140 ILE A O 1
ATOM 10038 N N . ASN B 1 141 ? -33.29959 37.95086 -40.31607 1.000 19.76483 141 ASN A N 1
ATOM 10039 C CA . ASN B 1 141 ? -32.17549 37.16060 -40.79778 1.000 19.80706 141 ASN A CA 1
ATOM 10040 C C . ASN B 1 141 ? -31.27639 36.85226 -39.61340 1.000 19.32222 141 ASN A C 1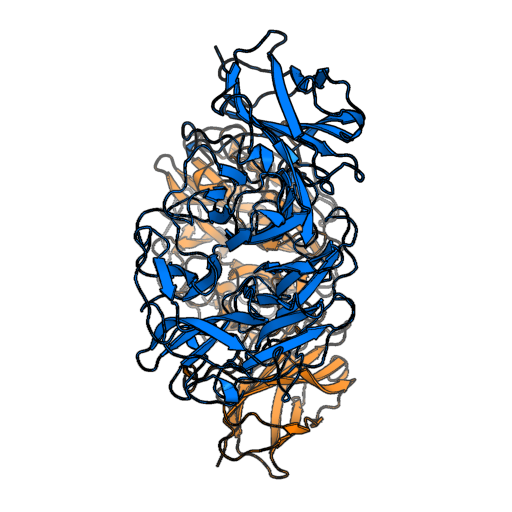
ATOM 10041 O O . ASN B 1 141 ? -30.89279 37.76586 -38.87652 1.000 21.12894 141 ASN A O 1
ATOM 10052 N N . TYR B 1 142 ? -30.93342 35.57916 -39.44010 1.000 18.29813 142 TYR A N 1
ATOM 10053 C CA . TYR B 1 142 ? -30.09729 35.13095 -38.33545 1.000 17.73900 142 TYR A CA 1
ATOM 10054 C C . TYR B 1 142 ? -28.72792 34.69642 -38.84785 1.000 18.11584 142 TYR A C 1
ATOM 10055 O O . TYR B 1 142 ? -28.63615 33.90784 -39.79492 1.000 17.73859 142 TYR A O 1
ATOM 10073 N N . PHE B 1 143 ? -27.67062 35.19941 -38.21044 1.000 17.23910 143 PHE A N 1
ATOM 10074 C CA . PHE B 1 143 ? -26.30978 34.73812 -38.44491 1.000 16.97927 143 PHE A CA 1
ATOM 10075 C C . PHE B 1 143 ? -25.68653 34.34770 -37.11160 1.000 17.24908 143 PHE A C 1
ATOM 10076 O O . PHE B 1 143 ? -26.16128 34.75013 -36.04535 1.000 17.82050 143 PHE A O 1
ATOM 10093 N N . TRP B 1 144 ? -24.59382 33.58805 -37.17125 1.000 17.44663 144 TRP A N 1
ATOM 10094 C CA . TRP B 1 144 ? -23.82604 33.37173 -35.95145 1.000 17.30814 144 TRP A CA 1
ATOM 10095 C C . TRP B 1 144 ? -22.36820 33.06521 -36.25769 1.000 17.40019 144 TRP A C 1
ATOM 10096 O O . TRP B 1 144 ? -22.02133 32.56544 -37.33292 1.000 17.13333 144 TRP A O 1
ATOM 10117 N N . ILE B 1 145 ? -21.51743 33.39906 -35.28607 1.000 17.67017 145 ILE A N 1
ATOM 10118 C CA . ILE B 1 145 ? -20.07880 33.18311 -35.36522 1.000 17.39777 145 ILE A CA 1
ATOM 10119 C C . ILE B 1 145 ? -19.73226 31.94779 -34.54889 1.000 17.06668 145 ILE A C 1
ATOM 10120 O O . ILE B 1 145 ? -20.17006 31.80274 -33.39971 1.000 17.16937 145 ILE A O 1
ATOM 10136 N N . SER B 1 146 ? -18.96594 31.05036 -35.15086 1.000 16.60821 146 SER A N 1
ATOM 10137 C CA . SER B 1 146 ? -18.51852 29.82881 -34.50467 1.000 16.93719 146 SER A CA 1
ATOM 10138 C C . SER B 1 146 ? -17.03119 29.92803 -34.20694 1.000 17.70488 146 SER A C 1
ATOM 10139 O O . SER B 1 146 ? -16.25185 30.40720 -35.03989 1.000 17.16726 146 SER A O 1
ATOM 10147 N N . LEU B 1 147 ? -16.65262 29.45790 -33.02153 1.000 16.59944 147 LEU A N 1
ATOM 10148 C CA . LEU B 1 147 ? -15.26825 29.41824 -32.57391 1.000 16.01183 147 LEU A CA 1
ATOM 10149 C C . LEU B 1 147 ? -14.86015 27.96706 -32.36695 1.000 16.44225 147 LEU A C 1
ATOM 10150 O O . LEU B 1 147 ? -15.52514 27.23169 -31.62995 1.000 16.45547 147 LEU A O 1
ATOM 10166 N N . GLN B 1 148 ? -13.77181 27.55728 -33.01436 1.000 16.72941 148 GLN A N 1
ATOM 10167 C CA . GLN B 1 148 ? -13.22032 26.21689 -32.87153 1.000 17.14133 148 GLN A CA 1
ATOM 10168 C C . GLN B 1 148 ? -11.79508 26.33335 -32.35678 1.000 19.94609 148 GLN A C 1
ATOM 10169 O O . GLN B 1 148 ? -10.95079 26.96670 -33.00563 1.000 19.65299 148 GLN A O 1
ATOM 10183 N N . MET B 1 149 ? -11.53396 25.70788 -31.20887 1.000 17.71223 149 MET A N 1
ATOM 10184 C CA . MET B 1 149 ? -10.21395 25.67188 -30.60737 1.000 19.84461 149 MET A CA 1
ATOM 10185 C C . MET B 1 149 ? -9.35216 24.58893 -31.24905 1.000 19.75240 149 MET A C 1
ATOM 10186 O O . MET B 1 149 ? -9.84518 23.65195 -31.88373 1.000 19.53018 149 MET A O 1
ATOM 10200 N N . LYS B 1 150 ? -8.04419 24.72926 -31.06379 1.000 20.14234 150 LYS A N 1
ATOM 10201 C CA . LYS B 1 150 ? -7.12682 23.63638 -31.33036 1.000 23.33668 150 LYS A CA 1
ATOM 10202 C C . LYS B 1 150 ? -7.34412 22.51837 -30.31020 1.000 22.73616 150 LYS A C 1
ATOM 10203 O O . LYS B 1 150 ? -7.65309 22.78197 -29.14520 1.000 22.22395 150 LYS A O 1
ATOM 10222 N N . PRO B 1 151 ? -7.18220 21.25782 -30.71890 1.000 21.57289 151 PRO A N 1
ATOM 10223 C CA . PRO B 1 151 ? -7.44702 20.15976 -29.77593 1.000 24.00004 151 PRO A CA 1
ATOM 10224 C C . PRO B 1 151 ? -6.56683 20.18571 -28.53961 1.000 25.82552 151 PRO A C 1
ATOM 10225 O O . PRO B 1 151 ? -6.98720 19.68240 -27.49123 1.000 25.41658 151 PRO A O 1
ATOM 10236 N N . ASP B 1 152 ? -5.35586 20.73961 -28.62481 1.000 26.67098 152 ASP A N 1
ATOM 10237 C CA . ASP B 1 152 ? -4.42897 20.74980 -27.49991 1.000 28.23800 152 ASP A CA 1
ATOM 10238 C C . ASP B 1 152 ? -4.49080 22.04977 -26.70355 1.000 26.93836 152 ASP A C 1
ATOM 10239 O O . ASP B 1 152 ? -3.58382 22.33078 -25.91217 1.000 25.41259 152 ASP A O 1
ATOM 10248 N N . ALA B 1 153 ? -5.54531 22.83928 -26.88619 1.000 24.09524 153 ALA A N 1
ATOM 10249 C CA . ALA B 1 153 ? -5.67300 24.09314 -26.15931 1.000 25.72667 153 ALA A CA 1
ATOM 10250 C C . ALA B 1 153 ? -5.69973 23.84767 -24.65481 1.000 23.71195 153 ALA A C 1
ATOM 10251 O O . ALA B 1 153 ? -6.09888 22.78125 -24.17850 1.000 23.28123 153 ALA A O 1
ATOM 10258 N N . SER B 1 154 ? -5.27037 24.85403 -23.90180 1.000 23.39050 154 SER A N 1
ATOM 10259 C CA . SER B 1 154 ? -5.18232 24.75346 -22.45251 1.000 23.56922 154 SER A CA 1
ATOM 10260 C C . SER B 1 154 ? -6.52042 25.08163 -21.80109 1.000 21.56783 154 SER A C 1
ATOM 10261 O O . SER B 1 154 ? -7.24859 25.96228 -22.26503 1.000 21.07420 154 SER A O 1
ATOM 10269 N N . LEU B 1 155 ? -6.82823 24.37668 -20.70634 1.000 21.70819 155 LEU A N 1
ATOM 10270 C CA . LEU B 1 155 ? -8.08723 24.59589 -20.00105 1.000 20.63803 155 LEU A CA 1
ATOM 10271 C C . LEU B 1 155 ? -8.20286 26.00339 -19.43172 1.000 21.54186 155 LEU A C 1
ATOM 10272 O O . LEU B 1 155 ? -9.32191 26.47726 -19.20049 1.000 20.78438 155 LEU A O 1
ATOM 10288 N N . LEU B 1 156 ? -7.08370 26.67980 -19.19752 1.000 20.42200 156 LEU A N 1
ATOM 10289 C CA . LEU B 1 156 ? -7.11560 28.01120 -18.61252 1.000 20.72660 156 LEU A CA 1
ATOM 10290 C C . LEU B 1 156 ? -7.31477 29.10774 -19.64703 1.000 20.50127 156 LEU A C 1
ATOM 10291 O O . LEU B 1 156 ? -7.37125 30.28346 -19.27485 1.000 20.26779 156 LEU A O 1
ATOM 10307 N N . ASP B 1 157 ? -7.44763 28.75618 -20.92269 1.000 22.43749 157 ASP A N 1
ATOM 10308 C CA . ASP B 1 157 ? -7.61847 29.76718 -21.95283 1.000 22.04717 157 ASP A CA 1
ATOM 10309 C C . ASP B 1 157 ? -8.86129 30.60416 -21.69449 1.000 21.44510 157 ASP A C 1
ATOM 10310 O O . ASP B 1 157 ? -9.93111 30.08496 -21.36135 1.000 19.57617 157 ASP A O 1
ATOM 10319 N N . LYS B 1 158 ? -8.70078 31.91171 -21.84847 1.000 20.35107 158 LYS A N 1
ATOM 10320 C CA . LYS B 1 158 ? -9.80095 32.85943 -21.85128 1.000 21.56214 158 LYS A CA 1
ATOM 10321 C C . LYS B 1 158 ? -9.82558 33.53719 -23.20828 1.000 21.91130 158 LYS A C 1
ATOM 10322 O O . LYS B 1 158 ? -8.78077 33.96513 -23.71130 1.000 22.94528 158 LYS A O 1
ATOM 10341 N N . VAL B 1 159 ? -11.00895 33.62263 -23.79901 1.000 20.71217 159 VAL A N 1
ATOM 10342 C CA . VAL B 1 159 ? -11.18223 34.21057 -25.11783 1.000 21.95769 159 VAL A CA 1
ATOM 10343 C C . VAL B 1 159 ? -12.09999 35.40999 -24.96514 1.000 20.40087 159 VAL A C 1
ATOM 10344 O O . VAL B 1 159 ? -13.20006 35.29295 -24.41090 1.000 20.48155 159 VAL A O 1
ATOM 10357 N N . ALA B 1 160 ? -11.62392 36.56543 -25.41342 1.000 21.10616 160 ALA A N 1
ATOM 10358 C CA . ALA B 1 160 ? -12.40861 37.78663 -25.49206 1.000 22.19310 160 ALA A CA 1
ATOM 10359 C C . ALA B 1 160 ? -12.40784 38.25157 -26.94004 1.000 22.05646 160 ALA A C 1
ATOM 10360 O O . ALA B 1 160 ? -11.41388 38.08263 -27.65439 1.000 22.13271 160 ALA A O 1
ATOM 10367 N N . ALA B 1 161 ? -13.52798 38.81201 -27.38112 1.000 22.22522 161 ALA A N 1
ATOM 10368 C CA . ALA B 1 161 ? -13.63436 39.24827 -28.76381 1.000 22.09081 161 ALA A CA 1
ATOM 10369 C C . ALA B 1 161 ? -14.68183 40.34222 -28.86213 1.000 23.76359 161 ALA A C 1
ATOM 10370 O O . ALA B 1 161 ? -15.50722 40.52676 -27.96329 1.000 24.17209 161 ALA A O 1
ATOM 10377 N N . LYS B 1 162 ? -14.62169 41.06881 -29.97416 1.000 22.36675 162 LYS A N 1
ATOM 10378 C CA . LYS B 1 162 ? -15.60186 42.08420 -30.31613 1.000 24.84280 162 LYS A CA 1
ATOM 10379 C C . LYS B 1 162 ? -15.88004 42.01484 -31.80956 1.000 24.45342 162 LYS A C 1
ATOM 10380 O O . LYS B 1 162 ? -15.02333 41.61761 -32.60244 1.000 24.52774 162 LYS A O 1
ATOM 10399 N N . ILE B 1 163 ? -17.08888 42.39869 -32.19193 1.000 25.73614 163 ILE A N 1
ATOM 10400 C CA . ILE B 1 163 ? -17.42919 42.54054 -33.60033 1.000 25.46626 163 ILE A CA 1
ATOM 10401 C C . ILE B 1 163 ? -17.13590 43.98662 -33.98012 1.000 27.81001 163 ILE A C 1
ATOM 10402 O O . ILE B 1 163 ? -17.85871 44.90306 -33.58155 1.000 28.92261 163 ILE A O 1
ATOM 10418 N N . ALA B 1 164 ? -16.06486 44.18886 -34.74945 1.000 28.74797 164 ALA A N 1
ATOM 10419 C CA . ALA B 1 164 ? -15.61343 45.53420 -35.08211 1.000 30.08358 164 ALA A CA 1
ATOM 10420 C C . ALA B 1 164 ? -16.47055 46.17332 -36.16816 1.000 33.77080 164 ALA A C 1
ATOM 10421 O O . ALA B 1 164 ? -16.70912 47.38634 -36.13638 1.000 35.20103 164 ALA A O 1
ATOM 10428 N N . ALA B 1 165 ? -16.93879 45.38866 -37.13526 1.000 30.70176 165 ALA A N 1
ATOM 10429 C CA . ALA B 1 165 ? -17.74404 45.95583 -38.20495 1.000 33.72110 165 ALA A CA 1
ATOM 10430 C C . ALA B 1 165 ? -18.61550 44.88336 -38.83463 1.000 31.57338 165 ALA A C 1
ATOM 10431 O O . ALA B 1 165 ? -18.27578 43.69748 -38.82764 1.000 29.18752 165 ALA A O 1
ATOM 10438 N N . ILE B 1 166 ? -19.74527 45.32938 -39.37718 1.000 33.94559 166 ILE A N 1
ATOM 10439 C CA . ILE B 1 166 ? -20.62875 44.51142 -40.19763 1.000 32.46281 166 ILE A CA 1
ATOM 10440 C C . ILE B 1 166 ? -20.94859 45.32226 -41.44340 1.000 32.84774 166 ILE A C 1
ATOM 10441 O O . ILE B 1 166 ? -21.48078 46.43375 -41.33990 1.000 33.92767 166 ILE A O 1
ATOM 10457 N N . LYS B 1 167 ? -20.61236 44.78272 -42.61037 1.000 31.35269 167 LYS A N 1
ATOM 10458 C CA . LYS B 1 167 ? -20.84665 45.45841 -43.87954 1.000 31.87508 167 LYS A CA 1
ATOM 10459 C C . LYS B 1 167 ? -22.12381 44.92341 -44.50965 1.000 30.33161 167 LYS A C 1
ATOM 10460 O O . LYS B 1 167 ? -22.27153 43.71210 -44.69455 1.000 27.72067 167 LYS A O 1
ATOM 10479 N N . VAL B 1 168 ? -23.04077 45.82743 -44.83349 1.000 30.85443 168 VAL A N 1
ATOM 10480 C CA . VAL B 1 168 ? -24.30295 45.48263 -45.47335 1.000 29.41387 168 VAL A CA 1
ATOM 10481 C C . VAL B 1 168 ? -24.46735 46.38511 -46.68517 1.000 31.22901 168 VAL A C 1
ATOM 10482 O O . VAL B 1 168 ? -24.38883 47.61295 -46.56296 1.000 30.87420 168 VAL A O 1
ATOM 10495 N N . ASP B 1 169 ? -24.69288 45.78042 -47.85001 1.000 29.98976 169 ASP A N 1
ATOM 10496 C CA . ASP B 1 169 ? -24.83324 46.53848 -49.08939 1.000 32.10875 169 ASP A CA 1
ATOM 10497 C C . ASP B 1 169 ? -23.61987 47.44503 -49.28831 1.000 33.37191 169 ASP A C 1
ATOM 10498 O O . ASP B 1 169 ? -23.73369 48.59987 -49.70289 1.000 34.43862 169 ASP A O 1
ATOM 10507 N N . ASN B 1 170 ? -22.44333 46.90667 -48.95719 1.000 32.18540 170 ASN A N 1
ATOM 10508 C CA . ASN B 1 170 ? -21.15298 47.57174 -49.15471 1.000 35.65796 170 ASN A CA 1
ATOM 10509 C C . ASN B 1 170 ? -21.03671 48.86710 -48.36029 1.000 37.12035 170 ASN A C 1
ATOM 10510 O O . ASN B 1 170 ? -20.28546 49.77025 -48.73256 1.000 38.52570 170 ASN A O 1
ATOM 10521 N N . LYS B 1 171 ? -21.76588 48.96329 -47.25645 1.000 35.09382 171 LYS A N 1
ATOM 10522 C CA . LYS B 1 171 ? -21.63730 50.07399 -46.32753 1.000 35.54909 171 LYS A CA 1
ATOM 10523 C C . LYS B 1 171 ? -21.53685 49.51030 -44.91766 1.000 35.82166 171 LYS A C 1
ATOM 10524 O O . LYS B 1 171 ? -21.91198 48.36370 -44.65964 1.000 34.57134 171 LYS A O 1
ATOM 10543 N N . GLU B 1 172 ? -21.01148 50.32111 -44.00355 1.000 37.64840 172 GLU A N 1
ATOM 10544 C CA . GLU B 1 172 ? -20.94706 49.91393 -42.60608 1.000 38.09765 172 GLU A CA 1
ATOM 10545 C C . GLU B 1 172 ? -22.34334 49.95549 -41.99875 1.000 36.55776 172 GLU A C 1
ATOM 10546 O O . GLU B 1 172 ? -23.03223 50.97732 -42.07001 1.000 38.45321 172 GLU A O 1
ATOM 10558 N N . ALA B 1 173 ? -22.76137 48.84525 -41.40301 1.000 34.43538 173 ALA A N 1
ATOM 10559 C CA . ALA B 1 173 ? -24.09897 48.73749 -40.84444 1.000 33.35792 173 ALA A CA 1
ATOM 10560 C C . ALA B 1 173 ? -24.11665 49.20679 -39.39590 1.000 31.79279 173 ALA A C 1
ATOM 10561 O O . ALA B 1 173 ? -23.11344 49.12839 -38.68225 1.000 33.02350 173 ALA A O 1
ATOM 10568 N N . LEU B 1 174 ? -25.27180 49.71212 -38.97180 1.000 31.00658 174 LEU A N 1
ATOM 10569 C CA . LEU B 1 174 ? -25.47014 50.05060 -37.57033 1.000 33.36355 174 LEU A CA 1
ATOM 10570 C C . LEU B 1 174 ? -25.48908 48.78048 -36.72845 1.000 32.64727 174 LEU A C 1
ATOM 10571 O O . LEU B 1 174 ? -26.11428 47.78483 -37.09889 1.000 29.26522 174 LEU A O 1
ATOM 10587 N N . MET B 1 175 ? -24.80106 48.82463 -35.58904 1.000 32.25542 175 MET A N 1
ATOM 10588 C CA . MET B 1 175 ? -24.68467 47.69584 -34.67744 1.000 32.82002 175 MET A CA 1
ATOM 10589 C C . MET B 1 175 ? -25.24660 48.05990 -33.31129 1.000 31.40227 175 MET A C 1
ATOM 10590 O O . MET B 1 175 ? -25.02018 49.16817 -32.81606 1.000 32.09201 175 MET A O 1
ATOM 10604 N N . HIS B 1 176 ? -25.94689 47.11694 -32.68389 1.000 30.69541 176 HIS A N 1
ATOM 10605 C CA . HIS B 1 176 ? -26.36060 47.28872 -31.29331 1.000 30.35104 176 HIS A CA 1
ATOM 10606 C C . HIS B 1 176 ? -26.16732 45.98016 -30.54388 1.000 29.85700 176 HIS A C 1
ATOM 10607 O O . HIS B 1 176 ? -26.77363 44.96563 -30.89911 1.000 29.34133 176 HIS A O 1
ATOM 10621 N N . THR B 1 177 ? -25.33813 46.00564 -29.50365 1.000 29.03193 177 THR A N 1
ATOM 10622 C CA . THR B 1 177 ? -25.04949 44.81983 -28.70758 1.000 28.20939 177 THR A CA 1
ATOM 10623 C C . THR B 1 177 ? -25.92348 44.82134 -27.45946 1.000 28.48951 177 THR A C 1
ATOM 10624 O O . THR B 1 177 ? -25.92574 45.79239 -26.69464 1.000 26.63950 177 THR A O 1
ATOM 10635 N N . VAL B 1 178 ? -26.66875 43.73321 -27.26238 1.000 25.92928 178 VAL A N 1
ATOM 10636 C CA . VAL B 1 178 ? -27.56637 43.63300 -26.11839 1.000 25.83872 178 VAL A CA 1
ATOM 10637 C C . VAL B 1 178 ? -26.91658 42.93851 -24.92704 1.000 24.06937 178 VAL A C 1
ATOM 10638 O O . VAL B 1 178 ? -27.41711 43.06499 -23.80070 1.000 24.71166 178 VAL A O 1
ATOM 10651 N N . SER B 1 179 ? -25.82412 42.21533 -25.14054 1.000 23.75030 179 SER A N 1
ATOM 10652 C CA . SER B 1 179 ? -25.08757 41.50924 -24.10386 1.000 23.34406 179 SER A CA 1
ATOM 10653 C C . SER B 1 179 ? -24.02323 42.41166 -23.49307 1.000 25.02236 179 SER A C 1
ATOM 10654 O O . SER B 1 179 ? -23.60149 43.39754 -24.10475 1.000 26.08369 179 SER A O 1
ATOM 10662 N N . PRO B 1 180 ? -23.55619 42.09787 -22.28603 1.000 26.41550 180 PRO A N 1
ATOM 10663 C CA . PRO B 1 180 ? -22.66114 43.02244 -21.58224 1.000 26.70697 180 PRO A CA 1
ATOM 10664 C C . PRO B 1 180 ? -21.25500 43.03701 -22.15675 1.000 27.69495 180 PRO A C 1
ATOM 10665 O O . PRO B 1 180 ? -20.83764 42.15233 -22.90820 1.000 25.10421 180 PRO A O 1
ATOM 10676 N N . GLU B 1 181 ? -20.51503 44.07058 -21.76782 1.000 30.91451 181 GLU A N 1
ATOM 10677 C CA . GLU B 1 181 ? -19.11694 44.19349 -22.13445 1.000 32.62206 181 GLU A CA 1
ATOM 10678 C C . GLU B 1 181 ? -18.24963 43.23952 -21.31789 1.000 30.75624 181 GLU A C 1
ATOM 10679 O O . GLU B 1 181 ? -18.63420 42.76041 -20.24753 1.000 29.92491 181 GLU A O 1
ATOM 10691 N N . ASN B 1 182 ? -17.05727 42.97174 -21.84796 1.000 32.26283 182 ASN A N 1
ATOM 10692 C CA . ASN B 1 182 ? -16.01244 42.24902 -21.12425 1.000 32.80043 182 ASN A CA 1
ATOM 10693 C C . ASN B 1 182 ? -16.46077 40.84635 -20.72096 1.000 30.48789 182 ASN A C 1
ATOM 10694 O O . ASN B 1 182 ? -16.10190 40.33959 -19.65552 1.000 27.69084 182 ASN A O 1
ATOM 10705 N N . ILE B 1 183 ? -17.24068 40.19990 -21.58928 1.000 29.18201 183 ILE A N 1
ATOM 10706 C CA . ILE B 1 183 ? -17.51623 38.78280 -21.40777 1.000 25.28226 183 ILE A CA 1
ATOM 10707 C C . ILE B 1 183 ? -16.21748 38.00580 -21.53653 1.000 23.16593 183 ILE A C 1
ATOM 10708 O O . ILE B 1 183 ? -15.43757 38.21656 -22.47446 1.000 23.39194 183 ILE A O 1
ATOM 10724 N N . VAL B 1 184 ? -15.98387 37.09590 -20.59989 1.000 23.21011 184 VAL A N 1
ATOM 10725 C CA . VAL B 1 184 ? -14.85415 36.17937 -20.66358 1.000 22.31752 184 VAL A CA 1
ATOM 10726 C C . VAL B 1 184 ? -15.38957 34.81995 -21.09323 1.000 22.28355 184 VAL A C 1
ATOM 10727 O O . VAL B 1 184 ? -16.14046 34.17485 -20.35243 1.000 22.94125 184 VAL A O 1
ATOM 10740 N N . HIS B 1 185 ? -15.01053 34.38752 -22.29527 1.000 21.51222 185 HIS A N 1
ATOM 10741 C CA . HIS B 1 185 ? -15.34775 33.05198 -22.76865 1.000 21.20156 185 HIS A CA 1
ATOM 10742 C C . HIS B 1 185 ? -14.33301 32.05030 -22.23296 1.000 20.75678 185 HIS A C 1
ATOM 10743 O O . HIS B 1 185 ? -13.12203 32.22420 -22.40613 1.000 22.03764 185 HIS A O 1
ATOM 10757 N N . ARG B 1 186 ? -14.83044 31.00979 -21.57455 1.000 19.19972 186 ARG A N 1
ATOM 10758 C CA . ARG B 1 186 ? -13.99755 29.97019 -20.99542 1.000 18.93230 186 ARG A CA 1
ATOM 10759 C C . ARG B 1 186 ? -14.12959 28.68333 -21.79601 1.000 18.16115 186 ARG A C 1
ATOM 10760 O O . ARG B 1 186 ? -15.19824 28.36747 -22.32814 1.000 19.54544 186 ARG A O 1
ATOM 10781 N N . VAL B 1 187 ? -13.02604 27.94258 -21.87431 1.000 17.21594 187 VAL A N 1
ATOM 10782 C CA . VAL B 1 187 ? -13.03233 26.63958 -22.52303 1.000 18.85108 187 VAL A CA 1
ATOM 10783 C C . VAL B 1 187 ? -13.41367 25.57699 -21.50398 1.000 19.18686 187 VAL A C 1
ATOM 10784 O O . VAL B 1 187 ? -13.48260 25.83893 -20.29592 1.000 18.32984 187 VAL A O 1
ATOM 10797 N N . GLY B 1 188 ? -13.64013 24.36768 -21.99467 1.000 18.07645 188 GLY A N 1
ATOM 10798 C CA . GLY B 1 188 ? -13.92859 23.23339 -21.14357 1.000 16.89062 188 GLY A CA 1
ATOM 10799 C C . GLY B 1 188 ? -13.77793 21.97160 -21.95677 1.000 17.42283 188 GLY A C 1
ATOM 10800 O O . GLY B 1 188 ? -13.44075 22.00423 -23.14377 1.000 17.66916 188 GLY A O 1
ATOM 10804 N N . VAL B 1 189 ? -14.04087 20.85001 -21.30176 1.000 15.43281 189 VAL A N 1
ATOM 10805 C CA . VAL B 1 189 ? -13.90053 19.54505 -21.92693 1.000 15.23575 189 VAL A CA 1
ATOM 10806 C C . VAL B 1 189 ? -15.19748 18.78545 -21.72880 1.000 15.73705 189 VAL A C 1
ATOM 10807 O O . VAL B 1 189 ? -15.68307 18.66344 -20.59924 1.000 14.56540 189 VAL A O 1
ATOM 10820 N N . GLY B 1 190 ? -15.75815 18.28468 -22.82230 1.000 16.08344 190 GLY A N 1
ATOM 10821 C CA . GLY B 1 190 ? -16.86281 17.35800 -22.72786 1.000 15.61053 190 GLY A CA 1
ATOM 10822 C C . GLY B 1 190 ? -16.35460 15.98749 -22.33804 1.000 15.40007 190 GLY A C 1
ATOM 10823 O O . GLY B 1 190 ? -15.96199 15.19590 -23.20211 1.000 15.70556 190 GLY A O 1
ATOM 10827 N N . VAL B 1 191 ? -16.32785 15.70457 -21.03392 1.000 13.72314 191 VAL A N 1
ATOM 10828 C CA . VAL B 1 191 ? -15.85137 14.40499 -20.57689 1.000 13.76220 191 VAL A CA 1
ATOM 10829 C C . VAL B 1 191 ? -16.75152 13.30503 -21.11481 1.000 14.91256 191 VAL A C 1
ATOM 10830 O O . VAL B 1 191 ? -16.28979 12.21367 -21.47021 1.000 14.43346 191 VAL A O 1
ATOM 10843 N N . ARG B 1 192 ? -18.04767 13.58287 -21.19410 1.000 13.61750 192 ARG A N 1
ATOM 10844 C CA . ARG B 1 192 ? -19.03934 12.62178 -21.64626 1.000 14.61866 192 ARG A CA 1
ATOM 10845 C C . ARG B 1 192 ? -20.01939 13.34998 -22.54885 1.000 14.00218 192 ARG A C 1
ATOM 10846 O O . ARG B 1 192 ? -20.51127 14.42191 -22.18632 1.000 13.06926 192 ARG A O 1
ATOM 10867 N N . HIS B 1 193 ? -20.29326 12.77272 -23.71490 1.000 14.70871 193 HIS A N 1
ATOM 10868 C CA . HIS B 1 193 ? -21.26851 13.30350 -24.65194 1.000 14.87471 193 HIS A CA 1
ATOM 10869 C C . HIS B 1 193 ? -22.36173 12.26820 -24.87869 1.000 14.39835 193 HIS A C 1
ATOM 10870 O O . HIS B 1 193 ? -22.12514 11.06104 -24.76537 1.000 14.60361 193 HIS A O 1
ATOM 10884 N N . ALA B 1 194 ? -23.55529 12.75063 -25.21660 1.000 13.92909 194 ALA A N 1
ATOM 10885 C CA . ALA B 1 194 ? -24.64904 11.86629 -25.59331 1.000 15.75597 194 ALA A CA 1
ATOM 10886 C C . ALA B 1 194 ? -24.17897 10.85559 -26.63007 1.000 15.43648 194 ALA A C 1
ATOM 10887 O O . ALA B 1 194 ? -23.61041 11.22255 -27.66215 1.000 16.20076 194 ALA A O 1
ATOM 10894 N N . GLY B 1 195 ? -24.41064 9.57722 -26.34666 1.000 14.88702 195 GLY A N 1
ATOM 10895 C CA . GLY B 1 195 ? -24.01941 8.51515 -27.23984 1.000 16.13175 195 GLY A CA 1
ATOM 10896 C C . GLY B 1 195 ? -22.66680 7.88957 -26.96410 1.000 14.59139 195 GLY A C 1
ATOM 10897 O O . GLY B 1 195 ? -22.40627 6.78802 -27.45810 1.000 15.14517 195 GLY A O 1
ATOM 10901 N N . ASP B 1 196 ? -21.79787 8.54636 -26.19418 1.000 12.94107 196 ASP A N 1
ATOM 10902 C CA . ASP B 1 196 ? -20.46627 8.00137 -25.95507 1.000 14.11395 196 ASP A CA 1
ATOM 10903 C C . ASP B 1 196 ? -20.55293 6.60368 -25.35477 1.000 15.51509 196 ASP A C 1
ATOM 10904 O O . ASP B 1 196 ? -21.36792 6.33510 -24.46675 1.000 15.65403 196 ASP A O 1
ATOM 10913 N N . ASP B 1 197 ? -19.69919 5.70970 -25.85239 1.000 16.77229 197 ASP A N 1
ATOM 10914 C CA . ASP B 1 197 ? -19.59441 4.35166 -25.32396 1.000 16.33695 197 ASP A CA 1
ATOM 10915 C C . ASP B 1 197 ? -20.95492 3.66397 -25.28496 1.000 15.62980 197 ASP A C 1
ATOM 10916 O O . ASP B 1 197 ? -21.24704 2.87049 -24.38659 1.000 16.48609 197 ASP A O 1
ATOM 10925 N N . GLY B 1 198 ? -21.79654 3.96643 -26.26938 1.000 15.25997 198 GLY A N 1
ATOM 10926 C CA . GLY B 1 198 ? -23.06780 3.29363 -26.41382 1.000 16.11641 198 GLY A CA 1
ATOM 10927 C C . GLY B 1 198 ? -24.14622 3.70300 -25.43700 1.000 16.15536 198 GLY A C 1
ATOM 10928 O O . GLY B 1 198 ? -25.17985 3.02848 -25.37249 1.000 16.26056 198 GLY A O 1
ATOM 10932 N N . SER B 1 199 ? -23.95348 4.78078 -24.67953 1.000 14.86331 199 SER A N 1
ATOM 10933 C CA . SER B 1 199 ? -24.94736 5.23394 -23.71579 1.000 14.90971 199 SER A CA 1
ATOM 10934 C C . SER B 1 199 ? -25.68371 6.45757 -24.23922 1.000 14.60789 199 SER A C 1
ATOM 10935 O O . SER B 1 199 ? -25.05568 7.43158 -24.67037 1.000 14.16307 199 SER A O 1
ATOM 10943 N N . ALA B 1 200 ? -27.01442 6.41836 -24.15455 1.000 14.19153 200 ALA A N 1
ATOM 10944 C CA . ALA B 1 200 ? -27.81712 7.54588 -24.60554 1.000 15.39982 200 ALA A CA 1
ATOM 10945 C C . ALA B 1 200 ? -27.51835 8.79581 -23.79335 1.000 15.14498 200 ALA A C 1
ATOM 10946 O O . ALA B 1 200 ? -27.44428 9.89738 -24.35199 1.000 15.52129 200 ALA A O 1
ATOM 10953 N N . SER B 1 201 ? -27.34879 8.65648 -22.47603 1.000 14.79643 201 SER A N 1
ATOM 10954 C CA . SER B 1 201 ? -27.12920 9.84872 -21.67245 1.000 14.88485 201 SER A CA 1
ATOM 10955 C C . SER B 1 201 ? -26.23121 9.56577 -20.47598 1.000 13.14875 201 SER A C 1
ATOM 10956 O O . SER B 1 201 ? -25.98586 8.41755 -20.09108 1.000 12.81784 201 SER A O 1
ATOM 10964 N N . PHE B 1 202 ? -25.72312 10.65504 -19.91147 1.000 12.49840 202 PHE A N 1
ATOM 10965 C CA . PHE B 1 202 ? -24.93535 10.63993 -18.68956 1.000 12.71638 202 PHE A CA 1
ATOM 10966 C C . PHE B 1 202 ? -25.46252 11.74103 -17.78397 1.000 12.89287 202 PHE A C 1
ATOM 10967 O O . PHE B 1 202 ? -25.73210 12.85405 -18.24642 1.000 13.49570 202 PHE A O 1
ATOM 10984 N N . ARG B 1 203 ? -25.62352 11.43045 -16.50021 1.000 12.52876 203 ARG A N 1
ATOM 10985 C CA . ARG B 1 203 ? -26.19497 12.41163 -15.57901 1.000 12.10007 203 ARG A CA 1
ATOM 10986 C C . ARG B 1 203 ? -25.56484 12.25524 -14.20033 1.000 12.50409 203 ARG A C 1
ATOM 10987 O O . ARG B 1 203 ? -24.89192 11.27163 -13.91912 1.000 11.94663 203 ARG A O 1
ATOM 11008 N N . ILE B 1 204 ? -25.76502 13.26304 -13.35106 1.000 11.75931 204 ILE A N 1
ATOM 11009 C CA . ILE B 1 204 ? -25.45366 13.22544 -11.91822 1.000 12.27268 204 ILE A CA 1
ATOM 11010 C C . ILE B 1 204 ? -23.95163 13.19673 -11.63218 1.000 13.27523 204 ILE A C 1
ATOM 11011 O O . ILE B 1 204 ? -23.40154 12.14614 -11.26121 1.000 11.25841 204 ILE A O 1
ATOM 11027 N N . PRO B 1 205 ? -23.26756 14.33624 -11.71602 1.000 12.21880 205 PRO A N 1
ATOM 11028 C CA . PRO B 1 205 ? -21.80859 14.34998 -11.54696 1.000 11.29843 205 PRO A CA 1
ATOM 11029 C C . PRO B 1 205 ? -21.34961 14.32751 -10.09599 1.000 11.91315 205 PRO A C 1
ATOM 11030 O O . PRO B 1 205 ? -21.95564 14.94439 -9.21658 1.000 10.89985 205 PRO A O 1
ATOM 11041 N N . GLY B 1 206 ? -20.25531 13.61099 -9.86134 1.000 11.56575 206 GLY A N 1
ATOM 11042 C CA . GLY B 1 206 ? -19.46956 13.78778 -8.65430 1.000 11.82138 206 GLY A CA 1
ATOM 11043 C C . GLY B 1 206 ? -18.00455 13.90873 -9.01950 1.000 12.35017 206 GLY A C 1
ATOM 11044 O O . GLY B 1 206 ? -17.54952 13.34451 -10.00820 1.000 12.68676 206 GLY A O 1
ATOM 11048 N N . LEU B 1 207 ? -17.26017 14.65426 -8.20316 1.000 13.53704 207 LEU A N 1
ATOM 11049 C CA . LEU B 1 207 ? -15.88418 14.98057 -8.56607 1.000 13.33121 207 LEU A CA 1
ATOM 11050 C C . LEU B 1 207 ? -15.02252 15.13322 -7.32412 1.000 15.05496 207 LEU A C 1
ATOM 11051 O O . LEU B 1 207 ? -15.40205 15.85192 -6.39491 1.000 14.06713 207 LEU A O 1
ATOM 11067 N N . VAL B 1 208 ? -13.86106 14.46736 -7.31642 1.000 14.11312 208 VAL A N 1
ATOM 11068 C CA . VAL B 1 208 ? -12.87792 14.63808 -6.24789 1.000 15.32214 208 VAL A CA 1
ATOM 11069 C C . VAL B 1 208 ? -11.46695 14.69618 -6.82696 1.000 16.44680 208 VAL A C 1
ATOM 11070 O O . VAL B 1 208 ? -11.22293 14.36242 -7.99184 1.000 16.35956 208 VAL A O 1
ATOM 11083 N N . THR B 1 209 ? -10.53533 15.13438 -5.97419 1.000 16.73920 209 THR A N 1
ATOM 11084 C CA . THR B 1 209 ? -9.10557 15.16736 -6.26077 1.000 17.50679 209 THR A CA 1
ATOM 11085 C C . THR B 1 209 ? -8.40927 14.30136 -5.22206 1.000 16.70979 209 THR A C 1
ATOM 11086 O O . THR B 1 209 ? -8.54894 14.54819 -4.01948 1.000 16.53020 209 THR A O 1
ATOM 11097 N N . THR B 1 210 ? -7.67165 13.29269 -5.67498 1.000 16.49938 210 THR A N 1
ATOM 11098 C CA . THR B 1 210 ? -6.99265 12.41113 -4.74146 1.000 18.19588 210 THR A CA 1
ATOM 11099 C C . THR B 1 210 ? -5.74646 13.09134 -4.17928 1.000 18.21422 210 THR A C 1
ATOM 11100 O O . THR B 1 210 ? -5.33325 14.16507 -4.62589 1.000 17.18940 210 THR A O 1
ATOM 11111 N N . ASN B 1 211 ? -5.14299 12.44086 -3.17971 1.000 19.15156 211 ASN A N 1
ATOM 11112 C CA . ASN B 1 211 ? -3.91797 12.95244 -2.57597 1.000 20.02352 211 ASN A CA 1
ATOM 11113 C C . ASN B 1 211 ? -2.77566 13.06103 -3.58080 1.000 20.43363 211 ASN A C 1
ATOM 11114 O O . ASN B 1 211 ? -1.77270 13.72500 -3.29383 1.000 20.38819 211 ASN A O 1
ATOM 11125 N N . LYS B 1 212 ? -2.89686 12.42198 -4.74270 1.000 20.42647 212 LYS A N 1
ATOM 11126 C CA . LYS B 1 212 ? -1.87007 12.47486 -5.77447 1.000 21.00452 212 LYS A CA 1
ATOM 11127 C C . LYS B 1 212 ? -2.21595 13.44594 -6.89619 1.000 19.08340 212 LYS A C 1
ATOM 11128 O O . LYS B 1 212 ? -1.52871 13.46404 -7.92287 1.000 19.69163 212 LYS A O 1
ATOM 11147 N N . GLY B 1 213 ? -3.24537 14.26931 -6.71261 1.000 18.48007 213 GLY A N 1
ATOM 11148 C CA . GLY B 1 213 ? -3.64024 15.23333 -7.71322 1.000 18.78121 213 GLY A CA 1
ATOM 11149 C C . GLY B 1 213 ? -4.49762 14.67658 -8.82397 1.000 19.01030 213 GLY A C 1
ATOM 11150 O O . GLY B 1 213 ? -4.82957 15.41764 -9.75855 1.000 18.46804 213 GLY A O 1
ATOM 11154 N N . THR B 1 214 ? -4.86072 13.39903 -8.75580 1.000 18.34771 214 THR A N 1
ATOM 11155 C CA . THR B 1 214 ? -5.70121 12.79113 -9.77511 1.000 19.15941 214 THR A CA 1
ATOM 11156 C C . THR B 1 214 ? -7.14074 13.26661 -9.63349 1.000 18.37596 214 THR A C 1
ATOM 11157 O O . THR B 1 214 ? -7.67838 13.35134 -8.52627 1.000 17.28076 214 THR A O 1
ATOM 11168 N N . LEU B 1 215 ? -7.76979 13.56271 -10.76590 1.000 18.54432 215 LEU A N 1
ATOM 11169 C CA . LEU B 1 215 ? -9.17839 13.92653 -10.79327 1.000 18.03324 215 LEU A CA 1
ATOM 11170 C C . LEU B 1 215 ? -10.02038 12.69124 -11.08142 1.000 17.58600 215 LEU A C 1
ATOM 11171 O O . LEU B 1 215 ? -9.73070 11.94055 -12.02242 1.000 15.03502 215 LEU A O 1
ATOM 11187 N N . LEU B 1 216 ? -11.05943 12.48609 -10.27121 1.000 16.59057 216 LEU A N 1
ATOM 11188 C CA . LEU B 1 216 ? -11.98335 11.37282 -10.45432 1.000 14.60410 216 LEU A CA 1
ATOM 11189 C C . LEU B 1 216 ? -13.40020 11.92598 -10.53926 1.000 14.71817 216 LEU A C 1
ATOM 11190 O O . LEU B 1 216 ? -13.88620 12.55700 -9.59312 1.000 13.29169 216 LEU A O 1
ATOM 11206 N N . GLY B 1 217 ? -14.04364 11.71182 -11.68693 1.000 14.04610 217 GLY A N 1
ATOM 11207 C CA . GLY B 1 217 ? -15.41406 12.12338 -11.89087 1.000 13.79688 217 GLY A CA 1
ATOM 11208 C C . GLY B 1 217 ? -16.29534 10.91745 -12.09360 1.000 12.76249 217 GLY A C 1
ATOM 11209 O O . GLY B 1 217 ? -15.97324 10.02532 -12.88224 1.000 13.37614 217 GLY A O 1
ATOM 11213 N N . VAL B 1 218 ? -17.40791 10.86459 -11.37301 1.000 12.57134 218 VAL A N 1
ATOM 11214 C CA . VAL B 1 218 ? -18.36009 9.77184 -11.46407 1.000 12.74765 218 VAL A CA 1
ATOM 11215 C C . VAL B 1 218 ? -19.69759 10.31342 -11.95287 1.000 12.12811 218 VAL A C 1
ATOM 11216 O O . VAL B 1 218 ? -19.97451 11.51799 -11.90499 1.000 12.25391 218 VAL A O 1
ATOM 11229 N N . TYR B 1 219 ? -20.52443 9.39680 -12.44872 1.000 11.72110 219 TYR A N 1
ATOM 11230 C CA . TYR B 1 219 ? -21.80410 9.78834 -13.03187 1.000 11.72808 219 TYR A CA 1
ATOM 11231 C C . TYR B 1 219 ? -22.63717 8.54397 -13.31100 1.000 11.58055 219 TYR A C 1
ATOM 11232 O O . TYR B 1 219 ? -22.10994 7.43531 -13.40411 1.000 12.13694 219 TYR A O 1
ATOM 11250 N N . ASP B 1 220 ? -23.95612 8.74240 -13.39492 1.000 12.69021 220 ASP A N 1
ATOM 11251 C CA . ASP B 1 220 ? -24.84627 7.80016 -14.05744 1.000 11.78796 220 ASP A CA 1
ATOM 11252 C C . ASP B 1 220 ? -24.48039 7.63708 -15.52637 1.000 11.88340 220 ASP A C 1
ATOM 11253 O O . ASP B 1 220 ? -24.42596 8.62407 -16.27681 1.000 11.76332 220 ASP A O 1
ATOM 11262 N N . VAL B 1 221 ? -24.32753 6.38328 -15.93783 1.000 12.28992 221 VAL A N 1
ATOM 11263 C CA . VAL B 1 221 ? -24.39320 5.96351 -17.33045 1.000 12.78911 221 VAL A CA 1
ATOM 11264 C C . VAL B 1 221 ? -25.81721 5.46366 -17.55320 1.000 11.73886 221 VAL A C 1
ATOM 11265 O O . VAL B 1 221 ? -26.17362 4.36471 -17.10212 1.000 11.58625 221 VAL A O 1
ATOM 11278 N N . ARG B 1 222 ? -26.63717 6.27595 -18.23068 1.000 11.83273 222 ARG A N 1
ATOM 11279 C CA . ARG B 1 222 ? -28.04727 5.97634 -18.48094 1.000 12.70138 222 ARG A CA 1
ATOM 11280 C C . ARG B 1 222 ? -28.15876 5.53448 -19.93644 1.000 12.92016 222 ARG A C 1
ATOM 11281 O O . ARG B 1 222 ? -28.33828 6.35197 -20.84616 1.000 12.99239 222 ARG A O 1
ATOM 11302 N N . TYR B 1 223 ? -28.07487 4.21244 -20.13751 1.000 12.82293 223 TYR A N 1
ATOM 11303 C CA . TYR B 1 223 ? -27.84446 3.64148 -21.46053 1.000 14.17997 223 TYR A CA 1
ATOM 11304 C C . TYR B 1 223 ? -29.02581 3.85397 -22.40290 1.000 14.07163 223 TYR A C 1
ATOM 11305 O O . TYR B 1 223 ? -28.82905 4.16794 -23.58219 1.000 14.52383 223 TYR A O 1
ATOM 11323 N N . ASN B 1 224 ? -30.25507 3.65710 -21.92145 1.000 14.15547 224 ASN A N 1
ATOM 11324 C CA . ASN B 1 224 ? -31.41304 3.63898 -22.81162 1.000 15.07938 224 ASN A CA 1
ATOM 11325 C C . ASN B 1 224 ? -31.97736 5.02438 -23.08709 1.000 14.50898 224 ASN A C 1
ATOM 11326 O O . ASN B 1 224 ? -32.45594 5.28985 -24.19561 1.000 16.27358 224 ASN A O 1
ATOM 11337 N N . ASN B 1 225 ? -31.94419 5.90072 -22.08975 1.000 13.89434 225 ASN A N 1
ATOM 11338 C CA . ASN B 1 225 ? -32.51114 7.23994 -22.18392 1.000 15.20845 225 ASN A CA 1
ATOM 11339 C C . ASN B 1 225 ? -32.20977 7.94557 -20.86812 1.000 15.35581 225 ASN A C 1
ATOM 11340 O O . ASN B 1 225 ? -31.54125 7.37321 -20.00242 1.000 14.53152 225 ASN A O 1
ATOM 11351 N N . SER B 1 226 ? -32.70752 9.16156 -20.68122 1.000 15.01085 226 SER A N 1
ATOM 11352 C CA . SER B 1 226 ? -32.30842 9.95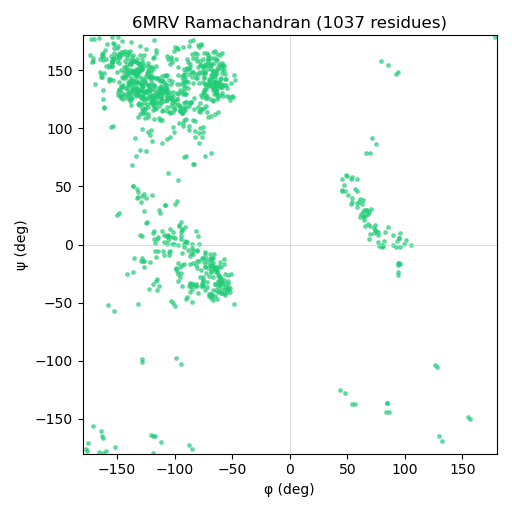628 -19.52756 1.000 14.86954 226 SER A CA 1
ATOM 11353 C C . SER B 1 226 ? -33.20443 9.75760 -18.30347 1.000 15.33389 226 SER A C 1
ATOM 11354 O O . SER B 1 226 ? -33.11857 10.54835 -17.35846 1.000 14.80701 226 SER A O 1
ATOM 11362 N N . ALA B 1 227 ? -34.03110 8.71663 -18.27281 1.000 14.63252 227 ALA A N 1
ATOM 11363 C CA . ALA B 1 227 ? -34.91114 8.51419 -17.12876 1.000 14.81693 227 ALA A CA 1
ATOM 11364 C C . ALA B 1 227 ? -34.12436 8.17364 -15.86380 1.000 14.78040 227 ALA A C 1
ATOM 11365 O O . ALA B 1 227 ? -33.08026 7.51427 -15.90519 1.000 12.93592 227 ALA A O 1
ATOM 11372 N N . ASP B 1 228 ? -34.64803 8.63269 -14.72612 1.000 14.58292 228 ASP A N 1
ATOM 11373 C CA . ASP B 1 228 ? -34.13821 8.21096 -13.43121 1.000 13.97447 228 ASP A CA 1
ATOM 11374 C C . ASP B 1 228 ? -34.35558 6.70986 -13.23872 1.000 13.83440 228 ASP A C 1
ATOM 11375 O O . ASP B 1 228 ? -35.14519 6.07261 -13.94383 1.000 13.37257 228 ASP A O 1
ATOM 11384 N N . LEU B 1 229 ? -33.64568 6.14769 -12.25681 1.000 12.02898 229 LEU A N 1
ATOM 11385 C CA . LEU B 1 229 ? -33.95181 4.80383 -11.77541 1.000 12.45721 229 LEU A CA 1
ATOM 11386 C C . LEU B 1 229 ? -35.45154 4.68380 -11.52434 1.000 12.24379 229 LEU A C 1
ATOM 11387 O O . LEU B 1 229 ? -36.08163 5.62315 -11.03246 1.000 12.23953 229 LEU A O 1
ATOM 11403 N N . GLN B 1 230 ? -36.04260 3.52951 -11.84277 1.000 12.77837 230 GLN A N 1
ATOM 11404 C CA . GLN B 1 230 ? -35.38366 2.31929 -12.31437 1.000 11.45541 230 GLN A CA 1
ATOM 11405 C C . GLN B 1 230 ? -35.12351 2.33622 -13.81187 1.000 12.00315 230 GLN A C 1
ATOM 11406 O O . GLN B 1 230 ? -35.97765 2.74006 -14.60086 1.000 11.03003 230 GLN A O 1
ATOM 11420 N N . GLU B 1 231 ? -33.94638 1.85209 -14.19496 1.000 11.03813 231 GLU A N 1
ATOM 11421 C CA . GLU B 1 231 ? -33.60099 1.67983 -15.59841 1.000 11.40296 231 GLU A CA 1
ATOM 11422 C C . GLU B 1 231 ? -32.23264 1.01932 -15.69764 1.000 11.55538 231 GLU A C 1
ATOM 11423 O O . GLU B 1 231 ? -31.62252 0.67102 -14.67975 1.000 11.30809 231 GLU A O 1
ATOM 11435 N N . HIS B 1 232 ? -31.74778 0.84378 -16.92046 1.000 11.97244 232 HIS A N 1
ATOM 11436 C CA . HIS B 1 232 ? -30.41867 0.28999 -17.15948 1.000 12.07245 232 HIS A CA 1
ATOM 11437 C C . HIS B 1 232 ? -29.40644 1.39895 -16.91174 1.000 11.93716 232 HIS A C 1
ATOM 11438 O O . HIS B 1 232 ? -29.19663 2.27078 -17.75976 1.000 12.47688 232 HIS A O 1
ATOM 11452 N N . VAL B 1 233 ? -28.78779 1.37953 -15.73490 1.000 11.98603 233 VAL A N 1
ATOM 11453 C CA . VAL B 1 233 ? -27.90217 2.45457 -15.30640 1.000 11.93955 233 VAL A CA 1
ATOM 11454 C C . VAL B 1 233 ? -26.71247 1.85213 -14.58125 1.000 12.73434 233 VAL A C 1
ATOM 11455 O O . VAL B 1 233 ? -26.88124 1.00785 -13.69409 1.000 12.25147 233 VAL A O 1
ATOM 11468 N N . ASP B 1 234 ? -25.51522 2.30111 -14.94763 1.000 12.52399 234 ASP A N 1
ATOM 11469 C CA . ASP B 1 234 ? -24.29973 1.95627 -14.21823 1.000 13.14502 234 ASP A CA 1
ATOM 11470 C C . ASP B 1 234 ? -23.69953 3.22510 -13.62111 1.000 12.48661 234 ASP A C 1
ATOM 11471 O O . ASP B 1 234 ? -24.07119 4.33683 -13.99392 1.000 12.41627 234 ASP A O 1
ATOM 11480 N N . ILE B 1 235 ? -22.77469 3.06983 -12.67822 1.000 12.19333 235 ILE A N 1
ATOM 11481 C CA . ILE B 1 235 ? -21.91597 4.18201 -12.28314 1.000 12.59535 235 ILE A CA 1
ATOM 11482 C C . ILE B 1 235 ? -20.65549 4.12823 -13.13514 1.000 13.24997 235 ILE A C 1
ATOM 11483 O O . ILE B 1 235 ? -19.93644 3.12167 -13.12889 1.000 13.11054 235 ILE A O 1
ATOM 11499 N N . GLY B 1 236 ? -20.38829 5.21077 -13.86096 1.000 11.77170 236 GLY A N 1
ATOM 11500 C CA . GLY B 1 236 ? -19.16959 5.34888 -14.62372 1.000 13.55719 236 GLY A CA 1
ATOM 11501 C C . GLY B 1 236 ? -18.20943 6.31947 -13.97047 1.000 12.57661 236 GLY A C 1
ATOM 11502 O O . GLY B 1 236 ? -18.62106 7.16627 -13.16144 1.000 11.47132 236 GLY A O 1
ATOM 11506 N N . LEU B 1 237 ? -16.92994 6.21380 -14.33901 1.000 13.86717 237 LEU A N 1
ATOM 11507 C CA . LEU B 1 237 ? -15.86812 7.01360 -13.74621 1.000 13.58124 237 LEU A CA 1
ATOM 11508 C C . LEU B 1 237 ? -14.82715 7.37483 -14.79639 1.000 14.50135 237 LEU A C 1
ATOM 11509 O O . LEU B 1 237 ? -14.32578 6.50876 -15.52127 1.000 13.94476 237 LEU A O 1
ATOM 11525 N N . SER B 1 238 ? -14.52392 8.66632 -14.86515 1.000 14.52750 238 SER A N 1
ATOM 11526 C CA . SER B 1 238 ? -13.49882 9.23595 -15.72434 1.000 15.48116 238 SER A CA 1
ATOM 11527 C C . SER B 1 238 ? -12.35758 9.72741 -14.84503 1.000 14.86340 238 SER A C 1
ATOM 11528 O O . SER B 1 238 ? -12.58963 10.40712 -13.83804 1.000 14.64527 238 SER A O 1
ATOM 11536 N N . ARG B 1 239 ? -11.13366 9.37489 -15.22342 1.000 15.34946 239 ARG A N 1
ATOM 11537 C CA . ARG B 1 239 ? -9.94338 9.61446 -14.41744 1.000 15.51120 239 ARG A CA 1
ATOM 11538 C C . ARG B 1 239 ? -8.95898 10.44460 -15.22513 1.000 15.77625 239 ARG A C 1
ATOM 11539 O O . ARG B 1 239 ? -8.66906 10.11257 -16.37860 1.000 15.59137 239 ARG A O 1
ATOM 11560 N N . SER B 1 240 ? -8.45407 11.52362 -14.62741 1.000 15.39424 240 SER A N 1
ATOM 11561 C CA . SER B 1 240 ? -7.50589 12.40224 -15.30292 1.000 17.56957 240 SER A CA 1
ATOM 11562 C C . SER B 1 240 ? -6.28571 12.63085 -14.42423 1.000 18.58297 240 SER A C 1
ATOM 11563 O O . SER B 1 240 ? -6.42324 12.94208 -13.23705 1.000 16.98683 240 SER A O 1
ATOM 11571 N N . VAL B 1 241 ? -5.09734 12.49523 -15.01487 1.000 19.78888 241 VAL A N 1
ATOM 11572 C CA . VAL B 1 241 ? -3.83833 12.71801 -14.31304 1.000 20.25462 241 VAL A CA 1
ATOM 11573 C C . VAL B 1 241 ? -3.16162 14.01209 -14.74821 1.000 21.18335 241 VAL A C 1
ATOM 11574 O O . VAL B 1 241 ? -2.01925 14.26975 -14.35331 1.000 18.94365 241 VAL A O 1
ATOM 11587 N N . ASP B 1 242 ? -3.82733 14.83281 -15.55410 1.000 20.78253 242 ASP A N 1
ATOM 11588 C CA . ASP B 1 242 ? -3.21985 16.05649 -16.06261 1.000 19.77612 242 ASP A CA 1
ATOM 11589 C C . ASP B 1 242 ? -4.15220 17.24023 -15.87813 1.000 19.72854 242 ASP A C 1
ATOM 11590 O O . ASP B 1 242 ? -4.27076 18.10610 -16.74852 1.000 21.36619 242 ASP A O 1
ATOM 11599 N N . GLY B 1 243 ? -4.82144 17.29905 -14.73024 1.000 19.94242 243 GLY A N 1
ATOM 11600 C CA . GLY B 1 243 ? -5.62635 18.45428 -14.39814 1.000 20.29911 243 GLY A CA 1
ATOM 11601 C C . GLY B 1 243 ? -6.92764 18.56145 -15.15116 1.000 18.31296 243 GLY A C 1
ATOM 11602 O O . GLY B 1 243 ? -7.53136 19.63820 -15.17234 1.000 17.41298 243 GLY A O 1
ATOM 11606 N N . GLY B 1 244 ? -7.38471 17.47359 -15.76777 1.000 18.93151 244 GLY A N 1
ATOM 11607 C CA . GLY B 1 244 ? -8.62836 17.48289 -16.50494 1.000 18.13759 244 GLY A CA 1
ATOM 11608 C C . GLY B 1 244 ? -8.50593 17.76566 -17.98641 1.000 20.24058 244 GLY A C 1
ATOM 11609 O O . GLY B 1 244 ? -9.53696 17.84976 -18.66796 1.000 19.26763 244 GLY A O 1
ATOM 11613 N N . LYS B 1 245 ? -7.28596 17.92219 -18.51043 1.000 21.86790 245 LYS A N 1
ATOM 11614 C CA . LYS B 1 245 ? -7.12099 18.13455 -19.94574 1.000 21.26799 245 LYS A CA 1
ATOM 11615 C C . LYS B 1 245 ? -7.49052 16.88335 -20.73224 1.000 20.49621 245 LYS A C 1
ATOM 11616 O O . LYS B 1 245 ? -8.14106 16.97059 -21.77981 1.000 21.60274 245 LYS A O 1
ATOM 11635 N N . THR B 1 246 ? -7.07500 15.71445 -20.25608 1.000 19.74310 246 THR A N 1
ATOM 11636 C CA . THR B 1 246 ? -7.42335 14.45995 -20.90065 1.000 20.45097 246 THR A CA 1
ATOM 11637 C C . THR B 1 246 ? -7.89625 13.46695 -19.84993 1.000 18.96845 246 THR A C 1
ATOM 11638 O O . THR B 1 246 ? -7.48224 13.50877 -18.68699 1.000 17.46403 246 THR A O 1
ATOM 11649 N N . TRP B 1 247 ? -8.77075 12.57147 -20.28034 1.000 17.70008 247 TRP A N 1
ATOM 11650 C CA . TRP B 1 247 ? -9.44326 11.64530 -19.38773 1.000 17.55820 247 TRP A CA 1
ATOM 11651 C C . TRP B 1 247 ? -9.27386 10.23304 -19.91150 1.000 17.01945 247 TRP A C 1
ATOM 11652 O O . TRP B 1 247 ? -9.40416 9.98375 -21.11439 1.000 19.06885 247 TRP A O 1
ATOM 11673 N N . GLU B 1 248 ? -8.98850 9.31637 -18.99481 1.000 16.28415 248 GLU A N 1
ATOM 11674 C CA . GLU B 1 248 ? -8.79607 7.92461 -19.35138 1.000 17.08736 248 GLU A CA 1
ATOM 11675 C C . GLU B 1 248 ? -10.12388 7.27317 -19.73200 1.000 18.46795 248 GLU A C 1
ATOM 11676 O O . GLU B 1 248 ? -11.21264 7.80217 -19.48186 1.000 17.15353 248 GLU A O 1
ATOM 11688 N N . LYS B 1 249 ? -10.01054 6.10907 -20.36585 1.000 18.38972 249 LYS A N 1
ATOM 11689 C CA . LYS B 1 249 ? -11.17328 5.32945 -20.76433 1.000 18.44092 249 LYS A CA 1
ATOM 11690 C C . LYS B 1 249 ? -12.12602 5.14522 -19.59179 1.000 17.85241 249 LYS A C 1
ATOM 11691 O O . LYS B 1 249 ? -11.70368 4.88028 -18.46414 1.000 16.89548 249 LYS A O 1
ATOM 11710 N N . MET B 1 250 ? -13.42308 5.26409 -19.87295 1.000 16.91969 250 MET A N 1
ATOM 11711 C CA . MET B 1 250 ? -14.42960 5.18850 -18.82180 1.000 17.32259 250 MET A CA 1
ATOM 11712 C C . MET B 1 250 ? -14.35124 3.85574 -18.08700 1.000 15.88237 250 MET A C 1
ATOM 11713 O O . MET B 1 250 ? -14.32321 2.78744 -18.70548 1.000 17.07100 250 MET A O 1
ATOM 11727 N N . ARG B 1 251 ? -14.31574 3.93105 -16.76133 1.000 16.51952 251 ARG A N 1
ATOM 11728 C CA . ARG B 1 251 ? -14.40868 2.77509 -15.88347 1.000 16.01880 251 ARG A CA 1
ATOM 11729 C C . ARG B 1 251 ? -15.83090 2.66305 -15.33877 1.000 16.61983 251 ARG A C 1
ATOM 11730 O O . ARG B 1 251 ? -16.63288 3.59436 -15.43493 1.000 14.61605 251 ARG A O 1
ATOM 11751 N N . LEU B 1 252 ? -16.13830 1.50424 -14.75481 1.000 15.68555 252 LEU A N 1
ATOM 11752 C CA . LEU B 1 252 ? -17.47461 1.20864 -14.23642 1.000 16.17427 252 LEU A CA 1
ATOM 11753 C C . LEU B 1 252 ? -17.35317 0.69317 -12.80994 1.000 15.54368 252 LEU A C 1
ATOM 11754 O O . LEU B 1 252 ? -17.38857 -0.52152 -12.57592 1.000 16.90353 252 LEU A O 1
ATOM 11770 N N . PRO B 1 253 ? -17.21370 1.58803 -11.82640 1.000 15.20079 253 PRO A N 1
ATOM 11771 C CA . PRO B 1 253 ? -17.05102 1.11361 -10.44110 1.000 16.23241 253 PRO A CA 1
ATOM 11772 C C . PRO B 1 253 ? -18.22890 0.30234 -9.93032 1.000 16.76202 253 PRO A C 1
ATOM 11773 O O . PRO B 1 253 ? -18.03879 -0.59374 -9.09733 1.000 15.69038 253 PRO A O 1
ATOM 11784 N N . LEU B 1 254 ? -19.44140 0.58057 -10.40073 1.000 15.26786 254 LEU A N 1
ATOM 11785 C CA . LEU B 1 254 ? -20.62257 -0.11918 -9.91321 1.000 14.69248 254 LEU A CA 1
ATOM 11786 C C . LEU B 1 254 ? -21.53255 -0.45184 -11.08406 1.000 14.04177 254 LEU A C 1
ATOM 11787 O O . LEU B 1 254 ? -21.90241 0.42805 -11.86740 1.000 13.50885 254 LEU A O 1
ATOM 11803 N N . ALA B 1 255 ? -21.87210 -1.73082 -11.20406 1.000 14.50165 255 ALA A N 1
ATOM 11804 C CA . ALA B 1 255 ? -22.72119 -2.21487 -12.28354 1.000 14.05340 255 ALA A CA 1
ATOM 11805 C C . ALA B 1 255 ? -23.23580 -3.57701 -11.85792 1.000 15.24126 255 ALA A C 1
ATOM 11806 O O . ALA B 1 255 ? -22.45658 -4.40851 -11.38066 1.000 15.99593 255 ALA A O 1
ATOM 11813 N N . PHE B 1 256 ? -24.53777 -3.79757 -12.01235 1.000 14.25485 256 PHE A N 1
ATOM 11814 C CA . PHE B 1 256 ? -25.16847 -4.99127 -11.47668 1.000 14.18480 256 PHE A CA 1
ATOM 11815 C C . PHE B 1 256 ? -25.75510 -5.91028 -12.53475 1.000 15.50597 256 PHE A C 1
ATOM 11816 O O . PHE B 1 256 ? -26.10676 -7.04921 -12.20430 1.000 17.39445 256 PHE A O 1
ATOM 11833 N N . GLY B 1 257 ? -25.84543 -5.46936 -13.78708 1.000 15.69982 257 GLY A N 1
ATOM 11834 C CA . GLY B 1 257 ? -26.29292 -6.32387 -14.86786 1.000 16.91886 257 GLY A CA 1
ATOM 11835 C C . GLY B 1 257 ? -27.49196 -7.17210 -14.50153 1.000 14.86282 257 GLY A C 1
ATOM 11836 O O . GLY B 1 257 ? -28.51894 -6.65161 -14.05930 1.000 14.82750 257 GLY A O 1
ATOM 11840 N N . GLU B 1 258 ? -27.37264 -8.48583 -14.66525 1.000 15.99768 258 GLU A N 1
ATOM 11841 C CA . GLU B 1 258 ? -28.48978 -9.39826 -14.42980 1.000 15.23470 258 GLU A CA 1
ATOM 11842 C C . GLU B 1 258 ? -28.41821 -10.04275 -13.05211 1.000 15.71549 258 GLU A C 1
ATOM 11843 O O . GLU B 1 258 ? -28.79291 -11.20418 -12.87843 1.000 16.50424 258 GLU A O 1
ATOM 11855 N N . THR B 1 259 ? -27.97626 -9.28153 -12.04803 1.000 15.05232 259 THR A N 1
ATOM 11856 C CA . THR B 1 259 ? -27.93433 -9.77751 -10.67794 1.000 17.02446 259 THR A CA 1
ATOM 11857 C C . THR B 1 259 ? -29.32583 -10.18065 -10.20934 1.000 16.55825 259 THR A C 1
ATOM 11858 O O . THR B 1 259 ? -30.32431 -9.52837 -10.52757 1.000 16.07229 259 THR A O 1
ATOM 11869 N N . GLY B 1 260 ? -29.38345 -11.25415 -9.42869 1.000 16.18199 260 GLY A N 1
ATOM 11870 C CA . GLY B 1 260 ? -30.65406 -11.71257 -8.91632 1.000 18.41315 260 GLY A CA 1
ATOM 11871 C C . GLY B 1 260 ? -31.60647 -12.17051 -9.98918 1.000 17.95029 260 GLY A C 1
ATOM 11872 O O . GLY B 1 260 ? -32.81930 -12.14409 -9.78157 1.000 20.59749 260 GLY A O 1
ATOM 11876 N N . ASP B 1 261 ? -31.08566 -12.56029 -11.15044 1.000 17.39247 261 ASP A N 1
ATOM 11877 C CA . ASP B 1 261 ? -31.82960 -13.20554 -12.22765 1.000 18.17363 261 ASP A CA 1
ATOM 11878 C C . ASP B 1 261 ? -32.75604 -12.25888 -12.98060 1.000 17.70620 261 ASP A C 1
ATOM 11879 O O . ASP B 1 261 ? -33.55446 -12.72070 -13.80762 1.000 16.40904 261 ASP A O 1
ATOM 11888 N N . LEU B 1 262 ? -32.65943 -10.94639 -12.74481 1.000 15.47680 262 LEU A N 1
ATOM 11889 C CA . LEU B 1 262 ? -33.49109 -9.96014 -13.41757 1.000 15.15832 262 LEU A CA 1
ATOM 11890 C C . LEU B 1 262 ? -32.75309 -9.31207 -14.58143 1.000 14.50194 262 LEU A C 1
ATOM 11891 O O . LEU B 1 262 ? -31.52155 -9.32636 -14.63856 1.000 14.67583 262 LEU A O 1
ATOM 11907 N N . PRO B 1 263 ? -33.48203 -8.72318 -15.53174 1.000 13.51821 263 PRO A N 1
ATOM 11908 C CA . PRO B 1 263 ? -32.82092 -7.95563 -16.59491 1.000 13.01617 263 PRO A CA 1
ATOM 11909 C C . PRO B 1 263 ? -31.99711 -6.80153 -16.03632 1.000 13.19875 263 PRO A C 1
ATOM 11910 O O . PRO B 1 263 ? -32.26918 -6.27452 -14.95454 1.000 12.96116 263 PRO A O 1
ATOM 11921 N N . ALA B 1 264 ? -30.97970 -6.40618 -16.80770 1.000 12.80449 264 ALA A N 1
ATOM 11922 C CA . ALA B 1 264 ? -30.11863 -5.29484 -16.41633 1.000 13.81785 264 ALA A CA 1
ATOM 11923 C C . ALA B 1 264 ? -30.92146 -4.02974 -16.14101 1.000 12.46228 264 ALA A C 1
ATOM 11924 O O . ALA B 1 264 ? -30.61949 -3.28986 -15.19818 1.000 12.74778 264 ALA A O 1
ATOM 11931 N N . ALA B 1 265 ? -31.95730 -3.76775 -16.94101 1.000 12.49937 265 ALA A N 1
ATOM 11932 C CA . ALA B 1 265 ? -32.74602 -2.55945 -16.73603 1.000 12.31373 265 ALA A CA 1
ATOM 11933 C C . ALA B 1 265 ? -33.57475 -2.60795 -15.46060 1.000 11.34519 265 ALA A C 1
ATOM 11934 O O . ALA B 1 265 ? -34.17783 -1.59278 -15.10033 1.000 10.39458 265 ALA A O 1
ATOM 11941 N N . GLN B 1 266 ? -33.63474 -3.75238 -14.78121 1.000 11.53821 266 GLN A N 1
ATOM 11942 C CA . GLN B 1 266 ? -34.23942 -3.83930 -13.45737 1.000 11.83678 266 GLN A CA 1
ATOM 11943 C C . GLN B 1 266 ? -33.17194 -4.03178 -12.39394 1.000 11.58989 266 GLN A C 1
ATOM 11944 O O . GLN B 1 266 ? -33.39128 -4.71287 -11.39149 1.000 11.47363 266 GLN A O 1
ATOM 11958 N N . ASN B 1 267 ? -32.00653 -3.41864 -12.62162 1.000 11.91022 267 ASN A N 1
ATOM 11959 C CA . ASN B 1 267 ? -30.86210 -3.54056 -11.72956 1.000 12.10439 267 ASN A CA 1
ATOM 11960 C C . ASN B 1 267 ? -30.00476 -2.28063 -11.76018 1.000 12.57173 267 ASN A C 1
ATOM 11961 O O . ASN B 1 267 ? -28.80168 -2.34245 -11.48285 1.000 13.09858 267 ASN A O 1
ATOM 11972 N N . GLY B 1 268 ? -30.59722 -1.13811 -12.09612 1.000 11.47040 268 GLY A N 1
ATOM 11973 C CA . GLY B 1 268 ? -29.81721 0.07821 -12.20552 1.000 12.24664 268 GLY A CA 1
ATOM 11974 C C . GLY B 1 268 ? -29.19041 0.47119 -10.88199 1.000 12.51130 268 GLY A C 1
ATOM 11975 O O . GLY B 1 268 ? -29.68780 0.13899 -9.80617 1.000 12.10087 268 GLY A O 1
ATOM 11979 N N . VAL B 1 269 ? -28.06452 1.17335 -10.97019 1.000 12.86333 269 VAL A N 1
ATOM 11980 C CA . VAL B 1 269 ? -27.41074 1.77635 -9.81175 1.000 12.30194 269 VAL A CA 1
ATOM 11981 C C . VAL B 1 269 ? -27.04972 3.20503 -10.19386 1.000 11.53832 269 VAL A C 1
ATOM 11982 O O . VAL B 1 269 ? -26.46868 3.42988 -11.26060 1.000 13.02084 269 VAL A O 1
ATOM 11995 N N . GLY B 1 270 ? -27.40548 4.17041 -9.33959 1.000 12.09345 270 GLY A N 1
ATOM 11996 C CA . GLY B 1 270 ? -27.35757 5.56197 -9.74369 1.000 12.21985 270 GLY A CA 1
ATOM 11997 C C . GLY B 1 270 ? -27.19144 6.57013 -8.62209 1.000 12.16531 270 GLY A C 1
ATOM 11998 O O . GLY B 1 270 ? -27.12517 6.23016 -7.43908 1.000 12.00915 270 GLY A O 1
ATOM 12002 N N . ASP B 1 271 ? -27.12126 7.84684 -9.03233 1.000 12.15937 271 ASP A N 1
ATOM 12003 C CA . ASP B 1 271 ? -26.96962 9.01563 -8.16819 1.000 12.18920 271 ASP A CA 1
ATOM 12004 C C . ASP B 1 271 ? -25.69731 8.91750 -7.32672 1.000 12.13328 271 ASP A C 1
ATOM 12005 O O . ASP B 1 271 ? -25.75559 9.03436 -6.09502 1.000 11.59791 271 ASP A O 1
ATOM 12014 N N . PRO B 1 272 ? -24.52798 8.75918 -7.94819 1.000 12.00229 272 PRO A N 1
ATOM 12015 C CA . PRO B 1 272 ? -23.31837 8.45728 -7.17303 1.000 11.68715 272 PRO A CA 1
ATOM 12016 C C . PRO B 1 272 ? -22.80611 9.62674 -6.34500 1.000 11.13180 272 PRO A C 1
ATOM 12017 O O . PRO B 1 272 ? -22.96043 10.79901 -6.69672 1.000 10.59113 272 PRO A O 1
ATOM 12028 N N . SER B 1 273 ? -22.15806 9.28172 -5.23589 1.000 11.73870 273 SER A N 1
ATOM 12029 C CA . SER B 1 273 ? -21.37905 10.22803 -4.44928 1.000 11.82111 273 SER A CA 1
ATOM 12030 C C . SER B 1 273 ? -19.99801 9.62540 -4.22119 1.000 11.90197 273 SER A C 1
ATOM 12031 O O . SER B 1 273 ? -19.86952 8.42513 -3.97073 1.000 11.77782 273 SER A O 1
ATOM 12039 N N . ILE B 1 274 ? -18.96051 10.44674 -4.34128 1.000 11.68664 274 ILE A N 1
ATOM 12040 C CA . ILE B 1 274 ? -17.58197 9.97515 -4.24981 1.000 13.04781 274 ILE A CA 1
ATOM 12041 C C . ILE B 1 274 ? -16.84081 10.80424 -3.20748 1.000 12.24303 274 ILE A C 1
ATOM 12042 O O . ILE B 1 274 ? -17.06938 12.01107 -3.08148 1.000 12.61437 274 ILE A O 1
ATOM 12058 N N . LEU B 1 275 ? -15.97244 10.15238 -2.43575 1.000 13.01976 275 LEU A N 1
ATOM 12059 C CA . LEU B 1 275 ? -15.11672 10.87301 -1.50105 1.000 14.13944 275 LEU A CA 1
ATOM 12060 C C . LEU B 1 275 ? -13.73147 10.24736 -1.46813 1.000 14.23233 275 LEU A C 1
ATOM 12061 O O . LEU B 1 275 ? -13.54234 9.06883 -1.77784 1.000 13.52614 275 LEU A O 1
ATOM 12077 N N . VAL B 1 276 ? -12.75721 11.07178 -1.08953 1.000 15.67966 276 VAL A N 1
ATOM 12078 C CA . VAL B 1 276 ? -11.38829 10.63174 -0.85729 1.000 15.78948 276 VAL A CA 1
ATOM 12079 C C . VAL B 1 276 ? -11.14495 10.62010 0.64573 1.000 15.67831 276 VAL A C 1
ATOM 12080 O O . VAL B 1 276 ? -11.36089 11.63063 1.32626 1.000 15.56470 276 VAL A O 1
ATOM 12093 N N . ASP B 1 277 ? -10.72348 9.47038 1.16302 1.000 17.04421 277 ASP A N 1
ATOM 12094 C CA . ASP B 1 277 ? -10.21078 9.35994 2.52660 1.000 17.85026 277 ASP A CA 1
ATOM 12095 C C . ASP B 1 277 ? -8.80768 9.94982 2.51729 1.000 18.43049 277 ASP A C 1
ATOM 12096 O O . ASP B 1 277 ? -7.85437 9.29999 2.08584 1.000 19.02387 277 ASP A O 1
ATOM 12105 N N . THR B 1 278 ? -8.67593 11.19347 2.98506 1.000 19.79039 278 THR A N 1
ATOM 12106 C CA . THR B 1 278 ? -7.39786 11.88844 2.89525 1.000 19.49750 278 THR A CA 1
ATOM 12107 C C . THR B 1 278 ? -6.31908 11.25633 3.76625 1.000 23.73881 278 THR A C 1
ATOM 12108 O O . THR B 1 278 ? -5.13256 11.50518 3.52971 1.000 22.14528 278 THR A O 1
ATOM 12119 N N . LYS B 1 279 ? -6.69168 10.44342 4.75801 1.000 23.53852 279 LYS A N 1
ATOM 12120 C CA . LYS B 1 279 ? -5.68576 9.82455 5.61529 1.000 25.19092 279 LYS A CA 1
ATOM 12121 C C . LYS B 1 279 ? -4.96112 8.67837 4.91609 1.000 25.17036 279 LYS A C 1
ATOM 12122 O O . LYS B 1 279 ? -3.79854 8.39789 5.23381 1.000 23.32337 279 LYS A O 1
ATOM 12141 N N . THR B 1 280 ? -5.61890 8.01929 3.96073 1.000 21.74360 280 THR A N 1
ATOM 12142 C CA . THR B 1 280 ? -5.06035 6.84949 3.29983 1.000 20.93955 280 THR A CA 1
ATOM 12143 C C . THR B 1 280 ? -5.04605 6.94192 1.78187 1.000 22.08514 280 THR A C 1
ATOM 12144 O O . THR B 1 280 ? -4.35809 6.13861 1.14479 1.000 20.87065 280 THR A O 1
ATOM 12155 N N . ASN B 1 281 ? -5.77249 7.88887 1.19184 1.000 21.44233 281 ASN A N 1
ATOM 12156 C CA . ASN B 1 281 ? -6.03611 8.01543 -0.23829 1.000 20.66065 281 ASN A CA 1
ATOM 12157 C C . ASN B 1 281 ? -6.95990 6.93203 -0.78302 1.000 19.23017 281 ASN A C 1
ATOM 12158 O O . ASN B 1 281 ? -7.12014 6.83428 -2.00351 1.000 19.96447 281 ASN A O 1
ATOM 12169 N N . THR B 1 282 ? -7.57448 6.11468 0.06822 1.000 19.67910 282 THR A N 1
ATOM 12170 C CA . THR B 1 282 ? -8.61853 5.21876 -0.41334 1.000 18.62662 282 THR A CA 1
ATOM 12171 C C . THR B 1 282 ? -9.80154 6.05284 -0.88986 1.000 17.19186 282 THR A C 1
ATOM 12172 O O . THR B 1 282 ? -10.19552 7.02319 -0.23658 1.000 16.96906 282 THR A O 1
ATOM 12183 N N . VAL B 1 283 ? -10.35362 5.68742 -2.04495 1.000 17.31355 283 VAL A N 1
ATOM 12184 C CA . VAL B 1 283 ? -11.45810 6.41739 -2.65822 1.000 15.83466 283 VAL A CA 1
ATOM 12185 C C . VAL B 1 283 ? -12.71895 5.57545 -2.53027 1.000 15.73921 283 VAL A C 1
ATOM 12186 O O . VAL B 1 283 ? -12.69037 4.36614 -2.78017 1.000 14.68084 283 VAL A O 1
ATOM 12199 N N . TRP B 1 284 ? -13.82522 6.21752 -2.14457 1.000 15.48277 284 TRP A N 1
ATOM 12200 C CA . TRP B 1 284 ? -15.10266 5.55187 -1.91681 1.000 14.29020 284 TRP A CA 1
ATOM 12201 C C . TRP B 1 284 ? -16.16578 6.12152 -2.84321 1.000 12.91919 284 TRP A C 1
ATOM 12202 O O . TRP B 1 284 ? -16.27616 7.34142 -2.98079 1.000 13.39046 284 TRP A O 1
ATOM 12223 N N . VAL B 1 285 ? -16.95452 5.24519 -3.46282 1.000 12.88574 285 VAL A N 1
ATOM 12224 C CA . VAL B 1 285 ? -18.13856 5.64149 -4.21622 1.000 12.98544 285 VAL A CA 1
ATOM 12225 C C . VAL B 1 285 ? -19.33384 4.92581 -3.60238 1.000 13.12302 285 VAL A C 1
ATOM 12226 O O . VAL B 1 285 ? -19.30816 3.70083 -3.44013 1.000 13.39891 285 VAL A O 1
ATOM 12239 N N . VAL B 1 286 ? -20.37549 5.68725 -3.26607 1.000 13.46346 286 VAL A N 1
ATOM 12240 C CA . VAL B 1 286 ? -21.64634 5.14431 -2.79371 1.000 12.53942 286 VAL A CA 1
ATOM 12241 C C . VAL B 1 286 ? -22.72540 5.45765 -3.82341 1.000 11.97957 286 VAL A C 1
ATOM 12242 O O . VAL B 1 286 ? -22.71271 6.52517 -4.44983 1.000 12.21121 286 VAL A O 1
ATOM 12255 N N . ALA B 1 287 ? -23.65514 4.52060 -4.00259 1.000 11.64888 287 ALA A N 1
ATOM 12256 C CA . ALA B 1 287 ? -24.75625 4.71817 -4.93435 1.000 11.87391 287 ALA A CA 1
ATOM 12257 C C . ALA B 1 287 ? -25.95369 3.88749 -4.49446 1.000 11.78304 287 ALA A C 1
ATOM 12258 O O . ALA B 1 287 ? -25.87879 3.07855 -3.56147 1.000 11.70055 287 ALA A O 1
ATOM 12265 N N . ALA B 1 288 ? -27.06772 4.09825 -5.19370 1.000 11.56606 288 ALA A N 1
ATOM 12266 C CA . ALA B 1 288 ? -28.33172 3.43192 -4.90282 1.000 12.49766 288 ALA A CA 1
ATOM 12267 C C . ALA B 1 288 ? -28.57766 2.38345 -5.97785 1.000 11.77562 288 ALA A C 1
ATOM 12268 O O . ALA B 1 288 ? -28.75567 2.72257 -7.15230 1.000 12.34113 288 ALA A O 1
ATOM 12275 N N . TRP B 1 289 ? -28.57656 1.11475 -5.57071 1.000 12.89267 289 TRP A N 1
ATOM 12276 C CA . TRP B 1 289 ? -28.87242 -0.01210 -6.44809 1.000 12.95326 289 TRP A CA 1
ATOM 12277 C C . TRP B 1 289 ? -30.34802 -0.36046 -6.29634 1.000 12.54685 289 TRP A C 1
ATOM 12278 O O . TRP B 1 289 ? -30.79002 -0.78678 -5.22311 1.000 12.16570 289 TRP A O 1
ATOM 12299 N N . THR B 1 290 ? -31.10680 -0.17446 -7.36793 1.000 13.01314 290 THR A N 1
ATOM 12300 C CA . THR B 1 290 ? -32.52119 -0.51290 -7.38316 1.000 13.05772 290 THR A CA 1
ATOM 12301 C C . THR B 1 290 ? -32.70306 -1.81289 -8.15100 1.000 13.12256 290 THR A C 1
ATOM 12302 O O . THR B 1 290 ? -32.22106 -1.94494 -9.28057 1.000 12.30649 290 THR A O 1
ATOM 12313 N N . HIS B 1 291 ? -33.37929 -2.77207 -7.52199 1.000 12.77636 291 HIS A N 1
ATOM 12314 C CA . HIS B 1 291 ? -33.56897 -4.11410 -8.06039 1.000 13.11404 291 HIS A CA 1
ATOM 12315 C C . HIS B 1 291 ? -35.06141 -4.38088 -8.20472 1.000 13.05378 291 HIS A C 1
ATOM 12316 O O . HIS B 1 291 ? -35.82723 -4.18400 -7.25587 1.000 13.68828 291 HIS A O 1
ATOM 12330 N N . GLY B 1 292 ? -35.47352 -4.80636 -9.39748 1.000 12.57654 292 GLY A N 1
ATOM 12331 C CA . GLY B 1 292 ? -36.87836 -5.03321 -9.68322 1.000 12.81414 292 GLY A CA 1
ATOM 12332 C C . GLY B 1 292 ? -37.59115 -3.76380 -10.10392 1.000 12.27104 292 GLY A C 1
ATOM 12333 O O . GLY B 1 292 ? -37.05469 -2.98776 -10.89732 1.000 12.02964 292 GLY A O 1
ATOM 12337 N N . MET B 1 293 ? -38.79890 -3.54158 -9.58147 1.000 12.90536 293 MET A N 1
ATOM 12338 C CA . MET B 1 293 ? -39.53818 -2.29001 -9.73417 1.000 12.26139 293 MET A CA 1
ATOM 12339 C C . MET B 1 293 ? -40.03670 -2.04612 -11.15686 1.000 12.53356 293 MET A C 1
ATOM 12340 O O . MET B 1 293 ? -40.40748 -0.91828 -11.49702 1.000 12.40208 293 MET A O 1
ATOM 12354 N N . GLY B 1 294 ? -40.06299 -3.06634 -12.00853 1.000 13.50695 294 GLY A N 1
ATOM 12355 C CA . GLY B 1 294 ? -40.47983 -2.84480 -13.38502 1.000 13.23628 294 GLY A CA 1
ATOM 12356 C C . GLY B 1 294 ? -39.64372 -1.77878 -14.07184 1.000 12.50432 294 GLY A C 1
ATOM 12357 O O . GLY B 1 294 ? -38.41330 -1.73425 -13.94674 1.000 12.29359 294 GLY A O 1
ATOM 12361 N N . ASN B 1 295 ? -40.32541 -0.90509 -14.81785 1.000 12.12222 295 ASN A N 1
ATOM 12362 C CA . ASN B 1 295 ? -39.71487 0.24247 -15.48289 1.000 12.54259 295 ASN A CA 1
ATOM 12363 C C . ASN B 1 295 ? -40.21905 1.56057 -14.89311 1.000 13.66819 295 ASN A C 1
ATOM 12364 O O . ASN B 1 295 ? -40.29175 2.57700 -15.59008 1.000 13.66451 295 ASN A O 1
ATOM 12375 N N . GLN B 1 296 ? -40.57675 1.55229 -13.61069 1.000 12.49584 296 GLN A N 1
ATOM 12376 C CA . GLN B 1 296 ? -41.10714 2.72541 -12.93183 1.000 12.11855 296 GLN A CA 1
ATOM 12377 C C . GLN B 1 296 ? -40.00451 3.43935 -12.15555 1.000 13.13576 296 GLN A C 1
ATOM 12378 O O . GLN B 1 296 ? -38.90471 2.91986 -11.95712 1.000 13.15446 296 GLN A O 1
ATOM 12392 N N . ARG B 1 297 ? -40.32068 4.64707 -11.70074 1.000 14.64110 297 ARG A N 1
ATOM 12393 C CA . ARG B 1 297 ? -39.34640 5.44268 -10.96923 1.000 14.45751 297 ARG A CA 1
ATOM 12394 C C . ARG B 1 297 ? -39.16474 4.90776 -9.55442 1.000 12.93094 297 ARG A C 1
ATOM 12395 O O . ARG B 1 297 ? -40.13845 4.66383 -8.83296 1.000 13.60637 297 ARG A O 1
ATOM 12416 N N . ALA B 1 298 ? -37.90145 4.73875 -9.15878 1.000 12.80355 298 ALA A N 1
ATOM 12417 C CA . ALA B 1 298 ? -37.59047 4.23980 -7.82499 1.000 12.78737 298 ALA A CA 1
ATOM 12418 C C . ALA B 1 298 ? -38.15686 5.14158 -6.73686 1.000 12.89427 298 ALA A C 1
ATOM 12419 O O . ALA B 1 298 ? -38.53103 4.65763 -5.66123 1.000 13.22173 298 ALA A O 1
ATOM 12426 N N . TRP B 1 299 ? -38.23653 6.44777 -6.99370 1.000 13.08477 299 TRP A N 1
ATOM 12427 C CA . TRP B 1 299 ? -38.80649 7.35448 -6.00550 1.000 13.83076 299 TRP A CA 1
ATOM 12428 C C . TRP B 1 299 ? -40.17369 6.87052 -5.53470 1.000 14.12244 299 TRP A C 1
ATOM 12429 O O . TRP B 1 299 ? -40.50634 6.99208 -4.35144 1.000 14.20696 299 TRP A O 1
ATOM 12450 N N . TRP B 1 300 ? -40.97571 6.31156 -6.44091 1.000 15.45561 300 TRP A N 1
ATOM 12451 C CA . TRP B 1 300 ? -42.30738 5.82225 -6.10648 1.000 15.57394 300 TRP A CA 1
ATOM 12452 C C . TRP B 1 300 ? -42.38639 4.30430 -5.98986 1.000 14.88460 300 TRP A C 1
ATOM 12453 O O . TRP B 1 300 ? -43.43927 3.78773 -5.60308 1.000 13.64094 300 TRP A O 1
ATOM 12474 N N . SER B 1 301 ? -41.30584 3.57692 -6.29909 1.000 13.95953 301 SER A N 1
ATOM 12475 C CA . SER B 1 301 ? -41.34937 2.12042 -6.37047 1.000 13.24588 301 SER A CA 1
ATOM 12476 C C . SER B 1 301 ? -40.50244 1.42075 -5.31677 1.000 12.90814 301 SER A C 1
ATOM 12477 O O . SER B 1 301 ? -40.53425 0.18785 -5.24106 1.000 12.19718 301 SER A O 1
ATOM 12485 N N . SER B 1 302 ? -39.73528 2.15924 -4.52606 1.000 13.10241 302 SER A N 1
ATOM 12486 C CA . SER B 1 302 ? -39.02838 1.60193 -3.38262 1.000 12.71717 302 SER A CA 1
ATOM 12487 C C . SER B 1 302 ? -39.94934 1.65345 -2.16803 1.000 13.06426 302 SER A C 1
ATOM 12488 O O . SER B 1 302 ? -40.60134 2.67289 -1.92220 1.000 12.96114 302 SER A O 1
ATOM 12496 N N . TYR B 1 303 ? -40.00478 0.55314 -1.41670 1.000 13.49530 303 TYR A N 1
ATOM 12497 C CA . TYR B 1 303 ? -40.94248 0.42317 -0.30704 1.000 13.66006 303 TYR A CA 1
ATOM 12498 C C . TYR B 1 303 ? -40.23965 0.09314 1.00099 1.000 14.17595 303 TYR A C 1
ATOM 12499 O O . TYR B 1 303 ? -39.04369 -0.22857 1.00305 1.000 13.44021 303 TYR A O 1
ATOM 12517 N N . PRO B 1 304 ? -40.93661 0.18670 2.13479 1.000 14.74633 304 PRO A N 1
ATOM 12518 C CA . PRO B 1 304 ? -40.32085 -0.22450 3.39795 1.000 14.54989 304 PRO A CA 1
ATOM 12519 C C . PRO B 1 304 ? -39.85332 -1.66688 3.32284 1.000 14.71866 304 PRO A C 1
ATOM 12520 O O . PRO B 1 304 ? -40.37703 -2.47941 2.55775 1.000 14.92948 304 PRO A O 1
ATOM 12531 N N . GLY B 1 305 ? -38.85103 -1.97142 4.12627 1.000 15.35165 305 GLY A N 1
ATOM 12532 C CA . GLY B 1 305 ? -38.18297 -3.24890 4.11416 1.000 16.86632 305 GLY A CA 1
ATOM 12533 C C . GLY B 1 305 ? -36.68853 -3.05422 4.08891 1.000 15.65869 305 GLY A C 1
ATOM 12534 O O . GLY B 1 305 ? -36.17456 -1.94500 4.27020 1.000 15.01480 305 GLY A O 1
ATOM 12538 N N . MET B 1 306 ? -35.97312 -4.15004 3.84547 1.000 15.75221 306 MET A N 1
ATOM 12539 C CA . MET B 1 306 ? -34.51647 -4.13074 3.89368 1.000 16.67760 306 MET A CA 1
ATOM 12540 C C . MET B 1 306 ? -33.83792 -4.86365 2.75040 1.000 16.38113 306 MET A C 1
ATOM 12541 O O . MET B 1 306 ? -32.68072 -4.54485 2.45961 1.000 15.61351 306 MET A O 1
ATOM 12555 N N . ASP B 1 307 ? -34.48084 -5.82266 2.09041 1.000 15.60613 307 ASP A N 1
ATOM 12556 C CA . ASP B 1 307 ? -33.80339 -6.61829 1.07719 1.000 15.44997 307 ASP A CA 1
ATOM 12557 C C . ASP B 1 307 ? -34.09174 -6.07812 -0.32246 1.000 14.88536 307 ASP A C 1
ATOM 12558 O O . ASP B 1 307 ? -34.94004 -5.20614 -0.52774 1.000 15.14835 307 ASP A O 1
ATOM 12567 N N . MET B 1 308 ? -33.33758 -6.59961 -1.29327 1.000 15.05524 308 MET A N 1
ATOM 12568 C CA . MET B 1 308 ? -33.35636 -6.05481 -2.64537 1.000 15.15171 308 MET A CA 1
ATOM 12569 C C . MET B 1 308 ? -34.70384 -6.22722 -3.33124 1.000 15.23764 308 MET A C 1
ATOM 12570 O O . MET B 1 308 ? -34.99531 -5.50428 -4.29176 1.000 14.54815 308 MET A O 1
ATOM 12584 N N . ASN B 1 309 ? -35.52475 -7.16976 -2.88055 1.000 15.45585 309 ASN A N 1
ATOM 12585 C CA . ASN B 1 309 ? -36.82034 -7.35536 -3.51497 1.000 16.75703 309 ASN A CA 1
ATOM 12586 C C . ASN B 1 309 ? -37.85187 -6.35091 -3.02910 1.000 17.23730 309 ASN A C 1
ATOM 12587 O O . ASN B 1 309 ? -38.95180 -6.30322 -3.58945 1.000 18.02819 309 ASN A O 1
ATOM 12598 N N . HIS B 1 310 ? -37.51404 -5.53172 -2.03394 1.000 15.81491 310 HIS A N 1
ATOM 12599 C CA . HIS B 1 310 ? -38.44309 -4.55232 -1.48554 1.000 15.09884 310 HIS A CA 1
ATOM 12600 C C . HIS B 1 310 ? -37.95035 -3.11620 -1.55016 1.000 14.59056 310 HIS A C 1
ATOM 12601 O O . HIS B 1 310 ? -38.74784 -2.21686 -1.82030 1.000 14.29489 310 HIS A O 1
ATOM 12615 N N . THR B 1 311 ? -36.66658 -2.85867 -1.32213 1.000 13.06127 311 THR A N 1
ATOM 12616 C CA . THR B 1 311 ? -36.21282 -1.48752 -1.14393 1.000 12.29214 311 THR A CA 1
ATOM 12617 C C . THR B 1 311 ? -34.85124 -1.28375 -1.79084 1.000 12.41400 311 THR A C 1
ATOM 12618 O O . THR B 1 311 ? -34.06219 -2.22182 -1.93673 1.000 12.23575 311 THR A O 1
ATOM 12629 N N . ALA B 1 312 ? -34.59186 -0.03931 -2.19006 1.000 11.70925 312 ALA A N 1
ATOM 12630 C CA . ALA B 1 312 ? -33.29886 0.30928 -2.76115 1.000 12.53163 312 ALA A CA 1
ATOM 12631 C C . ALA B 1 312 ? -32.17554 -0.04015 -1.79323 1.000 12.16940 312 ALA A C 1
ATOM 12632 O O . ALA B 1 312 ? -32.30879 0.11361 -0.57593 1.000 11.98385 312 ALA A O 1
ATOM 12639 N N . GLN B 1 313 ? -31.06467 -0.51458 -2.34790 1.000 12.19286 313 GLN A N 1
ATOM 12640 C CA . GLN B 1 313 ? -29.90025 -0.92648 -1.57770 1.000 11.90088 313 GLN A CA 1
ATOM 12641 C C . GLN B 1 313 ? -28.81470 0.14031 -1.65495 1.000 12.84358 313 GLN A C 1
ATOM 12642 O O . GLN B 1 313 ? -28.56445 0.71741 -2.71600 1.000 13.48392 313 GLN A O 1
ATOM 12656 N N . LEU B 1 314 ? -28.16851 0.40690 -0.53235 1.000 14.22965 314 LEU A N 1
ATOM 12657 C CA . LEU B 1 314 ? -27.08240 1.37841 -0.48474 1.000 12.73088 314 LEU A CA 1
ATOM 12658 C C . LEU B 1 314 ? -25.75849 0.63352 -0.63736 1.000 13.98978 314 LEU A C 1
ATOM 12659 O O . LEU B 1 314 ? -25.39553 -0.16749 0.23267 1.000 14.24238 314 LEU A O 1
ATOM 12675 N N . VAL B 1 315 ? -25.03266 0.89657 -1.73493 1.000 13.29059 315 VAL A N 1
ATOM 12676 C CA . VAL B 1 315 ? -23.86759 0.08224 -2.06750 1.000 13.32816 315 VAL A CA 1
ATOM 12677 C C . VAL B 1 315 ? -22.62734 0.95388 -2.21696 1.000 13.54356 315 VAL A C 1
ATOM 12678 O O . VAL B 1 315 ? -22.69730 2.11074 -2.64668 1.000 12.52171 315 VAL A O 1
ATOM 12691 N N . LEU B 1 316 ? -21.47897 0.38092 -1.83929 1.000 13.57640 316 LEU A N 1
ATOM 12692 C CA . LEU B 1 316 ? -20.18918 1.04659 -1.93670 1.000 14.22385 316 LEU A CA 1
ATOM 12693 C C . LEU B 1 316 ? -19.23623 0.25280 -2.82428 1.000 14.51581 316 LEU A C 1
ATOM 12694 O O . LEU B 1 316 ? -19.29243 -0.97947 -2.88290 1.000 16.19481 316 LEU A O 1
ATOM 12710 N N . SER B 1 317 ? -18.35302 0.97921 -3.50524 1.000 14.36916 317 SER A N 1
ATOM 12711 C CA . SER B 1 317 ? -17.15104 0.42081 -4.11232 1.000 14.86668 317 SER A CA 1
ATOM 12712 C C . SER B 1 317 ? -15.96275 1.27177 -3.68307 1.000 15.12330 317 SER A C 1
ATOM 12713 O O . SER B 1 317 ? -16.08502 2.49260 -3.55017 1.000 15.10094 317 SER A O 1
ATOM 12721 N N . LYS B 1 318 ? -14.81161 0.63770 -3.46702 1.000 15.88991 318 LYS A N 1
ATOM 12722 C CA . LYS B 1 318 ? -13.62910 1.35960 -3.01757 1.000 15.31879 318 LYS A CA 1
ATOM 12723 C C . LYS B 1 318 ? -12.43005 1.05138 -3.90477 1.000 16.76631 318 LYS A C 1
ATOM 12724 O O . LYS B 1 318 ? -12.33297 -0.02247 -4.50657 1.000 16.45576 318 LYS A O 1
ATOM 12743 N N . SER B 1 319 ? -11.52064 2.02558 -3.97184 1.000 15.90696 319 SER A N 1
ATOM 12744 C CA . SER B 1 319 ? -10.28845 1.94138 -4.74417 1.000 17.61840 319 SER A CA 1
ATOM 12745 C C . SER B 1 319 ? -9.10786 2.27126 -3.84453 1.000 17.84610 319 SER A C 1
ATOM 12746 O O . SER B 1 319 ? -9.10084 3.31625 -3.18344 1.000 17.03424 319 SER A O 1
ATOM 12754 N N . THR B 1 320 ? -8.10391 1.39654 -3.84194 1.000 18.79019 320 THR A N 1
ATOM 12755 C CA . THR B 1 320 ? -6.86225 1.63953 -3.12013 1.000 19.81356 320 THR A CA 1
ATOM 12756 C C . THR B 1 320 ? -5.68053 1.87579 -4.05399 1.000 20.98377 320 THR A C 1
ATOM 12757 O O . THR B 1 320 ? -4.53080 1.87755 -3.59820 1.000 19.77807 320 THR A O 1
ATOM 12768 N N . ASP B 1 321 ? -5.92943 2.08024 -5.34402 1.000 20.39998 321 ASP A N 1
ATOM 12769 C CA . ASP B 1 321 ? -4.86296 2.37123 -6.29368 1.000 20.99775 321 ASP A CA 1
ATOM 12770 C C . ASP B 1 321 ? -5.16332 3.64904 -7.06295 1.000 19.72118 321 ASP A C 1
ATOM 12771 O O . ASP B 1 321 ? -4.97572 3.72811 -8.28065 1.000 18.77083 321 ASP A O 1
ATOM 12780 N N . ASP B 1 322 ? -5.62482 4.67671 -6.34853 1.000 19.84334 322 ASP A N 1
ATOM 12781 C CA . ASP B 1 322 ? -5.79183 6.01755 -6.90208 1.000 19.49182 322 ASP A CA 1
ATOM 12782 C C . ASP B 1 322 ? -6.88472 6.06503 -7.96577 1.000 18.82728 322 ASP A C 1
ATOM 12783 O O . ASP B 1 322 ? -6.82366 6.87747 -8.88962 1.000 18.25836 322 ASP A O 1
ATOM 12792 N N . GLY B 1 323 ? -7.89253 5.20328 -7.84653 1.000 18.06678 323 GLY A N 1
ATOM 12793 C CA . GLY B 1 323 ? -9.02004 5.21176 -8.75721 1.000 18.81274 323 GLY A CA 1
ATOM 12794 C C . GLY B 1 323 ? -8.88652 4.34392 -9.99064 1.000 19.34851 323 GLY A C 1
ATOM 12795 O O . GLY B 1 323 ? -9.74693 4.42742 -10.87697 1.000 17.89638 323 GLY A O 1
ATOM 12799 N N . LYS B 1 324 ? -7.84692 3.50727 -10.08096 1.000 19.50956 324 LYS A N 1
ATOM 12800 C CA . LYS B 1 324 ? -7.64503 2.70575 -11.28648 1.000 19.66491 324 LYS A CA 1
ATOM 12801 C C . LYS B 1 324 ? -8.51252 1.44658 -11.29160 1.000 19.77467 324 LYS A C 1
ATOM 12802 O O . LYS B 1 324 ? -8.99894 1.03392 -12.35311 1.000 19.71890 324 LYS A O 1
ATOM 12821 N N . THR B 1 325 ? -8.72116 0.82698 -10.12748 1.000 19.83439 325 THR A N 1
ATOM 12822 C CA . THR B 1 325 ? -9.53787 -0.37750 -10.02737 1.000 20.27634 325 THR A CA 1
ATOM 12823 C C . THR B 1 325 ? -10.43432 -0.29054 -8.79928 1.000 19.27056 325 THR A C 1
ATOM 12824 O O . THR B 1 325 ? -10.11877 0.38515 -7.81697 1.000 18.38869 325 THR A O 1
ATOM 12835 N N . TRP B 1 326 ? -11.54347 -1.02847 -8.85240 1.000 18.72436 326 TRP A N 1
ATOM 12836 C CA . TRP B 1 326 ? -12.65859 -0.82127 -7.93999 1.000 18.36480 326 TRP A CA 1
ATOM 12837 C C . TRP B 1 326 ? -13.18594 -2.14331 -7.41174 1.000 18.92788 326 TRP A C 1
ATOM 12838 O O . TRP B 1 326 ? -13.36118 -3.10625 -8.16251 1.000 20.55066 326 TRP A O 1
ATOM 12859 N N . SER B 1 327 ? -13.46070 -2.16488 -6.11005 1.000 17.40426 327 SER A N 1
ATOM 12860 C CA . SER B 1 327 ? -13.86858 -3.37736 -5.42665 1.000 18.36499 327 SER A CA 1
ATOM 12861 C C . SER B 1 327 ? -15.23994 -3.84438 -5.90591 1.000 18.86540 327 SER A C 1
ATOM 12862 O O . SER B 1 327 ? -15.99827 -3.11647 -6.55399 1.000 16.77246 327 SER A O 1
ATOM 12870 N N . LYS B 1 328 ? -15.55586 -5.08873 -5.57056 1.000 17.78138 328 LYS A N 1
ATOM 12871 C CA . LYS B 1 328 ? -16.91327 -5.55660 -5.72439 1.000 21.08725 328 LYS A CA 1
ATOM 12872 C C . LYS B 1 328 ? -17.81036 -4.78749 -4.75884 1.000 18.72137 328 LYS A C 1
ATOM 12873 O O . LYS B 1 328 ? -17.34184 -4.25392 -3.74767 1.000 17.58357 328 LYS A O 1
ATOM 12892 N N . PRO B 1 329 ? -19.10442 -4.70434 -5.05738 1.000 17.47288 329 PRO A N 1
ATOM 12893 C CA . PRO B 1 329 ? -19.99017 -3.86659 -4.24143 1.000 16.69776 329 PRO A CA 1
ATOM 12894 C C . PRO B 1 329 ? -20.02033 -4.33027 -2.79424 1.000 16.99647 329 PRO A C 1
ATOM 12895 O O . PRO B 1 329 ? -20.00084 -5.52813 -2.50414 1.000 18.54513 329 PRO A O 1
ATOM 12906 N N . ILE B 1 330 ? -20.07415 -3.36031 -1.88852 1.000 16.56745 330 ILE A N 1
ATOM 12907 C CA . ILE B 1 330 ? -20.26922 -3.59509 -0.46213 1.000 16.69854 330 ILE A CA 1
ATOM 12908 C C . ILE B 1 330 ? -21.65088 -3.05825 -0.11105 1.000 15.65278 330 ILE A C 1
ATOM 12909 O O . ILE B 1 330 ? -21.89485 -1.84840 -0.20082 1.000 16.85103 330 ILE A O 1
ATOM 12925 N N . ASN B 1 331 ? -22.55961 -3.94967 0.28240 1.000 15.74001 331 ASN A N 1
ATOM 12926 C CA . ASN B 1 331 ? -23.94048 -3.57962 0.58154 1.000 15.796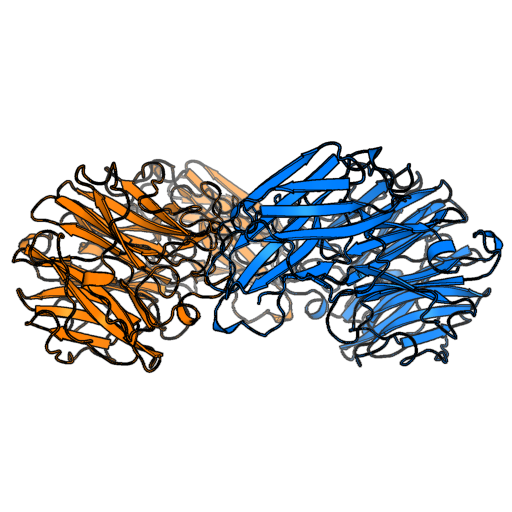85 331 ASN A CA 1
ATOM 12927 C C . ASN B 1 331 ? -24.04395 -3.21604 2.05696 1.000 15.90145 331 ASN A C 1
ATOM 12928 O O . ASN B 1 331 ? -23.98087 -4.09265 2.92326 1.000 16.60548 331 ASN A O 1
ATOM 12939 N N . ILE B 1 332 ? -24.21138 -1.92651 2.34789 1.000 14.33350 332 ILE A N 1
ATOM 12940 C CA . ILE B 1 332 ? -24.24002 -1.45552 3.72678 1.000 14.85703 332 ILE A CA 1
ATOM 12941 C C . ILE B 1 332 ? -25.65685 -1.13831 4.19651 1.000 15.28383 332 ILE A C 1
ATOM 12942 O O . ILE B 1 332 ? -25.83061 -0.50848 5.24434 1.000 15.90468 332 ILE A O 1
ATOM 12958 N N . THR B 1 333 ? -26.67703 -1.57351 3.45216 1.000 15.56251 333 THR A N 1
ATOM 12959 C CA . THR B 1 333 ? -28.04789 -1.19999 3.78492 1.000 16.34137 333 THR A CA 1
ATOM 12960 C C . THR B 1 333 ? -28.40485 -1.59945 5.21135 1.000 16.16050 333 THR A C 1
ATOM 12961 O O . THR B 1 333 ? -29.04027 -0.82892 5.94010 1.000 16.48619 333 THR A O 1
ATOM 12972 N N . GLU B 1 334 ? -28.02165 -2.80912 5.62261 1.000 17.92879 334 GLU A N 1
ATOM 12973 C CA . GLU B 1 334 ? -28.37737 -3.28222 6.95285 1.000 21.08944 334 GLU A CA 1
ATOM 12974 C C . GLU B 1 334 ? -27.71856 -2.46350 8.05179 1.000 19.98484 334 GLU A C 1
ATOM 12975 O O . GLU B 1 334 ? -28.20257 -2.47970 9.18798 1.000 19.68185 334 GLU A O 1
ATOM 12987 N N . GLN B 1 335 ? -26.63408 -1.74678 7.74662 1.000 18.84795 335 GLN A N 1
ATOM 12988 C CA . GLN B 1 335 ? -25.96322 -0.97132 8.77961 1.000 17.74147 335 GLN A CA 1
ATOM 12989 C C . GLN B 1 335 ? -26.71841 0.30683 9.12804 1.000 16.89250 335 GLN A C 1
ATOM 12990 O O . GLN B 1 335 ? -26.68760 0.73508 10.28650 1.000 15.96948 335 GLN A O 1
ATOM 13004 N N . VAL B 1 336 ? -27.39254 0.92744 8.16012 1.000 17.33421 336 VAL A N 1
ATOM 13005 C CA . VAL B 1 336 ? -27.84669 2.30364 8.33380 1.000 15.84915 336 VAL A CA 1
ATOM 13006 C C . VAL B 1 336 ? -29.31892 2.51746 8.02281 1.000 14.73149 336 VAL A C 1
ATOM 13007 O O . VAL B 1 336 ? -29.86986 3.56720 8.41064 1.000 15.81542 336 VAL A O 1
ATOM 13020 N N . LYS B 1 337 ? -30.02701 1.60299 7.36340 1.000 15.43908 337 LYS A N 1
ATOM 13021 C CA . LYS B 1 337 ? -31.40103 1.86842 6.95610 1.000 14.22599 337 LYS A CA 1
ATOM 13022 C C . LYS B 1 337 ? -32.39437 1.44375 8.03270 1.000 14.67859 337 LYS A C 1
ATOM 13023 O O . LYS B 1 337 ? -32.35300 0.31469 8.52684 1.000 15.16538 337 LYS A O 1
ATOM 13042 N N . ASP B 1 338 ? -33.28980 2.35824 8.38085 1.000 14.32944 338 ASP A N 1
ATOM 13043 C CA . ASP B 1 338 ? -34.46633 2.01906 9.17590 1.000 14.27953 338 ASP A CA 1
ATOM 13044 C C . ASP B 1 338 ? -35.44506 1.24456 8.30049 1.000 14.09591 338 ASP A C 1
ATOM 13045 O O . ASP B 1 338 ? -35.80004 1.72099 7.21959 1.000 13.76829 338 ASP A O 1
ATOM 13054 N N . PRO B 1 339 ? -35.89594 0.05626 8.71317 1.000 14.16323 339 PRO A N 1
ATOM 13055 C CA . PRO B 1 339 ? -36.82723 -0.70126 7.85651 1.000 14.48817 339 PRO A CA 1
ATOM 13056 C C . PRO B 1 339 ? -38.06220 0.07598 7.42299 1.000 15.67180 339 PRO A C 1
ATOM 13057 O O . PRO B 1 339 ? -38.58326 -0.17372 6.32725 1.000 14.84727 339 PRO A O 1
ATOM 13068 N N . SER B 1 340 ? -38.55289 1.00893 8.23949 1.000 15.34570 340 SER A N 1
ATOM 13069 C CA . SER B 1 340 ? -39.77570 1.72574 7.89824 1.000 14.35911 340 SER A CA 1
ATOM 13070 C C . SER B 1 340 ? -39.56442 2.80075 6.83662 1.000 14.67550 340 SER A C 1
ATOM 13071 O O . SER B 1 340 ? -40.55089 3.31345 6.29730 1.000 14.22393 340 SER A O 1
ATOM 13079 N N . TRP B 1 341 ? -38.32161 3.14332 6.50694 1.000 13.63687 341 TRP A N 1
ATOM 13080 C CA . TRP B 1 341 ? -38.07843 4.08992 5.42741 1.000 13.21061 341 TRP A CA 1
ATOM 13081 C C . TRP B 1 341 ? -38.41662 3.45986 4.08069 1.000 12.61524 341 TRP A C 1
ATOM 13082 O O . TRP B 1 341 ? -38.12645 2.28615 3.83168 1.000 13.09092 341 TRP A O 1
ATOM 13103 N N . TYR B 1 342 ? -39.02202 4.25242 3.19968 1.000 12.07430 342 TYR A N 1
ATOM 13104 C CA . TYR B 1 342 ? -39.31941 3.76343 1.86146 1.000 13.23995 342 TYR A CA 1
ATOM 13105 C C . TYR B 1 342 ? -38.07095 3.69717 0.98757 1.000 13.06994 342 TYR A C 1
ATOM 13106 O O . TYR B 1 342 ? -37.97487 2.82903 0.11358 1.000 13.08672 342 TYR A O 1
ATOM 13124 N N . PHE B 1 343 ? -37.11006 4.58983 1.21764 1.000 12.30532 343 PHE A N 1
ATOM 13125 C CA . PHE B 1 343 ? -36.00442 4.81540 0.28714 1.000 11.86427 343 PHE A CA 1
ATOM 13126 C C . PHE B 1 343 ? -34.90492 5.52533 1.05899 1.000 11.71817 343 PHE A C 1
ATOM 13127 O O . PHE B 1 343 ? -35.13041 6.62022 1.57823 1.000 11.87172 343 PHE A O 1
ATOM 13144 N N . LEU B 1 344 ? -33.73827 4.90077 1.16628 1.000 10.64109 344 LEU A N 1
ATOM 13145 C CA . LEU B 1 344 ? -32.54732 5.54357 1.70748 1.000 11.67748 344 LEU A CA 1
ATOM 13146 C C . LEU B 1 344 ? -31.50174 5.59534 0.60651 1.000 12.22079 344 LEU A C 1
ATOM 13147 O O . LEU B 1 344 ? -31.19229 4.56556 0.00056 1.000 11.46267 344 LEU A O 1
ATOM 13163 N N . LEU B 1 345 ? -30.95609 6.77956 0.34689 1.000 12.10840 345 LEU A N 1
ATOM 13164 C CA . LEU B 1 345 ? -29.89138 6.87892 -0.63878 1.000 13.03640 345 LEU A CA 1
ATOM 13165 C C . LEU B 1 345 ? -28.94516 7.99812 -0.24361 1.000 12.96141 345 LEU A C 1
ATOM 13166 O O . LEU B 1 345 ? -29.26841 8.84875 0.58481 1.000 12.50137 345 LEU A O 1
ATOM 13182 N N . GLN B 1 346 ? -27.74806 7.95174 -0.82220 1.000 12.19069 346 GLN A N 1
ATOM 13183 C CA . GLN B 1 346 ? -26.78351 9.03034 -0.69294 1.000 11.98079 346 GLN A CA 1
ATOM 13184 C C . GLN B 1 346 ? -27.30641 10.31552 -1.33018 1.000 11.98107 346 GLN A C 1
ATOM 13185 O O . GLN B 1 346 ? -28.19152 10.30375 -2.18663 1.000 11.70877 346 GLN A O 1
ATOM 13199 N N . GLY B 1 347 ? -26.72251 11.43629 -0.91466 1.000 12.50378 347 GLY A N 1
ATOM 13200 C CA . GLY B 1 347 ? -26.87002 12.67897 -1.63312 1.000 12.41754 347 GLY A CA 1
ATOM 13201 C C . GLY B 1 347 ? -25.82245 12.74558 -2.72623 1.000 12.54825 347 GLY A C 1
ATOM 13202 O O . GLY B 1 347 ? -24.62031 12.64497 -2.45725 1.000 13.11727 347 GLY A O 1
ATOM 13206 N N . PRO B 1 348 ? -26.25172 12.90420 -3.98281 1.000 10.96870 348 PRO A N 1
ATOM 13207 C CA . PRO B 1 348 ? -25.30336 12.79425 -5.09615 1.000 11.40758 348 PRO A CA 1
ATOM 13208 C C . PRO B 1 348 ? -24.24850 13.88592 -5.05542 1.000 11.56406 348 PRO A C 1
ATOM 13209 O O . PRO B 1 348 ? -24.49788 15.01044 -4.61735 1.000 12.53427 348 PRO A O 1
ATOM 13220 N N . GLY B 1 349 ? -23.05937 13.53536 -5.53478 1.000 11.52273 349 GLY A N 1
ATOM 13221 C CA . GLY B 1 349 ? -21.96173 14.47149 -5.64140 1.000 12.26329 349 GLY A CA 1
ATOM 13222 C C . GLY B 1 349 ? -20.71526 13.93074 -4.97980 1.000 12.18996 349 GLY A C 1
ATOM 13223 O O . GLY B 1 349 ? -20.06350 13.02200 -5.50616 1.000 12.29160 349 GLY A O 1
ATOM 13227 N N . ARG B 1 350 ? -20.38092 14.46991 -3.81171 1.000 13.35885 350 ARG A N 1
ATOM 13228 C CA . ARG B 1 350 ? -19.19504 14.03210 -3.09682 1.000 12.86318 350 ARG A CA 1
ATOM 13229 C C . ARG B 1 350 ? -19.44568 14.03751 -1.59668 1.000 12.89956 350 ARG A C 1
ATOM 13230 O O . ARG B 1 350 ? -20.41558 14.61911 -1.10279 1.000 13.14747 350 ARG A O 1
ATOM 13251 N N . GLY B 1 351 ? -18.56082 13.34183 -0.88251 1.000 13.41249 351 GLY A N 1
ATOM 13252 C CA . GLY B 1 351 ? -18.47191 13.42409 0.56178 1.000 12.81896 351 GLY A CA 1
ATOM 13253 C C . GLY B 1 351 ? -17.11915 13.97608 0.96966 1.000 12.71324 351 GLY A C 1
ATOM 13254 O O . GLY B 1 351 ? -16.40354 14.52482 0.12547 1.000 13.28594 351 GLY A O 1
ATOM 13258 N N . ILE B 1 352 ? -16.73985 13.83278 2.24198 1.000 13.84199 352 ILE A N 1
ATOM 13259 C CA . ILE B 1 352 ? -15.55965 14.50188 2.77628 1.000 14.09590 352 ILE A CA 1
ATOM 13260 C C . ILE B 1 352 ? -14.84879 13.60361 3.78110 1.000 14.80292 352 ILE A C 1
ATOM 13261 O O . ILE B 1 352 ? -15.37699 12.58527 4.22939 1.000 15.51110 352 ILE A O 1
ATOM 13277 N N . THR B 1 353 ? -13.62184 14.00286 4.11930 1.000 14.85657 353 THR A N 1
ATOM 13278 C CA . THR B 1 353 ? -12.90960 13.53262 5.30248 1.000 17.31247 353 THR A CA 1
ATOM 13279 C C . THR B 1 353 ? -12.79774 14.71419 6.25865 1.000 17.61024 353 THR A C 1
ATOM 13280 O O . THR B 1 353 ? -12.26094 15.76422 5.88765 1.000 18.97124 353 THR A O 1
ATOM 13291 N N . MET B 1 354 ? -13.31758 14.55658 7.46972 1.000 17.67391 354 MET A N 1
ATOM 13292 C CA . MET B 1 354 ? -13.16510 15.59800 8.47197 1.000 20.42348 354 MET A CA 1
ATOM 13293 C C . MET B 1 354 ? -11.71534 15.63963 8.94688 1.000 23.34048 354 MET A C 1
ATOM 13294 O O . MET B 1 354 ? -10.94639 14.69296 8.75686 1.000 20.78244 354 MET A O 1
ATOM 13308 N N . GLN B 1 355 ? -11.33681 16.75982 9.56736 1.000 27.23578 355 GLN A N 1
ATOM 13309 C CA . GLN B 1 355 ? -9.97376 16.87776 10.07590 1.000 29.92795 355 GLN A CA 1
ATOM 13310 C C . GLN B 1 355 ? -9.63394 15.71555 11.00426 1.000 27.88563 355 GLN A C 1
ATOM 13311 O O . GLN B 1 355 ? -8.51549 15.18993 10.96783 1.000 27.10305 355 GLN A O 1
ATOM 13325 N N . ASP B 1 356 ? -10.59162 15.27704 11.82263 1.000 25.23472 356 ASP A N 1
ATOM 13326 C CA . ASP B 1 356 ? -10.32096 14.18308 12.74824 1.000 23.33945 356 ASP A CA 1
ATOM 13327 C C . ASP B 1 356 ? -10.38180 12.80673 12.08877 1.000 23.38592 356 ASP A C 1
ATOM 13328 O O . ASP B 1 356 ? -10.30559 11.80015 12.79791 1.000 22.83260 356 ASP A O 1
ATOM 13337 N N . GLY B 1 357 ? -10.51044 12.72983 10.76596 1.000 23.04437 357 GLY A N 1
ATOM 13338 C CA . GLY B 1 357 ? -10.48446 11.45685 10.07425 1.000 24.01229 357 GLY A CA 1
ATOM 13339 C C . GLY B 1 357 ? -11.82932 10.79704 9.84732 1.000 20.60378 357 GLY A C 1
ATOM 13340 O O . GLY B 1 357 ? -11.87711 9.71859 9.24145 1.000 18.89503 357 GLY A O 1
ATOM 13344 N N . THR B 1 358 ? -12.92034 11.39181 10.31449 1.000 20.07331 358 THR A N 1
ATOM 13345 C CA . THR B 1 358 ? -14.23556 10.80982 10.08497 1.000 19.21700 358 THR A CA 1
ATOM 13346 C C . THR B 1 358 ? -14.63497 11.01095 8.62830 1.000 17.36437 358 THR A C 1
ATOM 13347 O O . THR B 1 358 ? -14.47686 12.10509 8.08071 1.000 17.66356 358 THR A O 1
ATOM 13358 N N . LEU B 1 359 ? -15.14359 9.95463 7.99596 1.000 17.03677 359 LEU A N 1
ATOM 13359 C CA . LEU B 1 359 ? -15.64583 10.04638 6.62925 1.000 16.45128 359 LEU A CA 1
ATOM 13360 C C . LEU B 1 359 ? -17.13607 10.35250 6.66482 1.000 15.24178 359 LEU A C 1
ATOM 13361 O O . LEU B 1 359 ? -17.86330 9.80314 7.49388 1.000 15.29209 359 LEU A O 1
ATOM 13377 N N . VAL B 1 360 ? -17.59307 11.21854 5.75936 1.000 15.74267 360 VAL A N 1
ATOM 13378 C CA . VAL B 1 360 ? -18.97363 11.69221 5.79914 1.000 13.62668 360 VAL A CA 1
ATOM 13379 C C . VAL B 1 360 ? -19.53963 11.75596 4.38723 1.000 13.45800 360 VAL A C 1
ATOM 13380 O O . VAL B 1 360 ? -18.98394 12.44381 3.52216 1.000 12.37834 360 VAL A O 1
ATOM 13393 N N . PHE B 1 361 ? -20.66148 11.05157 4.16572 1.000 12.29877 361 PHE A N 1
ATOM 13394 C CA . PHE B 1 361 ? -21.48485 11.13406 2.96688 1.000 12.85136 361 PHE A CA 1
ATOM 13395 C C . PHE B 1 361 ? -22.82385 11.76158 3.32851 1.000 12.50981 361 PHE A C 1
ATOM 13396 O O . PHE B 1 361 ? -23.49383 11.26858 4.24561 1.000 12.65707 361 PHE A O 1
ATOM 13413 N N . PRO B 1 362 ? -23.26656 12.81851 2.65647 1.000 12.23739 362 PRO A N 1
ATOM 13414 C CA . PRO B 1 362 ? -24.67131 13.22249 2.80035 1.000 13.00406 362 PRO A CA 1
ATOM 13415 C C . PRO B 1 362 ? -25.58641 12.07545 2.39017 1.000 12.42890 362 PRO A C 1
ATOM 13416 O O . PRO B 1 362 ? -25.25156 11.27810 1.51041 1.000 11.87568 362 PRO A O 1
ATOM 13427 N N . ILE B 1 363 ? -26.75178 11.99105 3.04253 1.000 11.81691 363 ILE A N 1
ATOM 13428 C CA . ILE B 1 363 ? -27.77523 11.00580 2.70475 1.000 12.06112 363 ILE A CA 1
ATOM 13429 C C . ILE B 1 363 ? -29.15091 11.66796 2.74050 1.000 12.49458 363 ILE A C 1
ATOM 13430 O O . ILE B 1 363 ? -29.30398 12.82726 3.12650 1.000 11.78152 363 ILE A O 1
ATOM 13446 N N . GLN B 1 364 ? -30.15890 10.90002 2.32993 1.000 12.44416 364 GLN A N 1
ATOM 13447 C CA . GLN B 1 364 ? -31.54931 11.32935 2.31128 1.000 12.17586 364 GLN A CA 1
ATOM 13448 C C . GLN B 1 364 ? -32.42565 10.08782 2.43047 1.000 13.00550 364 GLN A C 1
ATOM 13449 O O . GLN B 1 364 ? -32.10952 9.03797 1.85543 1.000 11.80528 364 GLN A O 1
ATOM 13463 N N . PHE B 1 365 ? -33.52206 10.20302 3.18393 1.000 12.42980 365 PHE A N 1
ATOM 13464 C CA . PHE B 1 365 ? -34.45517 9.08758 3.29384 1.000 11.88509 365 PHE A CA 1
ATOM 13465 C C . PHE B 1 365 ? -35.89945 9.56371 3.28445 1.000 13.08977 365 PHE A C 1
ATOM 13466 O O . PHE B 1 365 ? -36.22889 10.59175 3.87721 1.000 12.48442 365 PHE A O 1
ATOM 13483 N N . ILE B 1 366 ? -36.73988 8.80955 2.57617 1.000 12.55384 366 ILE A N 1
ATOM 13484 C CA . ILE B 1 366 ? -38.19343 8.94070 2.64967 1.000 12.59256 366 ILE A CA 1
ATOM 13485 C C . ILE B 1 366 ? -38.65689 8.14005 3.86264 1.000 12.66994 366 ILE A C 1
ATOM 13486 O O . ILE B 1 366 ? -38.46950 6.92008 3.91524 1.000 12.77504 366 ILE A O 1
ATOM 13502 N N . ASP B 1 367 ? -39.23975 8.82168 4.84970 1.000 12.39513 367 ASP A N 1
ATOM 13503 C CA . ASP B 1 367 ? -39.59354 8.16549 6.10098 1.000 13.71647 367 ASP A CA 1
ATOM 13504 C C . ASP B 1 367 ? -40.96261 7.49437 5.97735 1.000 13.46802 367 ASP A C 1
ATOM 13505 O O . ASP B 1 367 ? -41.57761 7.47092 4.90855 1.000 13.62339 367 ASP A O 1
ATOM 13514 N N . SER B 1 368 ? -41.44250 6.92065 7.08587 1.000 14.34075 368 SER A N 1
ATOM 13515 C CA . SER B 1 368 ? -42.68413 6.15421 7.05611 1.000 14.13329 368 SER A CA 1
ATOM 13516 C C . SER B 1 368 ? -43.91066 7.02000 6.79909 1.000 15.36379 368 SER A C 1
ATOM 13517 O O . SER B 1 368 ? -44.97325 6.47398 6.48573 1.000 15.70884 368 SER A O 1
ATOM 13525 N N . THR B 1 369 ? -43.79754 8.34008 6.91640 1.000 15.12604 369 THR A N 1
ATOM 13526 C CA . THR B 1 369 ? -44.86934 9.23638 6.51087 1.000 16.87349 369 THR A CA 1
ATOM 13527 C C . THR B 1 369 ? -44.69674 9.73004 5.07706 1.000 14.79959 369 THR A C 1
ATOM 13528 O O . THR B 1 369 ? -45.35676 10.69529 4.68648 1.000 15.99286 369 THR A O 1
ATOM 13539 N N . ARG B 1 370 ? -43.79870 9.10915 4.30555 1.000 13.84133 370 ARG A N 1
ATOM 13540 C CA . ARG B 1 370 ? -43.62307 9.37261 2.87514 1.000 14.17779 370 ARG A CA 1
ATOM 13541 C C . ARG B 1 370 ? -43.05046 10.76283 2.59283 1.000 14.02469 370 ARG A C 1
ATOM 13542 O O . ARG B 1 370 ? -43.24441 11.30490 1.50350 1.000 12.31275 370 ARG A O 1
ATOM 13563 N N . VAL B 1 371 ? -42.31600 11.32961 3.53972 1.000 13.68166 371 VAL A N 1
ATOM 13564 C CA . VAL B 1 371 ? -41.67390 12.63858 3.39723 1.000 12.91130 371 VAL A CA 1
ATOM 13565 C C . VAL B 1 371 ? -40.16362 12.43194 3.36038 1.000 13.59348 371 VAL A C 1
ATOM 13566 O O . VAL B 1 371 ? -39.63139 11.71093 4.21166 1.000 12.55157 371 VAL A O 1
ATOM 13579 N N . PRO B 1 372 ? -39.43859 13.05555 2.42838 1.000 12.96306 372 PRO A N 1
ATOM 13580 C CA . PRO B 1 372 ? -37.97945 12.91078 2.40297 1.000 12.80338 372 PRO A CA 1
ATOM 13581 C C . PRO B 1 372 ? -37.29170 13.87282 3.35790 1.000 12.93094 372 PRO A C 1
ATOM 13582 O O . PRO B 1 372 ? -37.74997 14.99233 3.59370 1.000 13.20537 372 PRO A O 1
ATOM 13593 N N . ASN B 1 373 ? -36.15830 13.42036 3.89062 1.000 13.08023 373 ASN A N 1
ATOM 13594 C CA . ASN B 1 373 ? -35.38658 14.17339 4.86854 1.000 13.35768 373 ASN A CA 1
ATOM 13595 C C . ASN B 1 373 ? -33.90547 13.96187 4.60208 1.000 12.78995 373 ASN A C 1
ATOM 13596 O O . ASN B 1 373 ? -33.44998 12.81943 4.49585 1.000 13.35339 373 ASN A O 1
ATOM 13607 N N . ALA B 1 374 ? -33.16003 15.05556 4.51369 1.000 12.49717 374 ALA A N 1
ATOM 13608 C CA . ALA B 1 374 ? -31.72219 14.99354 4.30666 1.000 13.43467 374 ALA A CA 1
ATOM 13609 C C . ALA B 1 374 ? -30.99002 14.87763 5.63836 1.000 13.18407 374 ALA A C 1
ATOM 13610 O O . ALA B 1 374 ? -31.46996 15.34420 6.67645 1.000 13.06707 374 ALA A O 1
ATOM 13617 N N . GLY B 1 375 ? -29.82244 14.24407 5.59221 1.000 12.98975 375 GLY A N 1
ATOM 13618 C CA . GLY B 1 375 ? -28.99104 14.04912 6.75838 1.000 13.13493 375 GLY A CA 1
ATOM 13619 C C . GLY B 1 375 ? -27.58346 13.65147 6.35340 1.000 14.03679 375 GLY A C 1
ATOM 13620 O O . GLY B 1 375 ? -27.16223 13.85263 5.21371 1.000 13.79964 375 GLY A O 1
ATOM 13624 N N . ILE B 1 376 ? -26.84860 13.05420 7.29215 1.000 13.79135 376 ILE A N 1
ATOM 13625 C CA . ILE B 1 376 ? -25.48894 12.61739 7.00337 1.000 12.60089 376 ILE A CA 1
ATOM 13626 C C . ILE B 1 376 ? -25.24793 11.22297 7.56110 1.000 12.10172 376 ILE A C 1
ATOM 13627 O O . ILE B 1 376 ? -25.82226 10.82166 8.57757 1.000 12.60198 376 ILE A O 1
ATOM 13643 N N . MET B 1 377 ? -24.37403 10.49531 6.87777 1.000 11.55302 377 MET A N 1
ATOM 13644 C CA . MET B 1 377 ? -23.89053 9.18315 7.27209 1.000 12.64144 377 MET A CA 1
ATOM 13645 C C . MET B 1 377 ? -22.38141 9.28726 7.44773 1.000 13.78742 377 MET A C 1
ATOM 13646 O O . MET B 1 377 ? -21.70427 9.94710 6.65343 1.000 13.31474 377 MET A O 1
ATOM 13660 N N . TYR B 1 378 ? -21.84804 8.66351 8.49645 1.000 14.49741 378 TYR A N 1
ATOM 13661 C CA . TYR B 1 378 ? -20.43331 8.81811 8.80166 1.000 15.80746 378 TYR A CA 1
ATOM 13662 C C . TYR B 1 378 ? -19.80770 7.48459 9.18882 1.000 16.32212 378 TYR A C 1
ATOM 13663 O O . TYR B 1 378 ? -20.48740 6.53982 9.59865 1.000 16.89533 378 TYR A O 1
ATOM 13681 N N . SER B 1 379 ? -18.48120 7.44309 9.05747 1.000 16.04594 379 SER A N 1
ATOM 13682 C CA . SER B 1 379 ? -17.65398 6.30863 9.44908 1.000 15.89726 379 SER A CA 1
ATOM 13683 C C . SER B 1 379 ? -16.46403 6.81946 10.24643 1.000 17.99367 379 SER A C 1
ATOM 13684 O O . SER B 1 379 ? -15.78211 7.75685 9.81676 1.000 16.85121 379 SER A O 1
ATOM 13692 N N . LYS B 1 380 ? -16.21185 6.19938 11.39422 1.000 18.39685 380 LYS A N 1
ATOM 13693 C CA . LYS B 1 380 ? -15.05455 6.52285 12.21477 1.000 19.59426 380 LYS A CA 1
ATOM 13694 C C . LYS B 1 380 ? -13.93125 5.50616 12.07245 1.000 19.33090 380 LYS A C 1
ATOM 13695 O O . LYS B 1 380 ? -12.89044 5.65732 12.72041 1.000 20.47432 380 LYS A O 1
ATOM 13714 N N . ASP B 1 381 ? -14.11073 4.48642 11.23757 1.000 19.72715 381 ASP A N 1
ATOM 13715 C CA . ASP B 1 381 ? -13.16069 3.38880 11.11748 1.000 19.55677 381 ASP A CA 1
ATOM 13716 C C . ASP B 1 381 ? -12.77228 3.16586 9.66429 1.000 20.40618 381 ASP A C 1
ATOM 13717 O O . ASP B 1 381 ? -12.67123 2.03015 9.19597 1.000 21.40097 381 ASP A O 1
ATOM 13726 N N . ARG B 1 382 ? -12.55102 4.25453 8.92719 1.000 20.84972 382 ARG A N 1
ATOM 13727 C CA . ARG B 1 382 ? -12.03091 4.19879 7.56247 1.000 22.16622 382 ARG A CA 1
ATOM 13728 C C . ARG B 1 382 ? -13.01333 3.55184 6.59172 1.000 19.48954 382 ARG A C 1
ATOM 13729 O O . ARG B 1 382 ? -12.60915 3.00947 5.56089 1.000 18.26001 382 ARG A O 1
ATOM 13750 N N . GLY B 1 383 ? -14.30295 3.60016 6.90487 1.000 19.30257 383 GLY A N 1
ATOM 13751 C CA . GLY B 1 383 ? -15.32446 3.12365 5.99943 1.000 17.96412 383 GLY A CA 1
ATOM 13752 C C . GLY B 1 383 ? -15.79173 1.70284 6.21635 1.000 19.98643 383 GLY A C 1
ATOM 13753 O O . GLY B 1 383 ? -16.57838 1.20199 5.40406 1.000 20.36898 383 GLY A O 1
ATOM 13757 N N . GLU B 1 384 ? -15.33570 1.03286 7.27859 1.000 19.91786 384 GLU A N 1
ATOM 13758 C CA . GLU B 1 384 ? -15.76617 -0.34182 7.51347 1.000 22.89033 384 GLU A CA 1
ATOM 13759 C C . GLU B 1 384 ? -17.19294 -0.40492 8.04247 1.000 20.03419 384 GLU A C 1
ATOM 13760 O O . GLU B 1 384 ? -17.93043 -1.33874 7.71089 1.000 21.10891 384 GLU A O 1
ATOM 13772 N N . THR B 1 385 ? -17.60063 0.56520 8.85711 1.000 19.44441 385 THR A N 1
ATOM 13773 C CA . THR B 1 385 ? -18.95916 0.61311 9.37712 1.000 20.31530 385 THR A CA 1
ATOM 13774 C C . THR B 1 385 ? -19.45176 2.05069 9.32669 1.000 19.22929 385 THR A C 1
ATOM 13775 O O . THR B 1 385 ? -18.66513 2.99448 9.43408 1.000 18.73389 385 THR A O 1
ATOM 13786 N N . TRP B 1 386 ? -20.76403 2.20688 9.17126 1.000 19.46204 386 TRP A N 1
ATOM 13787 C CA . TRP B 1 386 ? -21.37495 3.50887 8.95389 1.000 16.77935 386 TRP A CA 1
ATOM 13788 C C . TRP B 1 386 ? -22.56680 3.68364 9.88756 1.000 18.00971 386 TRP A C 1
ATOM 13789 O O . TRP B 1 386 ? -23.17195 2.71380 10.35060 1.000 20.47895 386 TRP A O 1
ATOM 13810 N N . LYS B 1 387 ? -22.89945 4.94416 10.16240 1.000 17.11623 387 LYS A N 1
ATOM 13811 C CA . LYS B 1 387 ? -23.99166 5.27787 11.06433 1.000 18.42811 387 LYS A CA 1
ATOM 13812 C C . LYS B 1 387 ? -24.74043 6.50248 10.55957 1.000 16.42246 387 LYS A C 1
ATOM 13813 O O . LYS B 1 387 ? -24.16022 7.38439 9.92204 1.000 17.08436 387 LYS A O 1
ATOM 13832 N N . ILE B 1 388 ? -26.03599 6.55008 10.87264 1.000 15.77749 388 ILE A N 1
ATOM 13833 C CA . ILE B 1 388 ? -26.87691 7.72166 10.65674 1.000 15.57742 388 ILE A CA 1
ATOM 13834 C C . ILE B 1 388 ? -27.59840 8.02136 11.96314 1.000 17.92177 388 ILE A C 1
ATOM 13835 O O . ILE B 1 388 ? -28.17497 7.11551 12.57670 1.000 17.55237 388 ILE A O 1
ATOM 13851 N N . HIS B 1 389 ? -27.58303 9.28629 12.37877 1.000 18.18248 389 HIS A N 1
ATOM 13852 C CA . HIS B 1 389 ? -28.37133 9.70564 13.53265 1.000 18.83860 389 HIS A CA 1
ATOM 13853 C C . HIS B 1 389 ? -29.72057 10.26515 13.08013 1.000 18.61499 389 HIS A C 1
ATOM 13854 O O . HIS B 1 389 ? -30.61834 9.49605 12.71970 1.000 19.26593 389 HIS A O 1
ATOM 13868 N N . ASN B 1 390 ? -29.88352 11.58697 13.07857 1.000 16.80278 390 ASN A N 1
ATOM 13869 C CA . ASN B 1 390 ? -31.18223 12.19863 12.82558 1.000 16.70299 390 ASN A CA 1
ATOM 13870 C C . ASN B 1 390 ? -31.13013 13.13216 11.62462 1.000 15.60820 390 ASN A C 1
ATOM 13871 O O . ASN B 1 390 ? -30.08499 13.70642 11.30459 1.000 15.03170 390 ASN A O 1
ATOM 13882 N N . TYR B 1 391 ? -32.27711 13.29166 10.96662 1.000 16.06337 391 TYR A N 1
ATOM 13883 C CA . TYR B 1 391 ? -32.33061 14.17113 9.81090 1.000 16.02411 391 TYR A CA 1
ATOM 13884 C C . TYR B 1 391 ? -32.15091 15.61763 10.25164 1.000 15.87991 391 TYR A C 1
ATOM 13885 O O . TYR B 1 391 ? -32.43379 15.98756 11.39193 1.000 17.26478 391 TYR A O 1
ATOM 13903 N N . ALA B 1 392 ? -31.67216 16.44422 9.32450 1.000 14.36404 392 ALA A N 1
ATOM 13904 C CA . ALA B 1 392 ? -31.47380 17.85144 9.64213 1.000 15.80806 392 ALA A CA 1
ATOM 13905 C C . ALA B 1 392 ? -32.74824 18.66532 9.46336 1.000 15.62869 392 ALA A C 1
ATOM 13906 O O . ALA B 1 392 ? -33.01750 19.58075 10.24794 1.000 17.25792 392 ALA A O 1
ATOM 13913 N N . ARG B 1 393 ? -33.53441 18.36463 8.43636 1.000 15.78380 393 ARG A N 1
ATOM 13914 C CA . ARG B 1 393 ? -34.69480 19.18274 8.11776 1.000 16.05877 393 ARG A CA 1
ATOM 13915 C C . ARG B 1 393 ? -35.68087 18.33573 7.33203 1.000 16.75810 393 ARG A C 1
ATOM 13916 O O . ARG B 1 393 ? -35.27387 17.50953 6.51139 1.000 15.94637 393 ARG A O 1
ATOM 13937 N N . THR B 1 394 ? -36.97101 18.53889 7.59278 1.000 16.86935 394 THR A N 1
ATOM 13938 C CA . THR B 1 394 ? -37.99923 17.77250 6.90559 1.000 16.07802 394 THR A CA 1
ATOM 13939 C C . THR B 1 394 ? -38.21844 18.28897 5.48813 1.000 15.05309 394 THR A C 1
ATOM 13940 O O . THR B 1 394 ? -37.98477 19.46137 5.18129 1.000 14.39518 394 THR A O 1
ATOM 13951 N N . ASN B 1 395 ? -38.69487 17.38988 4.62783 1.000 14.96240 395 ASN A N 1
ATOM 13952 C CA . ASN B 1 395 ? -39.03489 17.71313 3.24460 1.000 14.87936 395 ASN A CA 1
ATOM 13953 C C . ASN B 1 395 ? -37.83070 18.31271 2.52388 1.000 14.27172 395 ASN A C 1
ATOM 13954 O O . ASN B 1 395 ? -37.91482 19.35419 1.87320 1.000 14.57551 395 ASN A O 1
ATOM 13965 N N . THR B 1 396 ? -36.68967 17.65385 2.68200 1.000 13.86376 396 THR A N 1
ATOM 13966 C CA . THR B 1 396 ? -35.46083 18.00081 1.98765 1.000 13.53157 396 THR A CA 1
ATOM 13967 C C . THR B 1 396 ? -34.90743 16.72227 1.37822 1.000 12.50830 396 THR A C 1
ATOM 13968 O O . THR B 1 396 ? -35.19116 15.62182 1.85924 1.000 13.54663 396 THR A O 1
ATOM 13979 N N . THR B 1 397 ? -34.12621 16.86541 0.31360 1.000 12.17459 397 THR A N 1
ATOM 13980 C CA . THR B 1 397 ? -33.64172 15.68603 -0.39334 1.000 12.75424 397 THR A CA 1
ATOM 13981 C C . THR B 1 397 ? -32.12876 15.73008 -0.57420 1.000 11.67648 397 THR A C 1
ATOM 13982 O O . THR B 1 397 ? -31.38333 15.39867 0.35207 1.000 12.13953 397 THR A O 1
ATOM 13993 N N . GLU B 1 398 ? -31.66307 16.14627 -1.74745 1.000 12.09160 398 GLU A N 1
ATOM 13994 C CA . GLU B 1 398 ? -30.23920 16.08898 -2.05221 1.000 12.30389 398 GLU A CA 1
ATOM 13995 C C . GLU B 1 398 ? -29.47170 17.14971 -1.27042 1.000 11.23075 398 GLU A C 1
ATOM 13996 O O . GLU B 1 398 ? -29.91011 18.29467 -1.14285 1.000 11.90305 398 GLU A O 1
ATOM 14008 N N . ALA B 1 399 ? -28.31575 16.76751 -0.73792 1.000 11.88813 399 ALA A N 1
ATOM 14009 C CA . ALA B 1 399 ? -27.55650 17.69967 0.07872 1.000 11.57732 399 ALA A CA 1
ATOM 14010 C C . ALA B 1 399 ? -26.06987 17.42585 -0.06949 1.000 11.85697 399 ALA A C 1
ATOM 14011 O O . ALA B 1 399 ? -25.65151 16.34300 -0.48400 1.000 12.21277 399 ALA A O 1
ATOM 14018 N N . GLN B 1 400 ? -25.27568 18.43202 0.27866 1.000 12.38595 400 GLN A N 1
ATOM 14019 C CA . GLN B 1 400 ? -23.82826 18.30826 0.33124 1.000 12.49392 400 GLN A CA 1
ATOM 14020 C C . GLN B 1 400 ? -23.34394 18.90447 1.64132 1.000 13.83049 400 GLN A C 1
ATOM 14021 O O . GLN B 1 400 ? -23.93583 19.85164 2.16668 1.000 14.76185 400 GLN A O 1
ATOM 14035 N N . VAL B 1 401 ? -22.25494 18.34646 2.15557 1.000 14.13380 401 VAL A N 1
ATOM 14036 C CA . VAL B 1 401 ? -21.76082 18.66876 3.48621 1.000 14.63774 401 VAL A CA 1
ATOM 14037 C C . VAL B 1 401 ? -20.32548 19.16188 3.38381 1.000 14.50914 401 VAL A C 1
ATOM 14038 O O . VAL B 1 401 ? -19.55076 18.69334 2.54205 1.000 14.36448 401 VAL A O 1
ATOM 14051 N N . ALA B 1 402 ? -19.98175 20.12172 4.24062 1.000 15.61856 402 ALA A N 1
ATOM 14052 C CA . ALA B 1 402 ? -18.62864 20.64507 4.33994 1.000 15.75816 402 ALA A CA 1
ATOM 14053 C C . ALA B 1 402 ? -18.31885 20.92984 5.80033 1.000 16.70320 402 ALA A C 1
ATOM 14054 O O . ALA B 1 402 ? -19.19952 21.34222 6.56057 1.000 16.87642 402 ALA A O 1
ATOM 14061 N N . GLU B 1 403 ? -17.06688 20.70637 6.18591 1.000 17.90315 403 GLU A N 1
ATOM 14062 C CA . GLU B 1 403 ? -16.59258 21.03177 7.52984 1.000 19.29988 403 GLU A CA 1
ATOM 14063 C C . GLU B 1 403 ? -16.11791 22.48054 7.51454 1.000 20.20236 403 GLU A C 1
ATOM 14064 O O . GLU B 1 403 ? -15.00250 22.77536 7.07772 1.000 21.08872 403 GLU A O 1
ATOM 14076 N N . VAL B 1 404 ? -16.97203 23.39639 7.97906 1.000 19.87594 404 VAL A N 1
ATOM 14077 C CA . VAL B 1 404 ? -16.66113 24.81860 7.85717 1.000 20.96404 404 VAL A CA 1
ATOM 14078 C C . VAL B 1 404 ? -15.60096 25.22616 8.87404 1.000 24.11182 404 VAL A C 1
ATOM 14079 O O . VAL B 1 404 ? -14.74146 26.06625 8.58704 1.000 22.97768 404 VAL A O 1
ATOM 14092 N N . GLU B 1 405 ? -15.64037 24.64345 10.06627 1.000 22.55391 405 GLU A N 1
ATOM 14093 C CA . GLU B 1 405 ? -14.53078 24.72910 11.00720 1.000 25.34270 405 GLU A CA 1
ATOM 14094 C C . GLU B 1 405 ? -14.45699 23.39564 11.74311 1.000 24.67044 405 GLU A C 1
ATOM 14095 O O . GLU B 1 405 ? -15.39590 22.59156 11.66069 1.000 24.38244 405 GLU A O 1
ATOM 14107 N N . PRO B 1 406 ? -13.36453 23.11367 12.44663 1.000 25.03086 406 PRO A N 1
ATOM 14108 C CA . PRO B 1 406 ? -13.19431 21.77950 13.03933 1.000 25.24439 406 PRO A CA 1
ATOM 14109 C C . PRO B 1 406 ? -14.39485 21.34313 13.85951 1.000 24.56719 406 PRO A C 1
ATOM 14110 O O . PRO B 1 406 ? -14.81835 22.05815 14.77039 1.000 23.17435 406 PRO A O 1
ATOM 14121 N N . GLY B 1 407 ? -14.96469 20.18427 13.52577 1.000 24.96448 407 GLY A N 1
ATOM 14122 C CA . GLY B 1 407 ? -16.07893 19.62811 14.26410 1.000 22.94247 407 GLY A CA 1
ATOM 14123 C C . GLY B 1 407 ? -17.44113 20.19937 13.93361 1.000 23.24676 407 GLY A C 1
ATOM 14124 O O . GLY B 1 407 ? -18.43871 19.73715 14.50466 1.000 22.46721 407 GLY A O 1
ATOM 14128 N N . VAL B 1 408 ? -17.52372 21.17575 13.03357 1.000 20.90685 408 VAL A N 1
ATOM 14129 C CA . VAL B 1 408 ? -18.78106 21.82618 12.67878 1.000 20.74798 408 VAL A CA 1
ATOM 14130 C C . VAL B 1 408 ? -19.10384 21.46020 11.23626 1.000 20.41175 408 VAL A C 1
ATOM 14131 O O . VAL B 1 408 ? -18.46999 21.96653 10.30249 1.000 19.34010 408 VAL A O 1
ATOM 14144 N N . LEU B 1 409 ? -20.08951 20.59052 11.03917 1.000 18.80327 409 LEU A N 1
ATOM 14145 C CA . LEU B 1 409 ? -20.49871 20.19249 9.69993 1.000 17.77144 409 LEU A CA 1
ATOM 14146 C C . LEU B 1 409 ? -21.67751 21.04463 9.25482 1.000 15.91433 409 LEU A C 1
ATOM 14147 O O . LEU B 1 409 ? -22.64133 21.22841 10.00796 1.000 17.91416 409 LEU A O 1
ATOM 14163 N N . MET B 1 410 ? -21.59379 21.55391 8.03217 1.000 16.14988 410 MET A N 1
ATOM 14164 C CA . MET B 1 410 ? -22.64214 22.36088 7.42483 1.000 16.21239 410 MET A CA 1
ATOM 14165 C C . MET B 1 410 ? -23.29746 21.54101 6.32206 1.000 16.01383 410 MET A C 1
ATOM 14166 O O . MET B 1 410 ? -22.61391 21.08172 5.40128 1.000 14.40265 410 MET A O 1
ATOM 14180 N N . LEU B 1 411 ? -24.61216 21.35669 6.41848 1.000 16.19654 411 LEU A N 1
ATOM 14181 C CA . LEU B 1 411 ? -25.38659 20.62199 5.42809 1.000 15.16188 411 LEU A CA 1
ATOM 14182 C C . LEU B 1 411 ? -26.22359 21.62075 4.64094 1.000 13.96082 411 LEU A C 1
ATOM 14183 O O . LEU B 1 411 ? -26.99480 22.39976 5.22324 1.000 15.17509 411 LEU A O 1
ATOM 14199 N N . ASN B 1 412 ? -26.05320 21.58753 3.32220 1.000 14.20283 412 ASN A N 1
ATOM 14200 C CA . ASN B 1 412 ? -26.67031 22.50739 2.37488 1.000 13.99150 412 ASN A CA 1
ATOM 14201 C C . ASN B 1 412 ? -27.58618 21.68108 1.48174 1.000 13.23786 412 ASN A C 1
ATOM 14202 O O . ASN B 1 412 ? -27.11655 20.79824 0.75652 1.000 12.67264 412 ASN A O 1
ATOM 14213 N N . MET B 1 413 ? -28.88777 21.96867 1.53546 1.000 12.86970 413 MET A N 1
ATOM 14214 C CA . MET B 1 413 ? -29.91655 21.01175 1.16988 1.000 12.48888 413 MET A CA 1
ATOM 14215 C C . MET B 1 413 ? -30.86783 21.55498 0.11669 1.000 12.66104 413 MET A C 1
ATOM 14216 O O . MET B 1 413 ? -31.28279 22.72238 0.16515 1.000 13.36028 413 MET A O 1
ATOM 14230 N N . ARG B 1 414 ? -31.22178 20.66390 -0.81000 1.000 12.42884 414 ARG A N 1
ATOM 14231 C CA . ARG B 1 414 ? -32.34328 20.84475 -1.72209 1.000 12.44756 414 ARG A CA 1
ATOM 14232 C C . ARG B 1 414 ? -33.64538 20.81892 -0.93609 1.000 12.61224 414 ARG A C 1
ATOM 14233 O O . ARG B 1 414 ? -33.92913 19.85127 -0.22231 1.000 12.76582 414 ARG A O 1
ATOM 14254 N N . ASP B 1 415 ? -34.44073 21.87482 -1.06752 1.000 13.34421 415 ASP A N 1
ATOM 14255 C CA . ASP B 1 415 ? -35.62260 22.06180 -0.23760 1.000 13.55404 415 ASP A CA 1
ATOM 14256 C C . ASP B 1 415 ? -36.86288 22.07072 -1.11657 1.000 13.83913 415 ASP A C 1
ATOM 14257 O O . ASP B 1 415 ? -37.00712 22.93948 -1.98228 1.000 14.98891 415 ASP A O 1
ATOM 14266 N N . ASN B 1 416 ? -37.76674 21.11815 -0.87696 1.000 13.83650 416 ASN A N 1
ATOM 14267 C CA . ASN B 1 416 ? -38.97412 21.00305 -1.68694 1.000 14.24907 416 ASN A CA 1
ATOM 14268 C C . ASN B 1 416 ? -39.93109 22.17468 -1.50445 1.000 15.46929 416 ASN A C 1
ATOM 14269 O O . ASN B 1 416 ? -40.87925 22.30467 -2.28895 1.000 16.03902 416 ASN A O 1
ATOM 14280 N N . ARG B 1 417 ? -39.71362 23.02813 -0.50248 1.000 16.06003 417 ARG A N 1
ATOM 14281 C CA . ARG B 1 417 ? -40.55049 24.21160 -0.35687 1.000 15.44968 417 ARG A CA 1
ATOM 14282 C C . ARG B 1 417 ? -40.31309 25.20615 -1.48382 1.000 17.03192 417 ARG A C 1
ATOM 14283 O O . ARG B 1 417 ? -41.17284 26.05503 -1.73614 1.000 16.65889 417 ARG A O 1
ATOM 14304 N N . GLY B 1 418 ? -39.18785 25.10515 -2.17527 1.000 16.46867 418 GLY A N 1
ATOM 14305 C CA . GLY B 1 418 ? -38.93720 25.91067 -3.35964 1.000 16.26739 418 GLY A CA 1
ATOM 14306 C C . GLY B 1 418 ? -38.17979 27.18849 -3.06068 1.000 17.00459 418 GLY A C 1
ATOM 14307 O O . GLY B 1 418 ? -38.28823 27.78344 -1.98901 1.000 15.18596 418 GLY A O 1
ATOM 14311 N N . GLY B 1 419 ? -37.38000 27.61105 -4.03818 1.000 16.60725 419 GLY A N 1
ATOM 14312 C CA . GLY B 1 419 ? -36.82931 28.94372 -4.06928 1.000 18.93124 419 GLY A CA 1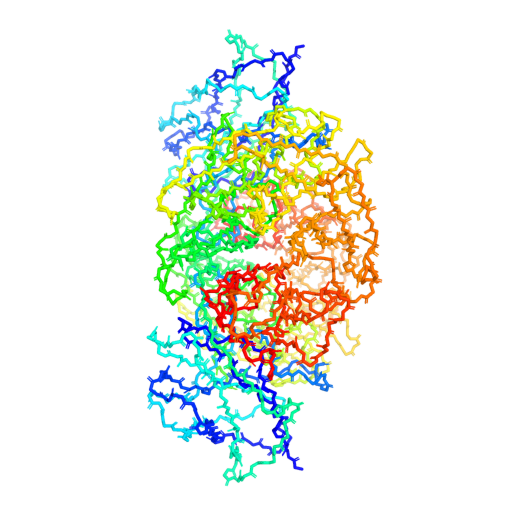
ATOM 14313 C C . GLY B 1 419 ? -35.44413 29.12223 -3.47671 1.000 16.71295 419 GLY A C 1
ATOM 14314 O O . GLY B 1 419 ? -34.73730 30.04936 -3.87780 1.000 18.42391 419 GLY A O 1
ATOM 14318 N N . SER B 1 420 ? -35.03185 28.28287 -2.53102 1.000 17.80171 420 SER A N 1
ATOM 14319 C CA . SER B 1 420 ? -33.78636 28.57706 -1.83488 1.000 17.58673 420 SER A CA 1
ATOM 14320 C C . SER B 1 420 ? -33.27103 27.35176 -1.10122 1.000 17.06947 420 SER A C 1
ATOM 14321 O O . SER B 1 420 ? -34.04653 26.53354 -0.60075 1.000 16.91855 420 SER A O 1
ATOM 14329 N N . ARG B 1 421 ? -31.94646 27.25188 -1.03178 1.000 16.91556 421 ARG A N 1
ATOM 14330 C CA . ARG B 1 421 ? -31.31261 26.17259 -0.29559 1.000 16.56001 421 ARG A CA 1
ATOM 14331 C C . ARG B 1 421 ? -31.60716 26.31417 1.18972 1.000 17.60023 421 ARG A C 1
ATOM 14332 O O . ARG B 1 421 ? -31.72273 27.42447 1.71687 1.000 16.53108 421 ARG A O 1
ATOM 14353 N N . ALA B 1 422 ? -31.74239 25.17637 1.86320 1.000 16.45893 422 ALA A N 1
ATOM 14354 C CA . ALA B 1 422 ? -31.77630 25.16266 3.31970 1.000 18.38356 422 ALA A CA 1
ATOM 14355 C C . ALA B 1 422 ? -30.38042 24.83005 3.83313 1.000 16.66362 422 ALA A C 1
ATOM 14356 O O . ALA B 1 422 ? -29.63998 24.08104 3.19972 1.000 15.96082 422 ALA A O 1
ATOM 14363 N N . ILE B 1 423 ? -30.00040 25.41348 4.96555 1.000 16.80107 423 ILE A N 1
ATOM 14364 C CA . ILE B 1 423 ? -28.65424 25.21838 5.49976 1.000 16.04601 423 ILE A CA 1
ATOM 14365 C C . ILE B 1 423 ? -28.73447 25.04209 7.00819 1.000 17.28252 423 ILE A C 1
ATOM 14366 O O . ILE B 1 423 ? -29.26836 25.90420 7.71188 1.000 17.59238 423 ILE A O 1
ATOM 14382 N N . SER B 1 424 ? -28.17749 23.94025 7.50805 1.000 16.89660 424 SER A N 1
ATOM 14383 C CA . SER B 1 424 ? -28.12484 23.70169 8.94666 1.000 19.16028 424 SER A CA 1
ATOM 14384 C C . SER B 1 424 ? -26.74307 23.18329 9.30785 1.000 18.17442 424 SER A C 1
ATOM 14385 O O . SER B 1 424 ? -25.98499 22.75657 8.44085 1.000 18.02108 424 SER A O 1
ATOM 14393 N N . THR B 1 425 ? -26.40504 23.23297 10.59587 1.000 18.18083 425 THR A N 1
ATOM 14394 C CA . THR B 1 425 ? -25.12038 22.72144 11.05031 1.000 17.02788 425 THR A CA 1
ATOM 14395 C C . THR B 1 425 ? -25.29754 21.78931 12.24041 1.000 17.25862 425 THR A C 1
ATOM 14396 O O . THR B 1 425 ? -26.27688 21.86636 12.98638 1.000 18.90922 425 THR A O 1
ATOM 14407 N N . THR B 1 426 ? -24.31525 20.90499 12.40099 1.000 15.77234 426 THR A N 1
ATOM 14408 C CA . THR B 1 426 ? -24.26932 19.97057 13.51567 1.000 17.04723 426 THR A CA 1
ATOM 14409 C C . THR B 1 426 ? -22.84436 19.86182 14.03640 1.000 18.77517 426 THR A C 1
ATOM 14410 O O . THR B 1 426 ? -21.88030 19.86332 13.26119 1.000 17.43996 426 THR A O 1
ATOM 14421 N N . LYS B 1 427 ? -22.72805 19.76979 15.35911 1.000 19.18836 427 LYS A N 1
ATOM 14422 C CA . LYS B 1 427 ? -21.46224 19.51775 16.02564 1.000 19.43839 427 LYS A CA 1
ATOM 14423 C C . LYS B 1 427 ? -21.38866 18.12633 16.63360 1.000 18.94873 427 LYS A C 1
ATOM 14424 O O . LYS B 1 427 ? -20.38499 17.80286 17.27335 1.000 18.62780 427 LYS A O 1
ATOM 14443 N N . ASP B 1 428 ? -22.41893 17.30063 16.46470 1.000 19.08160 428 ASP A N 1
ATOM 14444 C CA . ASP B 1 428 ? -22.43250 15.95013 17.01776 1.000 18.57434 428 ASP A CA 1
ATOM 14445 C C . ASP B 1 428 ? -22.80324 14.93146 15.94431 1.000 18.34779 428 ASP A C 1
ATOM 14446 O O . ASP B 1 428 ? -23.49785 13.94484 16.20475 1.000 18.62908 428 ASP A O 1
ATOM 14455 N N . LEU B 1 429 ? -22.33368 15.16153 14.71544 1.000 18.77238 429 LEU A N 1
ATOM 14456 C CA . LEU B 1 429 ? -22.49125 14.21589 13.60791 1.000 18.60583 429 LEU A CA 1
ATOM 14457 C C . LEU B 1 429 ? -23.95960 13.91157 13.31642 1.000 17.14514 429 LEU A C 1
ATOM 14458 O O . LEU B 1 429 ? -24.30906 12.80191 12.90502 1.000 16.69382 429 LEU A O 1
ATOM 14474 N N . GLY B 1 430 ? -24.83411 14.88707 13.53285 1.000 18.04873 430 GLY A N 1
ATOM 14475 C CA . GLY B 1 430 ? -26.22078 14.76952 13.13533 1.000 17.11059 430 GLY A CA 1
ATOM 14476 C C . GLY B 1 430 ? -27.19122 14.30804 14.20119 1.000 17.86970 430 GLY A C 1
ATOM 14477 O O . GLY B 1 430 ? -28.34191 14.00423 13.86698 1.000 17.90454 430 GLY A O 1
ATOM 14481 N N . LYS B 1 431 ? -26.77322 14.23590 15.46918 1.000 17.34359 431 LYS A N 1
ATOM 14482 C CA . LYS B 1 431 ? -27.73495 13.98437 16.53900 1.000 18.64819 431 LYS A CA 1
ATOM 14483 C C . LYS B 1 431 ? -28.66046 15.17888 16.71481 1.000 20.28153 431 LYS A C 1
ATOM 14484 O O . LYS B 1 431 ? -29.87975 15.02191 16.85669 1.000 21.32647 431 LYS A O 1
ATOM 14503 N N . THR B 1 432 ? -28.09337 16.37800 16.69794 1.000 18.93545 432 THR A N 1
ATOM 14504 C CA . THR B 1 432 ? -28.83764 17.61284 16.85300 1.000 19.44584 432 THR A CA 1
ATOM 14505 C C . THR B 1 432 ? -28.35669 18.59272 15.79721 1.000 18.19050 432 THR A C 1
ATOM 14506 O O . THR B 1 432 ? -27.19195 18.56919 15.39036 1.000 18.53786 432 THR A O 1
ATOM 14517 N N . TRP B 1 433 ? -29.26532 19.45507 15.36265 1.000 19.35485 433 TRP A N 1
ATOM 14518 C CA . TRP B 1 433 ? -29.01718 20.36049 14.25583 1.000 18.85448 433 TRP A CA 1
ATOM 14519 C C . TRP B 1 433 ? -29.45983 21.76683 14.62202 1.000 19.59134 433 TRP A C 1
ATOM 14520 O O . TRP B 1 433 ? -30.43074 21.95636 15.35842 1.000 20.27972 433 TRP A O 1
ATOM 14541 N N . THR B 1 434 ? -28.75309 22.75117 14.07442 1.000 19.86845 434 THR A N 1
ATOM 14542 C CA . THR B 1 434 ? -29.10155 24.15665 14.22853 1.000 20.22830 434 THR A CA 1
ATOM 14543 C C . THR B 1 434 ? -29.25469 24.79622 12.85589 1.000 20.42652 434 THR A C 1
ATOM 14544 O O . THR B 1 434 ? -28.34209 24.72223 12.02512 1.000 19.94730 434 THR A O 1
ATOM 14555 N N . GLU B 1 435 ? -30.40943 25.41628 12.61916 1.000 20.33454 435 GLU A N 1
ATOM 14556 C CA . GLU B 1 435 ? -30.60954 26.15777 11.38277 1.000 21.25165 435 GLU A CA 1
ATOM 14557 C C . GLU B 1 435 ? -29.60557 27.30110 11.29312 1.000 21.58643 435 GLU A C 1
ATOM 14558 O O . GLU B 1 435 ? -29.35421 28.01084 12.27078 1.000 20.48949 435 GLU A O 1
ATOM 14570 N N . HIS B 1 436 ? -29.02012 27.46364 10.11242 1.000 19.67017 436 HIS A N 1
ATOM 14571 C CA . HIS B 1 436 ? -28.01942 28.49044 9.86539 1.000 19.12230 436 HIS A CA 1
ATOM 14572 C C . HIS B 1 436 ? -28.68017 29.78999 9.41662 1.000 19.08364 436 HIS A C 1
ATOM 14573 O O . HIS B 1 436 ? -29.75574 29.78799 8.80833 1.000 18.28823 436 HIS A O 1
ATOM 14587 N N . SER B 1 437 ? -28.01160 30.90982 9.72019 1.000 18.79595 437 SER A N 1
ATOM 14588 C CA . SER B 1 437 ? -28.55171 32.22288 9.37974 1.000 21.23853 437 SER A CA 1
ATOM 14589 C C . SER B 1 437 ? -28.79418 32.36436 7.88173 1.000 20.38343 437 SER A C 1
ATOM 14590 O O . SER B 1 437 ? -29.75094 33.03135 7.47032 1.000 22.72362 437 SER A O 1
ATOM 14598 N N . SER B 1 438 ? -27.94692 31.74553 7.05426 1.000 19.06848 438 SER A N 1
ATOM 14599 C CA . SER B 1 438 ? -28.09928 31.80596 5.60416 1.000 20.57250 438 SER A CA 1
ATOM 14600 C C . SER B 1 438 ? -29.25125 30.94982 5.08488 1.000 19.78757 438 SER A C 1
ATOM 14601 O O . SER B 1 438 ? -29.59383 31.05439 3.90178 1.000 20.05776 438 SER A O 1
ATOM 14609 N N . SER B 1 439 ? -29.87062 30.13138 5.92873 1.000 18.75733 439 SER A N 1
ATOM 14610 C CA . SER B 1 439 ? -30.84608 29.16430 5.44592 1.000 18.73966 439 SER A CA 1
ATOM 14611 C C . SER B 1 439 ? -32.07923 29.84586 4.86061 1.000 21.29681 439 SER A C 1
ATOM 14612 O O . SER B 1 439 ? -32.63541 30.77956 5.44508 1.000 21.09321 439 SER A O 1
ATOM 14620 N N . ARG B 1 440 ? -32.51649 29.35068 3.69833 1.000 18.78400 440 ARG A N 1
ATOM 14621 C CA . ARG B 1 440 ? -33.75295 29.80774 3.06188 1.000 19.72150 440 ARG A CA 1
ATOM 14622 C C . ARG B 1 440 ? -33.70631 31.30927 2.79759 1.000 20.59056 440 ARG A C 1
ATOM 14623 O O . ARG B 1 440 ? -34.71782 32.00771 2.88736 1.000 22.78765 440 ARG A O 1
ATOM 14644 N N . LYS B 1 441 ? -32.51709 31.80727 2.45705 1.000 20.76803 441 LYS A N 1
ATOM 14645 C CA . LYS B 1 441 ? -32.33298 33.22648 2.18958 1.000 23.67158 441 LYS A CA 1
ATOM 14646 C C . LYS B 1 441 ? -31.18623 33.47751 1.21744 1.000 21.62185 441 LYS A C 1
ATOM 14647 O O . LYS B 1 441 ? -31.38401 34.08584 0.16185 1.000 25.66268 441 LYS A O 1
ATOM 14666 N N . ALA B 1 442 ? -29.98355 33.01095 1.56083 1.000 21.23718 442 ALA A N 1
ATOM 14667 C CA . ALA B 1 442 ? -28.77988 33.49294 0.89260 1.000 20.32178 442 ALA A CA 1
ATOM 14668 C C . ALA B 1 442 ? -28.55084 32.87343 -0.48202 1.000 19.88829 442 ALA A C 1
ATOM 14669 O O . ALA B 1 442 ? -27.91333 33.50474 -1.33398 1.000 18.45093 442 ALA A O 1
ATOM 14676 N N . LEU B 1 443 ? -29.03284 31.65435 -0.71945 1.000 18.38195 443 LEU A N 1
ATOM 14677 C CA . LEU B 1 443 ? -28.68750 30.89866 -1.92448 1.000 18.03604 443 LEU A CA 1
ATOM 14678 C C . LEU B 1 443 ? -29.96475 30.42121 -2.60685 1.000 17.44971 443 LEU A C 1
ATOM 14679 O O . LEU B 1 443 ? -30.54861 29.41070 -2.20471 1.000 17.45831 443 LEU A O 1
ATOM 14695 N N . GLN B 1 444 ? -30.39364 31.14341 -3.63846 1.000 17.26125 444 GLN A N 1
ATOM 14696 C CA . GLN B 1 444 ? -31.59609 30.76276 -4.36552 1.000 17.18281 444 GLN A CA 1
ATOM 14697 C C . GLN B 1 444 ? -31.35124 29.47992 -5.15217 1.000 17.26485 444 GLN A C 1
ATOM 14698 O O . GLN B 1 444 ? -30.21560 29.15049 -5.50547 1.000 17.16884 444 GLN A O 1
ATOM 14712 N N . GLU B 1 445 ? -32.42529 28.74724 -5.42255 1.000 17.70541 445 GLU A N 1
ATOM 14713 C CA . GLU B 1 445 ? -32.31667 27.53953 -6.22692 1.000 16.40683 445 GLU A CA 1
ATOM 14714 C C . GLU B 1 445 ? -33.64746 27.27050 -6.90555 1.000 17.63621 445 GLU A C 1
ATOM 14715 O O . GLU B 1 445 ? -34.69114 27.75713 -6.45379 1.000 17.80707 445 GLU A O 1
ATOM 14727 N N . PRO B 1 446 ? -33.64559 26.48545 -7.99117 1.000 17.97892 446 PRO A N 1
ATOM 14728 C CA . PRO B 1 446 ? -34.90546 26.04675 -8.60768 1.000 17.26377 446 PRO A CA 1
ATOM 14729 C C . PRO B 1 446 ? -35.34697 24.66479 -8.14142 1.000 16.67412 446 PRO A C 1
ATOM 14730 O O . PRO B 1 446 ? -36.20158 24.03022 -8.77087 1.000 16.14108 446 PRO A O 1
ATOM 14741 N N . VAL B 1 447 ? -34.75893 24.20692 -7.03251 1.000 16.28326 447 VAL A N 1
ATOM 14742 C CA . VAL B 1 447 ? -34.94547 22.87265 -6.46112 1.000 15.67275 447 VAL A CA 1
ATOM 14743 C C . VAL B 1 447 ? -34.18524 21.86914 -7.31821 1.000 15.62061 447 VAL A C 1
ATOM 14744 O O . VAL B 1 447 ? -34.74829 21.24314 -8.22636 1.000 14.14173 447 VAL A O 1
ATOM 14757 N N . CYS B 1 448 ? -32.90422 21.69947 -6.99737 1.000 14.03629 448 CYS A N 1
ATOM 14758 C CA . CYS B 1 448 ? -31.93066 21.03218 -7.84817 1.000 13.96727 448 CYS A CA 1
ATOM 14759 C C . CYS B 1 448 ? -30.73836 20.67117 -6.97682 1.000 13.98782 448 CYS A C 1
ATOM 14760 O O . CYS B 1 448 ? -30.57823 21.19586 -5.87265 1.000 13.44085 448 CYS A O 1
ATOM 14768 N N . MET B 1 449 ? -29.89935 19.77258 -7.47732 1.000 13.70436 449 MET A N 1
ATOM 14769 C CA . MET B 1 449 ? -28.66444 19.47448 -6.76634 1.000 12.95443 449 MET A CA 1
ATOM 14770 C C . MET B 1 449 ? -27.76926 20.71186 -6.75789 1.000 12.80957 449 MET A C 1
ATOM 14771 O O . MET B 1 449 ? -27.80190 21.53764 -7.67405 1.000 13.55251 449 MET A O 1
ATOM 14785 N N . ALA B 1 450 ? -26.99647 20.85964 -5.68370 1.000 12.04788 450 ALA A N 1
ATOM 14786 C CA . ALA B 1 450 ? -26.01775 21.93159 -5.56955 1.000 13.44296 450 ALA A CA 1
ATOM 14787 C C . ALA B 1 450 ? -24.76792 21.38560 -4.89554 1.000 12.97677 450 ALA A C 1
ATOM 14788 O O . ALA B 1 450 ? -24.84261 20.49989 -4.04047 1.000 12.53288 450 ALA A O 1
ATOM 14795 N N . SER B 1 451 ? -23.61850 21.92471 -5.28171 1.000 13.92488 451 SER A N 1
ATOM 14796 C CA . SER B 1 451 ? -22.33857 21.48680 -4.74242 1.000 14.06777 451 SER A CA 1
ATOM 14797 C C . SER B 1 451 ? -21.84696 22.48611 -3.70600 1.000 13.34555 451 SER A C 1
ATOM 14798 O O . SER B 1 451 ? -22.00415 23.69509 -3.88657 1.000 14.43614 451 SER A O 1
ATOM 14806 N N . LEU B 1 452 ? -21.25277 21.97102 -2.62495 1.000 13.99267 452 LEU A N 1
ATOM 14807 C CA . LEU B 1 452 ? -20.60886 22.78606 -1.59790 1.000 14.13569 452 LEU A CA 1
ATOM 14808 C C . LEU B 1 452 ? -19.32103 22.10609 -1.15390 1.000 14.75574 452 LEU A C 1
ATOM 14809 O O . LEU B 1 452 ? -19.32992 20.91618 -0.82257 1.000 15.25241 452 LEU A O 1
ATOM 14825 N N . ILE B 1 453 ? -18.22148 22.86366 -1.12375 1.000 14.82824 453 ILE A N 1
ATOM 14826 C CA . ILE B 1 453 ? -16.96817 22.37331 -0.56490 1.000 16.06624 453 ILE A CA 1
ATOM 14827 C C . ILE B 1 453 ? -16.32730 23.45899 0.28978 1.000 15.58173 453 ILE A C 1
ATOM 14828 O O . ILE B 1 453 ? -16.59526 24.65310 0.13313 1.000 15.46537 453 ILE A O 1
ATOM 14844 N N . SER B 1 454 ? -15.47134 23.01765 1.20664 1.000 16.94260 454 SER A N 1
ATOM 14845 C CA . SER B 1 454 ? -14.63405 23.89956 2.00646 1.000 17.56218 454 SER A CA 1
ATOM 14846 C C . SER B 1 454 ? -13.18179 23.70686 1.60060 1.000 18.42099 454 SER A C 1
ATOM 14847 O O . SER B 1 454 ? -12.71433 22.56892 1.48093 1.000 18.53211 454 SER A O 1
ATOM 14855 N N . VAL B 1 455 ? -12.47667 24.81436 1.38988 1.000 18.18893 455 VAL A N 1
ATOM 14856 C CA . VAL B 1 455 ? -11.05337 24.80236 1.08514 1.000 20.12850 455 VAL A CA 1
ATOM 14857 C C . VAL B 1 455 ? -10.35969 25.57388 2.19933 1.000 20.46245 455 VAL A C 1
ATOM 14858 O O . VAL B 1 455 ? -10.59661 26.77729 2.37287 1.000 20.50630 455 VAL A O 1
ATOM 14871 N N . LYS B 1 456 ? -9.52983 24.87694 2.96333 1.000 21.14053 456 LYS A N 1
ATOM 14872 C CA . LYS B 1 456 ? -8.89870 25.45822 4.13574 1.000 24.33486 456 LYS A CA 1
ATOM 14873 C C . LYS B 1 456 ? -7.72904 26.35317 3.73083 1.000 24.69065 456 LYS A C 1
ATOM 14874 O O . LYS B 1 456 ? -7.15652 26.22483 2.64536 1.000 23.86342 456 LYS A O 1
ATOM 14893 N N . ALA B 1 457 ? -7.38037 27.27521 4.63521 1.000 24.84505 457 ALA A N 1
ATOM 14894 C CA . ALA B 1 457 ? -6.42300 28.32922 4.31151 1.000 27.56288 457 ALA A CA 1
ATOM 14895 C C . ALA B 1 457 ? -5.10999 27.76238 3.79027 1.000 29.31027 457 ALA A C 1
ATOM 14896 O O . ALA B 1 457 ? -4.53358 28.29113 2.83262 1.000 30.87931 457 ALA A O 1
ATOM 14903 N N . LYS B 1 458 ? -4.62536 26.67860 4.39872 1.000 24.66295 458 LYS A N 1
ATOM 14904 C CA . LYS B 1 458 ? -3.33862 26.12070 4.00493 1.000 29.43810 458 LYS A CA 1
ATOM 14905 C C . LYS B 1 458 ? -3.37407 25.48321 2.62443 1.000 30.81047 458 LYS A C 1
ATOM 14906 O O . LYS B 1 458 ? -2.31395 25.25518 2.03177 1.000 32.45961 458 LYS A O 1
ATOM 14925 N N . ASP B 1 459 ? -4.56071 25.18567 2.10633 1.000 28.06897 459 ASP A N 1
ATOM 14926 C CA . ASP B 1 459 ? -4.70514 24.42098 0.87891 1.000 29.84809 459 ASP A CA 1
ATOM 14927 C C . ASP B 1 459 ? -5.02055 25.29412 -0.32347 1.000 29.59627 459 ASP A C 1
ATOM 14928 O O . ASP B 1 459 ? -5.29359 24.76544 -1.40455 1.000 31.20206 459 ASP A O 1
ATOM 14937 N N . ASN B 1 460 ? -5.00227 26.61293 -0.16250 1.000 28.73703 460 ASN A N 1
ATOM 14938 C CA . ASN B 1 460 ? -5.24298 27.51602 -1.27506 1.000 31.01922 460 ASN A CA 1
ATOM 14939 C C . ASN B 1 460 ? -4.29468 28.69882 -1.16062 1.000 36.68616 460 ASN A C 1
ATOM 14940 O O . ASN B 1 460 ? -3.66403 28.92850 -0.12437 1.000 35.44035 460 ASN A O 1
ATOM 14951 N N . VAL B 1 461 ? -4.19952 29.45267 -2.25724 1.000 36.61443 461 VAL A N 1
ATOM 14952 C CA . VAL B 1 461 ? -3.16719 30.47856 -2.39399 1.000 38.58239 461 VAL A CA 1
ATOM 14953 C C . VAL B 1 461 ? -3.55743 31.79213 -1.74642 1.000 38.38017 461 VAL A C 1
ATOM 14954 O O . VAL B 1 461 ? -2.71732 32.69464 -1.65110 1.000 40.20410 461 VAL A O 1
ATOM 14967 N N . LEU B 1 462 ? -4.80115 31.92916 -1.29764 1.000 36.00169 462 LEU A N 1
ATOM 14968 C CA . LEU B 1 462 ? -5.22737 33.11008 -0.56195 1.000 36.60349 462 LEU A CA 1
ATOM 14969 C C . LEU B 1 462 ? -4.93717 33.00517 0.92928 1.000 33.77966 462 LEU A C 1
ATOM 14970 O O . LEU B 1 462 ? -5.11370 33.99277 1.65037 1.000 33.11373 462 LEU A O 1
ATOM 14986 N N . ASN B 1 463 ? -4.49130 31.83973 1.39655 1.000 34.33424 463 ASN A N 1
ATOM 14987 C CA . ASN B 1 463 ? -4.27188 31.57278 2.81795 1.000 34.80416 463 ASN A CA 1
ATOM 14988 C C . ASN B 1 463 ? -5.47263 32.01978 3.65514 1.000 35.26278 463 ASN A C 1
ATOM 14989 O O . ASN B 1 463 ? -5.33518 32.66240 4.69930 1.000 31.87996 463 ASN A O 1
ATOM 15000 N N . LYS B 1 464 ? -6.66940 31.65523 3.18940 1.000 33.15914 464 LYS A N 1
ATOM 15001 C CA . LYS B 1 464 ? -7.90366 31.91678 3.91801 1.000 30.01094 464 LYS A CA 1
ATOM 15002 C C . LYS B 1 464 ? -8.86180 30.74750 3.73595 1.000 29.00808 464 LYS A C 1
ATOM 15003 O O . LYS B 1 464 ? -8.91384 30.14480 2.65997 1.000 25.93813 464 LYS A O 1
ATOM 15022 N N . ASP B 1 465 ? -9.60380 30.41852 4.79747 1.000 24.25612 465 ASP A N 1
ATOM 15023 C CA . ASP B 1 465 ? -10.68623 29.44798 4.68286 1.000 24.10957 465 ASP A CA 1
ATOM 15024 C C . ASP B 1 465 ? -11.75925 30.00145 3.75546 1.000 21.83031 465 ASP A C 1
ATOM 15025 O O . ASP B 1 465 ? -12.20518 31.14028 3.92218 1.000 21.05281 465 ASP A O 1
ATOM 15034 N N . ILE B 1 466 ? -12.18221 29.19943 2.78169 1.000 22.06878 466 ILE A N 1
ATOM 15035 C CA . ILE B 1 466 ? -13.20564 29.63101 1.84033 1.000 22.36019 466 ILE A CA 1
ATOM 15036 C C . ILE B 1 466 ? -14.21025 28.50928 1.62947 1.000 18.85849 466 ILE A C 1
ATOM 15037 O O . ILE B 1 466 ? -13.87473 27.32344 1.71014 1.000 18.78588 466 ILE A O 1
ATOM 15053 N N . LEU B 1 467 ? -15.45262 28.89425 1.35341 1.000 18.04172 467 LEU A N 1
ATOM 15054 C CA . LEU B 1 467 ? -16.46452 27.95537 0.89237 1.000 18.50044 467 LEU A CA 1
ATOM 15055 C C . LEU B 1 467 ? -16.76397 28.22759 -0.57351 1.000 17.65595 467 LEU A C 1
ATOM 15056 O O . LEU B 1 467 ? -16.84174 29.38608 -0.99552 1.000 17.50448 467 LEU A O 1
ATOM 15072 N N . LEU B 1 468 ? -16.93900 27.15848 -1.33964 1.000 16.85524 468 LEU A N 1
ATOM 15073 C CA . LEU B 1 468 ? -17.28838 27.25708 -2.74755 1.000 15.27576 468 LEU A CA 1
ATOM 15074 C C . LEU B 1 468 ? -18.57390 26.48491 -2.99310 1.000 15.34738 468 LEU A C 1
ATOM 15075 O O . LEU B 1 468 ? -18.75744 25.37715 -2.47598 1.000 14.56060 468 LEU A O 1
ATOM 15091 N N . PHE B 1 469 ? -19.45729 27.08738 -3.78168 1.000 15.06185 469 PHE A N 1
ATOM 15092 C CA . PHE B 1 469 ? -20.81407 26.60545 -3.98347 1.000 14.45242 469 PHE A CA 1
ATOM 15093 C C . PHE B 1 469 ? -21.13025 26.68372 -5.46698 1.000 14.69385 469 PHE A C 1
ATOM 15094 O O . PHE B 1 469 ? -20.72683 27.63056 -6.13671 1.000 16.10723 469 PHE A O 1
ATOM 15111 N N . SER B 1 470 ? -21.82011 25.68580 -6.00009 1.000 14.83272 470 SER A N 1
ATOM 15112 C CA . SER B 1 470 ? -22.23673 25.79986 -7.39189 1.000 14.40838 470 SER A CA 1
ATOM 15113 C C . SER B 1 470 ? -23.65545 25.29298 -7.56594 1.000 14.35898 470 SER A C 1
ATOM 15114 O O . SER B 1 470 ? -24.04606 24.27975 -6.97720 1.000 14.72065 470 SER A O 1
ATOM 15122 N N . ASN B 1 471 ? -24.41972 26.02239 -8.37150 1.000 15.10563 471 ASN A N 1
ATOM 15123 C CA . ASN B 1 471 ? -25.76656 25.56171 -8.70817 1.000 14.44820 471 ASN A CA 1
ATOM 15124 C C . ASN B 1 471 ? -26.34087 26.41545 -9.82886 1.000 15.57671 471 ASN A C 1
ATOM 15125 O O . ASN B 1 471 ? -25.66884 27.33906 -10.31068 1.000 15.85398 471 ASN A O 1
ATOM 15136 N N . PRO B 1 472 ? -27.55488 26.10152 -10.31049 1.000 14.70141 472 PRO A N 1
ATOM 15137 C CA . PRO B 1 472 ? -28.25957 27.03636 -11.19756 1.000 16.04311 472 PRO A CA 1
ATOM 15138 C C . PRO B 1 472 ? -28.74381 28.23640 -10.40288 1.000 16.18193 472 PRO A C 1
ATOM 15139 O O . PRO B 1 472 ? -29.59908 28.09757 -9.52213 1.000 16.91448 472 PRO A O 1
ATOM 15150 N N . ASN B 1 473 ? -28.19589 29.41448 -10.69640 1.000 16.93789 473 ASN A N 1
ATOM 15151 C CA . ASN B 1 473 ? -28.41946 30.60682 -9.87841 1.000 18.37318 473 ASN A CA 1
ATOM 15152 C C . ASN B 1 473 ? -29.73612 31.25759 -10.30244 1.000 19.17823 473 ASN A C 1
ATOM 15153 O O . ASN B 1 473 ? -29.78086 32.33745 -10.89589 1.000 17.62215 473 ASN A O 1
ATOM 15164 N N . THR B 1 474 ? -30.82511 30.54926 -9.99144 1.000 18.41740 474 THR A N 1
ATOM 15165 C CA . THR B 1 474 ? -32.17400 30.94271 -10.36713 1.000 20.08967 474 THR A CA 1
ATOM 15166 C C . THR B 1 474 ? -33.15160 30.44227 -9.30943 1.000 19.58265 474 THR A C 1
ATOM 15167 O O . THR B 1 474 ? -32.79446 29.65441 -8.43014 1.000 20.04713 474 THR A O 1
ATOM 15178 N N . VAL B 1 475 ? -34.40788 30.89021 -9.42094 1.000 20.36119 475 VAL A N 1
ATOM 15179 C CA . VAL B 1 475 ? -35.51639 30.24490 -8.71911 1.000 20.51293 475 VAL A CA 1
ATOM 15180 C C . VAL B 1 475 ? -36.37729 29.40975 -9.65407 1.000 20.99522 475 VAL A C 1
ATOM 15181 O O . VAL B 1 475 ? -37.26258 28.68074 -9.17854 1.000 22.56448 475 VAL A O 1
ATOM 15194 N N . LYS B 1 476 ? -36.16305 29.50444 -10.96220 1.000 20.98334 476 LYS A N 1
ATOM 15195 C CA . LYS B 1 476 ? -36.97340 28.77842 -11.92735 1.000 22.56997 476 LYS A CA 1
ATOM 15196 C C . LYS B 1 476 ? -36.10541 28.39974 -13.11512 1.000 22.62685 476 LYS A C 1
ATOM 15197 O O . LYS B 1 476 ? -35.44063 29.26029 -13.69840 1.000 23.74796 476 LYS A O 1
ATOM 15216 N N . GLY B 1 477 ? -36.11388 27.12241 -13.46395 1.000 22.65683 477 GLY A N 1
ATOM 15217 C CA . GLY B 1 477 ? -35.30004 26.64019 -14.56780 1.000 20.53725 477 GLY A CA 1
ATOM 15218 C C . GLY B 1 477 ? -33.88493 26.30868 -14.14068 1.000 21.86637 477 GLY A C 1
ATOM 15219 O O . GLY B 1 477 ? -33.35056 26.83639 -13.16411 1.000 21.52096 477 GLY A O 1
ATOM 15223 N N . ARG B 1 478 ? -33.26657 25.40846 -14.89240 1.000 18.60537 478 ARG A N 1
ATOM 15224 C CA . ARG B 1 478 ? -31.90421 24.96058 -14.62399 1.000 16.56029 478 ARG A CA 1
ATOM 15225 C C . ARG B 1 478 ? -31.01277 25.58540 -15.68943 1.000 18.89359 478 ARG A C 1
ATOM 15226 O O . ARG B 1 478 ? -30.80462 25.02657 -16.76817 1.000 20.87423 478 ARG A O 1
ATOM 15247 N N . HIS B 1 479 ? -30.49544 26.76482 -15.36640 1.000 18.37396 479 HIS A N 1
ATOM 15248 C CA . HIS B 1 479 ? -29.64597 27.53291 -16.26284 1.000 19.42114 479 HIS A CA 1
ATOM 15249 C C . HIS B 1 479 ? -28.83666 28.49883 -15.40959 1.000 17.72243 479 HIS A C 1
ATOM 15250 O O . HIS B 1 479 ? -29.06121 28.62750 -14.20429 1.000 17.64465 479 HIS A O 1
ATOM 15264 N N . HIS B 1 480 ? -27.88501 29.17186 -16.05123 1.000 17.51522 480 HIS A N 1
ATOM 15265 C CA . HIS B 1 480 ? -26.94144 30.06668 -15.37790 1.000 18.31185 480 HIS A CA 1
ATOM 15266 C C . HIS B 1 480 ? -26.21676 29.34774 -14.24154 1.000 18.35369 480 HIS A C 1
ATOM 15267 O O . HIS B 1 480 ? -26.24550 29.75196 -13.07526 1.000 16.73672 480 HIS A O 1
ATOM 15281 N N . ILE B 1 481 ? -25.53910 28.26147 -14.61801 1.000 17.13059 481 ILE A N 1
ATOM 15282 C CA . ILE B 1 481 ? -24.72188 27.53690 -13.65667 1.000 16.82755 481 ILE A CA 1
ATOM 15283 C C . ILE B 1 481 ? -23.61825 28.46135 -13.16955 1.000 15.90436 481 ILE A C 1
ATOM 15284 O O . ILE B 1 481 ? -22.87600 29.04451 -13.97165 1.000 15.59259 481 ILE A O 1
ATOM 15300 N N . THR B 1 482 ? -23.50772 28.60197 -11.84943 1.000 16.21381 482 THR A N 1
ATOM 15301 C CA . THR B 1 482 ? -22.65627 29.61700 -11.24753 1.000 16.10166 482 THR A CA 1
ATOM 15302 C C . THR B 1 482 ? -21.91461 29.03447 -10.05787 1.000 15.99128 482 THR A C 1
ATOM 15303 O O . THR B 1 482 ? -22.48363 28.25265 -9.27946 1.000 15.55049 482 THR A O 1
ATOM 15314 N N . ILE B 1 483 ? -20.63685 29.41659 -9.94585 1.000 16.19356 483 ILE A N 1
ATOM 15315 C CA . ILE B 1 483 ? -19.82450 29.17631 -8.75963 1.000 16.91945 483 ILE A CA 1
ATOM 15316 C C . ILE B 1 483 ? -19.81905 30.44405 -7.91550 1.000 18.22962 483 ILE A C 1
ATOM 15317 O O . ILE B 1 483 ? -19.55674 31.54077 -8.42425 1.000 18.16140 483 ILE A O 1
ATOM 15333 N N . LYS B 1 484 ? -20.09268 30.28760 -6.62651 1.000 17.98787 484 LYS A N 1
ATOM 15334 C CA . LYS B 1 484 ? -20.10069 31.36599 -5.65231 1.000 19.52654 484 LYS A CA 1
ATOM 15335 C C . LYS B 1 484 ? -19.07718 31.05209 -4.57289 1.000 18.18421 484 LYS A C 1
ATOM 15336 O O . LYS B 1 484 ? -18.87726 29.88703 -4.21388 1.000 17.30537 484 LYS A O 1
ATOM 15355 N N . ALA B 1 485 ? -18.42841 32.09103 -4.06347 1.000 18.09246 485 ALA A N 1
ATOM 15356 C CA . ALA B 1 485 ? -17.42959 31.94995 -3.01650 1.000 19.32526 485 ALA A CA 1
ATOM 15357 C C . ALA B 1 485 ? -17.88481 32.71157 -1.78186 1.000 17.65984 485 ALA A C 1
ATOM 15358 O O . ALA B 1 485 ? -18.51654 33.76802 -1.89061 1.000 18.87634 485 ALA A O 1
ATOM 15365 N N . SER B 1 486 ? -17.58123 32.15047 -0.61346 1.000 18.60252 486 SER A N 1
ATOM 15366 C CA . SER B 1 486 ? -17.81784 32.79759 0.66950 1.000 18.52197 486 SER A CA 1
ATOM 15367 C C . SER B 1 486 ? -16.50936 32.84797 1.44276 1.000 19.99351 486 SER A C 1
ATOM 15368 O O . SER B 1 486 ? -15.80165 31.83598 1.54827 1.000 18.71259 486 SER A O 1
ATOM 15376 N N . LEU B 1 487 ? -16.20437 34.02344 1.98432 1.000 20.32043 487 LEU A N 1
ATOM 15377 C CA . LEU B 1 487 ? -15.01944 34.24705 2.79591 1.000 21.01135 487 LEU A CA 1
ATOM 15378 C C . LEU B 1 487 ? -15.31217 34.24423 4.29110 1.000 21.27090 487 LEU A C 1
ATOM 15379 O O . LEU B 1 487 ? -14.38713 34.43620 5.08737 1.000 22.29083 487 LEU A O 1
ATOM 15395 N N . ASP B 1 488 ? -16.56644 34.04202 4.69248 1.000 22.93091 488 ASP A N 1
ATOM 15396 C CA . ASP B 1 488 ? -16.96218 34.09152 6.09885 1.000 21.56101 488 ASP A CA 1
ATOM 15397 C C . ASP B 1 488 ? -17.82125 32.88423 6.46418 1.000 22.06675 488 ASP A C 1
ATOM 15398 O O . ASP B 1 488 ? -18.87205 32.99827 7.09987 1.000 22.38858 488 ASP A O 1
ATOM 15407 N N . GLY B 1 489 ? -17.36859 31.69710 6.07014 1.000 20.48434 489 GLY A N 1
ATOM 15408 C CA . GLY B 1 489 ? -18.01531 30.47249 6.50880 1.000 20.81442 489 GLY A CA 1
ATOM 15409 C C . GLY B 1 489 ? -19.44399 30.32106 6.04489 1.000 19.90519 489 GLY A C 1
ATOM 15410 O O . GLY B 1 489 ? -20.24557 29.67169 6.72512 1.000 18.81940 489 GLY A O 1
ATOM 15414 N N . GLY B 1 490 ? -19.78910 30.91059 4.90448 1.000 19.97163 490 GLY A N 1
ATOM 15415 C CA . GLY B 1 490 ? -21.12779 30.80121 4.36975 1.000 19.74365 490 GLY A CA 1
ATOM 15416 C C . GLY B 1 490 ? -22.13415 31.76623 4.94980 1.000 20.98717 490 GLY A C 1
ATOM 15417 O O . GLY B 1 490 ? -23.33382 31.60611 4.69740 1.000 19.73034 490 GLY A O 1
ATOM 15421 N N . VAL B 1 491 ? -21.69260 32.76044 5.72487 1.000 20.54104 491 VAL A N 1
ATOM 15422 C CA . VAL B 1 491 ? -22.62613 33.74669 6.25890 1.000 20.31388 491 VAL A CA 1
ATOM 15423 C C . VAL B 1 491 ? -23.08309 34.69639 5.15789 1.000 22.74861 491 VAL A C 1
ATOM 15424 O O . VAL B 1 491 ? -24.25964 35.07434 5.09732 1.000 24.14850 491 VAL A O 1
ATOM 15437 N N . THR B 1 492 ? -22.16896 35.09254 4.26923 1.000 22.86329 492 THR A N 1
ATOM 15438 C CA . THR B 1 492 ? -22.49907 35.95187 3.14314 1.000 21.38254 492 THR A CA 1
ATOM 15439 C C . THR B 1 492 ? -21.87733 35.39122 1.87267 1.000 21.40874 492 THR A C 1
ATOM 15440 O O . THR B 1 492 ? -20.78214 34.82257 1.88951 1.000 21.50741 492 THR A O 1
ATOM 15451 N N . TRP B 1 493 ? -22.58990 35.56035 0.76969 1.000 21.33981 493 TRP A N 1
ATOM 15452 C CA . TRP B 1 493 ? -22.09605 35.20092 -0.55568 1.000 22.45741 493 TRP A CA 1
ATOM 15453 C C . TRP B 1 493 ? -22.16030 36.47156 -1.39453 1.000 23.69443 493 TRP A C 1
ATOM 15454 O O . TRP B 1 493 ? -23.21937 36.81677 -1.92806 1.000 25.90012 493 TRP A O 1
ATOM 15475 N N . LEU B 1 494 ? -21.03723 37.17177 -1.50246 1.000 23.01278 494 LEU A N 1
ATOM 15476 C CA . LEU B 1 494 ? -21.04809 38.47191 -2.15378 1.000 25.55287 494 LEU A CA 1
ATOM 15477 C C . LEU B 1 494 ? -21.18318 38.30237 -3.66492 1.000 26.91748 494 LEU A C 1
ATOM 15478 O O . LEU B 1 494 ? -20.55009 37.41875 -4.25283 1.000 24.05294 494 LEU A O 1
ATOM 15494 N N . PRO B 1 495 ? -22.00473 39.12560 -4.32052 1.000 27.20099 495 PRO A N 1
ATOM 15495 C CA . PRO B 1 495 ? -22.17206 38.97087 -5.77347 1.000 28.00191 495 PRO A CA 1
ATOM 15496 C C . PRO B 1 495 ? -20.87381 39.07459 -6.55457 1.000 27.87595 495 PRO A C 1
ATOM 15497 O O . PRO B 1 495 ? -20.74849 38.42622 -7.59968 1.000 27.08730 495 PRO A O 1
ATOM 15508 N N . GLU B 1 496 ? -19.89442 39.85182 -6.08401 1.000 28.46464 496 GLU A N 1
ATOM 15509 C CA . GLU B 1 496 ? -18.66025 40.01182 -6.84611 1.000 28.88730 496 GLU A CA 1
ATOM 15510 C C . GLU B 1 496 ? -17.80183 38.75190 -6.85332 1.000 28.02572 496 GLU A C 1
ATOM 15511 O O . GLU B 1 496 ? -16.95253 38.60592 -7.73811 1.000 28.07175 496 GLU A O 1
ATOM 15523 N N . HIS B 1 497 ? -17.99645 37.84279 -5.90457 1.000 25.44254 497 HIS A N 1
ATOM 15524 C CA . HIS B 1 497 ? -17.18874 36.62371 -5.83614 1.000 24.77413 497 HIS A CA 1
ATOM 15525 C C . HIS B 1 497 ? -17.91584 35.44925 -6.49193 1.000 25.33193 497 HIS A C 1
ATOM 15526 O O . HIS B 1 497 ? -18.10213 34.38717 -5.89238 1.000 22.16792 497 HIS A O 1
ATOM 15540 N N . GLN B 1 498 ? -18.30831 35.63817 -7.75312 1.000 22.03851 498 GLN A N 1
ATOM 15541 C CA . GLN B 1 498 ? -19.06342 34.62615 -8.48119 1.000 22.23455 498 GLN A CA 1
ATOM 15542 C C . GLN B 1 498 ? -18.64845 34.61536 -9.94650 1.000 22.36756 498 GLN A C 1
ATOM 15543 O O . GLN B 1 498 ? -18.27194 35.64522 -10.51226 1.000 21.54985 498 GLN A O 1
ATOM 15557 N N . VAL B 1 499 ? -18.71134 33.42948 -10.55107 1.000 21.82262 499 VAL A N 1
ATOM 15558 C CA . VAL B 1 499 ? -18.40989 33.23651 -11.96590 1.000 20.08336 499 VAL A CA 1
ATOM 15559 C C . VAL B 1 499 ? -19.56130 32.45751 -12.58670 1.000 19.11275 499 VAL A C 1
ATOM 15560 O O . VAL B 1 499 ? -19.87240 31.34450 -12.14441 1.000 17.90110 499 VAL A O 1
ATOM 15573 N N . MET B 1 500 ? -20.20045 33.04539 -13.59501 1.000 18.42937 500 MET A N 1
ATOM 15574 C CA . MET B 1 500 ? -21.32389 32.41560 -14.28263 1.000 19.28032 500 MET A CA 1
ATOM 15575 C C . MET B 1 500 ? -20.77408 31.67339 -15.49607 1.000 17.92356 500 MET A C 1
ATOM 15576 O O . MET B 1 500 ? -20.28816 32.29625 -16.44523 1.000 17.08521 500 MET A O 1
ATOM 15590 N N . LEU B 1 501 ? -20.85846 30.34195 -15.46878 1.000 17.34815 501 LEU A N 1
ATOM 15591 C CA . LEU B 1 501 ? -20.20663 29.51040 -16.47149 1.000 17.11779 501 LEU A CA 1
ATOM 15592 C C . LEU B 1 501 ? -21.09743 29.12297 -17.64577 1.000 16.45286 501 LEU A C 1
ATOM 15593 O O . LEU B 1 501 ? -20.56976 28.81072 -18.71998 1.000 15.74054 501 LEU A O 1
ATOM 15609 N N . ASP B 1 502 ? -22.42150 29.10240 -17.47550 1.000 16.65976 502 ASP A N 1
ATOM 15610 C CA . ASP B 1 502 ? -23.28881 28.52982 -18.50590 1.000 16.17340 502 ASP A CA 1
ATOM 15611 C C . ASP B 1 502 ? -24.68022 29.15198 -18.38756 1.000 17.44678 502 ASP A C 1
ATOM 15612 O O . ASP B 1 502 ? -25.46907 28.75349 -17.52455 1.000 17.40130 502 ASP A O 1
ATOM 15621 N N . GLU B 1 503 ? -24.96422 30.11776 -19.26952 1.000 16.81686 503 GLU A N 1
ATOM 15622 C CA . GLU B 1 503 ? -26.28169 30.73453 -19.34945 1.000 17.86996 503 GLU A CA 1
ATOM 15623 C C . GLU B 1 503 ? -27.33088 29.80942 -19.94937 1.000 17.85671 503 GLU A C 1
ATOM 15624 O O . GLU B 1 503 ? -28.52421 30.09819 -19.82572 1.000 17.63156 503 GLU A O 1
ATOM 15636 N N . GLY B 1 504 ? -26.92232 28.71939 -20.59388 1.000 17.37182 504 GLY A N 1
ATOM 15637 C CA . GLY B 1 504 ? -27.86307 27.83891 -21.24749 1.000 17.24497 504 GLY A CA 1
ATOM 15638 C C . GLY B 1 504 ? -28.60641 26.94520 -20.27945 1.000 18.24705 504 GLY A C 1
ATOM 15639 O O . GLY B 1 504 ? -28.31214 26.89234 -19.08565 1.000 17.84306 504 GLY A O 1
ATOM 15643 N N . GLU B 1 505 ? -29.59320 26.23808 -20.82800 1.000 18.95419 505 GLU A N 1
ATOM 15644 C CA . GLU B 1 505 ? -30.43157 25.32697 -20.06457 1.000 19.96334 505 GLU A CA 1
ATOM 15645 C C . GLU B 1 505 ? -29.83601 23.92813 -20.08077 1.000 18.47141 505 GLU A C 1
ATOM 15646 O O . GLU B 1 505 ? -29.29210 23.48440 -21.09639 1.000 17.92631 505 GLU A O 1
ATOM 15658 N N . GLY B 1 506 ? -29.97445 23.22762 -18.96260 1.000 16.69648 506 GLY A N 1
ATOM 15659 C CA . GLY B 1 506 ? -29.51142 21.86414 -18.86492 1.000 15.16241 506 GLY A CA 1
ATOM 15660 C C . GLY B 1 506 ? -30.15415 21.16587 -17.68931 1.000 14.66998 506 GLY A C 1
ATOM 15661 O O . GLY B 1 506 ? -31.12546 21.65128 -17.10844 1.000 14.71927 506 GLY A O 1
ATOM 15665 N N . TRP B 1 507 ? -29.59152 20.01439 -17.33433 1.000 15.08892 507 TRP A N 1
ATOM 15666 C CA . TRP B 1 507 ? -30.12908 19.24252 -16.22301 1.000 13.80668 507 TRP A CA 1
ATOM 15667 C C . TRP B 1 507 ? -29.67600 19.76010 -14.86039 1.000 13.95959 507 TRP A C 1
ATOM 15668 O O . TRP B 1 507 ? -30.24445 19.34205 -13.84803 1.000 13.49277 507 TRP A O 1
ATOM 15689 N N . GLY B 1 508 ? -28.66150 20.63056 -14.80238 1.000 13.40660 508 GLY A N 1
ATOM 15690 C CA . GLY B 1 508 ? -28.43992 21.49067 -13.65621 1.000 15.05313 508 GLY A CA 1
ATOM 15691 C C . GLY B 1 508 ? -27.47332 20.99994 -12.59070 1.000 13.79281 508 GLY A C 1
ATOM 15692 O O . GLY B 1 508 ? -27.04166 21.80860 -11.76360 1.000 14.19456 508 GLY A O 1
ATOM 15696 N N . TYR B 1 509 ? -27.12191 19.71751 -12.55782 1.000 13.18778 509 TYR A N 1
ATOM 15697 C CA . TYR B 1 509 ? -26.30325 19.21885 -11.45519 1.000 12.84165 509 TYR A CA 1
ATOM 15698 C C . TYR B 1 509 ? -24.82921 19.56180 -11.66693 1.000 13.15123 509 TYR A C 1
ATOM 15699 O O . TYR B 1 509 ? -24.35856 19.68129 -12.80182 1.000 12.39399 509 TYR A O 1
ATOM 15717 N N . SER B 1 510 ? -24.08966 19.67739 -10.55863 1.000 12.12150 510 SER A N 1
ATOM 15718 C CA . SER B 1 510 ? -22.69076 20.09208 -10.60878 1.000 12.28319 510 SER A CA 1
ATOM 15719 C C . SER B 1 510 ? -21.93094 19.55473 -9.40016 1.000 13.03953 510 SER A C 1
ATOM 15720 O O . SER B 1 510 ? -22.51880 19.24689 -8.36224 1.000 12.73017 510 SER A O 1
ATOM 15728 N N . CYS B 1 511 ? -20.60722 19.44276 -9.53908 1.000 12.48641 511 CYS A N 1
ATOM 15729 C CA . CYS B 1 511 ? -19.77529 19.07904 -8.39654 1.000 12.57247 511 CYS A CA 1
ATOM 15730 C C . CYS B 1 511 ? -18.40410 19.72909 -8.50888 1.000 13.40277 511 CYS A C 1
ATOM 15731 O O . CYS B 1 511 ? -17.76290 19.66959 -9.56354 1.000 13.45253 511 CYS A O 1
ATOM 15739 N N . LEU B 1 512 ? -17.96117 20.31596 -7.39891 1.000 14.62052 512 LEU A N 1
ATOM 15740 C CA . LEU B 1 512 ? -16.73080 21.08309 -7.29779 1.000 13.93782 512 LEU A CA 1
ATOM 15741 C C . LEU B 1 512 ? -15.61245 20.28414 -6.63279 1.000 14.62962 512 LEU A C 1
ATOM 15742 O O . LEU B 1 512 ? -15.84354 19.34255 -5.86755 1.000 13.14120 512 LEU A O 1
ATOM 15758 N N . THR B 1 513 ? -14.38333 20.69940 -6.93004 1.000 14.22568 513 THR A N 1
ATOM 15759 C CA . THR B 1 513 ? -13.18708 20.19228 -6.27414 1.000 16.30286 513 THR A CA 1
ATOM 15760 C C . THR B 1 513 ? -12.08253 21.21407 -6.50046 1.000 16.62537 513 THR A C 1
ATOM 15761 O O . THR B 1 513 ? -12.21521 22.12470 -7.32123 1.000 17.80157 513 THR A O 1
ATOM 15772 N N . MET B 1 514 ? -10.98817 21.05491 -5.76605 1.000 18.19729 514 MET A N 1
ATOM 15773 C CA . MET B 1 514 ? -9.78786 21.84921 -5.99253 1.000 19.30990 514 MET A CA 1
ATOM 15774 C C . MET B 1 514 ? -8.80333 21.01230 -6.79846 1.000 18.31932 514 MET A C 1
ATOM 15775 O O . MET B 1 514 ? -8.34386 19.96382 -6.33256 1.000 19.82601 514 MET A O 1
ATOM 15789 N N . ILE B 1 515 ? -8.49956 21.46681 -8.01247 1.000 18.49600 515 ILE A N 1
ATOM 15790 C CA . ILE B 1 515 ? -7.45659 20.82599 -8.80415 1.000 18.59840 515 ILE A CA 1
ATOM 15791 C C . ILE B 1 515 ? -6.10948 20.99004 -8.11761 1.000 19.26518 515 ILE A C 1
ATOM 15792 O O . ILE B 1 515 ? -5.32126 20.04163 -8.01275 1.000 18.27508 515 ILE A O 1
ATOM 15808 N N . ASP B 1 516 ? -5.82996 22.19596 -7.63784 1.000 19.88024 516 ASP A N 1
ATOM 15809 C CA . ASP B 1 516 ? -4.57782 22.50740 -6.96687 1.000 21.91916 516 ASP A CA 1
ATOM 15810 C C . ASP B 1 516 ? -4.77605 23.79806 -6.18429 1.000 23.83338 516 ASP A C 1
ATOM 15811 O O . ASP B 1 516 ? -5.84714 24.41393 -6.22175 1.000 24.85366 516 ASP A O 1
ATOM 15820 N N . LYS B 1 517 ? -3.70224 24.23406 -5.52115 1.000 24.52144 517 LYS A N 1
ATOM 15821 C CA . LYS B 1 517 ? -3.78604 25.32738 -4.56284 1.000 26.63041 517 LYS A CA 1
ATOM 15822 C C . LYS B 1 517 ? -4.35476 26.60607 -5.15964 1.000 25.79918 517 LYS A C 1
ATOM 15823 O O . LYS B 1 517 ? -4.76114 27.49432 -4.40407 1.000 30.23835 517 LYS A O 1
ATOM 15827 N N . GLU B 1 518 ? -4.39419 26.73536 -6.48479 1.000 24.13006 518 GLU A N 1
ATOM 15828 C CA . GLU B 1 518 ? -4.92162 27.95089 -7.08722 1.000 26.08180 518 GLU A CA 1
ATOM 15829 C C . GLU B 1 518 ? -5.99806 27.69807 -8.13617 1.000 22.51058 518 GLU A C 1
ATOM 15830 O O . GLU B 1 518 ? -6.43782 28.65617 -8.78267 1.000 22.74336 518 GLU A O 1
ATOM 15842 N N . THR B 1 519 ? -6.46976 26.45951 -8.30225 1.000 22.50372 519 THR A N 1
ATOM 15843 C CA . THR B 1 519 ? -7.40751 26.16269 -9.38151 1.000 20.94597 519 THR A CA 1
ATOM 15844 C C . THR B 1 519 ? -8.59024 25.33624 -8.89596 1.000 20.32425 519 THR A C 1
ATOM 15845 O O . THR B 1 519 ? -8.40963 24.29944 -8.25086 1.000 20.44041 519 THR A O 1
ATOM 15856 N N . ILE B 1 520 ? -9.79990 25.79792 -9.22868 1.000 20.43576 520 ILE A N 1
ATOM 15857 C CA . ILE B 1 520 ? -11.04959 25.09076 -8.98536 1.000 20.13532 520 ILE A CA 1
ATOM 15858 C C . ILE B 1 520 ? -11.34394 24.21974 -10.19829 1.000 19.76666 520 ILE A C 1
ATOM 15859 O O . ILE B 1 520 ? -11.10751 24.63509 -11.33589 1.000 19.29986 520 ILE A O 1
ATOM 15875 N N . GLY B 1 521 ? -11.84977 23.01911 -9.95618 1.000 17.30338 521 GLY A N 1
ATOM 15876 C CA . GLY B 1 521 ? -12.39948 22.17833 -11.01282 1.000 16.47233 521 GLY A CA 1
ATOM 15877 C C . GLY B 1 521 ? -13.88263 21.98374 -10.77522 1.000 14.74857 521 GLY A C 1
ATOM 15878 O O . GLY B 1 521 ? -14.32507 21.89506 -9.62752 1.000 14.47585 521 GLY A O 1
ATOM 15882 N N . ILE B 1 522 ? -14.65335 21.94554 -11.86083 1.000 15.39019 522 ILE A N 1
ATOM 15883 C CA . ILE B 1 522 ? -16.09220 21.71245 -11.77334 1.000 13.66160 522 ILE A CA 1
ATOM 15884 C C . ILE B 1 522 ? -16.48493 20.73467 -12.86670 1.000 13.72813 522 ILE A C 1
ATOM 15885 O O . ILE B 1 522 ? -16.03292 20.85524 -14.01046 1.000 14.78149 522 ILE A O 1
ATOM 15901 N N . LEU B 1 523 ? -17.28759 19.74306 -12.49832 1.000 14.27323 523 LEU A N 1
ATOM 15902 C CA . LEU B 1 523 ? -17.88891 18.80164 -13.43218 1.000 13.46896 523 LEU A CA 1
ATOM 15903 C C . LEU B 1 523 ? -19.39395 18.95684 -13.30961 1.000 13.52995 523 LEU A C 1
ATOM 15904 O O . LEU B 1 523 ? -19.94589 18.80420 -12.21351 1.000 12.81599 523 LEU A O 1
ATOM 15920 N N . TYR B 1 524 ? -20.05768 19.26872 -14.41695 1.000 13.52903 524 TYR A N 1
ATOM 15921 C CA . TYR B 1 524 ? -21.47357 19.56278 -14.31080 1.000 13.21931 524 TYR A CA 1
ATOM 15922 C C . TYR B 1 524 ? -22.20740 19.23917 -15.59817 1.000 12.95474 524 TYR A C 1
ATOM 15923 O O . TYR B 1 524 ? -21.61649 19.08507 -16.66982 1.000 13.16981 524 TYR A O 1
ATOM 15941 N N . GLU B 1 525 ? -23.51661 19.08703 -15.44350 1.000 12.53211 525 GLU A N 1
ATOM 15942 C CA . GLU B 1 525 ? -24.43628 18.93962 -16.55915 1.000 12.39195 525 GLU A CA 1
ATOM 15943 C C . GLU B 1 525 ? -24.68209 20.31945 -17.15260 1.000 13.04299 525 GLU A C 1
ATOM 15944 O O . GLU B 1 525 ? -25.22796 21.19799 -16.47717 1.000 12.95797 525 GLU A O 1
ATOM 15956 N N . SER B 1 526 ? -24.26188 20.52272 -18.39370 1.000 13.66386 526 SER A N 1
ATOM 15957 C CA . SER B 1 526 ? -24.28140 21.84309 -19.00486 1.000 14.03071 526 SER A CA 1
ATOM 15958 C C . SER B 1 526 ? -25.18572 21.84089 -20.23136 1.000 14.59299 526 SER A C 1
ATOM 15959 O O . SER B 1 526 ? -25.78993 20.82721 -20.58767 1.000 14.01639 526 SER A O 1
ATOM 15967 N N . SER B 1 527 ? -25.26287 23.00221 -20.87941 1.000 14.81168 527 SER A N 1
ATOM 15968 C CA . SER B 1 527 ? -26.00357 23.16146 -22.12299 1.000 15.02540 527 SER A CA 1
ATOM 15969 C C . SER B 1 527 ? -25.23081 22.67114 -23.34278 1.000 15.29311 527 SER A C 1
ATOM 15970 O O . SER B 1 527 ? -25.79673 22.64940 -24.44310 1.000 15.58605 527 SER A O 1
ATOM 15978 N N . VAL B 1 528 ? -23.97402 22.26176 -23.17499 1.000 14.65564 528 VAL A N 1
ATOM 15979 C CA . VAL B 1 528 ? -23.13326 21.87964 -24.30161 1.000 14.30660 528 VAL A CA 1
ATOM 15980 C C . VAL B 1 528 ? -22.61585 20.45013 -24.21111 1.000 14.41306 528 VAL A C 1
ATOM 15981 O O . VAL B 1 528 ? -22.13238 19.92443 -25.22778 1.000 16.09350 528 VAL A O 1
ATOM 15994 N N . ALA B 1 529 ? -22.68668 19.79613 -23.05076 1.000 14.44646 529 ALA A N 1
ATOM 15995 C CA . ALA B 1 529 ? -22.23504 18.41622 -22.91802 1.000 14.90330 529 ALA A CA 1
ATOM 15996 C C . ALA B 1 529 ? -22.80784 17.82190 -21.63752 1.000 12.89538 529 ALA A C 1
ATOM 15997 O O . ALA B 1 529 ? -22.91591 18.51579 -20.62261 1.000 13.44758 529 ALA A O 1
ATOM 16004 N N . HIS B 1 530 ? -23.15416 16.52927 -21.68857 1.000 12.81920 530 HIS A N 1
ATOM 16005 C CA . HIS B 1 530 ? -23.76346 15.87573 -20.53197 1.000 12.61713 530 HIS A CA 1
ATOM 16006 C C . HIS B 1 530 ? -22.85717 15.93840 -19.30880 1.000 12.52549 530 HIS A C 1
ATOM 16007 O O . HIS B 1 530 ? -23.33119 16.15322 -18.18813 1.000 13.22161 530 HIS A O 1
ATOM 16021 N N . MET B 1 531 ? -21.55872 15.72277 -19.49396 1.000 13.62507 531 MET A N 1
ATOM 16022 C CA . MET B 1 531 ? -20.57379 15.91864 -18.43358 1.000 12.15707 531 MET A CA 1
ATOM 16023 C C . MET B 1 531 ? -19.54348 16.91142 -18.95320 1.000 12.81231 531 MET A C 1
ATOM 16024 O O . MET B 1 531 ? -18.79447 16.60635 -19.88748 1.000 13.96900 531 MET A O 1
ATOM 16038 N N . THR B 1 532 ? -19.51649 18.09795 -18.35686 1.000 12.89204 532 THR A N 1
ATOM 16039 C CA . THR B 1 532 ? -18.64247 19.18050 -18.77235 1.000 13.23612 532 THR A CA 1
ATOM 16040 C C . THR B 1 532 ? -17.68065 19.48590 -17.63969 1.000 13.86753 532 THR A C 1
ATOM 16041 O O . THR B 1 532 ? -18.11650 19.71300 -16.50662 1.000 12.72041 532 THR A O 1
ATOM 16052 N N . PHE B 1 533 ? -16.38727 19.50575 -17.94603 1.000 14.06291 533 PHE A N 1
ATOM 16053 C CA . PHE B 1 533 ? -15.36077 19.85859 -16.97943 1.000 14.58605 533 PHE A CA 1
ATOM 16054 C C . PHE B 1 533 ? -14.78425 21.22347 -17.32125 1.000 16.73048 533 PHE A C 1
ATOM 16055 O O . PHE B 1 533 ? -14.47248 21.50059 -18.48770 1.000 15.03787 533 PHE A O 1
ATOM 16072 N N . GLN B 1 534 ? -14.64066 22.06556 -16.30048 1.000 16.38431 534 GLN A N 1
ATOM 16073 C CA . GLN B 1 534 ? -13.98184 23.35172 -16.46026 1.000 16.56421 534 GLN A CA 1
ATOM 16074 C C . GLN B 1 534 ? -13.05746 23.60285 -15.27983 1.000 16.79878 534 GLN A C 1
ATOM 16075 O O . GLN B 1 534 ? -13.30846 23.14752 -14.15851 1.000 15.31953 534 GLN A O 1
ATOM 16089 N N . ALA B 1 535 ? -11.97736 24.32683 -15.56145 1.000 17.61115 535 ALA A N 1
ATOM 16090 C CA . ALA B 1 535 ? -11.00756 24.76636 -14.56781 1.000 18.63886 535 ALA A CA 1
ATOM 16091 C C . ALA B 1 535 ? -11.08836 26.28269 -14.45607 1.000 21.13198 535 ALA A C 1
ATOM 16092 O O . ALA B 1 535 ? -11.06427 26.97941 -15.47563 1.000 21.19442 535 ALA A O 1
ATOM 16099 N N . VAL B 1 536 ? -11.19105 26.78773 -13.22601 1.000 19.62837 536 VAL A N 1
ATOM 16100 C CA . VAL B 1 536 ? -11.35692 28.21602 -12.96280 1.000 21.86301 536 VAL A CA 1
ATOM 16101 C C . VAL B 1 536 ? -10.33992 28.63735 -11.90938 1.000 23.01259 536 VAL A C 1
ATOM 16102 O O . VAL B 1 536 ? -10.33374 28.09970 -10.79847 1.000 20.73651 536 VAL A O 1
ATOM 16115 N N . GLN B 1 537 ? -9.49267 29.60362 -12.24408 1.000 24.80721 537 GLN A N 1
ATOM 16116 C CA . GLN B 1 537 ? -8.50744 30.06836 -11.27772 1.000 27.35030 537 GLN A CA 1
ATOM 16117 C C . GLN B 1 537 ? -9.19369 30.71697 -10.08093 1.000 25.27784 537 GLN A C 1
ATOM 16118 O O . GLN B 1 537 ? -10.13549 31.50091 -10.22858 1.000 26.44051 537 GLN A O 1
ATOM 16132 N N . LEU B 1 538 ? -8.70766 30.37958 -8.88370 1.000 27.09778 538 LEU A N 1
ATOM 16133 C CA . LEU B 1 538 ? -9.29106 30.91466 -7.65738 1.000 29.25395 538 LEU A CA 1
ATOM 16134 C C . LEU B 1 538 ? -9.28599 32.43982 -7.65431 1.000 29.69579 538 LEU A C 1
ATOM 16135 O O . LEU B 1 538 ? -10.23449 33.06785 -7.17146 1.000 29.93045 538 LEU A O 1
ATOM 16151 N N . ARG B 1 539 ? -8.23649 33.05856 -8.20164 1.000 30.46189 539 ARG A N 1
ATOM 16152 C CA . ARG B 1 539 ? -8.16908 34.51616 -8.21574 1.000 32.01661 539 ARG A CA 1
ATOM 16153 C C . ARG B 1 539 ? -9.20609 35.14333 -9.14061 1.000 35.43184 539 ARG A C 1
ATOM 16154 O O . ARG B 1 539 ? -9.56460 36.30990 -8.94535 1.000 38.83110 539 ARG A O 1
ATOM 16175 N N . ASP B 1 540 ? -9.69026 34.40698 -10.14405 1.000 32.06968 540 ASP A N 1
ATOM 16176 C CA . ASP B 1 540 ? -10.77357 34.92088 -10.97414 1.000 34.71707 540 ASP A CA 1
ATOM 16177 C C . ASP B 1 540 ? -12.03378 35.16860 -10.15572 1.000 34.22415 540 ASP A C 1
ATOM 16178 O O . ASP B 1 540 ? -12.81300 36.07585 -10.46856 1.000 36.68864 540 ASP A O 1
ATOM 16187 N N . ILE B 1 541 ? -12.25417 34.37866 -9.10985 1.000 33.63113 541 ILE A N 1
ATOM 16188 C CA . ILE B 1 541 ? -13.51037 34.43953 -8.37272 1.000 33.66487 541 ILE A CA 1
ATOM 16189 C C . ILE B 1 541 ? -13.34310 35.31992 -7.13906 1.000 34.00982 541 ILE A C 1
ATOM 16190 O O . ILE B 1 541 ? -14.28779 35.99773 -6.72302 1.000 34.16341 541 ILE A O 1
ATOM 16206 N N . ILE B 1 542 ? -12.14686 35.34527 -6.56167 1.000 36.05028 542 ILE A N 1
ATOM 16207 C CA . ILE B 1 542 ? -11.83363 36.23511 -5.43997 1.000 39.18878 542 ILE A CA 1
ATOM 16208 C C . ILE B 1 542 ? -10.69414 37.13785 -5.89968 1.000 41.40846 542 ILE A C 1
ATOM 16209 O O . ILE B 1 542 ? -9.51343 36.83288 -5.70607 1.000 38.88312 542 ILE A O 1
ATOM 16225 N N . LYS B 1 543 ? -11.04427 38.26539 -6.50911 1.000 44.31951 543 LYS A N 1
ATOM 16226 C CA . LYS B 1 543 ? -10.05408 39.19755 -7.03528 1.000 46.38493 543 LYS A CA 1
ATOM 16227 C C . LYS B 1 543 ? -9.44288 40.02520 -5.91260 1.000 43.67688 543 LYS A C 1
ATOM 16228 O O . LYS B 1 543 ? -10.15982 40.55713 -5.06585 1.000 44.27068 543 LYS A O 1
#

InterPro domains:
  IPR011040 Sialidase [PF13859] (204-482)
  IPR026856 Sialidase family [PTHR10628] (193-537)
  IPR029456 Sialidase, N-terminal [PF14873] (23-172)
  IPR036278 Sialidase superfamily [SSF50939] (191-539)

Organism: NCBI:txid85831

Solvent-accessible surface area: 37647 Å² total; per-residue (Å²): 126,20,34,1,66,1,79,13,4,53,32,2,2,0,8,52,7,80,3,3,12,0,5,39,0,31,2,47,6,164,117,16,128,31,0,22,35,0,17,0,52,6,25,182,132,7,75,26,86,17,1,41,0,0,16,0,16,0,0,0,0,4,0,70,76,24,63,81,125,86,86,13,22,13,31,84,6,14,33,27,137,51,76,70,128,4,67,49,9,39,105,10,23,3,22,71,65,16,84,45,81,92,7,161,92,136,2,50,0,133,7,114,1,133,19,16,80,6,7,0,1,1,0,0,0,0,21,2,52,108,116,0,50,16,84,22,89,2,40,10,142,19,58,22,0,69,12,31,119,131,114,20,104,62,95,63,68,15,84,146,130,11,72,2,37,1,1,17,7,12,31,18,1,21,38,94,57,0,26,5,1,12,3,1,0,0,0,28,7,84,156,36,5,0,0,1,0,0,0,0,4,40,42,65,34,33,71,15,0,5,39,1,11,0,0,0,3,14,0,98,62,27,0,54,78,45,67,192,38,54,80,9,1,47,18,33,90,55,41,61,3,1,13,2,7,2,0,0,0,27,0,0,0,0,8,1,71,110,76,22,20,0,7,0,0,0,0,13,0,6,0,13,1,34,63,78,2,81,137,5,0,37,53,22,56,76,68,41,76,1,0,8,1,1,1,0,65,1,111,52,13,0,109,89,41,36,174,57,58,78,3,3,153,78,12,8,61,77,52,26,37,6,2,9,0,0,1,0,38,0,25,25,9,106,111,2,6,0,0,0,0,0,4,11,5,28,70,101,80,55,13,0,0,0,2,0,22,0,145,55,91,3,110,74,10,112,15,44,85,88,16,48,56,50,0,10,14,2,2,2,1,18,17,91,84,33,9,0,6,0,3,0,42,0,66,107,25,26,13,1,0,2,6,19,4,156,48,26,1,117,90,44,92,120,35,75,5,3,70,164,42,2,65,0,22,34,0,3,2,0,2,12,35,7,32,26,138,72,5,61,27,115,109,79,4,4,0,1,0,0,0,43,15,95,174,27,49,47,71,4,4,0,11,1,0,68,62,29,2,81,54,24,83,111,132,21,48,12,53,8,1,26,19,108,24,119,0,15,0,0,0,3,31,24,73,117,82,10,0,0,0,1,0,4,8,27,5,1,19,0,0,0,2,10,2,57,0,130,29,0,10,204,114,12,34,0,64,2,79,14,3,52,30,2,2,0,8,52,6,80,3,4,13,1,4,39,0,30,2,47,8,150,107,13,128,36,0,29,42,0,17,0,54,8,24,170,119,8,76,29,85,18,1,54,0,0,16,0,14,0,0,0,0,4,0,75,67,15,62,84,109,93,89,12,22,12,32,88,5,16,34,25,135,48,75,72,127,4,70,48,7,40,106,10,23,4,22,69,63,16,82,47,90,100,6,164,95,125,5,45,0,143,10,118,1,138,11,15,74,6,8,0,1,1,0,0,0,0,10,3,62,96,110,0,54,16,81,22,85,3,41,12,137,16,56,16,0,65,12,34,132,136,88,16,110,63,96,65,68,17,82,145,132,12,68,3,36,1,0,17,6,13,28,22,1,22,38,84,57,0,27,6,2,12,3,1,0,0,0,30,6,84,161,36,5,0,0,0,0,0,0,0,4,39,41,67,36,21,74,15,0,7,36,2,12,0,0,0,3,16,0,97,67,23,0,52,77,46,68,171,26,57,82,8,2,48,20,32,91,51,40,57,2,0,14,2,7,2,0,0,0,25,0,0,0,0,9,0,73,105,77,18,21,0,4,0,0,0,0,12,0,6,0,14,1,33,64,82,3,95,172,3,2,54,52,22,37,72,67,40,73,0,1,8,0,1,0,0,63,1,107,47,13,0,104,87,43,35,173,62,64,75,1,2,133,81,15,9,61,76,48,27,36,6,2,8,0,0,1,0,38,0,24,20,8,90,112,3,6,0,0,0,0,0,4,12,10,27,66,98,179,51,13,1,0,0,2,0,12,0,142,57,102,4,110,57,3,106,28,55,83,87,18,48,55,49,0,10,14,2,1,2,1,8,26,92,103,34,16,1,4,0,3,0,42,0,67,109,25,27,13,1,0,2,5,23,3,162,49,28,0,117,91,47,93,107,30,79,6,0,71,152,42,1,66,0,22,33,1,3,2,0,2,11,30,8,33,28,155,65,9,60,38,112,127,73,2,4,0,0,0,1,0,41,15,94,172,32,53,38,68,3,3,0,10,0,2,76,61,24,1,78,61,26,78,104,121,21,49,12,51,8,1,27,18,118,30,122,0,14,0,0,0,3,29,23,71,49,83,11,0,0,0,1,0,4,9,26,4,2,24,0,0,0,1,9,2,63,0,134,28,1,16,211

B-factor: mean 24.12, std 9.08, range [10.39, 98.92]

Sequence (1044 aa):
SDTVFVRETQIPVLIERQDNVLFMLRLNAKESHTLDEVVLNFGKDVNMSDIQSVKLYYSGTEARQNYGKNFFAPVSYISSHHTPGKTLAANPSYSINKSQVNNPKRKVALKANQKLFPGINYFWISLQMKPDASLLDKVAAKIAAIKVDNKEALMHTVSPENIVHRVGVGVRHAGDDGSASFRIPGLVTTNKGTLLGVYDVRYNNSADLQEHVDIGLSRSVDGGKTWEKMRLPLAFGETGDLPAAQNGVGDPSILVDTKTNTVWVVAAWTHGMGNQRAWWSSYPGMDMNHTAQLVLSKSTDDGKTWSKPINITEQVKDPSWYFLLQGPGRGITMQDGTLVFPIQFIDSTRVPNAGIMYSKDRGETWKIHNYARTNTTEAQVAEVEPGVLMLNMRDNRGGSRAISTTKDLGKTWTEHSSSRKALQEPVCMASLISVKAKDNVLNKDILLFSNPNTVKGRHHITIKASLDGGVTWLPEHQVMLDEGEGWGYSCLTMIDKETIGILYESSVAHMTFQAVQLRDIIKSDTVFVRETQIPVLIERQDNVLFMLRLNAKESHTLDEVVLNFGKDVNMSDIQSVKLYYSGTEARQNYGKNFFAPVSYISSHTPGKTLAANPSYSINKSQVNNPKRKVALKANQKLFPGINYFWISLQMKPDASLLDKVAAKIAAIKVDNKEALMHTVSPENIVHRVGVGVRHAGDDGSASFRIPGLVTTNKGTLLGVYDVRYNNSADLQEHVDIGLSRSVDGGKTWEKMRLPLAFGETGDLPAAQNGVGDPSILVDTKTNTVWVVAAWTHGMGNQRAWWSSYPGMDMNHTAQLVLSKSTDDGKTWSKPINITEQVKDPSWYFLLQGPGRGITMQDGTLVFPIQFIDSTRVPNAGIMYSKDRGETWKIHNYARTNTTEAQVAEVEPGVLMLNMRDNRGGSRAISTTKDLGKTWTEHSSSRKALQEPVCMASLISVKAKDNVLNKDILLFSNPNTVKGRHHITIKASLDGGVTWLPEHQVMLDEGEGWGYSCLTMIDKETIGILYESSVAHMTFQAVQLRDIIK